Protein 4UIR (pdb70)

Secondary structure (DSSP, 8-state):
-TTTGGGHHHHTT-SSTT---SS--TTT------TT--SPPTT--SGGG------SS--TT--EEEE--SHHHHHHHHHHHHHH---GGGEEEE-SSSSTTTTS--EEETTTEEE-S----B-TT-HHHHHHHTTSB-SSS-TT-BHHHHHHHHHSSS----S-SEEETTTEEPP-S-----HHHHHHHHHHHHS-GGG-TT-BSTTTS-HHHHHSHHHHHHHHHTT--TTSBHHHHHHHHHHTGGGGGGSSS-TT-B--SS-HIIIIIHHHHHHHHHHT-EEETTEEEEEEEEEE-SS-EEEEEEEEEETTS-EEEE--TT-EEEEE---TTTT-EEEETTB----S--STTTT-STTHHHHHHHHTT-GGG--GGGTSS-HHHH-EEEEEEEE-SSHHHHHHHHH-SS-TTSSS-SS-S-EEETT-TT-EEEE--SS-SSTT--TT-EEEEEEES-SSS--SSS-S-GGG--HHHHHHHHHHHHT-GGGHHHHHHTEEEEEEEETTTTGGGS---TTSS-BSS-TTBSSEEEESTTSB-SS--SSSHHHHHHHHHHHHHHHTT-S-----S--GGGBHHHHHHHHHHHTTTSPPTTHHHHHHHHTTSTTGGGSPP----STTHHHHHHHHHHHHHHHH-/-TTSGGGHHHHHS-SSTT---SS--TTT------TT--S--TT--SGGG------SS--TT--EEEE--SHHHHHHHHHHHHHH---GGGEEEE-SSSSTTTTS--EEETTTEEE---B-TT-TTHHHHHTSSB-SSS-TT-BHHHHHHHHHSSS----S-SEEEGGGEEPP-S-----HHHHHHHHHHHHS-GGGGTT-BHHHHS-HHHHTSHHHHHHHHHHT--TTSBHHHHHHHHHHTSTTGGGSTT-TT-B--SS-HIIIIIHHHHHHHHHHT-EEESSEEEEEEEEEE-SS-EEEEEEEEEETTS-EEEE--TT-EEEEE---SSTT-EEE-SS--------TTTTT-SHHHHHHHHHHHH-GGG--GGGTSS-HHHH-EEEEEEEE-S-HHHHHHTTT-SS-GGGSS-SS-S-EEETT-TT-EEEEE-SSPSSTT--TT-EEEEEEES-TT---SSS-S-GGG--HHHHHHHHHHHTT-GGGHHHHHTTEEEEEEEETTTTGGGS---TTSSPBSS-TTBSSEEEESTTSB-SS--SSSHHHHHHHHHHHHHHHHT-S-----S--GGGBHHHHHHHHHHHTTT---TTHHHHHHHHTTSTTGGGSPS------TTHHHHHHHHHHH-

Structure (mmCIF, N/CA/C/O backbone):
data_4UIR
#
_entry.id   4UIR
#
_cell.length_a   84.174
_cell.length_b   143.930
_cell.length_c   155.785
_cell.angle_alpha   90.00
_cell.angle_beta   90.00
_cell.angle_gamma   90.00
#
_symmetry.space_group_name_H-M   'P 21 21 21'
#
loop_
_entity.id
_entity.type
_entity.pdbx_description
1 polymer 'OLEATE HYDRATASE'
2 non-polymer 'FLAVIN-ADENINE DINUCLEOTIDE'
3 non-polymer 'SODIUM ION'
4 non-polymer 'HEXAETHYLENE GLYCOL'
5 non-polymer 'PHOSPHATE ION'
6 water water
#
loop_
_atom_site.group_PDB
_atom_site.id
_atom_site.type_symbol
_atom_site.label_atom_id
_atom_site.label_alt_id
_atom_site.label_comp_id
_atom_site.label_asym_id
_atom_site.label_entity_id
_atom_site.label_seq_id
_atom_site.pdbx_PDB_ins_code
_atom_site.Cartn_x
_atom_site.Cartn_y
_atom_site.Cartn_z
_atom_site.occupancy
_atom_site.B_iso_or_equiv
_atom_site.auth_seq_id
_atom_site.auth_comp_id
_atom_site.auth_asym_id
_atom_site.auth_atom_id
_atom_site.pdbx_PDB_model_num
ATOM 1 N N . ASN A 1 2 ? 30.699 -43.186 -48.650 1.00 51.93 2 ASN A N 1
ATOM 2 C CA . ASN A 1 2 ? 29.762 -42.630 -47.683 1.00 50.03 2 ASN A CA 1
ATOM 3 C C . ASN A 1 2 ? 28.397 -43.316 -47.796 1.00 49.98 2 ASN A C 1
ATOM 4 O O . ASN A 1 2 ? 27.731 -43.217 -48.826 1.00 46.32 2 ASN A O 1
ATOM 9 N N . PRO A 1 3 ? 27.981 -44.025 -46.735 1.00 50.46 3 PRO A N 1
ATOM 10 C CA . PRO A 1 3 ? 26.708 -44.749 -46.743 1.00 47.69 3 PRO A CA 1
ATOM 11 C C . PRO A 1 3 ? 25.518 -43.867 -46.357 1.00 48.93 3 PRO A C 1
ATOM 12 O O . PRO A 1 3 ? 24.365 -44.284 -46.496 1.00 48.88 3 PRO A O 1
ATOM 16 N N . ILE A 1 4 ? 25.805 -42.662 -45.876 1.00 45.58 4 ILE A N 1
ATOM 17 C CA . ILE A 1 4 ? 24.775 -41.694 -45.524 1.00 38.30 4 ILE A CA 1
ATOM 18 C C . ILE A 1 4 ? 24.374 -40.910 -46.760 1.00 36.55 4 ILE A C 1
ATOM 19 O O . ILE A 1 4 ? 23.244 -40.466 -46.909 1.00 36.00 4 ILE A O 1
ATOM 24 N N . THR A 1 5 ? 25.333 -40.773 -47.658 1.00 37.43 5 THR A N 1
ATOM 25 C CA . THR A 1 5 ? 25.265 -39.831 -48.756 1.00 36.72 5 THR A CA 1
ATOM 26 C C . THR A 1 5 ? 24.839 -40.536 -50.044 1.00 36.93 5 THR A C 1
ATOM 27 O O . THR A 1 5 ? 24.486 -39.890 -51.030 1.00 37.06 5 THR A O 1
ATOM 31 N N . SER A 1 6 ? 24.830 -41.868 -50.000 1.00 37.77 6 SER A N 1
ATOM 32 C CA . SER A 1 6 ? 24.633 -42.713 -51.182 1.00 35.84 6 SER A CA 1
ATOM 33 C C . SER A 1 6 ? 23.555 -42.222 -52.139 1.00 36.11 6 SER A C 1
ATOM 34 O O . SER A 1 6 ? 23.772 -42.138 -53.347 1.00 34.00 6 SER A O 1
ATOM 37 N N . LYS A 1 7 ? 22.402 -41.866 -51.584 1.00 39.06 7 LYS A N 1
ATOM 38 C CA . LYS A 1 7 ? 21.254 -41.476 -52.390 1.00 32.78 7 LYS A CA 1
ATOM 39 C C . LYS A 1 7 ? 21.412 -40.093 -52.998 1.00 33.64 7 LYS A C 1
ATOM 40 O O . LYS A 1 7 ? 20.561 -39.657 -53.758 1.00 36.73 7 LYS A O 1
ATOM 46 N N . PHE A 1 8 ? 22.504 -39.408 -52.681 1.00 35.79 8 PHE A N 1
ATOM 47 C CA . PHE A 1 8 ? 22.685 -38.026 -53.123 1.00 32.45 8 PHE A CA 1
ATOM 48 C C . PHE A 1 8 ? 23.980 -37.787 -53.887 1.00 36.32 8 PHE A C 1
ATOM 49 O O . PHE A 1 8 ? 24.281 -36.650 -54.249 1.00 36.40 8 PHE A O 1
ATOM 57 N N . ASP A 1 9 ? 24.737 -38.854 -54.126 1.00 38.36 9 ASP A N 1
ATOM 58 C CA . ASP A 1 9 ? 26.053 -38.754 -54.748 1.00 35.61 9 ASP A CA 1
ATOM 59 C C . ASP A 1 9 ? 26.048 -38.013 -56.072 1.00 33.80 9 ASP A C 1
ATOM 60 O O . ASP A 1 9 ? 26.970 -37.258 -56.363 1.00 36.94 9 ASP A O 1
ATOM 65 N N . LYS A 1 10 ? 25.014 -38.227 -56.872 1.00 31.02 10 LYS A N 1
ATOM 66 C CA . LYS A 1 10 ? 24.931 -37.580 -58.172 1.00 34.92 10 LYS A CA 1
ATOM 67 C C . LYS A 1 10 ? 25.072 -36.069 -58.041 1.00 35.40 10 LYS A C 1
ATOM 68 O O . LYS A 1 10 ? 25.830 -35.435 -58.773 1.00 33.00 10 LYS A O 1
ATOM 74 N N . VAL A 1 11 ? 24.352 -35.513 -57.073 1.00 37.40 11 VAL A N 1
ATOM 75 C CA . VAL A 1 11 ? 24.262 -34.073 -56.889 1.00 36.28 11 VAL A CA 1
ATOM 76 C C . VAL A 1 11 ? 25.453 -33.532 -56.115 1.00 34.64 11 VAL A C 1
ATOM 77 O O . VAL A 1 11 ? 26.003 -32.486 -56.452 1.00 34.66 11 VAL A O 1
ATOM 81 N N . LEU A 1 12 ? 25.842 -34.254 -55.074 1.00 35.23 12 LEU A N 1
ATOM 82 C CA . LEU A 1 12 ? 26.919 -33.816 -54.200 1.00 35.65 12 LEU A CA 1
ATOM 83 C C . LEU A 1 12 ? 28.265 -33.786 -54.912 1.00 36.50 12 LEU A C 1
ATOM 84 O O . LEU A 1 12 ? 29.091 -32.918 -54.642 1.00 38.45 12 LEU A O 1
ATOM 89 N N . ASN A 1 13 ? 28.477 -34.716 -55.836 1.00 37.36 13 ASN A N 1
ATOM 90 C CA . ASN A 1 13 ? 29.751 -34.796 -56.542 1.00 38.78 13 ASN A CA 1
ATOM 91 C C . ASN A 1 13 ? 29.867 -33.759 -57.661 1.00 39.98 13 ASN A C 1
ATOM 92 O O . ASN A 1 13 ? 30.928 -33.610 -58.271 1.00 42.35 13 ASN A O 1
ATOM 97 N N . ALA A 1 14 ? 28.779 -33.034 -57.909 1.00 37.42 14 ALA A N 1
ATOM 98 C CA . ALA A 1 14 ? 28.783 -31.927 -58.861 1.00 34.44 14 ALA A CA 1
ATOM 99 C C . ALA A 1 14 ? 28.454 -30.613 -58.158 1.00 36.11 14 ALA A C 1
ATOM 100 O O . ALA A 1 14 ? 28.064 -29.636 -58.790 1.00 34.32 14 ALA A O 1
ATOM 102 N N . SER A 1 15 ? 28.620 -30.599 -56.841 1.00 36.65 15 SER A N 1
ATOM 103 C CA . SER A 1 15 ? 28.330 -29.418 -56.042 1.00 35.60 15 SER A CA 1
ATOM 104 C C . SER A 1 15 ? 29.543 -28.520 -55.841 1.00 36.44 15 SER A C 1
ATOM 105 O O . SER A 1 15 ? 30.648 -29.000 -55.585 1.00 38.92 15 SER A O 1
ATOM 108 N N . SER A 1 16 ? 29.332 -27.213 -55.928 1.00 36.13 16 SER A N 1
ATOM 109 C CA . SER A 1 16 ? 30.424 -26.266 -55.731 1.00 35.54 16 SER A CA 1
ATOM 110 C C . SER A 1 16 ? 30.687 -26.011 -54.255 1.00 32.27 16 SER A C 1
ATOM 111 O O . SER A 1 16 ? 31.757 -25.557 -53.879 1.00 30.97 16 SER A O 1
ATOM 114 N N . GLU A 1 17 ? 29.706 -26.324 -53.422 1.00 34.48 17 GLU A N 1
ATOM 115 C CA . GLU A 1 17 ? 29.746 -25.940 -52.019 1.00 31.91 17 GLU A CA 1
ATOM 116 C C . GLU A 1 17 ? 30.260 -27.048 -51.108 1.00 31.43 17 GLU A C 1
ATOM 117 O O . GLU A 1 17 ? 30.890 -26.770 -50.091 1.00 30.20 17 GLU A O 1
ATOM 123 N N . TYR A 1 18 ? 29.974 -28.295 -51.473 1.00 30.69 18 TYR A N 1
ATOM 124 C CA . TYR A 1 18 ? 30.241 -29.448 -50.616 1.00 27.81 18 TYR A CA 1
ATOM 125 C C . TYR A 1 18 ? 31.706 -29.504 -50.204 1.00 27.94 18 TYR A C 1
ATOM 126 O O . TYR A 1 18 ? 32.594 -29.559 -51.049 1.00 30.36 18 TYR A O 1
ATOM 135 N N . GLY A 1 19 ? 31.953 -29.467 -48.900 1.00 26.00 19 GLY A N 1
ATOM 136 C CA . GLY A 1 19 ? 33.306 -29.492 -48.386 1.00 26.23 19 GLY A CA 1
ATOM 137 C C . GLY A 1 19 ? 33.939 -28.116 -48.269 1.00 27.58 19 GLY A C 1
ATOM 138 O O . GLY A 1 19 ? 35.130 -28.000 -47.988 1.00 26.91 19 GLY A O 1
ATOM 139 N N . HIS A 1 20 ? 33.143 -27.072 -48.479 1.00 27.14 20 HIS A N 1
ATOM 140 C CA . HIS A 1 20 ? 33.645 -25.700 -48.456 1.00 24.42 20 HIS A CA 1
ATOM 141 C C . HIS A 1 20 ? 32.733 -24.772 -47.649 1.00 28.98 20 HIS A C 1
ATOM 142 O O . HIS A 1 20 ? 32.737 -23.555 -47.828 1.00 32.29 20 HIS A O 1
ATOM 149 N N . VAL A 1 21 ? 31.952 -25.357 -46.755 1.00 25.31 21 VAL A N 1
ATOM 150 C CA . VAL A 1 21 ? 31.073 -24.592 -45.893 1.00 23.78 21 VAL A CA 1
ATOM 151 C C . VAL A 1 21 ? 31.826 -23.603 -45.006 1.00 20.98 21 VAL A C 1
ATOM 152 O O . VAL A 1 21 ? 32.873 -23.926 -44.471 1.00 23.19 21 VAL A O 1
ATOM 156 N N . ASN A 1 22 ? 31.290 -22.398 -44.856 1.00 21.83 22 ASN A N 1
ATOM 157 C CA . ASN A 1 22 ? 31.769 -21.469 -43.846 1.00 18.07 22 ASN A CA 1
ATOM 158 C C . ASN A 1 22 ? 31.074 -21.759 -42.523 1.00 19.12 22 ASN A C 1
ATOM 159 O O . ASN A 1 22 ? 29.930 -21.382 -42.314 1.00 20.15 22 ASN A O 1
ATOM 164 N N . HIS A 1 23 ? 31.782 -22.432 -41.631 1.00 20.02 23 HIS A N 1
ATOM 165 C CA . HIS A 1 23 ? 31.210 -22.910 -40.380 1.00 19.15 23 HIS A CA 1
ATOM 166 C C . HIS A 1 23 ? 31.008 -21.796 -39.374 1.00 17.28 23 HIS A C 1
ATOM 167 O O . HIS A 1 23 ? 30.387 -22.004 -38.346 1.00 17.88 23 HIS A O 1
ATOM 174 N N . GLU A 1 24 ? 31.574 -20.627 -39.645 1.00 19.43 24 GLU A N 1
ATOM 175 C CA . GLU A 1 24 ? 31.402 -19.492 -38.749 1.00 17.92 24 GLU A CA 1
ATOM 176 C C . GLU A 1 24 ? 31.135 -18.217 -39.519 1.00 20.78 24 GLU A C 1
ATOM 177 O O . GLU A 1 24 ? 32.023 -17.380 -39.665 1.00 19.81 24 GLU A O 1
ATOM 183 N N . PRO A 1 25 ? 29.897 -18.063 -40.013 1.00 21.60 25 PRO A N 1
ATOM 184 C CA . PRO A 1 25 ? 29.520 -16.907 -40.824 1.00 19.23 25 PRO A CA 1
ATOM 185 C C . PRO A 1 25 ? 29.420 -15.647 -39.972 1.00 19.19 25 PRO A C 1
ATOM 186 O O . PRO A 1 25 ? 28.944 -15.713 -38.849 1.00 21.26 25 PRO A O 1
ATOM 190 N N . ASP A 1 26 ? 29.879 -14.519 -40.499 1.00 20.14 26 ASP A N 1
ATOM 191 C CA . ASP A 1 26 ? 29.991 -13.294 -39.717 1.00 19.23 26 ASP A CA 1
ATOM 192 C C . ASP A 1 26 ? 28.912 -12.312 -40.099 1.00 19.01 26 ASP A C 1
ATOM 193 O O . ASP A 1 26 ? 28.962 -11.707 -41.165 1.00 20.83 26 ASP A O 1
ATOM 198 N N . SER A 1 27 ? 27.953 -12.136 -39.199 1.00 20.72 27 SER A N 1
ATOM 199 C CA . SER A 1 27 ? 26.834 -11.241 -39.432 1.00 20.93 27 SER A CA 1
ATOM 200 C C . SER A 1 27 ? 27.272 -9.791 -39.371 1.00 21.66 27 SER A C 1
ATOM 201 O O . SER A 1 27 ? 26.506 -8.894 -39.710 1.00 23.01 27 SER A O 1
ATOM 204 N N . SER A 1 28 ? 28.502 -9.560 -38.934 1.00 21.25 28 SER A N 1
ATOM 205 C CA . SER A 1 28 ? 28.987 -8.202 -38.768 1.00 19.52 28 SER A CA 1
ATOM 206 C C . SER A 1 28 ? 29.575 -7.676 -40.057 1.00 20.64 28 SER A C 1
ATOM 207 O O . SER A 1 28 ? 30.067 -6.560 -40.110 1.00 22.97 28 SER A O 1
ATOM 210 N N . LYS A 1 29 ? 29.506 -8.492 -41.099 1.00 20.86 29 LYS A N 1
ATOM 211 C CA . LYS A 1 29 ? 30.127 -8.172 -42.370 1.00 19.91 29 LYS A CA 1
ATOM 212 C C . LYS A 1 29 ? 29.221 -8.534 -43.534 1.00 20.13 29 LYS A C 1
ATOM 213 O O . LYS A 1 29 ? 29.395 -8.023 -44.636 1.00 23.82 29 LYS A O 1
ATOM 219 N N . GLU A 1 30 ? 28.262 -9.424 -43.291 1.00 21.11 30 GLU A N 1
ATOM 220 C CA . GLU A 1 30 ? 27.380 -9.915 -44.351 1.00 21.91 30 GLU A CA 1
ATOM 221 C C . GLU A 1 30 ? 26.387 -8.870 -44.845 1.00 22.42 30 GLU A C 1
ATOM 222 O O . GLU A 1 30 ? 25.544 -8.391 -44.092 1.00 21.27 30 GLU A O 1
ATOM 228 N N . GLN A 1 31 ? 26.510 -8.521 -46.120 1.00 20.84 31 GLN A N 1
ATOM 229 C CA . GLN A 1 31 ? 25.472 -7.793 -46.816 1.00 19.45 31 GLN A CA 1
ATOM 230 C C . GLN A 1 31 ? 24.442 -8.813 -47.255 1.00 23.51 31 GLN A C 1
ATOM 231 O O . GLN A 1 31 ? 24.636 -9.510 -48.246 1.00 26.35 31 GLN A O 1
ATOM 237 N N . GLN A 1 32 ? 23.351 -8.916 -46.509 1.00 21.94 32 GLN A N 1
ATOM 238 C CA . GLN A 1 32 ? 22.399 -9.985 -46.735 1.00 20.93 32 GLN A CA 1
ATOM 239 C C . GLN A 1 32 ? 21.565 -9.749 -47.975 1.00 22.45 32 GLN A C 1
ATOM 240 O O . GLN A 1 32 ? 20.764 -8.833 -48.025 1.00 26.83 32 GLN A O 1
ATOM 246 N N . ARG A 1 33 ? 21.777 -10.582 -48.986 1.00 24.56 33 ARG A N 1
ATOM 247 C CA . ARG A 1 33 ? 21.026 -10.499 -50.228 1.00 22.40 33 ARG A CA 1
ATOM 248 C C . ARG A 1 33 ? 20.659 -11.881 -50.730 1.00 24.25 33 ARG A C 1
ATOM 249 O O . ARG A 1 33 ? 21.413 -12.828 -50.555 1.00 26.41 33 ARG A O 1
ATOM 257 N N . ASN A 1 34 ? 19.499 -11.987 -51.361 1.00 22.27 34 ASN A N 1
ATOM 258 C CA . ASN A 1 34 ? 19.098 -13.209 -52.028 1.00 19.84 34 ASN A CA 1
ATOM 259 C C . ASN A 1 34 ? 19.599 -13.192 -53.467 1.00 21.76 34 ASN A C 1
ATOM 260 O O . ASN A 1 34 ? 19.099 -12.442 -54.304 1.00 21.62 34 ASN A O 1
ATOM 265 N N . THR A 1 35 ? 20.603 -14.017 -53.742 1.00 22.87 35 THR A N 1
ATOM 266 C CA . THR A 1 35 ? 21.247 -14.067 -55.052 1.00 22.61 35 THR A CA 1
ATOM 267 C C . THR A 1 35 ? 21.407 -15.510 -55.511 1.00 21.94 35 THR A C 1
ATOM 268 O O . THR A 1 35 ? 21.278 -16.417 -54.703 1.00 20.80 35 THR A O 1
ATOM 272 N N . PRO A 1 36 ? 21.702 -15.730 -56.804 1.00 22.21 36 PRO A N 1
ATOM 273 C CA . PRO A 1 36 ? 21.980 -17.090 -57.275 1.00 23.55 36 PRO A CA 1
ATOM 274 C C . PRO A 1 36 ? 23.037 -17.821 -56.454 1.00 23.98 36 PRO A C 1
ATOM 275 O O . PRO A 1 36 ? 23.007 -19.038 -56.332 1.00 23.28 36 PRO A O 1
ATOM 279 N N . GLN A 1 37 ? 23.965 -17.072 -55.888 1.00 24.14 37 GLN A N 1
ATOM 280 C CA . GLN A 1 37 ? 25.084 -17.671 -55.193 1.00 24.60 37 GLN A CA 1
ATOM 281 C C . GLN A 1 37 ? 24.676 -18.266 -53.849 1.00 27.61 37 GLN A C 1
ATOM 282 O O . GLN A 1 37 ? 25.442 -19.012 -53.243 1.00 30.89 37 GLN A O 1
ATOM 288 N N . LYS A 1 38 ? 23.471 -17.946 -53.388 1.00 24.05 38 LYS A N 1
ATOM 289 C CA . LYS A 1 38 ? 23.069 -18.291 -52.028 1.00 21.76 38 LYS A CA 1
ATOM 290 C C . LYS A 1 38 ? 22.338 -19.615 -51.954 1.00 22.22 38 LYS A C 1
ATOM 291 O O . LYS A 1 38 ? 21.481 -19.904 -52.783 1.00 25.69 38 LYS A O 1
ATOM 297 N N . SER A 1 39 ? 22.680 -20.419 -50.954 1.00 22.29 39 SER A N 1
ATOM 298 C CA . SER A 1 39 ? 22.025 -21.704 -50.739 1.00 22.45 39 SER A CA 1
ATOM 299 C C . SER A 1 39 ? 21.891 -21.958 -49.257 1.00 22.50 39 SER A C 1
ATOM 300 O O . SER A 1 39 ? 21.057 -22.742 -48.819 1.00 23.48 39 SER A O 1
ATOM 303 N N . MET A 1 40 ? 22.737 -21.288 -48.490 1.00 21.21 40 MET A N 1
ATOM 304 C CA . MET A 1 40 ? 22.712 -21.373 -47.043 1.00 19.21 40 MET A CA 1
ATOM 305 C C . MET A 1 40 ? 21.791 -20.302 -46.492 1.00 18.43 40 MET A C 1
ATOM 306 O O . MET A 1 40 ? 21.331 -19.441 -47.233 1.00 21.54 40 MET A O 1
ATOM 311 N N . PRO A 1 41 ? 21.488 -20.358 -45.196 1.00 15.22 41 PRO A N 1
ATOM 312 C CA . PRO A 1 41 ? 20.734 -19.237 -44.650 1.00 15.79 41 PRO A CA 1
ATOM 313 C C . PRO A 1 41 ? 21.665 -18.086 -44.286 1.00 16.82 41 PRO A C 1
ATOM 314 O O . PRO A 1 41 ? 22.875 -18.274 -44.255 1.00 17.22 41 PRO A O 1
ATOM 318 N N . PHE A 1 42 ? 21.115 -16.910 -44.021 1.00 18.60 42 PHE A N 1
ATOM 319 C CA . PHE A 1 42 ? 21.929 -15.779 -43.605 1.00 17.12 42 PHE A CA 1
ATOM 320 C C . PHE A 1 42 ? 22.671 -16.128 -42.326 1.00 16.68 42 PHE A C 1
ATOM 321 O O . PHE A 1 42 ? 22.245 -16.995 -41.578 1.00 15.66 42 PHE A O 1
ATOM 329 N N . SER A 1 43 ? 23.783 -15.448 -42.087 1.00 18.67 43 SER A N 1
ATOM 330 C CA . SER A 1 43 ? 24.678 -15.778 -40.989 1.00 15.41 43 SER A CA 1
ATOM 331 C C . SER A 1 43 ? 24.018 -15.870 -39.619 1.00 18.22 43 SER A C 1
ATOM 332 O O . SER A 1 43 ? 24.507 -16.580 -38.753 1.00 20.21 43 SER A O 1
ATOM 335 N N . ASP A 1 44 ? 22.930 -15.143 -39.402 1.00 17.91 44 ASP A N 1
ATOM 336 C CA . ASP A 1 44 ? 22.282 -15.179 -38.096 1.00 17.75 44 ASP A CA 1
ATOM 337 C C . ASP A 1 44 ? 20.816 -15.524 -38.205 1.00 15.22 44 ASP A C 1
ATOM 338 O O . ASP A 1 44 ? 20.020 -15.117 -37.381 1.00 17.12 44 ASP A O 1
ATOM 343 N N . GLN A 1 45 ? 20.469 -16.277 -39.233 1.00 17.29 45 GLN A N 1
ATOM 344 C CA . GLN A 1 45 ? 19.102 -16.716 -39.426 1.00 15.38 45 GLN A CA 1
ATOM 345 C C . GLN A 1 45 ? 18.811 -17.903 -38.537 1.00 17.29 45 GLN A C 1
ATOM 346 O O . GLN A 1 45 ? 18.744 -19.037 -39.001 1.00 19.01 45 GLN A O 1
ATOM 352 N N . ILE A 1 46 ? 18.647 -17.644 -37.250 1.00 16.43 46 ILE A N 1
ATOM 353 C CA . ILE A 1 46 ? 18.313 -18.699 -36.310 1.00 16.75 46 ILE A CA 1
ATOM 354 C C . ILE A 1 46 ? 16.925 -19.289 -36.578 1.00 18.32 46 ILE A C 1
ATOM 355 O O . ILE A 1 46 ? 16.161 -18.788 -37.406 1.00 19.60 46 ILE A O 1
ATOM 360 N N . GLY A 1 47 ? 16.595 -20.357 -35.868 1.00 17.51 47 GLY A N 1
ATOM 361 C CA . GLY A 1 47 ? 15.300 -20.980 -36.032 1.00 17.65 47 GLY A CA 1
ATOM 362 C C . GLY A 1 47 ? 15.390 -22.477 -36.160 1.00 17.99 47 GLY A C 1
ATOM 363 O O . GLY A 1 47 ? 16.396 -23.082 -35.815 1.00 20.53 47 GLY A O 1
ATOM 364 N N . ASN A 1 48 ? 14.327 -23.082 -36.664 1.00 18.88 48 ASN A N 1
ATOM 365 C CA . ASN A 1 48 ? 14.261 -24.529 -36.752 1.00 17.31 48 ASN A CA 1
ATOM 366 C C . ASN A 1 48 ? 14.935 -25.056 -38.002 1.00 16.74 48 ASN A C 1
ATOM 367 O O . ASN A 1 48 ? 15.344 -26.206 -38.051 1.00 18.07 48 ASN A O 1
ATOM 372 N N . TYR A 1 49 ? 15.087 -24.211 -39.006 1.00 14.38 49 TYR A N 1
ATOM 373 C CA . TYR A 1 49 ? 15.778 -24.637 -40.202 1.00 14.43 49 TYR A CA 1
ATOM 374 C C . TYR A 1 49 ? 17.219 -24.971 -39.890 1.00 18.20 49 TYR A C 1
ATOM 375 O O . TYR A 1 49 ? 17.884 -25.671 -40.652 1.00 20.32 49 TYR A O 1
ATOM 384 N N . GLN A 1 50 ? 17.696 -24.469 -38.760 1.00 18.23 50 GLN A N 1
ATOM 385 C CA . GLN A 1 50 ? 19.065 -24.706 -38.344 1.00 17.38 50 GLN A CA 1
ATOM 386 C C . GLN A 1 50 ? 19.182 -26.009 -37.565 1.00 19.02 50 GLN A C 1
ATOM 387 O O . GLN A 1 50 ? 20.270 -26.385 -37.128 1.00 20.40 50 GLN A O 1
ATOM 393 N N . ARG A 1 51 ? 18.066 -26.704 -37.388 1.00 17.95 51 ARG A N 1
ATOM 394 C CA . ARG A 1 51 ? 18.071 -27.880 -36.532 1.00 18.54 51 ARG A CA 1
ATOM 395 C C . ARG A 1 51 ? 18.423 -29.155 -37.278 1.00 16.89 51 ARG A C 1
ATOM 396 O O . ARG A 1 51 ? 18.161 -30.241 -36.786 1.00 18.00 51 ARG A O 1
ATOM 404 N N . ASN A 1 52 ? 19.038 -29.042 -38.450 1.00 18.45 52 ASN A N 1
ATOM 405 C CA . ASN A 1 52 ? 19.559 -30.243 -39.094 1.00 18.32 52 ASN A CA 1
ATOM 406 C C . ASN A 1 52 ? 20.784 -30.746 -38.352 1.00 18.35 52 ASN A C 1
ATOM 407 O O . ASN A 1 52 ? 21.147 -30.207 -37.321 1.00 17.88 52 ASN A O 1
ATOM 412 N N . LYS A 1 53 ? 21.401 -31.806 -38.848 1.00 18.98 53 LYS A N 1
ATOM 413 C CA . LYS A 1 53 ? 22.439 -32.467 -38.073 1.00 19.77 53 LYS A CA 1
ATOM 414 C C . LYS A 1 53 ? 23.700 -32.683 -38.882 1.00 20.26 53 LYS A C 1
ATOM 415 O O . LYS A 1 53 ? 23.699 -32.525 -40.097 1.00 22.44 53 LYS A O 1
ATOM 421 N N . GLY A 1 54 ? 24.779 -33.047 -38.198 1.00 19.86 54 GLY A N 1
ATOM 422 C CA . GLY A 1 54 ? 26.044 -33.311 -38.859 1.00 20.02 54 GLY A CA 1
ATOM 423 C C . GLY A 1 54 ? 26.032 -34.515 -39.783 1.00 20.45 54 GLY A C 1
ATOM 424 O O . GLY A 1 54 ? 25.312 -35.492 -39.558 1.00 21.26 54 GLY A O 1
ATOM 425 N N . ILE A 1 55 ? 26.838 -34.439 -40.834 1.00 21.98 55 ILE A N 1
ATOM 426 C CA . ILE A 1 55 ? 27.018 -35.563 -41.743 1.00 21.60 55 ILE A CA 1
ATOM 427 C C . ILE A 1 55 ? 28.502 -35.836 -41.943 1.00 23.30 55 ILE A C 1
ATOM 428 O O . ILE A 1 55 ? 29.116 -35.272 -42.840 1.00 25.66 55 ILE A O 1
ATOM 433 N N . PRO A 1 56 ? 29.086 -36.697 -41.100 1.00 23.10 56 PRO A N 1
ATOM 434 C CA . PRO A 1 56 ? 30.526 -36.961 -41.173 1.00 24.31 56 PRO A CA 1
ATOM 435 C C . PRO A 1 56 ? 30.874 -37.630 -42.486 1.00 27.78 56 PRO A C 1
ATOM 436 O O . PRO A 1 56 ? 30.095 -38.443 -42.971 1.00 31.19 56 PRO A O 1
ATOM 440 N N . VAL A 1 57 ? 32.016 -37.279 -43.060 1.00 28.43 57 VAL A N 1
ATOM 441 C CA . VAL A 1 57 ? 32.379 -37.789 -44.375 1.00 30.24 57 VAL A CA 1
ATOM 442 C C . VAL A 1 57 ? 33.234 -39.042 -44.260 1.00 31.74 57 VAL A C 1
ATOM 443 O O . VAL A 1 57 ? 33.510 -39.704 -45.258 1.00 34.59 57 VAL A O 1
ATOM 447 N N . GLN A 1 58 ? 33.643 -39.363 -43.038 1.00 28.93 58 GLN A N 1
ATOM 448 C CA . GLN A 1 58 ? 34.358 -40.602 -42.767 1.00 28.37 58 GLN A CA 1
ATOM 449 C C . GLN A 1 58 ? 34.030 -41.106 -41.372 1.00 26.00 58 GLN A C 1
ATOM 450 O O . GLN A 1 58 ? 33.382 -40.412 -40.599 1.00 26.78 58 GLN A O 1
ATOM 456 N N . SER A 1 59 ? 34.474 -42.320 -41.058 1.00 25.41 59 SER A N 1
ATOM 457 C CA . SER A 1 59 ? 34.220 -42.914 -39.754 1.00 24.05 59 SER A CA 1
ATOM 458 C C . SER A 1 59 ? 35.247 -42.408 -38.749 1.00 24.03 59 SER A C 1
ATOM 459 O O . SER A 1 59 ? 36.353 -42.053 -39.125 1.00 24.43 59 SER A O 1
ATOM 462 N N . TYR A 1 60 ? 34.873 -42.359 -37.477 1.00 22.74 60 TYR A N 1
ATOM 463 C CA . TYR A 1 60 ? 35.777 -41.888 -36.438 1.00 22.38 60 TYR A CA 1
ATOM 464 C C . TYR A 1 60 ? 35.895 -42.896 -35.308 1.00 25.99 60 TYR A C 1
ATOM 465 O O . TYR A 1 60 ? 36.150 -42.531 -34.170 1.00 27.91 60 TYR A O 1
ATOM 474 N N . ASP A 1 61 ? 35.717 -44.169 -35.628 1.00 26.76 61 ASP A N 1
ATOM 475 C CA . ASP A 1 61 ? 35.799 -45.212 -34.619 1.00 27.26 61 ASP A CA 1
ATOM 476 C C . ASP A 1 61 ? 37.245 -45.443 -34.210 1.00 30.60 61 ASP A C 1
ATOM 477 O O . ASP A 1 61 ? 37.516 -45.933 -33.119 1.00 32.54 61 ASP A O 1
ATOM 482 N N . ASN A 1 62 ? 38.171 -45.074 -35.089 1.00 32.25 62 ASN A N 1
ATOM 483 C CA . ASN A 1 62 ? 39.596 -45.197 -34.810 1.00 31.90 62 ASN A CA 1
ATOM 484 C C . ASN A 1 62 ? 40.184 -43.900 -34.283 1.00 35.07 62 ASN A C 1
ATOM 485 O O . ASN A 1 62 ? 41.399 -43.784 -34.122 1.00 41.28 62 ASN A O 1
ATOM 490 N N . SER A 1 63 ? 39.329 -42.919 -34.024 1.00 28.05 63 SER A N 1
ATOM 491 C CA . SER A 1 63 ? 39.808 -41.605 -33.632 1.00 25.80 63 SER A CA 1
ATOM 492 C C . SER A 1 63 ? 39.582 -41.327 -32.159 1.00 27.09 63 SER A C 1
ATOM 493 O O . SER A 1 63 ? 38.453 -41.266 -31.705 1.00 28.49 63 SER A O 1
ATOM 496 N N . LYS A 1 64 ? 40.660 -41.156 -31.408 1.00 27.76 64 LYS A N 1
ATOM 497 C CA . LYS A 1 64 ? 40.546 -40.775 -30.006 1.00 27.20 64 LYS A CA 1
ATOM 498 C C . LYS A 1 64 ? 40.394 -39.256 -29.902 1.00 25.60 64 LYS A C 1
ATOM 499 O O . LYS A 1 64 ? 40.924 -38.523 -30.727 1.00 26.69 64 LYS A O 1
ATOM 505 N N . ILE A 1 65 ? 39.647 -38.787 -28.909 1.00 24.58 65 ILE A N 1
ATOM 506 C CA . ILE A 1 65 ? 39.511 -37.352 -28.673 1.00 21.29 65 ILE A CA 1
ATOM 507 C C . ILE A 1 65 ? 39.763 -37.026 -27.215 1.00 20.86 65 ILE A C 1
ATOM 508 O O . ILE A 1 65 ? 39.078 -37.518 -26.322 1.00 20.05 65 ILE A O 1
ATOM 513 N N . TYR A 1 66 ? 40.775 -36.202 -26.987 1.00 19.78 66 TYR A N 1
ATOM 514 C CA . TYR A 1 66 ? 41.130 -35.794 -25.646 1.00 20.69 66 TYR A CA 1
ATOM 515 C C . TYR A 1 66 ? 40.672 -34.362 -25.395 1.00 23.19 66 TYR A C 1
ATOM 516 O O . TYR A 1 66 ? 40.885 -33.475 -26.220 1.00 21.77 66 TYR A O 1
ATOM 525 N N . ILE A 1 67 ? 40.038 -34.139 -24.252 1.00 22.08 67 ILE A N 1
ATOM 526 C CA . ILE A 1 67 ? 39.454 -32.840 -23.965 1.00 24.05 67 ILE A CA 1
ATOM 527 C C . ILE A 1 67 ? 39.959 -32.267 -22.646 1.00 25.76 67 ILE A C 1
ATOM 528 O O . ILE A 1 67 ? 39.567 -32.712 -21.572 1.00 26.99 67 ILE A O 1
ATOM 533 N N . ILE A 1 68 ? 40.836 -31.278 -22.739 1.00 23.97 68 ILE A N 1
ATOM 534 C CA . ILE A 1 68 ? 41.364 -30.625 -21.559 1.00 24.39 68 ILE A CA 1
ATOM 535 C C . ILE A 1 68 ? 40.347 -29.643 -21.017 1.00 25.41 68 ILE A C 1
ATOM 536 O O . ILE A 1 68 ? 40.032 -28.644 -21.659 1.00 23.86 68 ILE A O 1
ATOM 541 N N . GLY A 1 69 ? 39.827 -29.936 -19.832 1.00 30.40 69 GLY A N 1
ATOM 542 C CA . GLY A 1 69 ? 38.812 -29.098 -19.221 1.00 32.36 69 GLY A CA 1
ATOM 543 C C . GLY A 1 69 ? 37.431 -29.717 -19.285 1.00 28.53 69 GLY A C 1
ATOM 544 O O . GLY A 1 69 ? 36.905 -29.977 -20.358 1.00 26.58 69 GLY A O 1
ATOM 545 N N . SER A 1 70 ? 36.840 -29.954 -18.127 1.00 27.34 70 SER A N 1
ATOM 546 C CA . SER A 1 70 ? 35.524 -30.563 -18.077 1.00 32.83 70 SER A CA 1
ATOM 547 C C . SER A 1 70 ? 34.438 -29.547 -17.751 1.00 33.31 70 SER A C 1
ATOM 548 O O . SER A 1 70 ? 33.463 -29.868 -17.083 1.00 35.00 70 SER A O 1
ATOM 551 N N . GLY A 1 71 ? 34.620 -28.317 -18.216 1.00 31.64 71 GLY A N 1
ATOM 552 C CA . GLY A 1 71 ? 33.637 -27.278 -17.999 1.00 32.19 71 GLY A CA 1
ATOM 553 C C . GLY A 1 71 ? 32.541 -27.377 -19.036 1.00 30.16 71 GLY A C 1
ATOM 554 O O . GLY A 1 71 ? 32.488 -28.345 -19.790 1.00 27.45 71 GLY A O 1
ATOM 555 N N . ILE A 1 72 ? 31.674 -26.373 -19.089 1.00 28.79 72 ILE A N 1
ATOM 556 C CA . ILE A 1 72 ? 30.553 -26.413 -20.013 1.00 26.69 72 ILE A CA 1
ATOM 557 C C . ILE A 1 72 ? 31.053 -26.376 -21.461 1.00 26.22 72 ILE A C 1
ATOM 558 O O . ILE A 1 72 ? 30.364 -26.836 -22.369 1.00 26.76 72 ILE A O 1
ATOM 563 N N . ALA A 1 73 ? 32.261 -25.863 -21.673 1.00 23.07 73 ALA A N 1
ATOM 564 C CA . ALA A 1 73 ? 32.827 -25.785 -23.017 1.00 22.99 73 ALA A CA 1
ATOM 565 C C . ALA A 1 73 ? 33.427 -27.110 -23.479 1.00 21.19 73 ALA A C 1
ATOM 566 O O . ALA A 1 73 ? 33.431 -27.424 -24.662 1.00 20.38 73 ALA A O 1
ATOM 568 N N . GLY A 1 74 ? 33.954 -27.879 -22.542 1.00 21.23 74 GLY A N 1
ATOM 569 C CA . GLY A 1 74 ? 34.607 -29.118 -22.889 1.00 20.84 74 GLY A CA 1
ATOM 570 C C . GLY A 1 74 ? 33.586 -30.210 -23.058 1.00 20.60 74 GLY A C 1
ATOM 571 O O . GLY A 1 74 ? 33.680 -31.043 -23.958 1.00 22.27 74 GLY A O 1
ATOM 572 N N . MET A 1 75 ? 32.599 -30.210 -22.179 1.00 21.74 75 MET A N 1
ATOM 573 C CA . MET A 1 75 ? 31.526 -31.169 -22.285 1.00 20.78 75 MET A CA 1
ATOM 574 C C . MET A 1 75 ? 30.734 -30.929 -23.555 1.00 19.90 75 MET A C 1
ATOM 575 O O . MET A 1 75 ? 30.284 -31.875 -24.191 1.00 21.75 75 MET A O 1
ATOM 580 N N . SER A 1 76 ? 30.585 -29.663 -23.930 1.00 20.00 76 SER A N 1
ATOM 581 C CA . SER A 1 76 ? 29.836 -29.307 -25.129 1.00 17.97 76 SER A CA 1
ATOM 582 C C . SER A 1 76 ? 30.503 -29.832 -26.375 1.00 18.66 76 SER A C 1
ATOM 583 O O . SER A 1 76 ? 29.837 -30.276 -27.300 1.00 20.17 76 SER A O 1
ATOM 586 N N . ALA A 1 77 ? 31.825 -29.775 -26.403 1.00 18.52 77 ALA A N 1
ATOM 587 C CA . ALA A 1 77 ? 32.561 -30.274 -27.549 1.00 18.77 77 ALA A CA 1
ATOM 588 C C . ALA A 1 77 ? 32.366 -31.767 -27.657 1.00 17.79 77 ALA A C 1
ATOM 589 O O . ALA A 1 77 ? 32.288 -32.301 -28.746 1.00 20.03 77 ALA A O 1
ATOM 591 N N . ALA A 1 78 ? 32.273 -32.434 -26.514 1.00 18.18 78 ALA A N 1
ATOM 592 C CA . ALA A 1 78 ? 32.028 -33.872 -26.485 1.00 17.20 78 ALA A CA 1
ATOM 593 C C . ALA A 1 78 ? 30.658 -34.160 -27.041 1.00 17.97 78 ALA A C 1
ATOM 594 O O . ALA A 1 78 ? 30.501 -35.013 -27.911 1.00 17.98 78 ALA A O 1
ATOM 596 N N . TYR A 1 79 ? 29.667 -33.435 -26.532 1.00 19.88 79 TYR A N 1
ATOM 597 C CA . TYR A 1 79 ? 28.288 -33.626 -26.943 1.00 16.43 79 TYR A CA 1
ATOM 598 C C . TYR A 1 79 ? 28.153 -33.521 -28.448 1.00 19.50 79 TYR A C 1
ATOM 599 O O . TYR A 1 79 ? 27.540 -34.371 -29.090 1.00 19.60 79 TYR A O 1
ATOM 608 N N . TYR A 1 80 ? 28.739 -32.479 -29.017 1.00 16.99 80 TYR A N 1
ATOM 609 C CA . TYR A 1 80 ? 28.601 -32.271 -30.438 1.00 16.02 80 TYR A CA 1
ATOM 610 C C . TYR A 1 80 ? 29.457 -33.232 -31.257 1.00 19.25 80 TYR A C 1
ATOM 611 O O . TYR A 1 80 ? 29.052 -33.588 -32.364 1.00 19.27 80 TYR A O 1
ATOM 620 N N . PHE A 1 81 ? 30.607 -33.662 -30.729 1.00 21.13 81 PHE A N 1
ATOM 621 C CA . PHE A 1 81 ? 31.401 -34.711 -31.369 1.00 17.63 81 PHE A CA 1
ATOM 622 C C . PHE A 1 81 ? 30.593 -35.981 -31.528 1.00 19.05 81 PHE A C 1
ATOM 623 O O . PHE A 1 81 ? 30.594 -36.620 -32.583 1.00 19.34 81 PHE A O 1
ATOM 631 N N . ILE A 1 82 ? 29.886 -36.331 -30.464 1.00 17.04 82 ILE A N 1
ATOM 632 C CA . ILE A 1 82 ? 28.985 -37.457 -30.494 1.00 19.14 82 ILE A CA 1
ATOM 633 C C . ILE A 1 82 ? 27.814 -37.206 -31.435 1.00 16.88 82 ILE A C 1
ATOM 634 O O . ILE A 1 82 ? 27.504 -38.043 -32.271 1.00 16.29 82 ILE A O 1
ATOM 639 N N . ARG A 1 83 ? 27.180 -36.044 -31.307 1.00 17.36 83 ARG A N 1
ATOM 640 C CA . ARG A 1 83 ? 25.942 -35.759 -32.035 1.00 17.90 83 ARG A CA 1
ATOM 641 C C . ARG A 1 83 ? 26.139 -35.570 -33.529 1.00 17.86 83 ARG A C 1
ATOM 642 O O . ARG A 1 83 ? 25.383 -36.102 -34.322 1.00 18.66 83 ARG A O 1
ATOM 650 N N . ASP A 1 84 ? 27.147 -34.803 -33.911 1.00 17.85 84 ASP A N 1
ATOM 651 C CA . ASP A 1 84 ? 27.327 -34.433 -35.310 1.00 20.50 84 ASP A CA 1
ATOM 652 C C . ASP A 1 84 ? 28.529 -35.074 -35.970 1.00 18.77 84 ASP A C 1
ATOM 653 O O . ASP A 1 84 ? 28.687 -34.980 -37.178 1.00 20.17 84 ASP A O 1
ATOM 658 N N . GLY A 1 85 ? 29.384 -35.707 -35.182 1.00 19.72 85 GLY A N 1
ATOM 659 C CA . GLY A 1 85 ? 30.561 -36.350 -35.722 1.00 18.35 85 GLY A CA 1
ATOM 660 C C . GLY A 1 85 ? 30.357 -37.841 -35.772 1.00 20.20 85 GLY A C 1
ATOM 661 O O . GLY A 1 85 ? 31.038 -38.544 -36.510 1.00 25.51 85 GLY A O 1
ATOM 662 N N . HIS A 1 86 ? 29.397 -38.312 -34.986 1.00 20.34 86 HIS A N 1
ATOM 663 C CA . HIS A 1 86 ? 29.124 -39.732 -34.821 1.00 18.84 86 HIS A CA 1
ATOM 664 C C . HIS A 1 86 ? 30.327 -40.416 -34.207 1.00 21.01 86 HIS A C 1
ATOM 665 O O . HIS A 1 86 ? 30.526 -41.615 -34.371 1.00 24.34 86 HIS A O 1
ATOM 672 N N . VAL A 1 87 ? 31.121 -39.636 -33.490 1.00 19.48 87 VAL A N 1
ATOM 673 C CA . VAL A 1 87 ? 32.251 -40.170 -32.767 1.00 18.81 87 VAL A CA 1
ATOM 674 C C . VAL A 1 87 ? 31.787 -41.018 -31.594 1.00 19.56 87 VAL A C 1
ATOM 675 O O . VAL A 1 87 ? 31.026 -40.552 -30.760 1.00 21.50 87 VAL A O 1
ATOM 679 N N . PRO A 1 88 ? 32.237 -42.278 -31.533 1.00 22.79 88 PRO A N 1
ATOM 680 C CA . PRO A 1 88 ? 31.923 -43.154 -30.403 1.00 21.56 88 PRO A CA 1
ATOM 681 C C . PRO A 1 88 ? 32.262 -42.502 -29.079 1.00 22.84 88 PRO A C 1
ATOM 682 O O . PRO A 1 88 ? 33.334 -41.928 -28.940 1.00 25.44 88 PRO A O 1
ATOM 686 N N . ALA A 1 89 ? 31.357 -42.570 -28.119 1.00 21.87 89 ALA A N 1
ATOM 687 C CA . ALA A 1 89 ? 31.590 -41.891 -26.857 1.00 22.83 89 ALA A CA 1
ATOM 688 C C . ALA A 1 89 ? 32.712 -42.567 -26.078 1.00 23.78 89 ALA A C 1
ATOM 689 O O . ALA A 1 89 ? 33.345 -41.937 -25.244 1.00 26.89 89 ALA A O 1
ATOM 691 N N . LYS A 1 90 ? 32.940 -43.850 -26.354 1.00 26.20 90 LYS A N 1
ATOM 692 C CA . LYS A 1 90 ? 34.093 -44.594 -25.832 1.00 25.39 90 LYS A CA 1
ATOM 693 C C . LYS A 1 90 ? 35.396 -43.863 -26.115 1.00 24.33 90 LYS A C 1
ATOM 694 O O . LYS A 1 90 ? 36.280 -43.783 -25.267 1.00 23.99 90 LYS A O 1
ATOM 700 N N . ASN A 1 91 ? 35.486 -43.334 -27.330 1.00 21.28 91 ASN A N 1
ATOM 701 C CA . ASN A 1 91 ? 36.695 -42.729 -27.864 1.00 20.75 91 ASN A CA 1
ATOM 702 C C . ASN A 1 91 ? 37.053 -41.382 -27.271 1.00 19.80 91 ASN A C 1
ATOM 703 O O . ASN A 1 91 ? 38.006 -40.762 -27.710 1.00 22.78 91 ASN A O 1
ATOM 708 N N . ILE A 1 92 ? 36.300 -40.931 -26.277 1.00 20.35 92 ILE A N 1
ATOM 709 C CA . ILE A 1 92 ? 36.487 -39.595 -25.731 1.00 19.03 92 ILE A CA 1
ATOM 710 C C . ILE A 1 92 ? 36.902 -39.610 -24.268 1.00 21.82 92 ILE A C 1
ATOM 711 O O . ILE A 1 92 ? 36.274 -40.262 -23.444 1.00 23.46 92 ILE A O 1
ATOM 716 N N . THR A 1 93 ? 37.967 -38.874 -23.954 1.00 23.21 93 THR A N 1
ATOM 717 C CA . THR A 1 93 ? 38.521 -38.824 -22.601 1.00 25.02 93 THR A CA 1
ATOM 718 C C . THR A 1 93 ? 38.694 -37.389 -22.120 1.00 25.58 93 THR A C 1
ATOM 719 O O . THR A 1 93 ? 39.240 -36.548 -22.828 1.00 25.76 93 THR A O 1
ATOM 723 N N . PHE A 1 94 ? 38.228 -37.106 -20.913 1.00 27.78 94 PHE A N 1
ATOM 724 C CA . PHE A 1 94 ? 38.441 -35.792 -20.330 1.00 30.67 94 PHE A CA 1
ATOM 725 C C . PHE A 1 94 ? 39.669 -35.817 -19.433 1.00 35.55 94 PHE A C 1
ATOM 726 O O . PHE A 1 94 ? 39.992 -36.841 -18.837 1.00 39.46 94 PHE A O 1
ATOM 734 N N . LEU A 1 95 ? 40.355 -34.685 -19.354 1.00 32.99 95 LEU A N 1
ATOM 735 C CA . LEU A 1 95 ? 41.491 -34.529 -18.467 1.00 35.76 95 LEU A CA 1
ATOM 736 C C . LEU A 1 95 ? 41.278 -33.270 -17.625 1.00 41.80 95 LEU A C 1
ATOM 737 O O . LEU A 1 95 ? 41.385 -32.153 -18.130 1.00 40.80 95 LEU A O 1
ATOM 742 N N . GLU A 1 96 ? 40.949 -33.451 -16.349 1.00 45.97 96 GLU A N 1
ATOM 743 C CA . GLU A 1 96 ? 40.579 -32.325 -15.489 1.00 51.35 96 GLU A CA 1
ATOM 744 C C . GLU A 1 96 ? 41.648 -32.012 -14.437 1.00 57.01 96 GLU A C 1
ATOM 745 O O . GLU A 1 96 ? 42.245 -32.921 -13.860 1.00 60.68 96 GLU A O 1
ATOM 751 N N . GLN A 1 97 ? 41.877 -30.720 -14.196 1.00 56.44 97 GLN A N 1
ATOM 752 C CA . GLN A 1 97 ? 42.896 -30.246 -13.251 1.00 58.53 97 GLN A CA 1
ATOM 753 C C . GLN A 1 97 ? 42.487 -30.412 -11.785 1.00 59.78 97 GLN A C 1
ATOM 754 O O . GLN A 1 97 ? 43.295 -30.798 -10.941 1.00 62.00 97 GLN A O 1
ATOM 760 N N . LEU A 1 98 ? 41.227 -30.113 -11.491 1.00 60.85 98 LEU A N 1
ATOM 761 C CA . LEU A 1 98 ? 40.749 -30.043 -10.116 1.00 60.43 98 LEU A CA 1
ATOM 762 C C . LEU A 1 98 ? 40.195 -31.371 -9.594 1.00 62.23 98 LEU A C 1
ATOM 763 O O . LEU A 1 98 ? 40.293 -32.410 -10.253 1.00 58.68 98 LEU A O 1
ATOM 768 N N . HIS A 1 99 ? 39.606 -31.317 -8.403 1.00 61.54 99 HIS A N 1
ATOM 769 C CA . HIS A 1 99 ? 39.092 -32.501 -7.724 1.00 62.21 99 HIS A CA 1
ATOM 770 C C . HIS A 1 99 ? 37.745 -32.968 -8.268 1.00 64.97 99 HIS A C 1
ATOM 771 O O . HIS A 1 99 ? 37.355 -34.122 -8.075 1.00 62.36 99 HIS A O 1
ATOM 778 N N . ILE A 1 100 ? 37.038 -32.071 -8.949 1.00 67.37 100 ILE A N 1
ATOM 779 C CA . ILE A 1 100 ? 35.673 -32.347 -9.367 1.00 59.17 100 ILE A CA 1
ATOM 780 C C . ILE A 1 100 ? 35.353 -31.741 -10.733 1.00 56.99 100 ILE A C 1
ATOM 781 O O . ILE A 1 100 ? 35.891 -30.704 -11.124 1.00 55.01 100 ILE A O 1
ATOM 786 N N . ASP A 1 101 ? 34.485 -32.434 -11.457 1.00 58.13 101 ASP A N 1
ATOM 787 C CA . ASP A 1 101 ? 33.916 -31.968 -12.713 1.00 54.50 101 ASP A CA 1
ATOM 788 C C . ASP A 1 101 ? 33.152 -30.646 -12.571 1.00 54.05 101 ASP A C 1
ATOM 789 O O . ASP A 1 101 ? 32.564 -30.373 -11.525 1.00 55.79 101 ASP A O 1
ATOM 794 N N . GLY A 1 102 ? 33.164 -29.825 -13.619 1.00 47.61 102 GLY A N 1
ATOM 795 C CA . GLY A 1 102 ? 32.264 -28.689 -13.672 1.00 44.76 102 GLY A CA 1
ATOM 796 C C . GLY A 1 102 ? 32.865 -27.344 -14.016 1.00 46.16 102 GLY A C 1
ATOM 797 O O . GLY A 1 102 ? 32.278 -26.575 -14.785 1.00 42.94 102 GLY A O 1
ATOM 798 N N . GLY A 1 103 ? 34.019 -27.041 -13.430 1.00 48.08 103 GLY A N 1
ATOM 799 C CA . GLY A 1 103 ? 34.678 -25.773 -13.680 1.00 46.30 103 GLY A CA 1
ATOM 800 C C . GLY A 1 103 ? 34.096 -24.583 -12.939 1.00 45.26 103 GLY A C 1
ATOM 801 O O . GLY A 1 103 ? 33.968 -24.599 -11.715 1.00 47.62 103 GLY A O 1
ATOM 802 N N . SER A 1 104 ? 33.742 -23.548 -13.694 1.00 42.06 104 SER A N 1
ATOM 803 C CA . SER A 1 104 ? 33.300 -22.277 -13.126 1.00 43.51 104 SER A CA 1
ATOM 804 C C . SER A 1 104 ? 31.858 -22.304 -12.628 1.00 43.35 104 SER A C 1
ATOM 805 O O . SER A 1 104 ? 31.450 -21.455 -11.835 1.00 43.10 104 SER A O 1
ATOM 808 N N . LEU A 1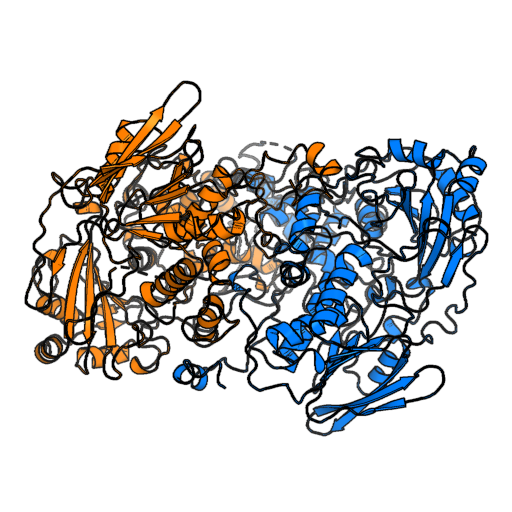 105 ? 31.089 -23.273 -13.110 1.00 43.35 105 LEU A N 1
ATOM 809 C CA . LEU A 1 105 ? 29.723 -23.473 -12.651 1.00 39.30 105 LEU A CA 1
ATOM 810 C C . LEU A 1 105 ? 29.709 -24.377 -11.427 1.00 39.21 105 LEU A C 1
ATOM 811 O O . LEU A 1 105 ? 29.080 -25.428 -11.432 1.00 38.77 105 LEU A O 1
ATOM 816 N N . ASP A 1 106 ? 30.414 -23.973 -10.380 1.00 42.32 106 ASP A N 1
ATOM 817 C CA . ASP A 1 106 ? 30.554 -24.819 -9.203 1.00 41.85 106 ASP A CA 1
ATOM 818 C C . ASP A 1 106 ? 29.317 -24.741 -8.311 1.00 41.75 106 ASP A C 1
ATOM 819 O O . ASP A 1 106 ? 28.563 -23.767 -8.355 1.00 42.47 106 ASP A O 1
ATOM 824 N N . GLY A 1 107 ? 29.111 -25.781 -7.510 1.00 38.50 107 GLY A N 1
ATOM 825 C CA . GLY A 1 107 ? 28.019 -25.809 -6.557 1.00 35.86 107 GLY A CA 1
ATOM 826 C C . GLY A 1 107 ? 28.282 -26.812 -5.453 1.00 37.06 107 GLY A C 1
ATOM 827 O O . GLY A 1 107 ? 27.645 -27.863 -5.396 1.00 39.33 107 GLY A O 1
ATOM 828 N N . ALA A 1 108 ? 29.217 -26.477 -4.568 1.00 36.17 108 ALA A N 1
ATOM 829 C CA . ALA A 1 108 ? 29.657 -27.385 -3.519 1.00 34.02 108 ALA A CA 1
ATOM 830 C C . ALA A 1 108 ? 29.232 -26.908 -2.134 1.00 32.46 108 ALA A C 1
ATOM 831 O O . ALA A 1 108 ? 28.554 -25.892 -1.997 1.00 27.58 108 ALA A O 1
ATOM 833 N N . GLY A 1 109 ? 29.645 -27.645 -1.109 1.00 34.41 109 GLY A N 1
ATOM 834 C CA . GLY A 1 109 ? 29.322 -27.290 0.261 1.00 30.32 109 GLY A CA 1
ATOM 835 C C . GLY A 1 109 ? 28.102 -28.022 0.788 1.00 30.37 109 GLY A C 1
ATOM 836 O O . GLY A 1 109 ? 27.444 -28.767 0.057 1.00 31.44 109 GLY A O 1
ATOM 837 N N . ASN A 1 110 ? 27.798 -27.803 2.063 1.00 27.79 110 ASN A N 1
ATOM 838 C CA . ASN A 1 110 ? 26.677 -28.463 2.717 1.00 26.40 110 ASN A CA 1
ATOM 839 C C . ASN A 1 110 ? 26.093 -27.565 3.799 1.00 26.43 110 ASN A C 1
ATOM 840 O O . ASN A 1 110 ? 26.729 -26.597 4.198 1.00 26.62 110 ASN A O 1
ATOM 845 N N . PRO A 1 111 ? 24.876 -27.873 4.277 1.00 26.72 111 PRO A N 1
ATOM 846 C CA . PRO A 1 111 ? 24.265 -27.008 5.291 1.00 25.10 111 PRO A CA 1
ATOM 847 C C . PRO A 1 111 ? 25.077 -26.877 6.574 1.00 27.17 111 PRO A C 1
ATOM 848 O O . PRO A 1 111 ? 24.854 -25.938 7.329 1.00 31.85 111 PRO A O 1
ATOM 852 N N . THR A 1 112 ? 26.004 -27.792 6.814 1.00 26.13 112 THR A N 1
ATOM 853 C CA . THR A 1 112 ? 26.800 -27.761 8.035 1.00 26.76 112 THR A CA 1
ATOM 854 C C . THR A 1 112 ? 28.092 -26.953 7.896 1.00 27.63 112 THR A C 1
ATOM 855 O O . THR A 1 112 ? 28.405 -26.130 8.750 1.00 30.09 112 THR A O 1
ATOM 859 N N . ASP A 1 113 ? 28.840 -27.185 6.825 1.00 26.26 113 ASP A N 1
ATOM 860 C CA . ASP A 1 113 ? 30.070 -26.434 6.584 1.00 25.55 113 ASP A CA 1
ATOM 861 C C . ASP A 1 113 ? 29.762 -25.107 5.894 1.00 26.54 113 ASP A C 1
ATOM 862 O O . ASP A 1 113 ? 30.559 -24.171 5.905 1.00 23.71 113 ASP A O 1
ATOM 867 N N . GLY A 1 114 ? 28.584 -25.037 5.293 1.00 27.64 114 GLY A N 1
ATOM 868 C CA . GLY A 1 114 ? 28.211 -23.890 4.497 1.00 26.17 114 GLY A CA 1
ATOM 869 C C . GLY A 1 114 ? 28.278 -24.281 3.042 1.00 27.14 114 GLY A C 1
ATOM 870 O O . GLY A 1 114 ? 29.034 -25.169 2.668 1.00 29.10 114 GLY A O 1
ATOM 871 N N . TYR A 1 115 ? 27.468 -23.644 2.214 1.00 26.33 115 TYR A N 1
ATOM 872 C CA . TYR A 1 115 ? 27.574 -23.857 0.787 1.00 24.54 115 TYR A CA 1
ATOM 873 C C . TYR A 1 115 ? 28.622 -22.923 0.243 1.00 25.31 115 TYR A C 1
ATOM 874 O O . TYR A 1 115 ? 29.035 -21.991 0.918 1.00 25.29 115 TYR A O 1
ATOM 883 N N . ILE A 1 116 ? 29.064 -23.182 -0.975 1.00 25.94 116 ILE A N 1
ATOM 884 C CA . ILE A 1 116 ? 29.955 -22.264 -1.649 1.00 24.68 116 ILE A CA 1
ATOM 885 C C . ILE A 1 116 ? 29.616 -22.260 -3.124 1.00 27.89 116 ILE A C 1
ATOM 886 O O . ILE A 1 116 ? 29.715 -23.276 -3.804 1.00 31.67 116 ILE A O 1
ATOM 891 N N . ILE A 1 117 ? 29.151 -21.119 -3.604 1.00 27.61 117 ILE A N 1
ATOM 892 C CA . ILE A 1 117 ? 29.020 -20.906 -5.030 1.00 30.54 117 ILE A CA 1
ATOM 893 C C . ILE A 1 117 ? 29.931 -19.757 -5.375 1.00 32.20 117 ILE A C 1
ATOM 894 O O . ILE A 1 117 ? 29.774 -18.656 -4.848 1.00 32.75 117 ILE A O 1
ATOM 899 N N . ARG A 1 118 ? 30.910 -20.004 -6.231 1.00 33.12 118 ARG A N 1
ATOM 900 C CA . ARG A 1 118 ? 31.793 -18.922 -6.610 1.00 33.63 118 ARG A CA 1
ATOM 901 C C . ARG A 1 118 ? 30.982 -17.877 -7.360 1.00 35.82 118 ARG A C 1
ATOM 902 O O . ARG A 1 118 ? 31.287 -16.689 -7.297 1.00 34.46 118 ARG A O 1
ATOM 910 N N . GLY A 1 119 ? 29.922 -18.321 -8.034 1.00 38.42 119 GLY A N 1
ATOM 911 C CA . GLY A 1 119 ? 28.959 -17.395 -8.606 1.00 44.51 119 GLY A CA 1
ATOM 912 C C . GLY A 1 119 ? 27.685 -17.967 -9.191 1.00 47.56 119 GLY A C 1
ATOM 913 O O . GLY A 1 119 ? 27.508 -19.183 -9.273 1.00 46.26 119 GLY A O 1
ATOM 914 N N . GLY A 1 120 ? 26.795 -17.064 -9.598 1.00 45.95 120 GLY A N 1
ATOM 915 C CA . GLY A 1 120 ? 25.527 -17.434 -10.198 1.00 45.52 120 GLY A CA 1
ATOM 916 C C . GLY A 1 120 ? 25.464 -17.093 -11.677 1.00 44.37 120 GLY A C 1
ATOM 917 O O . GLY A 1 120 ? 26.398 -16.506 -12.224 1.00 43.16 120 GLY A O 1
ATOM 918 N N . ARG A 1 121 ? 24.358 -17.453 -12.325 1.00 47.09 121 ARG A N 1
ATOM 919 C CA . ARG A 1 121 ? 24.225 -17.289 -13.773 1.00 41.95 121 ARG A CA 1
ATOM 920 C C . ARG A 1 121 ? 22.955 -16.538 -14.176 1.00 37.19 121 ARG A C 1
ATOM 921 O O . ARG A 1 121 ? 21.858 -17.101 -14.172 1.00 32.75 121 ARG A O 1
ATOM 929 N N . GLU A 1 122 ? 23.119 -15.263 -14.517 1.00 34.67 122 GLU A N 1
ATOM 930 C CA . GLU A 1 122 ? 22.065 -14.485 -15.144 1.00 28.70 122 GLU A CA 1
ATOM 931 C C . GLU A 1 122 ? 22.022 -14.848 -16.614 1.00 28.83 122 GLU A C 1
ATOM 932 O O . GLU A 1 122 ? 23.062 -14.945 -17.257 1.00 29.35 122 GLU A O 1
ATOM 938 N N . MET A 1 123 ? 20.826 -15.066 -17.148 1.00 27.98 123 MET A N 1
ATOM 939 C CA . MET A 1 123 ? 20.697 -15.495 -18.531 1.00 24.51 123 MET A CA 1
ATOM 940 C C . MET A 1 123 ? 19.617 -14.757 -19.305 1.00 23.85 123 MET A C 1
ATOM 941 O O . MET A 1 123 ? 18.868 -13.951 -18.765 1.00 24.19 123 MET A O 1
ATOM 946 N N . ASP A 1 124 ? 19.547 -15.070 -20.586 1.00 23.46 124 ASP A N 1
ATOM 947 C CA . ASP A 1 124 ? 18.591 -14.477 -21.492 1.00 21.83 124 ASP A CA 1
ATOM 948 C C . ASP A 1 124 ? 18.042 -15.621 -22.317 1.00 23.79 124 ASP A C 1
ATOM 949 O O . ASP A 1 124 ? 18.498 -16.755 -22.187 1.00 26.00 124 ASP A O 1
ATOM 954 N N . MET A 1 125 ? 17.074 -15.350 -23.176 1.00 22.40 125 MET A N 1
ATOM 955 C CA . MET A 1 125 ? 16.537 -16.417 -24.003 1.00 23.12 125 MET A CA 1
ATOM 956 C C . MET A 1 125 ? 17.317 -16.499 -25.307 1.00 23.04 125 MET A C 1
ATOM 957 O O . MET A 1 125 ? 17.068 -17.355 -26.149 1.00 26.69 125 MET A O 1
ATOM 962 N N . THR A 1 126 ? 18.291 -15.615 -25.447 1.00 19.67 126 THR A N 1
ATOM 963 C CA . THR A 1 126 ? 19.084 -15.534 -26.657 1.00 20.28 126 THR A CA 1
ATOM 964 C C . THR A 1 126 ? 20.260 -16.498 -26.633 1.00 21.00 126 THR A C 1
ATOM 965 O O . THR A 1 126 ? 21.057 -16.532 -27.563 1.00 21.65 126 THR A O 1
ATOM 969 N N . TYR A 1 127 ? 20.371 -17.280 -25.568 1.00 19.86 127 TYR A N 1
ATOM 970 C CA . TYR A 1 127 ? 21.420 -18.286 -25.470 1.00 18.60 127 TYR A CA 1
ATOM 971 C C . TYR A 1 127 ? 21.179 -19.440 -26.434 1.00 18.25 127 TYR A C 1
ATOM 972 O O . TYR A 1 127 ? 20.934 -20.554 -25.998 1.00 20.41 127 TYR A O 1
ATOM 981 N N . GLU A 1 128 ? 21.260 -19.180 -27.735 1.00 17.57 128 GLU A N 1
ATOM 982 C CA . GLU A 1 128 ? 20.794 -20.134 -28.746 1.00 17.41 128 GLU A CA 1
ATOM 983 C C . GLU A 1 128 ? 21.540 -21.455 -28.770 1.00 18.69 128 GLU A C 1
ATOM 984 O O . GLU A 1 128 ? 20.946 -22.510 -28.959 1.00 17.83 128 GLU A O 1
ATOM 990 N N . ASN A 1 129 ? 22.850 -21.399 -28.613 1.00 19.35 129 ASN A N 1
ATOM 991 C CA . ASN A 1 129 ? 23.626 -22.610 -28.711 1.00 18.12 129 ASN A CA 1
ATOM 992 C C . ASN A 1 129 ? 23.475 -23.474 -27.469 1.00 19.47 129 ASN A C 1
ATOM 993 O O . ASN A 1 129 ? 23.367 -24.692 -27.572 1.00 19.49 129 ASN A O 1
ATOM 998 N N . LEU A 1 130 ? 23.448 -22.839 -26.303 1.00 17.48 130 LEU A N 1
ATOM 999 C CA . LEU A 1 130 ? 23.214 -23.551 -25.057 1.00 17.50 130 LEU A CA 1
ATOM 1000 C C . LEU A 1 130 ? 21.909 -24.321 -25.119 1.00 17.52 130 LEU A C 1
ATOM 1001 O O . LEU A 1 130 ? 21.832 -25.466 -24.686 1.00 18.90 130 LEU A O 1
ATOM 1006 N N . TRP A 1 131 ? 20.884 -23.699 -25.679 1.00 16.51 131 TRP A N 1
ATOM 1007 C CA . TRP A 1 131 ? 19.573 -24.316 -25.727 1.00 15.52 131 TRP A CA 1
ATOM 1008 C C . TRP A 1 131 ? 19.406 -25.226 -26.927 1.00 20.55 131 TRP A C 1
ATOM 1009 O O . TRP A 1 131 ? 18.501 -26.044 -26.961 1.00 19.40 131 TRP A O 1
ATOM 1020 N N . ASP A 1 132 ? 20.287 -25.096 -27.909 1.00 18.78 132 ASP A N 1
ATOM 1021 C CA . ASP A 1 132 ? 20.296 -26.022 -29.033 1.00 18.30 132 ASP A CA 1
ATOM 1022 C C . ASP A 1 132 ? 20.746 -27.377 -28.550 1.00 16.97 132 ASP A C 1
ATOM 1023 O O . ASP A 1 132 ? 20.486 -28.405 -29.163 1.00 16.34 132 ASP A O 1
ATOM 1028 N N . MET A 1 133 ? 21.439 -27.355 -27.429 1.00 17.49 133 MET A N 1
ATOM 1029 C CA . MET A 1 133 ? 22.033 -28.544 -26.871 1.00 17.21 133 MET A CA 1
ATOM 1030 C C . MET A 1 133 ? 21.153 -29.085 -25.772 1.00 16.98 133 MET A C 1
ATOM 1031 O O . MET A 1 133 ? 20.796 -30.256 -25.767 1.00 18.07 133 MET A O 1
ATOM 1036 N N . PHE A 1 134 ? 20.784 -28.222 -24.840 1.00 15.62 134 PHE A N 1
ATOM 1037 C CA . PHE A 1 134 ? 20.121 -28.704 -23.650 1.00 16.25 134 PHE A CA 1
ATOM 1038 C C . PHE A 1 134 ? 18.660 -29.072 -23.892 1.00 16.88 134 PHE A C 1
ATOM 1039 O O . PHE A 1 134 ? 17.989 -29.554 -22.990 1.00 16.78 134 PHE A O 1
ATOM 1047 N N . GLN A 1 135 ? 18.171 -28.870 -25.110 1.00 16.54 135 GLN A N 1
ATOM 1048 C CA . GLN A 1 135 ? 16.784 -29.189 -25.420 1.00 15.95 135 GLN A CA 1
ATOM 1049 C C . GLN A 1 135 ? 16.642 -30.678 -25.622 1.00 16.11 135 GLN A C 1
ATOM 1050 O O . GLN A 1 135 ? 15.536 -31.200 -25.767 1.00 16.82 135 GLN A O 1
ATOM 1056 N N . ASP A 1 136 ? 17.785 -31.353 -25.632 1.00 18.28 136 ASP A N 1
ATOM 1057 C CA . ASP A 1 136 ? 17.857 -32.775 -25.904 1.00 14.58 136 ASP A CA 1
ATOM 1058 C C . ASP A 1 136 ? 18.585 -33.490 -24.775 1.00 17.24 136 ASP A C 1
ATOM 1059 O O . ASP A 1 136 ? 18.989 -34.642 -24.911 1.00 19.62 136 ASP A O 1
ATOM 1064 N N . ILE A 1 137 ? 18.746 -32.796 -23.657 1.00 14.41 137 ILE A N 1
ATOM 1065 C CA . ILE A 1 137 ? 19.414 -33.349 -22.488 1.00 16.10 137 ILE A CA 1
ATOM 1066 C C . ILE A 1 137 ? 18.385 -33.605 -21.399 1.00 17.70 137 ILE A C 1
ATOM 1067 O O . ILE A 1 137 ? 17.723 -32.675 -20.944 1.00 19.77 137 ILE A O 1
ATOM 1072 N N . PRO A 1 138 ? 18.241 -34.869 -20.987 1.00 17.05 138 PRO A N 1
ATOM 1073 C CA . PRO A 1 138 ? 17.303 -35.328 -19.962 1.00 18.20 138 PRO A CA 1
ATOM 1074 C C . PRO A 1 138 ? 17.151 -34.367 -18.791 1.00 18.64 138 PRO A C 1
ATOM 1075 O O . PRO A 1 138 ? 18.136 -33.790 -18.362 1.00 21.71 138 PRO A O 1
ATOM 1079 N N . ALA A 1 139 ? 15.938 -34.190 -18.285 1.00 17.96 139 ALA A N 1
ATOM 1080 C CA . ALA A 1 139 ? 15.717 -33.227 -17.213 1.00 18.96 139 ALA A CA 1
ATOM 1081 C C . ALA A 1 139 ? 16.157 -33.791 -15.882 1.00 20.52 139 ALA A C 1
ATOM 1082 O O . ALA A 1 139 ? 16.256 -34.999 -15.718 1.00 25.22 139 ALA A O 1
ATOM 1084 N N . LEU A 1 140 ? 16.415 -32.914 -14.926 1.00 19.56 140 LEU A N 1
ATOM 1085 C CA . LEU A 1 140 ? 16.824 -33.347 -13.600 1.00 20.95 140 LEU A CA 1
ATOM 1086 C C . LEU A 1 140 ? 15.624 -33.712 -12.739 1.00 22.86 140 LEU A C 1
ATOM 1087 O O . LEU A 1 140 ? 15.667 -34.668 -11.967 1.00 23.09 140 LEU A O 1
ATOM 1092 N N . GLU A 1 141 ? 14.554 -32.936 -12.876 1.00 21.42 141 GLU A N 1
ATOM 1093 C CA . GLU A 1 141 ? 13.413 -33.032 -11.978 1.00 21.79 141 GLU A CA 1
ATOM 1094 C C . GLU A 1 141 ? 12.099 -33.299 -12.708 1.00 23.27 141 GLU A C 1
ATOM 1095 O O . GLU A 1 141 ? 11.021 -33.113 -12.148 1.00 25.33 141 GLU A O 1
ATOM 1101 N N . MET A 1 142 ? 12.201 -33.721 -13.963 1.00 22.02 142 MET A N 1
ATOM 1102 C CA . MET A 1 142 ? 11.048 -34.164 -14.733 1.00 20.55 142 MET A CA 1
ATOM 1103 C C . MET A 1 142 ? 11.371 -35.504 -15.363 1.00 20.87 142 MET A C 1
ATOM 1104 O O . MET A 1 142 ? 12.519 -35.765 -15.701 1.00 22.26 142 MET A O 1
ATOM 1109 N N . PRO A 1 143 ? 10.358 -36.358 -15.530 1.00 20.09 143 PRO A N 1
ATOM 1110 C CA . PRO A 1 143 ? 10.566 -37.686 -16.099 1.00 20.01 143 PRO A CA 1
ATOM 1111 C C . PRO A 1 143 ? 10.818 -37.623 -17.594 1.00 20.83 143 PRO A C 1
ATOM 1112 O O . PRO A 1 143 ? 10.680 -36.555 -18.182 1.00 23.18 143 PRO A O 1
ATOM 1116 N N . ALA A 1 144 ? 11.188 -38.746 -18.199 1.00 20.58 144 ALA A N 1
ATOM 1117 C CA . ALA A 1 144 ? 11.279 -38.812 -19.649 1.00 19.88 144 ALA A CA 1
ATOM 1118 C C . ALA A 1 144 ? 9.910 -38.463 -20.211 1.00 18.94 144 ALA A C 1
ATOM 1119 O O . ALA A 1 144 ? 8.905 -38.751 -19.582 1.00 20.38 144 ALA A O 1
ATOM 1121 N N . PRO A 1 145 ? 9.861 -37.834 -21.390 1.00 18.49 145 PRO A N 1
ATOM 1122 C CA . PRO A 1 145 ? 10.990 -37.475 -22.237 1.00 20.15 145 PRO A CA 1
ATOM 1123 C C . PRO A 1 145 ? 11.403 -36.028 -22.067 1.00 20.76 145 PRO A C 1
ATOM 1124 O O . PRO A 1 145 ? 11.833 -35.436 -23.047 1.00 21.44 145 PRO A O 1
ATOM 1128 N N . TYR A 1 146 ? 11.264 -35.467 -20.871 1.00 18.62 146 TYR A N 1
ATOM 1129 C CA . TYR A 1 146 ? 11.459 -34.031 -20.704 1.00 18.28 146 TYR A CA 1
ATOM 1130 C C . TYR A 1 146 ? 12.925 -33.637 -20.610 1.00 18.37 146 TYR A C 1
ATOM 1131 O O . TYR A 1 146 ? 13.758 -34.384 -20.107 1.00 18.52 146 TYR A O 1
ATOM 1140 N N . SER A 1 147 ? 13.222 -32.446 -21.112 1.00 18.75 147 SER A N 1
ATOM 1141 C CA . SER A 1 147 ? 14.587 -31.973 -21.213 1.00 17.54 147 SER A CA 1
ATOM 1142 C C . SER A 1 147 ? 14.885 -30.908 -20.191 1.00 18.61 147 SER A C 1
ATOM 1143 O O . SER A 1 147 ? 13.981 -30.367 -19.573 1.00 20.43 147 SER A O 1
ATOM 1146 N N . VAL A 1 148 ? 16.165 -30.599 -20.029 1.00 20.16 148 VAL A N 1
ATOM 1147 C CA . VAL A 1 148 ? 16.575 -29.513 -19.159 1.00 18.22 148 VAL A CA 1
ATOM 1148 C C . VAL A 1 148 ? 15.887 -28.235 -19.611 1.00 19.21 148 VAL A C 1
ATOM 1149 O O . VAL A 1 148 ? 15.510 -27.412 -18.787 1.00 22.13 148 VAL A O 1
ATOM 1153 N N . LEU A 1 149 ? 15.688 -28.084 -20.917 1.00 19.50 149 LEU A N 1
ATOM 1154 C CA . LEU A 1 149 ? 14.974 -26.919 -21.417 1.00 18.30 149 LEU A CA 1
ATOM 1155 C C . LEU A 1 149 ? 13.564 -26.885 -20.859 1.00 19.29 149 LEU A C 1
ATOM 1156 O O . LEU A 1 149 ? 13.063 -25.824 -20.520 1.00 20.99 149 LEU A O 1
ATOM 1161 N N . ASP A 1 150 ? 12.940 -28.050 -20.735 1.00 20.93 150 ASP A N 1
ATOM 1162 C CA . ASP A 1 150 ? 11.549 -28.128 -20.296 1.00 19.62 150 ASP A CA 1
ATOM 1163 C C . ASP A 1 150 ? 11.369 -27.691 -18.854 1.00 17.40 150 ASP A C 1
ATOM 1164 O O . ASP A 1 150 ? 10.487 -26.905 -18.561 1.00 18.88 150 ASP A O 1
ATOM 1169 N N . GLU A 1 151 ? 12.198 -28.204 -17.956 1.00 17.62 151 GLU A N 1
ATOM 1170 C CA . GLU A 1 151 ? 12.060 -27.884 -16.540 1.00 18.96 151 GLU A CA 1
ATOM 1171 C C . GLU A 1 151 ? 12.560 -26.479 -16.277 1.00 20.09 151 GLU A C 1
ATOM 1172 O O . GLU A 1 151 ? 12.216 -25.855 -15.281 1.00 20.28 151 GLU A O 1
ATOM 1178 N N . TYR A 1 152 ? 13.392 -25.989 -17.182 1.00 20.51 152 TYR A N 1
ATOM 1179 C CA . TYR A 1 152 ? 13.858 -24.620 -17.114 1.00 19.19 152 TYR A CA 1
ATOM 1180 C C . TYR A 1 152 ? 12.685 -23.697 -17.384 1.00 17.97 152 TYR A C 1
ATOM 1181 O O . TYR A 1 152 ? 12.473 -22.732 -16.673 1.00 19.95 152 TYR A O 1
ATOM 1190 N N . ARG A 1 153 ? 11.908 -24.004 -18.409 1.00 16.27 153 ARG A N 1
ATOM 1191 C CA . ARG A 1 153 ? 10.786 -23.151 -18.735 1.00 16.97 153 ARG A CA 1
ATOM 1192 C C . ARG A 1 153 ? 9.574 -23.394 -17.840 1.00 20.27 153 ARG A C 1
ATOM 1193 O O . ARG A 1 153 ? 8.748 -22.507 -17.687 1.00 21.22 153 ARG A O 1
ATOM 1201 N N . LEU A 1 154 ? 9.472 -24.565 -17.224 1.00 19.11 154 LEU A N 1
ATOM 1202 C CA . LEU A 1 154 ? 8.375 -24.815 -16.297 1.00 18.31 154 LEU A CA 1
ATOM 1203 C C . LEU A 1 154 ? 8.412 -23.856 -15.117 1.00 18.37 154 LEU A C 1
ATOM 1204 O O . LEU A 1 154 ? 7.379 -23.448 -14.612 1.00 19.57 154 LEU A O 1
ATOM 1209 N N . ILE A 1 155 ? 9.608 -23.495 -14.678 1.00 20.89 155 ILE A N 1
ATOM 1210 C CA . ILE A 1 155 ? 9.751 -22.596 -13.543 1.00 20.77 155 ILE A CA 1
ATOM 1211 C C . ILE A 1 155 ? 9.734 -21.135 -14.009 1.00 21.69 155 ILE A C 1
ATOM 1212 O O . ILE A 1 155 ? 9.116 -20.296 -13.363 1.00 23.60 155 ILE A O 1
ATOM 1217 N N . ASN A 1 156 ? 10.364 -20.842 -15.147 1.00 18.37 156 ASN A N 1
ATOM 1218 C CA . ASN A 1 156 ? 10.520 -19.465 -15.612 1.00 17.89 156 ASN A CA 1
ATOM 1219 C C . ASN A 1 156 ? 9.319 -18.914 -16.384 1.00 21.64 156 ASN A C 1
ATOM 1220 O O . ASN A 1 156 ? 9.136 -17.702 -16.448 1.00 23.25 156 ASN A O 1
ATOM 1225 N N . ASP A 1 157 ? 8.510 -19.789 -16.979 1.00 20.01 157 ASP A N 1
ATOM 1226 C CA . ASP A 1 157 ? 7.290 -19.350 -17.656 1.00 18.65 157 ASP A CA 1
ATOM 1227 C C . ASP A 1 157 ? 6.253 -18.883 -16.654 1.00 19.30 157 ASP A C 1
ATOM 1228 O O . ASP A 1 157 ? 5.385 -18.087 -16.968 1.00 18.83 157 ASP A O 1
ATOM 1233 N N . ASN A 1 158 ? 6.341 -19.406 -15.444 1.00 18.37 158 ASN A N 1
ATOM 1234 C CA . ASN A 1 158 ? 5.302 -19.203 -14.458 1.00 19.99 158 ASN A CA 1
ATOM 1235 C C . ASN A 1 158 ? 5.777 -18.368 -13.285 1.00 22.20 158 ASN A C 1
ATOM 1236 O O . ASN A 1 158 ? 5.099 -18.275 -12.271 1.00 23.20 158 ASN A O 1
ATOM 1241 N N . ASP A 1 159 ? 6.949 -17.763 -13.419 1.00 23.05 159 ASP A N 1
ATOM 1242 C CA . ASP A 1 159 ? 7.462 -16.897 -12.369 1.00 23.11 159 ASP A CA 1
ATOM 1243 C C . ASP A 1 159 ? 8.451 -15.879 -12.901 1.00 24.13 159 ASP A C 1
ATOM 1244 O O . ASP A 1 159 ? 9.617 -16.183 -13.103 1.00 25.90 159 ASP A O 1
ATOM 1249 N N . SER A 1 160 ? 7.986 -14.660 -13.113 1.00 25.54 160 SER A N 1
ATOM 1250 C CA . SER A 1 160 ? 8.837 -13.623 -13.661 1.00 22.84 160 SER A CA 1
ATOM 1251 C C . SER A 1 160 ? 9.938 -13.227 -12.698 1.00 23.80 160 SER A C 1
ATOM 1252 O O . SER A 1 160 ? 9.714 -13.130 -11.495 1.00 25.69 160 SER A O 1
ATOM 1255 N N . ASN A 1 161 ? 11.129 -13.002 -13.239 1.00 22.66 161 ASN A N 1
ATOM 1256 C CA . ASN A 1 161 ? 12.211 -12.413 -12.478 1.00 19.72 161 ASN A CA 1
ATOM 1257 C C . ASN A 1 161 ? 12.187 -10.914 -12.656 1.00 21.10 161 ASN A C 1
ATOM 1258 O O . ASN A 1 161 ? 12.158 -10.424 -13.779 1.00 24.70 161 ASN A O 1
ATOM 1263 N N . TYR A 1 162 ? 12.179 -10.181 -11.556 1.00 19.76 162 TYR A N 1
ATOM 1264 C CA . TYR A 1 162 ? 12.308 -8.740 -11.628 1.00 18.00 162 TYR A CA 1
ATOM 1265 C C . TYR A 1 162 ? 12.653 -8.227 -10.246 1.00 20.03 162 TYR A C 1
ATOM 1266 O O . TYR A 1 162 ? 12.491 -8.936 -9.267 1.00 21.83 162 TYR A O 1
ATOM 1275 N N . SER A 1 163 ? 13.133 -6.996 -10.164 1.00 19.27 163 SER A N 1
ATOM 1276 C CA . SER A 1 163 ? 13.568 -6.443 -8.894 1.00 18.73 163 SER A CA 1
ATOM 1277 C C . SER A 1 163 ? 12.736 -5.258 -8.453 1.00 20.29 163 SER A C 1
ATOM 1278 O O . SER A 1 163 ? 12.253 -4.495 -9.282 1.00 21.63 163 SER A O 1
ATOM 1281 N N . LYS A 1 164 ? 12.578 -5.098 -7.144 1.00 20.54 164 LYS A N 1
ATOM 1282 C CA . LYS A 1 164 ? 11.895 -3.925 -6.606 1.00 18.63 164 LYS A CA 1
ATOM 1283 C C . LYS A 1 164 ? 12.825 -3.137 -5.692 1.00 21.30 164 LYS A C 1
ATOM 1284 O O . LYS A 1 164 ? 12.400 -2.218 -4.994 1.00 20.65 164 LYS A O 1
ATOM 1290 N N . ALA A 1 165 ? 14.103 -3.507 -5.715 1.00 21.10 165 ALA A N 1
ATOM 1291 C CA . ALA A 1 165 ? 15.109 -2.873 -4.882 1.00 18.12 165 ALA A CA 1
ATOM 1292 C C . ALA A 1 165 ? 16.488 -2.994 -5.494 1.00 17.97 165 ALA A C 1
ATOM 1293 O O . ALA A 1 165 ? 17.423 -3.368 -4.809 1.00 21.70 165 ALA A O 1
ATOM 1295 N N . ARG A 1 166 ? 16.616 -2.671 -6.776 1.00 17.92 166 ARG A N 1
ATOM 1296 C CA . ARG A 1 166 ? 17.878 -2.851 -7.490 1.00 18.41 166 ARG A CA 1
ATOM 1297 C C . ARG A 1 166 ? 19.055 -2.081 -6.882 1.00 18.93 166 ARG A C 1
ATOM 1298 O O . ARG A 1 166 ? 20.176 -2.579 -6.865 1.00 21.74 166 ARG A O 1
ATOM 1306 N N . LEU A 1 167 ? 18.796 -0.874 -6.385 1.00 20.67 167 LEU A N 1
ATOM 1307 C CA . LEU A 1 167 ? 19.837 -0.035 -5.789 1.00 20.48 167 LEU A CA 1
ATOM 1308 C C . LEU A 1 167 ? 19.468 0.374 -4.375 1.00 22.26 167 LEU A C 1
ATOM 1309 O O . LEU A 1 167 ? 18.398 0.914 -4.153 1.00 22.63 167 LEU A O 1
ATOM 1314 N N . ILE A 1 168 ? 20.347 0.131 -3.414 1.00 21.00 168 ILE A N 1
ATOM 1315 C CA . ILE A 1 168 ? 20.114 0.648 -2.079 1.00 20.33 168 ILE A CA 1
ATOM 1316 C C . ILE A 1 168 ? 21.293 1.497 -1.641 1.00 21.68 168 ILE A C 1
ATOM 1317 O O . ILE A 1 168 ? 22.399 1.326 -2.134 1.00 23.10 168 ILE A O 1
ATOM 1322 N N . ASN A 1 169 ? 21.041 2.420 -0.720 1.00 22.93 169 ASN A N 1
ATOM 1323 C CA . ASN A 1 169 ? 22.069 3.301 -0.198 1.00 22.90 169 ASN A CA 1
ATOM 1324 C C . ASN A 1 169 ? 21.583 3.921 1.100 1.00 27.14 169 ASN A C 1
ATOM 1325 O O . ASN A 1 169 ? 20.487 3.601 1.547 1.00 28.07 169 ASN A O 1
ATOM 1330 N N . ASN A 1 170 ? 22.383 4.809 1.687 1.00 27.51 170 ASN A N 1
ATOM 1331 C CA . ASN A 1 170 ? 22.073 5.422 2.977 1.00 25.29 170 ASN A CA 1
ATOM 1332 C C . ASN A 1 170 ? 21.667 4.390 4.019 1.00 27.56 170 ASN A C 1
ATOM 1333 O O . ASN A 1 170 ? 20.652 4.552 4.690 1.00 31.15 170 ASN A O 1
ATOM 1338 N N . LYS A 1 171 ? 22.443 3.321 4.131 1.00 26.60 171 LYS A N 1
ATOM 1339 C CA . LYS A 1 171 ? 22.207 2.283 5.135 1.00 28.25 171 LYS A CA 1
ATOM 1340 C C . LYS A 1 171 ? 20.835 1.605 5.066 1.00 27.97 171 LYS A C 1
ATOM 1341 O O . LYS A 1 171 ? 20.198 1.396 6.095 1.00 29.76 171 LYS A O 1
ATOM 1347 N N . GLY A 1 172 ? 20.384 1.247 3.870 1.00 25.62 172 GLY A N 1
ATOM 1348 C CA . GLY A 1 172 ? 19.193 0.430 3.754 1.00 23.58 172 GLY A CA 1
ATOM 1349 C C . GLY A 1 172 ? 18.152 0.912 2.770 1.00 25.43 172 GLY A C 1
ATOM 1350 O O . GLY A 1 172 ? 17.414 0.110 2.207 1.00 24.89 172 GLY A O 1
ATOM 1351 N N . GLU A 1 173 ? 18.092 2.225 2.571 1.00 29.68 173 GLU A N 1
ATOM 1352 C CA . GLU A 1 173 ? 17.045 2.855 1.766 1.00 28.88 173 GLU A CA 1
ATOM 1353 C C . GLU A 1 173 ? 17.147 2.520 0.285 1.00 27.91 173 GLU A C 1
ATOM 1354 O O . GLU A 1 173 ? 18.234 2.536 -0.295 1.00 26.89 173 GLU A O 1
ATOM 1360 N N . ILE A 1 174 ? 16.011 2.239 -0.335 1.00 23.35 174 ILE A N 1
ATOM 1361 C CA . ILE A 1 174 ? 16.013 1.993 -1.760 1.00 21.85 174 ILE A CA 1
ATOM 1362 C C . ILE A 1 174 ? 16.256 3.290 -2.517 1.00 21.90 174 ILE A C 1
ATOM 1363 O O . ILE A 1 174 ? 15.536 4.259 -2.343 1.00 26.89 174 ILE A O 1
ATOM 1368 N N . LYS A 1 175 ? 17.300 3.302 -3.336 1.00 22.31 175 LYS A N 1
ATOM 1369 C CA . LYS A 1 175 ? 17.623 4.429 -4.201 1.00 23.10 175 LYS A CA 1
ATOM 1370 C C . LYS A 1 175 ? 16.688 4.401 -5.402 1.00 23.42 175 LYS A C 1
ATOM 1371 O O . LYS A 1 175 ? 16.334 3.324 -5.859 1.00 26.10 175 LYS A O 1
ATOM 1377 N N . ASP A 1 176 ? 16.272 5.560 -5.909 1.00 23.86 176 ASP A N 1
ATOM 1378 C CA . ASP A 1 176 ? 15.446 5.577 -7.112 1.00 20.59 176 ASP A CA 1
ATOM 1379 C C . ASP A 1 176 ? 16.236 5.003 -8.276 1.00 21.59 176 ASP A C 1
ATOM 1380 O O . ASP A 1 176 ? 17.275 5.535 -8.653 1.00 21.75 176 ASP A O 1
ATOM 1385 N N . PHE A 1 177 ? 15.734 3.908 -8.839 1.00 21.82 177 PHE A N 1
ATOM 1386 C CA . PHE A 1 177 ? 16.401 3.241 -9.951 1.00 21.06 177 PHE A CA 1
ATOM 1387 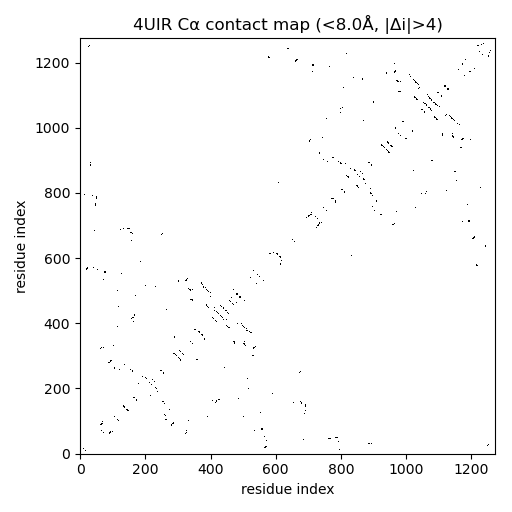C C . PHE A 1 177 ? 15.532 3.184 -11.206 1.00 22.76 177 PHE A C 1
ATOM 1388 O O . PHE A 1 177 ? 15.513 2.189 -11.923 1.00 22.97 177 PHE A O 1
ATOM 1396 N N . SER A 1 178 ? 14.841 4.276 -11.492 1.00 20.18 178 SER A N 1
ATOM 1397 C CA . SER A 1 178 ? 13.962 4.318 -12.638 1.00 18.40 178 SER A CA 1
ATOM 1398 C C . SER A 1 178 ? 14.626 4.849 -13.895 1.00 22.30 178 SER A C 1
ATOM 1399 O O . SER A 1 178 ? 14.096 4.683 -14.981 1.00 27.12 178 SER A O 1
ATOM 1402 N N . LYS A 1 179 ? 15.777 5.497 -13.762 1.00 20.95 179 LYS A N 1
ATOM 1403 C CA . LYS A 1 179 ? 16.400 6.156 -14.910 1.00 22.39 179 LYS A CA 1
ATOM 1404 C C . LYS A 1 179 ? 17.891 5.854 -15.082 1.00 25.27 179 LYS A C 1
ATOM 1405 O O . LYS A 1 179 ? 18.583 5.471 -14.137 1.00 24.34 179 LYS A O 1
ATOM 1411 N N . PHE A 1 180 ? 18.378 6.052 -16.302 1.00 24.87 180 PHE A N 1
ATOM 1412 C CA . PHE A 1 180 ? 19.776 5.817 -16.620 1.00 21.83 180 PHE A CA 1
ATOM 1413 C C . PHE A 1 180 ? 20.649 7.010 -16.264 1.00 22.71 180 PHE A C 1
ATOM 1414 O O . PHE A 1 180 ? 21.798 6.843 -15.861 1.00 22.37 180 PHE A O 1
ATOM 1422 N N . GLY A 1 181 ? 20.109 8.213 -16.425 1.00 22.79 181 GLY A N 1
ATOM 1423 C CA . GLY A 1 181 ? 20.822 9.414 -16.028 1.00 25.00 181 GLY A CA 1
ATOM 1424 C C . GLY A 1 181 ? 21.952 9.797 -16.962 1.00 25.47 181 GLY A C 1
ATOM 1425 O O . GLY A 1 181 ? 22.889 10.483 -16.564 1.00 26.70 181 GLY A O 1
ATOM 1426 N N . LEU A 1 182 ? 21.860 9.344 -18.208 1.00 26.61 182 LEU A N 1
ATOM 1427 C CA . LEU A 1 182 ? 22.817 9.694 -19.249 1.00 22.55 182 LEU A CA 1
ATOM 1428 C C . LEU A 1 182 ? 22.457 11.029 -19.858 1.00 23.15 182 LEU A C 1
ATOM 1429 O O . LEU A 1 182 ? 21.299 11.268 -20.168 1.00 27.16 182 LEU A O 1
ATOM 1434 N N . ASN A 1 183 ? 23.436 11.902 -20.048 1.00 26.06 183 ASN A N 1
ATOM 1435 C CA . ASN A 1 183 ? 23.144 13.208 -20.630 1.00 27.86 183 ASN A CA 1
ATOM 1436 C C . ASN A 1 183 ? 23.370 13.240 -22.135 1.00 29.17 183 ASN A C 1
ATOM 1437 O O . ASN A 1 183 ? 23.878 12.283 -22.713 1.00 30.28 183 ASN A O 1
ATOM 1442 N N . LYS A 1 184 ? 22.974 14.351 -22.746 1.00 30.61 184 LYS A N 1
ATOM 1443 C CA . LYS A 1 184 ? 23.153 14.613 -24.173 1.00 33.04 184 LYS A CA 1
ATOM 1444 C C . LYS A 1 184 ? 24.445 14.021 -24.740 1.00 34.37 184 LYS A C 1
ATOM 1445 O O . LYS A 1 184 ? 24.415 13.258 -25.706 1.00 34.59 184 LYS A O 1
ATOM 1451 N N . MET A 1 185 ? 25.571 14.349 -24.112 1.00 37.20 185 MET A N 1
ATOM 1452 C CA . MET A 1 185 ? 26.883 13.940 -24.612 1.00 35.16 185 MET A CA 1
ATOM 1453 C C . MET A 1 185 ? 27.184 12.486 -24.314 1.00 28.86 185 MET A C 1
ATOM 1454 O O . MET A 1 185 ? 27.729 11.787 -25.150 1.00 28.80 185 MET A O 1
ATOM 1459 N N . ASP A 1 186 ? 26.831 12.030 -23.123 1.00 28.19 186 ASP A N 1
ATOM 1460 C CA . ASP A 1 186 ? 27.128 10.662 -22.741 1.00 25.23 186 ASP A CA 1
ATOM 1461 C C . ASP A 1 186 ? 26.311 9.685 -23.555 1.00 24.60 186 ASP A C 1
ATOM 1462 O O . ASP A 1 186 ? 26.743 8.565 -23.792 1.00 25.58 186 ASP A O 1
ATOM 1467 N N . GLN A 1 187 ? 25.127 10.102 -23.982 1.00 24.47 187 GLN A N 1
ATOM 1468 C CA . GLN A 1 187 ? 24.299 9.226 -24.794 1.00 26.19 187 GLN A CA 1
ATOM 1469 C C . GLN A 1 187 ? 24.957 9.054 -26.142 1.00 27.16 187 GLN A C 1
ATOM 1470 O O . GLN A 1 187 ? 25.118 7.941 -26.628 1.00 27.95 187 GLN A O 1
ATOM 1476 N N . LEU A 1 188 ? 25.342 10.175 -26.733 1.00 27.46 188 LEU A N 1
ATOM 1477 C CA . LEU A 1 188 ? 25.923 10.189 -28.060 1.00 24.48 188 LEU A CA 1
ATOM 1478 C C . LEU A 1 188 ? 27.193 9.359 -28.111 1.00 27.40 188 LEU A C 1
ATOM 1479 O O . LEU A 1 188 ? 27.492 8.718 -29.116 1.00 31.10 188 LEU A O 1
ATOM 1484 N N . ALA A 1 189 ? 27.936 9.362 -27.012 1.00 26.01 189 ALA A N 1
ATOM 1485 C CA . ALA A 1 189 ? 29.168 8.599 -26.919 1.00 23.04 189 ALA A CA 1
ATOM 1486 C C . ALA A 1 189 ? 28.872 7.107 -26.947 1.00 24.64 189 ALA A C 1
ATOM 1487 O O . ALA A 1 189 ? 29.690 6.320 -27.410 1.00 23.66 189 ALA A O 1
ATOM 1489 N N . ILE A 1 190 ? 27.701 6.724 -26.442 1.00 23.63 190 ILE A N 1
ATOM 1490 C CA . ILE A 1 190 ? 27.237 5.343 -26.547 1.00 23.91 190 ILE A CA 1
ATOM 1491 C C . ILE A 1 190 ? 26.889 5.002 -27.991 1.00 23.56 190 ILE A C 1
ATOM 1492 O O . ILE A 1 190 ? 27.265 3.946 -28.490 1.00 26.17 190 ILE A O 1
ATOM 1497 N N . ILE A 1 191 ? 26.176 5.905 -28.653 1.00 22.96 191 ILE A N 1
ATOM 1498 C CA . ILE A 1 191 ? 25.796 5.734 -30.048 1.00 20.23 191 ILE A CA 1
ATOM 1499 C C . ILE A 1 191 ? 27.007 5.481 -30.921 1.00 23.97 191 ILE A C 1
ATOM 1500 O O . ILE A 1 191 ? 27.015 4.567 -31.742 1.00 24.78 191 ILE A O 1
ATOM 1505 N N . ARG A 1 192 ? 28.039 6.293 -30.726 1.00 25.38 192 ARG A N 1
ATOM 1506 C CA . ARG A 1 192 ? 29.248 6.211 -31.536 1.00 22.87 192 ARG A CA 1
ATOM 1507 C C . ARG A 1 192 ? 30.003 4.910 -31.335 1.00 21.20 192 ARG A C 1
ATOM 1508 O O . ARG A 1 192 ? 30.512 4.326 -32.285 1.00 24.60 192 ARG A O 1
ATOM 1516 N N . LEU A 1 193 ? 30.094 4.476 -30.087 1.00 21.92 193 LEU A N 1
ATOM 1517 C CA . LEU A 1 193 ? 30.741 3.215 -29.765 1.00 21.89 193 LEU A CA 1
ATOM 1518 C C . LEU A 1 193 ? 30.108 2.104 -30.590 1.00 21.11 193 LEU A C 1
ATOM 1519 O O . LEU A 1 193 ? 30.807 1.301 -31.197 1.00 18.85 193 LEU A O 1
ATOM 1524 N N . LEU A 1 194 ? 28.777 2.092 -30.633 1.00 19.29 194 LEU A N 1
ATOM 1525 C CA . LEU A 1 194 ? 28.048 1.156 -31.470 1.00 20.76 194 LEU A CA 1
ATOM 1526 C C . LEU A 1 194 ? 28.485 1.252 -32.924 1.00 20.64 194 LEU A C 1
ATOM 1527 O O . LEU A 1 194 ? 28.683 0.242 -33.584 1.00 21.15 194 LEU A O 1
ATOM 1532 N N . LEU A 1 195 ? 28.646 2.474 -33.414 1.00 21.78 195 LEU A N 1
ATOM 1533 C CA . LEU A 1 195 ? 28.988 2.704 -34.815 1.00 21.70 195 LEU A CA 1
ATOM 1534 C C . LEU A 1 195 ? 30.455 2.458 -35.126 1.00 20.55 195 LEU A C 1
ATOM 1535 O O . LEU A 1 195 ? 30.821 2.326 -36.279 1.00 24.53 195 LEU A O 1
ATOM 1540 N N . LYS A 1 196 ? 31.297 2.394 -34.106 1.00 19.94 196 LYS A N 1
ATOM 1541 C CA . LYS A 1 196 ? 32.719 2.178 -34.338 1.00 21.44 196 LYS A CA 1
ATOM 1542 C C . LYS A 1 196 ? 32.982 0.767 -34.826 1.00 22.79 196 LYS A C 1
ATOM 1543 O O . LYS A 1 196 ? 32.343 -0.175 -34.375 1.00 23.61 196 LYS A O 1
ATOM 1549 N N . ASN A 1 197 ? 33.911 0.623 -35.762 1.00 23.52 197 ASN A N 1
ATOM 1550 C CA . ASN A 1 197 ? 34.300 -0.699 -36.228 1.00 25.07 197 ASN A CA 1
ATOM 1551 C C . ASN A 1 197 ? 35.049 -1.453 -35.140 1.00 22.71 197 ASN A C 1
ATOM 1552 O O . ASN A 1 197 ? 35.860 -0.872 -34.432 1.00 20.64 197 ASN A O 1
ATOM 1557 N N . LYS A 1 198 ? 34.779 -2.748 -35.015 1.00 23.48 198 LYS A N 1
ATOM 1558 C CA . LYS A 1 198 ? 35.402 -3.568 -33.981 1.00 23.47 198 LYS A CA 1
ATOM 1559 C C . LYS A 1 198 ? 36.930 -3.524 -34.037 1.00 26.09 198 LYS A C 1
ATOM 1560 O O . LYS A 1 198 ? 37.609 -3.643 -33.018 1.00 26.37 198 LYS A O 1
ATOM 1566 N N . GLU A 1 199 ? 37.458 -3.333 -35.238 1.00 24.69 199 GLU A N 1
ATOM 1567 C CA . GLU A 1 199 ? 38.881 -3.443 -35.489 1.00 22.53 199 GLU A CA 1
ATOM 1568 C C . GLU A 1 199 ? 39.688 -2.233 -34.994 1.00 23.26 199 GLU A C 1
ATOM 1569 O O . GLU A 1 199 ? 40.918 -2.268 -34.991 1.00 25.56 199 GLU A O 1
ATOM 1575 N N . GLU A 1 200 ? 39.004 -1.179 -34.562 1.00 19.44 200 GLU A N 1
ATOM 1576 C CA . GLU A 1 200 ? 39.662 0.076 -34.219 1.00 19.86 200 GLU A CA 1
ATOM 1577 C C . GLU A 1 200 ? 39.800 0.329 -32.734 1.00 21.48 200 GLU A C 1
ATOM 1578 O O . GLU A 1 200 ? 40.187 1.425 -32.330 1.00 19.94 200 GLU A O 1
ATOM 1584 N N . LEU A 1 201 ? 39.461 -0.652 -31.912 1.00 21.77 201 LEU A N 1
ATOM 1585 C CA . LEU A 1 201 ? 39.378 -0.396 -30.483 1.00 20.87 201 LEU A CA 1
ATOM 1586 C C . LEU A 1 201 ? 40.487 -1.077 -29.698 1.00 21.73 201 LEU A C 1
ATOM 1587 O O . LEU A 1 201 ? 40.455 -1.095 -28.469 1.00 22.87 201 LEU A O 1
ATOM 1592 N N . ASP A 1 202 ? 41.468 -1.608 -30.420 1.00 20.84 202 ASP A N 1
ATOM 1593 C CA . ASP A 1 202 ? 42.595 -2.328 -29.838 1.00 20.17 202 ASP A CA 1
ATOM 1594 C C . ASP A 1 202 ? 43.220 -1.634 -28.635 1.00 20.86 202 ASP A C 1
ATOM 1595 O O . ASP A 1 202 ? 43.578 -0.469 -28.698 1.00 21.76 202 ASP A O 1
ATOM 1600 N N . ASP A 1 203 ? 43.314 -2.376 -27.537 1.00 22.32 203 ASP A N 1
ATOM 1601 C CA . ASP A 1 203 ? 43.969 -1.951 -26.298 1.00 22.80 203 ASP A CA 1
ATOM 1602 C C . ASP A 1 203 ? 43.292 -0.798 -25.559 1.00 22.03 203 ASP A C 1
ATOM 1603 O O . ASP A 1 203 ? 43.799 -0.340 -24.538 1.00 25.48 203 ASP A O 1
ATOM 1608 N N . LEU A 1 204 ? 42.145 -0.344 -26.045 1.00 20.01 204 LEU A N 1
ATOM 1609 C CA . LEU A 1 204 ? 41.426 0.735 -25.371 1.00 19.75 204 LEU A CA 1
ATOM 1610 C C . LEU A 1 204 ? 40.636 0.270 -24.157 1.00 20.02 204 LEU A C 1
ATOM 1611 O O . LEU A 1 204 ? 39.961 -0.747 -24.212 1.00 19.31 204 LEU A O 1
ATOM 1616 N N . THR A 1 205 ? 40.714 1.023 -23.066 1.00 21.18 205 THR A N 1
ATOM 1617 C CA . THR A 1 205 ? 39.922 0.723 -21.880 1.00 19.72 205 THR A CA 1
ATOM 1618 C C . THR A 1 205 ? 38.632 1.529 -21.856 1.00 20.67 205 THR A C 1
ATOM 1619 O O . THR A 1 205 ? 38.475 2.479 -22.616 1.00 20.76 205 THR A O 1
ATOM 1623 N N . ILE A 1 206 ? 37.717 1.159 -20.964 1.00 22.52 206 ILE A N 1
ATOM 1624 C CA . ILE A 1 206 ? 36.423 1.831 -20.853 1.00 21.22 206 ILE A CA 1
ATOM 1625 C C . ILE A 1 206 ? 36.561 3.269 -20.391 1.00 20.68 206 ILE A C 1
ATOM 1626 O O . ILE A 1 206 ? 35.955 4.160 -20.969 1.00 22.53 206 ILE A O 1
ATOM 1631 N N . GLU A 1 207 ? 37.358 3.498 -19.353 1.00 21.96 207 GLU A N 1
ATOM 1632 C CA . GLU A 1 207 ? 37.533 4.849 -18.822 1.00 22.72 207 GLU A CA 1
ATOM 1633 C C . GLU A 1 207 ? 38.395 5.699 -19.753 1.00 21.72 207 GLU A C 1
ATOM 1634 O O . GLU A 1 207 ? 38.440 6.916 -19.622 1.00 21.13 207 GLU A O 1
ATOM 1640 N N . ASP A 1 208 ? 39.059 5.053 -20.704 1.00 22.83 208 ASP A N 1
ATOM 1641 C CA . ASP A 1 208 ? 39.786 5.772 -21.746 1.00 22.21 208 ASP A CA 1
ATOM 1642 C C . ASP A 1 208 ? 38.857 6.541 -22.670 1.00 21.62 208 ASP A C 1
ATOM 1643 O O . ASP A 1 208 ? 39.304 7.404 -23.409 1.00 28.31 208 ASP A O 1
ATOM 1648 N N . TYR A 1 209 ? 37.570 6.218 -22.641 1.00 20.18 209 TYR A N 1
ATOM 1649 C CA . TYR A 1 209 ? 36.650 6.668 -23.686 1.00 20.55 209 TYR A CA 1
ATOM 1650 C C . TYR A 1 209 ? 35.384 7.369 -23.180 1.00 20.98 209 TYR A C 1
ATOM 1651 O O . TYR A 1 209 ? 34.814 8.210 -23.874 1.00 18.99 209 TYR A O 1
ATOM 1660 N N . PHE A 1 210 ? 34.933 6.998 -21.987 1.00 18.86 210 PHE A N 1
ATOM 1661 C CA . PHE A 1 210 ? 33.695 7.525 -21.453 1.00 17.59 210 PHE A CA 1
ATOM 1662 C C . PHE A 1 210 ? 33.950 8.557 -20.382 1.00 19.46 210 PHE A C 1
ATOM 1663 O O . PHE A 1 210 ? 34.865 8.413 -19.580 1.00 20.64 210 PHE A O 1
ATOM 1671 N N . SER A 1 211 ? 33.109 9.582 -20.360 1.00 18.13 211 SER A N 1
ATOM 1672 C CA . SER A 1 211 ? 33.248 10.674 -19.421 1.00 19.93 211 SER A CA 1
ATOM 1673 C C . SER A 1 211 ? 33.080 10.201 -17.993 1.00 21.57 211 SER A C 1
ATOM 1674 O O . SER A 1 211 ? 32.712 9.061 -17.754 1.00 22.44 211 SER A O 1
ATOM 1677 N N . GLU A 1 212 ? 33.336 11.101 -17.052 1.00 25.10 212 GLU A N 1
ATOM 1678 C CA . GLU A 1 212 ? 33.126 10.846 -15.635 1.00 26.24 212 GLU A CA 1
ATOM 1679 C C . GLU A 1 212 ? 31.644 10.834 -15.306 1.00 26.07 212 GLU A C 1
ATOM 1680 O O . GLU A 1 212 ? 31.201 10.099 -14.426 1.00 28.30 212 GLU A O 1
ATOM 1686 N N . SER A 1 213 ? 30.876 11.652 -16.016 1.00 24.00 213 SER A N 1
ATOM 1687 C CA . SER A 1 213 ? 29.439 11.690 -15.806 1.00 23.56 213 SER A CA 1
ATOM 1688 C C . SER A 1 213 ? 28.822 10.331 -16.131 1.00 23.83 213 SER A C 1
ATOM 1689 O O . SER A 1 213 ? 28.044 9.795 -15.341 1.00 23.87 213 SER A O 1
ATOM 1692 N N . PHE A 1 214 ? 29.190 9.776 -17.284 1.00 23.68 214 PHE A N 1
ATOM 1693 C CA . PHE A 1 214 ? 28.797 8.418 -17.659 1.00 22.19 214 PHE A CA 1
ATOM 1694 C C . PHE A 1 214 ? 29.105 7.424 -16.551 1.00 23.59 214 PHE A C 1
ATOM 1695 O O . PHE A 1 214 ? 28.259 6.629 -16.162 1.00 22.60 214 PHE A O 1
ATOM 1703 N N . LEU A 1 215 ? 30.328 7.464 -16.047 1.00 22.76 215 LEU A N 1
ATOM 1704 C CA . LEU A 1 215 ? 30.756 6.477 -15.073 1.00 21.52 215 LEU A CA 1
ATOM 1705 C C . LEU A 1 215 ? 30.004 6.600 -13.751 1.00 23.17 215 LEU A C 1
ATOM 1706 O O . LEU A 1 215 ? 30.021 5.677 -12.943 1.00 23.50 215 LEU A O 1
ATOM 1711 N N . LYS A 1 216 ? 29.338 7.728 -13.533 1.00 22.91 216 LYS A N 1
ATOM 1712 C CA . LYS A 1 216 ? 28.569 7.912 -12.311 1.00 22.50 216 LYS A CA 1
ATOM 1713 C C . LYS A 1 216 ? 27.076 7.760 -12.569 1.00 24.23 216 LYS A C 1
ATOM 1714 O O . LYS A 1 216 ? 26.264 7.769 -11.643 1.00 25.36 216 LYS A O 1
ATOM 1720 N N . SER A 1 217 ? 26.721 7.599 -13.835 1.00 21.62 217 SER A N 1
ATOM 1721 C CA . SER A 1 217 ? 25.338 7.380 -14.214 1.00 19.37 217 SER A CA 1
ATOM 1722 C C . SER A 1 217 ? 24.815 6.063 -13.661 1.00 19.34 217 SER A C 1
ATOM 1723 O O . SER A 1 217 ? 25.565 5.105 -13.528 1.00 22.29 217 SER A O 1
ATOM 1726 N N . ASN A 1 218 ? 23.525 6.014 -13.345 1.00 20.95 218 ASN A N 1
ATOM 1727 C CA . ASN A 1 218 ? 22.905 4.771 -12.904 1.00 19.16 218 ASN A CA 1
ATOM 1728 C C . ASN A 1 218 ? 23.055 3.700 -13.968 1.00 20.38 218 ASN A C 1
ATOM 1729 O O . ASN A 1 218 ? 23.095 2.510 -13.670 1.00 22.02 218 ASN A O 1
ATOM 1734 N N . PHE A 1 219 ? 23.134 4.133 -15.219 1.00 20.46 219 PHE A N 1
ATOM 1735 C CA . PHE A 1 219 ? 23.364 3.213 -16.310 1.00 18.76 219 PHE A CA 1
ATOM 1736 C C . PHE A 1 219 ? 24.616 2.432 -16.008 1.00 19.27 219 PHE A C 1
ATOM 1737 O O . PHE A 1 219 ? 24.571 1.218 -15.897 1.00 19.21 219 PHE A O 1
ATOM 1745 N N . TRP A 1 220 ? 25.727 3.126 -15.817 1.00 19.15 220 TRP A N 1
ATOM 1746 C CA . TRP A 1 220 ? 26.973 2.422 -15.598 1.00 17.67 220 TRP A CA 1
ATOM 1747 C C . TRP A 1 220 ? 26.982 1.648 -14.284 1.00 19.72 220 TRP A C 1
ATOM 1748 O O . TRP A 1 220 ? 27.591 0.588 -14.204 1.00 19.81 220 TRP A O 1
ATOM 1759 N N . THR A 1 221 ? 26.303 2.156 -13.264 1.00 20.90 221 THR A N 1
ATOM 1760 C CA . THR A 1 221 ? 26.179 1.410 -12.018 1.00 19.52 221 THR A CA 1
ATOM 1761 C C . THR A 1 221 ? 25.461 0.086 -12.261 1.00 20.12 221 THR A C 1
ATOM 1762 O O . THR A 1 221 ? 25.836 -0.947 -11.704 1.00 20.58 221 THR A O 1
ATOM 1766 N N . PHE A 1 222 ? 24.428 0.128 -13.100 1.00 19.20 222 PHE A N 1
ATOM 1767 C CA . PHE A 1 222 ? 23.692 -1.068 -13.492 1.00 18.33 222 PHE A CA 1
ATOM 1768 C C . PHE A 1 222 ? 24.586 -2.025 -14.236 1.00 19.98 222 PHE A C 1
ATOM 1769 O O . PHE A 1 222 ? 24.658 -3.205 -13.923 1.00 21.75 222 PHE A O 1
ATOM 1777 N N . TRP A 1 223 ? 25.261 -1.489 -15.243 1.00 19.74 223 TRP A N 1
ATOM 1778 C CA . TRP A 1 223 ? 25.983 -2.289 -16.207 1.00 18.98 223 TRP A CA 1
ATOM 1779 C C . TRP A 1 223 ? 27.197 -2.934 -15.566 1.00 18.50 223 TRP A C 1
ATOM 1780 O O . TRP A 1 223 ? 27.460 -4.111 -15.752 1.00 18.55 223 TRP A O 1
ATOM 1791 N N . ARG A 1 224 ? 27.929 -2.150 -14.793 1.00 19.20 224 ARG A N 1
ATOM 1792 C CA . ARG A 1 224 ? 29.181 -2.611 -14.228 1.00 17.42 224 ARG A CA 1
ATOM 1793 C C . ARG A 1 224 ? 28.966 -3.675 -13.169 1.00 18.39 224 ARG A C 1
ATOM 1794 O O . ARG A 1 224 ? 29.883 -4.427 -12.866 1.00 20.02 224 ARG A O 1
ATOM 1802 N N . THR A 1 225 ? 27.766 -3.748 -12.600 1.00 20.02 225 THR A N 1
ATOM 1803 C CA . THR A 1 225 ? 27.551 -4.664 -11.480 1.00 18.76 225 THR A CA 1
ATOM 1804 C C . THR A 1 225 ? 26.886 -5.960 -11.889 1.00 18.17 225 THR A C 1
ATOM 1805 O O . THR A 1 225 ? 27.082 -6.985 -11.248 1.00 20.24 225 THR A O 1
ATOM 1809 N N . MET A 1 226 ? 26.094 -5.923 -12.949 1.00 19.01 226 MET A N 1
ATOM 1810 C CA . MET A 1 226 ? 25.435 -7.133 -13.392 1.00 18.05 226 MET A CA 1
ATOM 1811 C C . MET A 1 226 ? 26.266 -7.809 -14.474 1.00 22.12 226 MET A C 1
ATOM 1812 O O . MET A 1 226 ? 25.951 -8.904 -14.915 1.00 26.93 226 MET A O 1
ATOM 1817 N N . PHE A 1 227 ? 27.335 -7.147 -14.894 1.00 20.46 227 PHE A N 1
ATOM 1818 C CA . PHE A 1 227 ? 28.233 -7.693 -15.901 1.00 18.83 227 PHE A CA 1
ATOM 1819 C C . PHE A 1 227 ? 29.680 -7.734 -15.397 1.00 20.06 227 PHE A C 1
ATOM 1820 O O . PHE A 1 227 ? 30.574 -8.175 -16.104 1.00 21.87 227 PHE A O 1
ATOM 1828 N N . ALA A 1 228 ? 29.903 -7.242 -14.184 1.00 17.97 228 ALA A N 1
ATOM 1829 C CA . ALA A 1 228 ? 31.204 -7.315 -13.532 1.00 16.89 228 ALA A CA 1
ATOM 1830 C C . ALA A 1 228 ? 32.286 -6.598 -14.321 1.00 18.13 228 ALA A C 1
ATOM 1831 O O . ALA A 1 228 ? 33.405 -7.077 -14.431 1.00 20.11 228 ALA A O 1
ATOM 1833 N N . PHE A 1 229 ? 31.942 -5.448 -14.873 1.00 18.11 229 PHE A N 1
ATOM 1834 C CA . PHE A 1 229 ? 32.901 -4.631 -15.590 1.00 16.65 229 PHE A CA 1
ATOM 1835 C C . PHE A 1 229 ? 33.574 -3.660 -14.654 1.00 18.11 229 PHE A C 1
ATOM 1836 O O . PHE A 1 229 ? 32.929 -3.051 -13.810 1.00 16.55 229 PHE A O 1
ATOM 1844 N N . GLU A 1 230 ? 34.875 -3.497 -14.826 1.00 18.90 230 GLU A N 1
ATOM 1845 C CA . GLU A 1 230 ? 35.601 -2.463 -14.125 1.00 18.42 230 GLU A CA 1
ATOM 1846 C C . GLU A 1 230 ? 35.955 -1.409 -15.145 1.00 19.09 230 GLU A C 1
ATOM 1847 O O . GLU A 1 230 ? 36.007 -1.713 -16.331 1.00 19.72 230 GLU A O 1
ATOM 1853 N N . ASN A 1 231 ? 36.191 -0.180 -14.692 1.00 18.94 231 ASN A N 1
ATOM 1854 C CA . ASN A 1 231 ? 36.462 0.938 -15.596 1.00 18.75 231 ASN A CA 1
ATOM 1855 C C . ASN A 1 231 ? 37.701 0.737 -16.454 1.00 21.76 231 ASN A C 1
ATOM 1856 O O . ASN A 1 231 ? 37.867 1.413 -17.465 1.00 22.82 231 ASN A O 1
ATOM 1861 N N . TRP A 1 232 ? 38.567 -0.191 -16.050 1.00 21.36 232 TRP A N 1
ATOM 1862 C CA . TRP A 1 232 ? 39.830 -0.436 -16.742 1.00 21.41 232 TRP A CA 1
ATOM 1863 C C . TRP A 1 232 ? 39.778 -1.631 -17.688 1.00 20.40 232 TRP A C 1
ATOM 1864 O O . TRP A 1 232 ? 40.814 -2.172 -18.059 1.00 21.69 232 TRP A O 1
ATOM 1875 N N . HIS A 1 233 ? 38.579 -2.038 -18.082 1.00 19.92 233 HIS A N 1
ATOM 1876 C CA . HIS A 1 233 ? 38.426 -3.224 -18.915 1.00 20.95 233 HIS A CA 1
ATOM 1877 C C . HIS A 1 233 ? 38.301 -2.878 -20.384 1.00 20.10 233 HIS A C 1
ATOM 1878 O O . HIS A 1 233 ? 38.337 -1.712 -20.751 1.00 23.46 233 HIS A O 1
ATOM 1885 N N . SER A 1 234 ? 38.144 -3.902 -21.216 1.00 18.61 234 SER A N 1
ATOM 1886 C CA . SER A 1 234 ? 38.133 -3.738 -22.665 1.00 17.79 234 SER A CA 1
ATOM 1887 C C . SER A 1 234 ? 36.966 -2.904 -23.156 1.00 19.29 234 SER A C 1
ATOM 1888 O O . SER A 1 234 ? 35.816 -3.179 -22.837 1.00 19.39 234 SER A O 1
ATOM 1891 N N . LEU A 1 235 ? 37.274 -1.883 -23.941 1.00 19.93 235 LEU A N 1
ATOM 1892 C CA . LEU A 1 235 ? 36.246 -1.079 -24.561 1.00 17.75 235 LEU A CA 1
ATOM 1893 C C . LEU A 1 235 ? 35.505 -1.915 -25.577 1.00 19.14 235 LEU A C 1
ATOM 1894 O O . LEU A 1 235 ? 34.279 -1.848 -25.668 1.00 21.74 235 LEU A O 1
ATOM 1899 N N . LEU A 1 236 ? 36.245 -2.707 -26.345 1.00 17.42 236 LEU A N 1
ATOM 1900 C CA . LEU A 1 236 ? 35.618 -3.541 -27.356 1.00 17.77 236 LEU A CA 1
ATOM 1901 C C . LEU A 1 236 ? 34.610 -4.465 -26.705 1.00 19.32 236 LEU A C 1
ATOM 1902 O O . LEU A 1 236 ? 33.489 -4.595 -27.186 1.00 20.19 236 LEU A O 1
ATOM 1907 N N . GLU A 1 237 ? 35.001 -5.078 -25.594 1.00 18.23 237 GLU A N 1
ATOM 1908 C CA . GLU A 1 237 ? 34.123 -6.011 -24.911 1.00 17.84 237 GLU A CA 1
ATOM 1909 C C . GLU A 1 237 ? 32.809 -5.371 -24.513 1.00 18.62 237 GLU A C 1
ATOM 1910 O O . GLU A 1 237 ? 31.754 -5.949 -24.724 1.00 19.71 237 GLU A O 1
ATOM 1916 N N . LEU A 1 238 ? 32.876 -4.179 -23.939 1.00 19.78 238 LEU A N 1
ATOM 1917 C CA . LEU A 1 238 ? 31.673 -3.445 -23.558 1.00 19.23 238 LEU A CA 1
ATOM 1918 C C . LEU A 1 238 ? 30.781 -3.179 -24.775 1.00 20.84 238 LEU A C 1
ATOM 1919 O O . LEU A 1 238 ? 29.565 -3.359 -24.716 1.00 21.66 238 LEU A O 1
ATOM 1924 N N . LYS A 1 239 ? 31.392 -2.762 -25.879 1.00 19.69 239 LYS A N 1
ATOM 1925 C CA . LYS A 1 239 ? 30.662 -2.532 -27.119 1.00 18.77 239 LYS A CA 1
ATOM 1926 C C . LYS A 1 239 ? 29.997 -3.803 -27.608 1.00 21.30 239 LYS A C 1
ATOM 1927 O O . LYS A 1 239 ? 28.826 -3.798 -27.976 1.00 22.09 239 LYS A O 1
ATOM 1933 N N . LEU A 1 240 ? 30.760 -4.888 -27.616 1.00 17.75 240 LEU A N 1
ATOM 1934 C CA . LEU A 1 240 ? 30.252 -6.180 -28.027 1.00 16.19 240 LEU A CA 1
ATOM 1935 C C . LEU A 1 240 ? 29.001 -6.534 -27.254 1.00 17.74 240 LEU A C 1
ATOM 1936 O O . LEU A 1 240 ? 28.031 -7.021 -27.815 1.00 17.79 240 LEU A O 1
ATOM 1941 N N . TYR A 1 241 ? 29.046 -6.288 -25.955 1.00 20.09 241 TYR A N 1
ATOM 1942 C CA . TYR A 1 241 ? 27.915 -6.512 -25.087 1.00 16.82 241 TYR A CA 1
ATOM 1943 C C . TYR A 1 241 ? 26.703 -5.690 -25.513 1.00 18.09 241 TYR A C 1
ATOM 1944 O O . TYR A 1 241 ? 25.596 -6.208 -25.602 1.00 17.77 241 TYR A O 1
ATOM 1953 N N . MET A 1 242 ? 26.912 -4.409 -25.774 1.00 16.74 242 MET A N 1
ATOM 1954 C CA . MET A 1 242 ? 25.813 -3.553 -26.191 1.00 17.33 242 MET A CA 1
ATOM 1955 C C . MET A 1 242 ? 25.146 -4.097 -27.448 1.00 17.67 242 MET A C 1
ATOM 1956 O O . MET A 1 242 ? 23.931 -4.119 -27.542 1.00 17.87 242 MET A O 1
ATOM 1961 N N . HIS A 1 243 ? 25.945 -4.550 -28.405 1.00 18.31 243 HIS A N 1
ATOM 1962 C CA . HIS A 1 243 ? 25.406 -5.130 -29.625 1.00 17.83 243 HIS A CA 1
ATOM 1963 C C . HIS A 1 243 ? 24.635 -6.395 -29.315 1.00 17.07 243 HIS A C 1
ATOM 1964 O O . HIS A 1 243 ? 23.552 -6.613 -29.826 1.00 16.52 243 HIS A O 1
ATOM 1971 N N . ARG A 1 244 ? 25.221 -7.220 -28.462 1.00 18.43 244 ARG A N 1
ATOM 1972 C CA . ARG A 1 244 ? 24.656 -8.497 -28.075 1.00 16.37 244 ARG A CA 1
ATOM 1973 C C . ARG A 1 244 ? 23.315 -8.329 -27.382 1.00 18.43 244 ARG A C 1
ATOM 1974 O O . ARG A 1 244 ? 22.338 -8.974 -27.749 1.00 21.10 244 ARG A O 1
ATOM 1982 N N . PHE A 1 245 ? 23.269 -7.450 -26.387 1.00 18.03 245 PHE A N 1
ATOM 1983 C CA . PHE A 1 245 ? 22.089 -7.315 -25.545 1.00 17.54 245 PHE A CA 1
ATOM 1984 C C . PHE A 1 245 ? 21.363 -5.989 -25.708 1.00 17.23 245 PHE A C 1
ATOM 1985 O O . PHE A 1 245 ? 20.892 -5.422 -24.734 1.00 18.11 245 PHE A O 1
ATOM 1993 N N . LEU A 1 246 ? 21.258 -5.500 -26.934 1.00 15.62 246 LEU A N 1
ATOM 1994 C CA . LEU A 1 246 ? 20.550 -4.251 -27.174 1.00 16.94 246 LEU A CA 1
ATOM 1995 C C . LEU A 1 246 ? 19.057 -4.373 -26.841 1.00 19.18 246 LEU A C 1
ATOM 1996 O O . LEU A 1 246 ? 18.421 -3.414 -26.405 1.00 20.32 246 LEU A O 1
ATOM 2001 N N . HIS A 1 247 ? 18.511 -5.565 -27.041 1.00 16.37 247 HIS A N 1
ATOM 2002 C CA . HIS A 1 247 ? 17.101 -5.812 -26.823 1.00 15.76 247 HIS A CA 1
ATOM 2003 C C . HIS A 1 247 ? 16.764 -5.890 -25.352 1.00 16.67 247 HIS A C 1
ATOM 2004 O O . HIS A 1 247 ? 15.604 -5.837 -24.971 1.00 18.47 247 HIS A O 1
ATOM 2011 N N . ALA A 1 248 ? 17.779 -6.030 -24.518 1.00 17.66 248 ALA A N 1
ATOM 2012 C CA . ALA A 1 248 ? 17.536 -6.202 -23.098 1.00 18.04 248 ALA A CA 1
ATOM 2013 C C . ALA A 1 248 ? 17.740 -4.910 -22.336 1.00 19.62 248 ALA A C 1
ATOM 2014 O O . ALA A 1 248 ? 17.535 -4.865 -21.136 1.00 21.39 248 ALA A O 1
ATOM 2016 N N . ILE A 1 249 ? 18.134 -3.858 -23.041 1.00 20.31 249 ILE A N 1
ATOM 2017 C CA . ILE A 1 249 ? 18.510 -2.602 -22.406 1.00 20.22 249 ILE A CA 1
ATOM 2018 C C . ILE A 1 249 ? 17.405 -2.004 -21.529 1.00 21.08 249 ILE A C 1
ATOM 2019 O O . ILE A 1 249 ? 17.697 -1.329 -20.552 1.00 23.25 249 ILE A O 1
ATOM 2024 N N . ASP A 1 250 ? 16.145 -2.276 -21.847 1.00 19.52 250 ASP A N 1
ATOM 2025 C CA . ASP A 1 250 ? 15.043 -1.608 -21.164 1.00 21.40 250 ASP A CA 1
ATOM 2026 C C . ASP A 1 250 ? 14.632 -2.316 -19.885 1.00 22.74 250 ASP A C 1
ATOM 2027 O O . ASP A 1 250 ? 13.931 -1.748 -19.051 1.00 24.03 250 ASP A O 1
ATOM 2032 N N . GLY A 1 251 ? 15.075 -3.557 -19.737 1.00 22.04 251 GLY A N 1
ATOM 2033 C CA . GLY A 1 251 ? 14.788 -4.333 -18.549 1.00 20.13 251 GLY A CA 1
ATOM 2034 C C . GLY A 1 251 ? 16.062 -4.653 -17.801 1.00 20.33 251 GLY A C 1
ATOM 2035 O O . GLY A 1 251 ? 16.235 -5.749 -17.280 1.00 22.58 251 GLY A O 1
ATOM 2036 N N . LEU A 1 252 ? 16.970 -3.690 -17.758 1.00 19.64 252 LEU A N 1
ATOM 2037 C CA . LEU A 1 252 ? 18.183 -3.842 -16.989 1.00 20.60 252 LEU A CA 1
ATOM 2038 C C . LEU A 1 252 ? 18.002 -3.214 -15.632 1.00 20.98 252 LEU A C 1
ATOM 2039 O O . LEU A 1 252 ? 18.433 -3.768 -14.628 1.00 24.53 252 LEU A O 1
ATOM 2044 N N . ASN A 1 253 ? 17.366 -2.051 -15.599 1.00 19.47 253 ASN A N 1
ATOM 2045 C CA . ASN A 1 253 ? 17.189 -1.354 -14.339 1.00 19.23 253 ASN A CA 1
ATOM 2046 C C . ASN A 1 253 ? 16.405 -2.183 -13.327 1.00 20.49 253 ASN A C 1
ATOM 2047 O O . ASN A 1 253 ? 16.745 -2.177 -12.151 1.00 21.88 253 ASN A O 1
ATOM 2052 N N . ASP A 1 254 ? 15.380 -2.914 -13.768 1.00 18.71 254 ASP A N 1
ATOM 2053 C CA . ASP A 1 254 ? 14.654 -3.790 -12.846 1.00 18.00 254 ASP A CA 1
ATOM 2054 C C . ASP A 1 254 ? 14.924 -5.270 -13.087 1.00 19.18 254 ASP A C 1
ATOM 2055 O O . ASP A 1 254 ? 14.267 -6.120 -12.502 1.00 21.33 254 ASP A O 1
ATOM 2060 N N . LEU A 1 255 ? 15.889 -5.567 -13.952 1.00 20.04 255 LEU A N 1
ATOM 2061 C CA . LEU A 1 255 ? 16.337 -6.938 -14.192 1.00 18.54 255 LEU A CA 1
ATOM 2062 C C . LEU A 1 255 ? 15.246 -7.841 -14.722 1.00 19.72 255 LEU A C 1
ATOM 2063 O O . LEU A 1 255 ? 15.333 -9.058 -14.609 1.00 21.01 255 LEU A O 1
ATOM 2068 N N . SER A 1 256 ? 14.226 -7.244 -15.318 1.00 19.19 256 SER A N 1
ATOM 2069 C CA . SER A 1 256 ? 13.119 -8.005 -15.868 1.00 19.57 256 SER A CA 1
ATOM 2070 C C . SER A 1 256 ? 13.499 -8.689 -17.171 1.00 21.12 256 SER A C 1
ATOM 2071 O O . SER A 1 256 ? 12.702 -9.435 -17.738 1.00 22.69 256 SER A O 1
ATOM 2074 N N . SER A 1 257 ? 14.713 -8.418 -17.643 1.00 19.70 257 SER A N 1
ATOM 2075 C CA . SER A 1 257 ? 15.207 -8.978 -18.893 1.00 18.22 257 SER A CA 1
ATOM 2076 C C . SER A 1 257 ? 15.914 -10.287 -18.675 1.00 17.68 257 SER A C 1
ATOM 2077 O O . SER A 1 257 ? 16.496 -10.829 -19.595 1.00 18.39 257 SER A O 1
ATOM 2080 N N . LEU A 1 258 ? 15.871 -10.791 -17.454 1.00 17.89 258 LEU A N 1
ATOM 2081 C CA . LEU A 1 258 ? 16.618 -11.992 -17.122 1.00 19.42 258 LEU A CA 1
ATOM 2082 C C . LEU A 1 258 ? 15.718 -13.213 -16.862 1.00 19.77 258 LEU A C 1
ATOM 2083 O O . LEU A 1 258 ? 14.520 -13.082 -16.595 1.00 21.05 258 LEU A O 1
ATOM 2088 N N . VAL A 1 259 ? 16.306 -14.399 -16.978 1.00 17.85 259 VAL A N 1
ATOM 2089 C CA . VAL A 1 259 ? 15.692 -15.630 -16.498 1.00 17.88 259 VAL A CA 1
ATOM 2090 C C . VAL A 1 259 ? 16.761 -16.395 -15.752 1.00 19.34 259 VAL A C 1
ATOM 2091 O O . VAL A 1 259 ? 17.930 -16.303 -16.096 1.00 22.96 259 VAL A O 1
ATOM 2095 N N . PHE A 1 260 ? 16.376 -17.136 -14.724 1.00 19.12 260 PHE A N 1
ATOM 2096 C CA . PHE A 1 260 ? 17.356 -17.839 -13.904 1.00 20.46 260 PHE A CA 1
ATOM 2097 C C . PHE A 1 260 ? 17.050 -19.320 -13.816 1.00 19.83 260 PHE A C 1
ATOM 2098 O O . PHE A 1 260 ? 15.888 -19.710 -13.781 1.00 20.30 260 PHE A O 1
ATOM 2106 N N . PRO A 1 261 ? 18.101 -20.147 -13.756 1.00 22.09 261 PRO A N 1
ATOM 2107 C CA . PRO A 1 261 ? 17.969 -21.587 -13.537 1.00 20.70 261 PRO A CA 1
ATOM 2108 C C . PRO A 1 261 ? 17.442 -21.873 -12.150 1.00 22.38 261 PRO A C 1
ATOM 2109 O O . PRO A 1 261 ? 17.742 -21.125 -11.233 1.00 27.60 261 PRO A O 1
ATOM 2113 N N . LYS A 1 262 ? 16.681 -22.945 -11.992 1.00 24.14 262 LYS A N 1
ATOM 2114 C CA . LYS A 1 262 ? 16.050 -23.228 -10.711 1.00 23.61 262 LYS A CA 1
ATOM 2115 C C . LYS A 1 262 ? 17.080 -23.384 -9.604 1.00 22.39 262 LYS A C 1
ATOM 2116 O O . LYS A 1 262 ? 16.839 -23.000 -8.472 1.00 24.30 262 LYS A O 1
ATOM 2122 N N . TYR A 1 263 ? 18.238 -23.932 -9.950 1.00 24.27 263 TYR A N 1
ATOM 2123 C CA . TYR A 1 263 ? 19.290 -24.224 -8.980 1.00 25.18 263 TYR A CA 1
ATOM 2124 C C . TYR A 1 263 ? 20.618 -23.600 -9.382 1.00 22.81 263 TYR A C 1
ATOM 2125 O O . TYR A 1 263 ? 20.723 -22.981 -10.426 1.00 23.43 263 TYR A O 1
ATOM 2134 N N . ASN A 1 264 ? 21.632 -23.779 -8.546 1.00 25.03 264 ASN A N 1
ATOM 2135 C CA . ASN A 1 264 ? 23.013 -23.561 -8.961 1.00 26.36 264 ASN A CA 1
ATOM 2136 C C . ASN A 1 264 ? 23.298 -24.278 -10.268 1.00 27.39 264 ASN A C 1
ATOM 2137 O O . ASN A 1 264 ? 22.696 -25.300 -10.579 1.00 26.89 264 ASN A O 1
ATOM 2142 N N . GLN A 1 265 ? 24.254 -23.772 -11.019 1.00 29.42 265 GLN A N 1
ATOM 2143 C CA . GLN A 1 265 ? 24.412 -24.219 -12.385 1.00 28.49 265 GLN A CA 1
ATOM 2144 C C . GLN A 1 265 ? 25.142 -25.558 -12.476 1.00 27.93 265 GLN A C 1
ATOM 2145 O O . GLN A 1 265 ? 25.217 -26.162 -13.544 1.00 28.94 265 GLN A O 1
ATOM 2151 N N . TYR A 1 266 ? 25.650 -26.032 -11.347 1.00 27.49 266 TYR A N 1
ATOM 2152 C CA . TYR A 1 266 ? 26.258 -27.353 -11.293 1.00 29.44 266 TYR A CA 1
ATOM 2153 C C . TYR A 1 266 ? 25.178 -28.425 -11.297 1.00 28.00 266 TYR A C 1
ATOM 2154 O O . TYR A 1 266 ? 25.275 -29.417 -12.014 1.00 28.14 266 TYR A O 1
ATOM 2163 N N . ASP A 1 267 ? 24.149 -28.211 -10.488 1.00 24.61 267 ASP A N 1
ATOM 2164 C CA . ASP A 1 267 ? 23.016 -29.114 -10.420 1.00 24.32 267 ASP A CA 1
ATOM 2165 C C . ASP A 1 267 ? 22.053 -28.934 -11.599 1.00 22.95 267 ASP A C 1
ATOM 2166 O O . ASP A 1 267 ? 21.445 -29.897 -12.063 1.00 23.14 267 ASP A O 1
ATOM 2171 N N . THR A 1 268 ? 21.920 -27.703 -12.080 1.00 22.93 268 THR A N 1
ATOM 2172 C CA . THR A 1 268 ? 20.987 -27.397 -13.154 1.00 19.97 268 THR A CA 1
ATOM 2173 C C . THR A 1 268 ? 21.527 -27.755 -14.523 1.00 19.08 268 THR A C 1
ATOM 2174 O O . THR A 1 268 ? 20.810 -28.299 -15.344 1.00 21.40 268 THR A O 1
ATOM 2178 N N . PHE A 1 269 ? 22.792 -27.450 -14.775 1.00 20.93 269 PHE A N 1
ATOM 2179 C CA . PHE A 1 269 ? 23.354 -27.626 -16.111 1.00 21.76 269 PHE A CA 1
ATOM 2180 C C . PHE A 1 269 ? 24.419 -28.706 -16.183 1.00 22.10 269 PHE A C 1
ATOM 2181 O O . PHE A 1 269 ? 24.373 -29.573 -17.048 1.00 21.43 269 PHE A O 1
ATOM 2189 N N . VAL A 1 270 ? 25.385 -28.639 -15.279 1.00 21.93 270 VAL A N 1
ATOM 2190 C CA . VAL A 1 270 ? 26.562 -29.476 -15.382 1.00 23.83 270 VAL A CA 1
ATOM 2191 C C . VAL A 1 270 ? 26.236 -30.937 -15.153 1.00 24.44 270 VAL A C 1
ATOM 2192 O O . VAL A 1 270 ? 26.535 -31.781 -15.984 1.00 27.46 270 VAL A O 1
ATOM 2196 N N . THR A 1 271 ? 25.616 -31.232 -14.023 1.00 26.17 271 THR A N 1
ATOM 2197 C CA . THR A 1 271 ? 25.313 -32.610 -13.658 1.00 26.39 271 THR A CA 1
ATOM 2198 C C . THR A 1 271 ? 24.396 -33.325 -14.665 1.00 24.84 271 THR A C 1
ATOM 2199 O O . THR A 1 271 ? 24.617 -34.497 -14.959 1.00 28.06 271 THR A O 1
ATOM 2203 N N . PRO A 1 272 ? 23.372 -32.640 -15.204 1.00 21.37 272 PRO A N 1
ATOM 2204 C CA . PRO A 1 272 ? 22.602 -33.342 -16.235 1.00 22.01 272 PRO A CA 1
ATOM 2205 C C . PRO A 1 272 ? 23.434 -33.713 -17.450 1.00 24.11 272 PRO A C 1
ATOM 2206 O O . PRO A 1 272 ? 23.253 -34.775 -18.037 1.00 24.33 272 PRO A O 1
ATOM 2210 N N . LEU A 1 273 ? 24.348 -32.831 -17.818 1.00 23.25 273 LEU A N 1
ATOM 2211 C CA . LEU A 1 273 ? 25.143 -33.033 -19.007 1.00 21.40 273 LEU A CA 1
ATOM 2212 C C . LEU A 1 273 ? 26.229 -34.089 -18.804 1.00 25.57 273 LEU A C 1
ATOM 2213 O O . LEU A 1 273 ? 26.513 -34.866 -19.711 1.00 26.13 273 LEU A O 1
ATOM 2218 N N . ARG A 1 274 ? 26.835 -34.110 -17.620 1.00 24.45 274 ARG A N 1
ATOM 2219 C CA . ARG A 1 274 ? 27.845 -35.106 -17.292 1.00 25.01 274 ARG A CA 1
ATOM 2220 C C . ARG A 1 274 ? 27.234 -36.487 -17.343 1.00 28.94 274 ARG A C 1
ATOM 2221 O O . ARG A 1 274 ? 27.766 -37.398 -17.981 1.00 30.49 274 ARG A O 1
ATOM 2229 N N . LYS A 1 275 ? 26.115 -36.621 -16.639 1.00 26.64 275 LYS A N 1
ATOM 2230 C CA . LYS A 1 275 ? 25.351 -37.853 -16.562 1.00 24.99 275 LYS A CA 1
ATOM 2231 C C . LYS A 1 275 ? 25.068 -38.386 -17.964 1.00 26.50 275 LYS A C 1
ATOM 2232 O O . LYS A 1 275 ? 25.226 -39.574 -18.230 1.00 30.13 275 LYS A O 1
ATOM 2238 N N . PHE A 1 276 ? 24.676 -37.489 -18.861 1.00 23.51 276 PHE A N 1
ATOM 2239 C CA . PHE A 1 276 ? 24.360 -37.839 -20.238 1.00 24.53 276 PHE A CA 1
ATOM 2240 C C . PHE A 1 276 ? 25.565 -38.424 -20.965 1.00 25.45 276 PHE A C 1
ATOM 2241 O O . PHE A 1 276 ? 25.447 -39.419 -21.681 1.00 26.67 276 PHE A O 1
ATOM 2249 N N . LEU A 1 277 ? 26.723 -37.803 -20.769 1.00 24.96 277 LEU A N 1
ATOM 2250 C CA . LEU A 1 277 ? 27.938 -38.201 -21.461 1.00 22.62 277 LEU A CA 1
ATOM 2251 C C . LEU A 1 277 ? 28.541 -39.449 -20.853 1.00 25.21 277 LEU A C 1
ATOM 2252 O O . LEU A 1 277 ? 29.085 -40.292 -21.559 1.00 27.87 277 LEU A O 1
ATOM 2257 N N . GLN A 1 278 ? 28.459 -39.564 -19.536 1.00 27.43 278 GLN A N 1
ATOM 2258 C CA . GLN A 1 278 ? 28.953 -40.758 -18.871 1.00 28.49 278 GLN A CA 1
ATOM 2259 C C . GLN A 1 278 ? 28.164 -41.972 -19.337 1.00 27.43 278 GLN A C 1
ATOM 2260 O O . GLN A 1 278 ? 28.732 -43.033 -19.556 1.00 29.88 278 GLN A O 1
ATOM 2266 N N . GLU A 1 279 ? 26.857 -41.802 -19.510 1.00 28.33 279 GLU A N 1
ATOM 2267 C CA . GLU A 1 279 ? 25.987 -42.915 -19.869 1.00 29.47 279 GLU A CA 1
ATOM 2268 C C . GLU A 1 279 ? 26.284 -43.408 -21.282 1.00 29.27 279 GLU A C 1
ATOM 2269 O O . GLU A 1 279 ? 26.217 -44.603 -21.551 1.00 30.71 279 GLU A O 1
ATOM 2275 N N . LYS A 1 280 ? 26.628 -42.495 -22.182 1.00 29.35 280 LYS A N 1
ATOM 2276 C CA . LYS A 1 280 ? 27.004 -42.886 -23.539 1.00 28.19 280 LYS A CA 1
ATOM 2277 C C . LYS A 1 280 ? 28.377 -43.544 -23.553 1.00 25.77 280 LYS A C 1
ATOM 2278 O O . LYS A 1 280 ? 28.715 -44.271 -24.483 1.00 26.98 280 LYS A O 1
ATOM 2284 N N . GLY A 1 281 ? 29.167 -43.275 -22.520 1.00 25.61 281 GLY A N 1
ATOM 2285 C CA . GLY A 1 281 ? 30.415 -43.982 -22.314 1.00 24.14 281 GLY A CA 1
ATOM 2286 C C . GLY A 1 281 ? 31.678 -43.171 -22.513 1.00 26.72 281 GLY A C 1
ATOM 2287 O O . GLY A 1 281 ? 32.667 -43.682 -23.038 1.00 29.48 281 GLY A O 1
ATOM 2288 N N . VAL A 1 282 ? 31.665 -41.909 -22.102 1.00 26.45 282 VAL A N 1
ATOM 2289 C CA . VAL A 1 282 ? 32.883 -41.120 -22.176 1.00 25.10 282 VAL A CA 1
ATOM 2290 C C . VAL A 1 282 ? 33.641 -41.312 -20.879 1.00 29.23 282 VAL A C 1
ATOM 2291 O O . VAL A 1 282 ? 33.037 -41.615 -19.852 1.00 28.72 282 VAL A O 1
ATOM 2295 N N . ASN A 1 283 ? 34.963 -41.162 -20.934 1.00 30.67 283 ASN A N 1
ATOM 2296 C CA . ASN A 1 283 ? 35.809 -41.349 -19.763 1.00 28.26 283 ASN A CA 1
ATOM 2297 C C . ASN A 1 283 ? 36.255 -40.026 -19.179 1.00 30.19 283 ASN A C 1
ATOM 2298 O O . ASN A 1 283 ? 36.288 -39.025 -19.876 1.00 29.35 283 ASN A O 1
ATOM 2303 N N . ILE A 1 284 ? 36.600 -40.031 -17.897 1.00 33.80 284 ILE A N 1
ATOM 2304 C CA . ILE A 1 284 ? 37.095 -38.838 -17.217 1.00 37.07 284 ILE A CA 1
ATOM 2305 C C . ILE A 1 284 ? 38.328 -39.189 -16.378 1.00 42.37 284 ILE A C 1
ATOM 2306 O O . ILE A 1 284 ? 38.421 -40.295 -15.848 1.00 44.62 284 ILE A O 1
ATOM 2311 N N . HIS A 1 285 ? 39.275 -38.256 -16.277 1.00 45.76 285 HIS A N 1
ATOM 2312 C CA . HIS A 1 285 ? 40.428 -38.378 -15.377 1.00 48.95 285 HIS A CA 1
ATOM 2313 C C . HIS A 1 285 ? 40.593 -37.095 -14.553 1.00 52.81 285 HIS A C 1
ATOM 2314 O O . HIS A 1 285 ? 41.025 -36.065 -15.069 1.00 51.15 285 HIS A O 1
ATOM 2321 N N . LEU A 1 286 ? 40.234 -37.156 -13.275 1.00 56.37 286 LEU A N 1
ATOM 2322 C CA . LEU A 1 286 ? 40.263 -35.974 -12.413 1.00 57.74 286 LEU A CA 1
ATOM 2323 C C . LEU A 1 286 ? 41.658 -35.729 -11.858 1.00 61.58 286 LEU A C 1
ATOM 2324 O O . LEU A 1 286 ? 42.520 -36.596 -11.962 1.00 60.14 286 LEU A O 1
ATOM 2329 N N . ASN A 1 287 ? 41.869 -34.555 -11.265 1.00 61.57 287 ASN A N 1
ATOM 2330 C CA . ASN A 1 287 ? 43.158 -34.182 -10.693 1.00 58.68 287 ASN A CA 1
ATOM 2331 C C . ASN A 1 287 ? 44.334 -34.416 -11.634 1.00 59.56 287 ASN A C 1
ATOM 2332 O O . ASN A 1 287 ? 45.430 -34.733 -11.187 1.00 65.38 287 ASN A O 1
ATOM 2337 N N . THR A 1 288 ? 44.118 -34.276 -12.935 1.00 58.58 288 THR A N 1
ATOM 2338 C CA . THR A 1 288 ? 45.207 -34.451 -13.886 1.00 61.24 288 THR A CA 1
ATOM 2339 C C . THR A 1 288 ? 45.551 -33.110 -14.526 1.00 59.09 288 THR A C 1
ATOM 2340 O O . THR A 1 288 ? 44.713 -32.473 -15.161 1.00 53.05 288 THR A O 1
ATOM 2344 N N . LEU A 1 289 ? 46.786 -32.668 -14.320 1.00 59.68 289 LEU A N 1
ATOM 2345 C CA . LEU A 1 289 ? 47.222 -31.373 -14.823 1.00 55.01 289 LEU A CA 1
ATOM 2346 C C . LEU A 1 289 ? 47.923 -31.525 -16.166 1.00 52.29 289 LEU A C 1
ATOM 2347 O O . LEU A 1 289 ? 48.865 -32.309 -16.313 1.00 51.20 289 LEU A O 1
ATOM 2352 N N . VAL A 1 290 ? 47.442 -30.774 -17.149 1.00 46.79 290 VAL A N 1
ATOM 2353 C CA . VAL A 1 290 ? 48.076 -30.744 -18.454 1.00 43.96 290 VAL A CA 1
ATOM 2354 C C . VAL A 1 290 ? 48.970 -29.517 -18.566 1.00 41.16 290 VAL A C 1
ATOM 2355 O O . VAL A 1 290 ? 48.495 -28.384 -18.471 1.00 36.62 290 VAL A O 1
ATOM 2359 N N . LYS A 1 291 ? 50.268 -29.753 -18.750 1.00 41.30 291 LYS A N 1
ATOM 2360 C CA . LYS A 1 291 ? 51.250 -28.678 -18.737 1.00 35.78 291 LYS A CA 1
ATOM 2361 C C . LYS A 1 291 ? 51.517 -28.158 -20.126 1.00 30.42 291 LYS A C 1
ATOM 2362 O O . LYS A 1 291 ? 51.800 -26.979 -20.311 1.00 28.99 291 LYS A O 1
ATOM 2368 N N . ASP A 1 292 ? 51.434 -29.040 -21.109 1.00 28.64 292 ASP A N 1
ATOM 2369 C CA . ASP A 1 292 ? 51.888 -28.679 -22.436 1.00 27.90 292 ASP A CA 1
ATOM 2370 C C . ASP A 1 292 ? 51.423 -29.678 -23.470 1.00 26.82 292 ASP A C 1
ATOM 2371 O O . ASP A 1 292 ? 51.133 -30.826 -23.151 1.00 29.17 292 ASP A O 1
ATOM 2376 N N . LEU A 1 293 ? 51.366 -29.231 -24.716 1.00 22.59 293 LEU A N 1
ATOM 2377 C CA . LEU A 1 293 ? 51.031 -30.101 -25.825 1.00 24.32 293 LEU A CA 1
ATOM 2378 C C . LEU A 1 293 ? 52.248 -30.395 -26.660 1.00 25.96 293 LEU A C 1
ATOM 2379 O O . LEU A 1 293 ? 53.237 -29.674 -26.610 1.00 26.04 293 LEU A O 1
ATOM 2384 N N . ASP A 1 294 ? 52.160 -31.461 -27.439 1.00 26.64 294 ASP A N 1
ATOM 2385 C CA . ASP A 1 294 ? 53.214 -31.812 -28.366 1.00 26.54 294 ASP A CA 1
ATOM 2386 C C . ASP A 1 294 ? 52.722 -31.539 -29.776 1.00 28.52 294 ASP A C 1
ATOM 2387 O O . ASP A 1 294 ? 52.026 -32.357 -30.366 1.00 30.40 294 ASP A O 1
ATOM 2392 N N . ILE A 1 295 ? 53.062 -30.373 -30.307 1.00 27.59 295 ILE A N 1
ATOM 2393 C CA . ILE A 1 295 ? 52.603 -30.002 -31.629 1.00 25.72 295 ILE A CA 1
ATOM 2394 C C . ILE A 1 295 ? 53.746 -30.091 -32.622 1.00 28.36 295 ILE A C 1
ATOM 2395 O O . ILE A 1 295 ? 54.833 -29.571 -32.379 1.00 31.93 295 ILE A O 1
ATOM 2400 N N . HIS A 1 296 ? 53.507 -30.781 -33.729 1.00 27.11 296 HIS A N 1
ATOM 2401 C CA . HIS A 1 296 ? 54.499 -30.875 -34.778 1.00 26.98 296 HIS A CA 1
ATOM 2402 C C . HIS A 1 296 ? 54.157 -29.866 -35.838 1.00 26.15 296 HIS A C 1
ATOM 2403 O O . HIS A 1 296 ? 53.080 -29.916 -36.421 1.00 25.79 296 HIS A O 1
ATOM 2410 N N . ILE A 1 297 ? 55.078 -28.945 -36.082 1.00 25.12 297 ILE A N 1
ATOM 2411 C CA . ILE A 1 297 ? 54.876 -27.912 -37.079 1.00 24.46 297 ILE A CA 1
ATOM 2412 C C . ILE A 1 297 ? 55.836 -28.068 -38.240 1.00 25.35 297 ILE A C 1
ATOM 2413 O O . ILE A 1 297 ? 57.046 -28.055 -38.055 1.00 26.82 297 ILE A O 1
ATOM 2418 N N . ASN A 1 298 ? 55.305 -28.220 -39.442 1.00 25.50 298 ASN A N 1
ATOM 2419 C CA . ASN A 1 298 ? 56.159 -28.240 -40.614 1.00 25.43 298 ASN A CA 1
ATOM 2420 C C . ASN A 1 298 ? 55.649 -27.325 -41.720 1.00 27.23 298 ASN A C 1
ATOM 2421 O O . ASN A 1 298 ? 54.861 -26.414 -41.488 1.00 27.13 298 ASN A O 1
ATOM 2426 N N . THR A 1 299 ? 56.110 -27.592 -42.930 1.00 28.92 299 THR A N 1
ATOM 2427 C CA . THR A 1 299 ? 55.777 -26.778 -44.079 1.00 28.25 299 THR A CA 1
ATOM 2428 C C . THR A 1 299 ? 54.277 -26.797 -44.400 1.00 32.06 299 THR A C 1
ATOM 2429 O O . THR A 1 299 ? 53.734 -25.822 -44.920 1.00 27.93 299 THR A O 1
ATOM 2433 N N . GLU A 1 300 ? 53.606 -27.896 -44.065 1.00 31.71 300 GLU A N 1
ATOM 2434 C CA . GLU A 1 300 ? 52.223 -28.096 -44.478 1.00 30.49 300 GLU A CA 1
ATOM 2435 C C . GLU A 1 300 ? 51.187 -27.899 -43.362 1.00 31.23 300 GLU A C 1
ATOM 2436 O O . GLU A 1 300 ? 49.988 -27.885 -43.632 1.00 34.62 300 GLU A O 1
ATOM 2442 N N . GLY A 1 301 ? 51.629 -27.740 -42.118 1.00 28.52 301 GLY A N 1
ATOM 2443 C CA . GLY A 1 301 ? 50.691 -27.452 -41.046 1.00 28.48 301 GLY A CA 1
ATOM 2444 C C . GLY A 1 301 ? 51.133 -27.751 -39.625 1.00 27.76 301 GLY A C 1
ATOM 2445 O O . GLY A 1 301 ? 52.295 -28.055 -39.375 1.00 27.25 301 GLY A O 1
ATOM 2446 N N . LYS A 1 302 ? 50.187 -27.641 -38.694 1.00 24.45 302 LYS A N 1
ATOM 2447 C CA . LYS A 1 302 ? 50.406 -27.933 -37.280 1.00 22.14 302 LYS A CA 1
ATOM 2448 C C . LYS A 1 302 ? 49.633 -29.171 -36.881 1.00 24.05 302 LYS A C 1
ATOM 2449 O O . LYS A 1 302 ? 48.454 -29.291 -37.203 1.00 27.18 302 LYS A O 1
ATOM 2455 N N . VAL A 1 303 ? 50.280 -30.086 -36.170 1.00 22.02 303 VAL A N 1
ATOM 2456 C CA . VAL A 1 303 ? 49.634 -31.329 -35.759 1.00 21.57 303 VAL A CA 1
ATOM 2457 C C . VAL A 1 303 ? 49.971 -31.690 -34.320 1.00 24.16 303 VAL A C 1
ATOM 2458 O O . VAL A 1 303 ? 51.134 -31.806 -33.966 1.00 26.12 303 VAL A O 1
ATOM 2462 N N . VAL A 1 304 ? 48.954 -31.861 -33.484 1.00 26.14 304 VAL A N 1
ATOM 2463 C CA . VAL A 1 304 ? 49.180 -32.315 -32.117 1.00 24.94 304 VAL A CA 1
ATOM 2464 C C . VAL A 1 304 ? 49.570 -33.781 -32.174 1.00 24.98 304 VAL A C 1
ATOM 2465 O O . VAL A 1 304 ? 48.966 -34.553 -32.914 1.00 24.20 304 VAL A O 1
ATOM 2469 N N . GLU A 1 305 ? 50.593 -34.152 -31.411 1.00 25.87 305 GLU A N 1
ATOM 2470 C CA . GLU A 1 305 ? 51.115 -35.506 -31.424 1.00 24.89 305 GLU A CA 1
ATOM 2471 C C . GLU A 1 305 ? 51.303 -36.043 -30.019 1.00 27.14 305 GLU A C 1
ATOM 2472 O O . GLU A 1 305 ? 51.713 -37.185 -29.844 1.00 32.41 305 GLU A O 1
ATOM 2478 N N . GLY A 1 306 ? 51.009 -35.226 -29.016 1.00 27.11 306 GLY A N 1
ATOM 2479 C CA . GLY A 1 306 ? 51.092 -35.677 -27.638 1.00 24.98 306 GLY A CA 1
ATOM 2480 C C . GLY A 1 306 ? 50.619 -34.667 -26.612 1.00 25.28 306 GLY A C 1
ATOM 2481 O O . GLY A 1 306 ? 50.592 -33.469 -26.867 1.00 26.70 306 GLY A O 1
ATOM 2482 N N . ILE A 1 307 ? 50.240 -35.166 -25.444 1.00 24.78 307 ILE A N 1
ATOM 2483 C CA . ILE A 1 307 ? 49.818 -34.328 -24.330 1.00 27.79 307 ILE A CA 1
ATOM 2484 C C . ILE A 1 307 ? 50.723 -34.578 -23.131 1.00 31.01 307 ILE A C 1
ATOM 2485 O O . ILE A 1 307 ? 50.862 -35.710 -22.691 1.00 32.74 307 ILE A O 1
ATOM 2490 N N . ILE A 1 308 ? 51.346 -33.530 -22.604 1.00 34.10 308 ILE A N 1
ATOM 2491 C CA . ILE A 1 308 ? 52.227 -33.693 -21.449 1.00 37.24 308 ILE A CA 1
ATOM 2492 C C . ILE A 1 308 ? 51.474 -33.410 -20.157 1.00 39.56 308 ILE A C 1
ATOM 2493 O O . ILE A 1 308 ? 51.058 -32.277 -19.903 1.00 40.54 308 ILE A O 1
ATOM 2498 N N . THR A 1 309 ? 51.311 -34.443 -19.338 1.00 43.50 309 THR A N 1
ATOM 2499 C CA . THR A 1 309 ? 50.479 -34.343 -18.142 1.00 50.95 309 THR A CA 1
ATOM 2500 C C . THR A 1 309 ? 51.234 -34.467 -16.833 1.00 54.65 309 THR A C 1
ATOM 2501 O O . THR A 1 309 ? 52.229 -35.183 -16.737 1.00 54.32 309 THR A O 1
ATOM 2505 N N . GLU A 1 310 ? 50.731 -33.779 -15.817 1.00 57.02 310 GLU A N 1
ATOM 2506 C CA . GLU A 1 310 ? 51.185 -34.011 -14.457 1.00 64.40 310 GLU A CA 1
ATOM 2507 C C . GLU A 1 310 ? 50.123 -34.776 -13.694 1.00 64.48 310 GLU A C 1
ATOM 2508 O O . GLU A 1 310 ? 49.232 -34.173 -13.102 1.00 65.72 310 GLU A O 1
ATOM 2514 N N . GLN A 1 311 ? 50.205 -36.102 -13.719 1.00 63.90 311 GLN A N 1
ATOM 2515 C CA . GLN A 1 311 ? 49.286 -36.916 -12.935 1.00 68.78 311 GLN A CA 1
ATOM 2516 C C . GLN A 1 311 ? 49.875 -37.140 -11.551 1.00 74.38 311 GLN A C 1
ATOM 2517 O O . GLN A 1 311 ? 50.914 -37.785 -11.406 1.00 78.44 311 GLN A O 1
ATOM 2523 N N . ASP A 1 312 ? 49.198 -36.586 -10.547 1.00 74.60 312 ASP A N 1
ATOM 2524 C CA . ASP A 1 312 ? 49.693 -36.509 -9.173 1.00 78.10 312 ASP A CA 1
ATOM 2525 C C . ASP A 1 312 ? 50.980 -35.681 -9.127 1.00 81.09 312 ASP A C 1
ATOM 2526 O O . ASP A 1 312 ? 50.945 -34.462 -9.312 1.00 80.06 312 ASP A O 1
ATOM 2531 N N . GLY A 1 313 ? 52.110 -36.335 -8.883 1.00 80.93 313 GLY A N 1
ATOM 2532 C CA . GLY A 1 313 ? 53.388 -35.645 -8.853 1.00 80.94 313 GLY A CA 1
ATOM 2533 C C . GLY A 1 313 ? 54.244 -35.947 -10.068 1.00 81.32 313 GLY A C 1
ATOM 2534 O O . GLY A 1 313 ? 54.991 -35.090 -10.536 1.00 79.66 313 GLY A O 1
ATOM 2535 N N . LYS A 1 314 ? 54.121 -37.174 -10.570 1.00 77.49 314 LYS A N 1
ATOM 2536 C CA . LYS A 1 314 ? 54.867 -37.670 -11.726 1.00 76.11 314 LYS A CA 1
ATOM 2537 C C . LYS A 1 314 ? 54.570 -36.852 -13.000 1.00 75.06 314 LYS A C 1
ATOM 2538 O O . LYS A 1 314 ? 53.703 -35.976 -13.004 1.00 74.96 314 LYS A O 1
ATOM 2544 N N . GLU A 1 315 ? 55.311 -37.121 -14.070 1.00 72.12 315 GLU A N 1
ATOM 2545 C CA . GLU A 1 315 ? 55.002 -36.564 -15.381 1.00 65.71 315 GLU A CA 1
ATOM 2546 C C . GLU A 1 315 ? 54.766 -37.670 -16.413 1.00 61.70 315 GLU A C 1
ATOM 2547 O O . GLU A 1 315 ? 55.639 -38.505 -16.665 1.00 56.45 315 GLU A O 1
ATOM 2553 N N . VAL A 1 316 ? 53.576 -37.658 -17.007 1.00 59.05 316 VAL A N 1
ATOM 2554 C CA . VAL A 1 316 ? 53.177 -38.667 -17.982 1.00 55.14 316 VAL A CA 1
ATOM 2555 C C . VAL A 1 316 ? 52.874 -38.031 -19.337 1.00 48.65 316 VAL A C 1
ATOM 2556 O O . VAL A 1 316 ? 52.259 -36.966 -19.401 1.00 47.55 316 VAL A O 1
ATOM 2560 N N . LYS A 1 317 ? 53.296 -38.688 -20.413 1.00 40.79 317 LYS A N 1
ATOM 2561 C CA . LYS A 1 317 ? 53.035 -38.203 -21.766 1.00 38.43 317 LYS A CA 1
ATOM 2562 C C . LYS A 1 317 ? 52.037 -39.076 -22.518 1.00 37.40 317 LYS A C 1
ATOM 2563 O O . LYS A 1 317 ? 52.337 -40.214 -22.864 1.00 40.88 317 LYS A O 1
ATOM 2569 N N . ILE A 1 318 ? 50.860 -38.526 -22.788 1.00 32.15 318 ILE A N 1
ATOM 2570 C CA . ILE A 1 318 ? 49.814 -39.244 -23.507 1.00 31.89 318 ILE A CA 1
ATOM 2571 C C . ILE A 1 318 ? 49.926 -39.049 -25.014 1.00 30.92 318 ILE A C 1
ATOM 2572 O O . ILE A 1 318 ? 49.669 -37.960 -25.519 1.00 33.26 318 ILE A O 1
ATOM 2577 N N . PRO A 1 319 ? 50.286 -40.110 -25.744 1.00 29.92 319 PRO A N 1
ATOM 2578 C CA . PRO A 1 319 ? 50.464 -40.016 -27.196 1.00 28.35 319 PRO A CA 1
ATOM 2579 C C . PRO A 1 319 ? 49.167 -39.689 -27.936 1.00 29.11 319 PRO A C 1
ATOM 2580 O O . PRO A 1 319 ? 48.093 -40.098 -27.510 1.00 29.55 319 PRO A O 1
ATOM 2584 N N . VAL A 1 320 ? 49.294 -38.958 -29.039 1.00 30.19 320 VAL A N 1
ATOM 2585 C CA . VAL A 1 320 ? 48.176 -38.551 -29.879 1.00 27.08 320 VAL A CA 1
ATOM 2586 C C . VAL A 1 320 ? 48.457 -38.956 -31.317 1.00 28.44 320 VAL A C 1
ATOM 2587 O O . VAL A 1 320 ? 49.504 -38.618 -31.858 1.00 29.38 320 VAL A O 1
ATOM 2591 N N . GLY A 1 321 ? 47.526 -39.668 -31.942 1.00 26.60 321 GLY A N 1
ATOM 2592 C CA . GLY A 1 321 ? 47.776 -40.266 -33.240 1.00 28.19 321 GLY A CA 1
ATOM 2593 C C . GLY A 1 321 ? 47.453 -39.418 -34.453 1.00 33.05 321 GLY A C 1
ATOM 2594 O O . GLY A 1 321 ? 47.053 -38.263 -34.332 1.00 32.64 321 GLY A O 1
ATOM 2595 N N . LYS A 1 322 ? 47.635 -40.013 -35.629 1.00 35.18 322 LYS A N 1
ATOM 2596 C CA . LYS A 1 322 ? 47.346 -39.372 -36.908 1.00 35.74 322 LYS A CA 1
ATOM 2597 C C . LYS A 1 322 ? 45.859 -39.068 -37.059 1.00 34.41 322 LYS A C 1
ATOM 2598 O O . LYS A 1 322 ? 45.470 -38.122 -37.738 1.00 36.31 322 LYS A O 1
ATOM 2604 N N . ASN A 1 323 ? 45.037 -39.881 -36.409 1.00 32.31 323 ASN A N 1
ATOM 2605 C CA . ASN A 1 323 ? 43.594 -39.768 -36.510 1.00 31.97 323 ASN A CA 1
ATOM 2606 C C . ASN A 1 323 ? 42.930 -39.086 -35.314 1.00 31.49 323 ASN A C 1
ATOM 2607 O O . ASN A 1 323 ? 41.710 -38.972 -35.276 1.00 28.15 323 ASN A O 1
ATOM 2612 N N . ASP A 1 324 ? 43.717 -38.648 -34.337 1.00 29.80 324 ASP A N 1
ATOM 2613 C CA . ASP A 1 324 ? 43.149 -38.164 -33.082 1.00 26.47 324 ASP A CA 1
ATOM 2614 C C . ASP A 1 324 ? 42.960 -36.655 -33.055 1.00 23.57 324 ASP A C 1
ATOM 2615 O O . ASP A 1 324 ? 43.538 -35.939 -33.865 1.00 25.32 324 ASP A O 1
ATOM 2620 N N . TYR A 1 325 ? 42.145 -36.183 -32.116 1.00 21.72 325 TYR A N 1
ATOM 2621 C CA . TYR A 1 325 ? 41.816 -34.765 -32.004 1.00 20.85 325 TYR A CA 1
ATOM 2622 C C . TYR A 1 325 ? 41.957 -34.285 -30.568 1.00 20.18 325 TYR A C 1
ATOM 2623 O O . TYR A 1 325 ? 41.766 -35.048 -29.629 1.00 23.20 325 TYR A O 1
ATOM 2632 N N . VAL A 1 326 ? 42.287 -33.013 -30.395 1.00 18.25 326 VAL A N 1
ATOM 2633 C CA . VAL A 1 326 ? 42.475 -32.462 -29.058 1.00 19.20 326 VAL A CA 1
ATOM 2634 C C . VAL A 1 326 ? 41.736 -31.147 -28.906 1.00 18.55 326 VAL A C 1
ATOM 2635 O O . VAL A 1 326 ? 41.835 -30.279 -29.762 1.00 18.19 326 VAL A O 1
ATOM 2639 N N . ILE A 1 327 ? 40.985 -31.009 -27.821 1.00 17.47 327 ILE A N 1
ATOM 2640 C CA . ILE A 1 327 ? 40.266 -29.770 -27.537 1.00 17.08 327 ILE A CA 1
ATOM 2641 C C . ILE A 1 327 ? 40.781 -29.155 -26.246 1.00 19.08 327 ILE A C 1
ATOM 2642 O O . ILE A 1 327 ? 40.856 -29.827 -25.226 1.00 21.59 327 ILE A O 1
ATOM 2647 N N . VAL A 1 328 ? 41.130 -27.878 -26.278 1.00 17.03 328 VAL A N 1
ATOM 2648 C CA . VAL A 1 328 ? 41.702 -27.256 -25.097 1.00 18.03 328 VAL A CA 1
ATOM 2649 C C . VAL A 1 328 ? 40.895 -26.054 -24.623 1.00 19.16 328 VAL A C 1
ATOM 2650 O O . VAL A 1 328 ? 40.526 -25.188 -25.406 1.00 20.81 328 VAL A O 1
ATOM 2654 N N . THR A 1 329 ? 40.608 -26.018 -23.332 1.00 18.76 329 THR A N 1
ATOM 2655 C CA . THR A 1 329 ? 40.061 -24.827 -22.718 1.00 19.36 329 THR A CA 1
ATOM 2656 C C . THR A 1 329 ? 41.232 -23.982 -22.254 1.00 20.15 329 THR A C 1
ATOM 2657 O O . THR A 1 329 ? 41.781 -24.222 -21.193 1.00 22.60 329 THR A O 1
ATOM 2661 N N . THR A 1 330 ? 41.618 -22.992 -23.049 1.00 20.05 330 THR A N 1
ATOM 2662 C CA . THR A 1 330 ? 42.883 -22.301 -22.831 1.00 20.08 330 THR A CA 1
ATOM 2663 C C . THR A 1 330 ? 42.932 -21.313 -21.668 1.00 21.97 330 THR A C 1
ATOM 2664 O O . THR A 1 330 ? 43.782 -20.442 -21.635 1.00 23.83 330 THR A O 1
ATOM 2668 N N . GLY A 1 331 ? 42.043 -21.443 -20.703 1.00 23.24 331 GLY A N 1
ATOM 2669 C CA . GLY A 1 331 ? 42.118 -20.591 -19.535 1.00 24.90 331 GLY A CA 1
ATOM 2670 C C . GLY A 1 331 ? 40.845 -20.649 -18.725 1.00 31.17 331 GLY A C 1
ATOM 2671 O O . GLY A 1 331 ? 39.753 -20.795 -19.278 1.00 29.48 331 GLY A O 1
ATOM 2672 N N . SER A 1 332 ? 40.985 -20.550 -17.408 1.00 32.38 332 SER A N 1
ATOM 2673 C CA . SER A 1 332 ? 39.830 -20.561 -16.523 1.00 32.96 332 SER A CA 1
ATOM 2674 C C . SER A 1 332 ? 39.815 -19.288 -15.714 1.00 31.32 332 SER A C 1
ATOM 2675 O O . SER A 1 332 ? 40.847 -18.850 -15.228 1.00 31.56 332 SER A O 1
ATOM 2678 N N . MET A 1 333 ? 38.645 -18.689 -15.574 1.00 30.95 333 MET A N 1
ATOM 2679 C CA . MET A 1 333 ? 38.542 -17.455 -14.830 1.00 29.04 333 MET A CA 1
ATOM 2680 C C . MET A 1 333 ? 38.501 -17.764 -13.348 1.00 31.43 333 MET A C 1
ATOM 2681 O O . MET A 1 333 ? 38.658 -16.879 -12.511 1.00 31.31 333 MET A O 1
ATOM 2686 N N . THR A 1 334 ? 38.300 -19.034 -13.026 1.00 32.04 334 THR A N 1
ATOM 2687 C CA . THR A 1 334 ? 38.280 -19.459 -11.636 1.00 33.53 334 THR A CA 1
ATOM 2688 C C . THR A 1 334 ? 39.589 -20.105 -11.243 1.00 33.89 334 THR A C 1
ATOM 2689 O O . THR A 1 334 ? 39.677 -20.773 -10.221 1.00 35.89 334 THR A O 1
ATOM 2693 N N . GLU A 1 335 ? 40.602 -19.910 -12.071 1.00 35.21 335 GLU A N 1
ATOM 2694 C CA . GLU A 1 335 ? 41.918 -20.468 -11.812 1.00 37.48 335 GLU A CA 1
ATOM 2695 C C . GLU A 1 335 ? 42.513 -19.894 -10.530 1.00 34.94 335 GLU A C 1
ATOM 2696 O O . GLU A 1 335 ? 42.478 -18.692 -10.307 1.00 35.35 335 GLU A O 1
ATOM 2702 N N . ASP A 1 336 ? 43.025 -20.776 -9.680 1.00 36.27 336 ASP A N 1
ATOM 2703 C CA . ASP A 1 336 ? 43.757 -20.393 -8.477 1.00 34.62 336 ASP A CA 1
ATOM 2704 C C . ASP A 1 336 ? 42.933 -19.597 -7.465 1.00 34.86 336 ASP A C 1
ATOM 2705 O O . ASP A 1 336 ? 43.365 -18.545 -7.005 1.00 34.48 336 ASP A O 1
ATOM 2710 N N . THR A 1 337 ? 41.762 -20.118 -7.102 1.00 32.54 337 THR A N 1
ATOM 2711 C CA . THR A 1 337 ? 40.910 -19.489 -6.096 1.00 30.35 337 THR A CA 1
ATOM 2712 C C . THR A 1 337 ? 41.427 -19.713 -4.675 1.00 33.71 337 THR A C 1
ATOM 2713 O O . THR A 1 337 ? 41.840 -20.813 -4.320 1.00 33.73 337 THR A O 1
ATOM 2717 N N . PHE A 1 338 ? 41.400 -18.663 -3.862 1.00 33.38 338 PHE A N 1
ATOM 2718 C CA . PHE A 1 338 ? 41.712 -18.787 -2.448 1.00 31.51 338 PHE A CA 1
ATOM 2719 C C . PHE A 1 338 ? 40.438 -18.628 -1.643 1.00 30.65 338 PHE A C 1
ATOM 2720 O O . PHE A 1 338 ? 39.734 -17.625 -1.772 1.00 29.54 338 PHE A O 1
ATOM 2728 N N . TYR A 1 339 ? 40.141 -19.623 -0.816 1.00 28.85 339 TYR A N 1
ATOM 2729 C CA . TYR A 1 339 ? 38.892 -19.649 -0.072 1.00 26.13 339 TYR A CA 1
ATOM 2730 C C . TYR A 1 339 ? 39.089 -19.176 1.352 1.00 25.23 339 TYR A C 1
ATOM 2731 O O . TYR A 1 339 ? 40.162 -19.330 1.911 1.00 27.19 339 TYR A O 1
ATOM 2740 N N . GLY A 1 340 ? 38.047 -18.595 1.931 1.00 26.78 340 GLY A N 1
ATOM 2741 C CA . GLY A 1 340 ? 38.072 -18.181 3.321 1.00 27.44 340 GLY A CA 1
ATOM 2742 C C . GLY A 1 340 ? 36.755 -18.543 3.980 1.00 28.05 340 GLY A C 1
ATOM 2743 O O . GLY A 1 340 ? 35.903 -19.168 3.351 1.00 28.22 340 GLY A O 1
ATOM 2744 N N . ASN A 1 341 ? 36.590 -18.168 5.245 1.00 26.16 341 ASN A N 1
ATOM 2745 C CA . ASN A 1 341 ? 35.322 -18.369 5.929 1.00 26.19 341 ASN A CA 1
ATOM 2746 C C . ASN A 1 341 ? 35.149 -17.454 7.142 1.00 28.48 341 ASN A C 1
ATOM 2747 O O . ASN A 1 341 ? 35.970 -16.574 7.374 1.00 30.31 341 ASN A O 1
ATOM 2752 N N . ASN A 1 342 ? 34.086 -17.684 7.909 1.00 27.85 342 ASN A N 1
ATOM 2753 C CA . ASN A 1 342 ? 33.719 -16.848 9.051 1.00 27.65 342 ASN A CA 1
ATOM 2754 C C . ASN A 1 342 ? 34.885 -16.307 9.864 1.00 31.99 342 ASN A C 1
ATOM 2755 O O . ASN A 1 342 ? 34.899 -15.136 10.244 1.00 32.63 342 ASN A O 1
ATOM 2760 N N . LYS A 1 343 ? 35.867 -17.164 10.116 1.00 31.11 343 LYS A N 1
ATOM 2761 C CA . LYS A 1 343 ? 36.956 -16.833 11.024 1.00 29.60 343 LYS A CA 1
ATOM 2762 C C . LYS A 1 343 ? 38.307 -16.734 10.318 1.00 30.68 343 LYS A C 1
ATOM 2763 O O . LYS A 1 343 ? 39.335 -16.550 10.965 1.00 32.74 343 LYS A O 1
ATOM 2769 N N . THR A 1 344 ? 38.301 -16.854 8.995 1.00 28.99 344 THR A N 1
ATOM 2770 C CA . THR A 1 344 ? 39.539 -16.837 8.224 1.00 31.42 344 THR A CA 1
ATOM 2771 C C . THR A 1 344 ? 39.435 -16.012 6.940 1.00 30.32 344 THR A C 1
ATOM 2772 O O . THR A 1 344 ? 38.525 -16.205 6.136 1.00 28.53 344 THR A O 1
ATOM 2776 N N . ALA A 1 345 ? 40.378 -15.096 6.750 1.00 30.18 345 ALA A N 1
ATOM 2777 C CA . ALA A 1 345 ? 40.500 -14.398 5.479 1.00 31.55 345 ALA A CA 1
ATOM 2778 C C . ALA A 1 345 ? 41.270 -15.284 4.509 1.00 34.19 345 ALA A C 1
ATOM 2779 O O . ALA A 1 345 ? 42.102 -16.085 4.931 1.00 37.09 345 ALA A O 1
ATOM 2781 N N . PRO A 1 346 ? 40.988 -15.163 3.206 1.00 32.18 346 PRO A N 1
ATOM 2782 C CA . PRO A 1 346 ? 41.729 -15.964 2.228 1.00 35.50 346 PRO A CA 1
ATOM 2783 C C . PRO A 1 346 ? 43.188 -15.532 2.183 1.00 45.29 346 PRO A C 1
ATOM 2784 O O . PRO A 1 346 ? 43.464 -14.389 1.813 1.00 45.46 346 PRO A O 1
ATOM 2788 N N . ILE A 1 347 ? 44.103 -16.420 2.566 1.00 50.48 347 ILE A N 1
ATOM 2789 C CA . ILE A 1 347 ? 45.527 -16.076 2.652 1.00 54.87 347 ILE A CA 1
ATOM 2790 C C . ILE A 1 347 ? 46.185 -16.107 1.273 1.00 58.46 347 ILE A C 1
ATOM 2791 O O . ILE A 1 347 ? 46.610 -17.166 0.803 1.00 60.91 347 ILE A O 1
ATOM 2796 N N . ILE A 1 348 ? 46.280 -14.935 0.645 1.00 56.50 348 ILE A N 1
ATOM 2797 C CA . ILE A 1 348 ? 46.667 -14.817 -0.761 1.00 56.71 348 ILE A CA 1
ATOM 2798 C C . ILE A 1 348 ? 48.097 -15.285 -1.047 1.00 60.55 348 ILE A C 1
ATOM 2799 O O . ILE A 1 348 ? 49.068 -14.653 -0.629 1.00 63.62 348 ILE A O 1
ATOM 2804 N N . GLY A 1 349 ? 48.206 -16.388 -1.785 1.00 60.62 349 GLY A N 1
ATOM 2805 C CA . GLY A 1 349 ? 49.479 -17.030 -2.058 1.00 60.49 349 GLY A CA 1
ATOM 2806 C C . GLY A 1 349 ? 50.231 -16.495 -3.263 1.00 65.85 349 GLY A C 1
ATOM 2807 O O . GLY A 1 349 ? 51.338 -16.951 -3.549 1.00 70.68 349 GLY A O 1
ATOM 2808 N N . ILE A 1 350 ? 49.627 -15.550 -3.981 1.00 65.08 350 ILE A N 1
ATOM 2809 C CA . ILE A 1 350 ? 50.307 -14.817 -5.053 1.00 64.44 350 ILE A CA 1
ATOM 2810 C C . ILE A 1 350 ? 49.818 -13.364 -5.060 1.00 65.05 350 ILE A C 1
ATOM 2811 O O . ILE A 1 350 ? 48.683 -13.101 -4.670 1.00 65.63 350 ILE A O 1
ATOM 2816 N N . ASP A 1 351 ? 50.659 -12.420 -5.485 1.00 63.76 351 ASP A N 1
ATOM 2817 C CA . ASP A 1 351 ? 50.189 -11.039 -5.668 1.00 65.38 351 ASP A CA 1
ATOM 2818 C C . ASP A 1 351 ? 51.094 -10.230 -6.604 1.00 61.43 351 ASP A C 1
ATOM 2819 O O . ASP A 1 351 ? 52.112 -9.675 -6.190 1.00 62.58 351 ASP A O 1
ATOM 2824 N N . ASN A 1 352 ? 50.694 -10.200 -7.875 1.00 60.02 352 ASN A N 1
ATOM 2825 C CA . ASN A 1 352 ? 51.311 -9.411 -8.946 1.00 58.28 352 ASN A CA 1
ATOM 2826 C C . ASN A 1 352 ? 52.726 -9.837 -9.313 1.00 56.04 352 ASN A C 1
ATOM 2827 O O . ASN A 1 352 ? 53.037 -10.016 -10.491 1.00 52.76 352 ASN A O 1
ATOM 2832 N N . SER A 1 353 ? 53.574 -9.994 -8.305 1.00 60.70 353 SER A N 1
ATOM 2833 C CA . SER A 1 353 ? 54.932 -10.473 -8.510 1.00 61.21 353 SER A CA 1
ATOM 2834 C C . SER A 1 353 ? 54.929 -11.789 -9.285 1.00 59.08 353 SER A C 1
ATOM 2835 O O . SER A 1 353 ? 55.665 -11.941 -10.257 1.00 60.16 353 SER A O 1
ATOM 2838 N N . THR A 1 354 ? 54.090 -12.732 -8.868 1.00 58.28 354 THR A N 1
ATOM 2839 C CA . THR A 1 354 ? 53.965 -13.990 -9.593 1.00 58.23 354 THR A CA 1
ATOM 2840 C C . THR A 1 354 ? 52.523 -14.202 -10.054 1.00 52.91 354 THR A C 1
ATOM 2841 O O . THR A 1 354 ? 52.007 -15.320 -10.062 1.00 51.81 354 THR A O 1
ATOM 2845 N N . SER A 1 355 ? 51.881 -13.106 -10.442 1.00 52.19 355 SER A N 1
ATOM 2846 C CA . SER A 1 355 ? 50.583 -13.172 -11.097 1.00 47.77 355 SER A CA 1
ATOM 2847 C C . SER A 1 355 ? 50.709 -13.817 -12.466 1.00 40.41 355 SER A C 1
ATOM 2848 O O . SER A 1 355 ? 51.382 -13.295 -13.347 1.00 40.04 355 SER A O 1
ATOM 2851 N N . GLY A 1 356 ? 50.069 -14.962 -12.636 1.00 41.68 356 GLY A N 1
ATOM 2852 C CA . GLY A 1 356 ? 50.057 -15.624 -13.920 1.00 38.43 356 GLY A CA 1
ATOM 2853 C C . GLY A 1 356 ? 50.872 -16.891 -13.939 1.00 38.75 356 GLY A C 1
ATOM 2854 O O . GLY A 1 356 ? 50.861 -17.618 -14.927 1.00 41.03 356 GLY A O 1
ATOM 2855 N N . GLN A 1 357 ? 51.577 -17.171 -12.850 1.00 44.30 357 GLN A N 1
ATOM 2856 C CA . GLN A 1 357 ? 52.424 -18.360 -12.814 1.00 49.71 357 GLN A CA 1
ATOM 2857 C C . GLN A 1 357 ? 51.749 -19.549 -12.150 1.00 44.63 357 GLN A C 1
ATOM 2858 O O . GLN A 1 357 ? 52.403 -20.540 -11.831 1.00 44.33 357 GLN A O 1
ATOM 2864 N N . SER A 1 358 ? 50.442 -19.453 -11.951 1.00 41.38 358 SER A N 1
ATOM 2865 C CA . SER A 1 358 ? 49.663 -20.612 -11.537 1.00 44.52 358 SER A CA 1
ATOM 2866 C C . SER A 1 358 ? 49.620 -21.606 -12.694 1.00 41.15 358 SER A C 1
ATOM 2867 O O . SER A 1 358 ? 49.960 -21.252 -13.819 1.00 44.94 358 SER A O 1
ATOM 2870 N N . ALA A 1 359 ? 49.214 -22.844 -12.437 1.00 36.03 359 ALA A N 1
ATOM 2871 C CA . ALA A 1 359 ? 49.058 -23.801 -13.528 1.00 36.65 359 ALA A CA 1
ATOM 2872 C C . ALA A 1 359 ? 47.838 -23.409 -14.349 1.00 38.71 359 ALA A C 1
ATOM 2873 O O . ALA A 1 359 ? 47.166 -22.433 -14.029 1.00 40.15 359 ALA A O 1
ATOM 2875 N N . GLY A 1 360 ? 47.544 -24.140 -15.418 1.00 39.11 360 GLY A N 1
ATOM 2876 C CA . GLY A 1 360 ? 46.402 -23.786 -16.253 1.00 38.65 360 GLY A CA 1
ATOM 2877 C C . GLY A 1 360 ? 46.711 -22.610 -17.163 1.00 33.35 360 GLY A C 1
ATOM 2878 O O . GLY A 1 360 ? 46.251 -22.537 -18.302 1.00 27.75 360 GLY A O 1
ATOM 2879 N N . TRP A 1 361 ? 47.502 -21.678 -16.646 1.00 33.73 361 TRP A N 1
ATOM 2880 C CA . TRP A 1 361 ? 48.024 -20.594 -17.449 1.00 29.77 361 TRP A CA 1
ATOM 2881 C C . TRP A 1 361 ? 49.263 -21.057 -18.176 1.00 27.26 361 TRP A C 1
ATOM 2882 O O . TRP A 1 361 ? 49.548 -20.604 -19.278 1.00 26.41 361 TRP A O 1
ATOM 2893 N N . LYS A 1 362 ? 49.985 -21.984 -17.566 1.00 27.90 362 LYS A N 1
ATOM 2894 C CA . LYS A 1 362 ? 51.201 -22.495 -18.171 1.00 24.97 362 LYS A CA 1
ATOM 2895 C C . LYS A 1 362 ? 50.910 -23.144 -19.516 1.00 24.78 362 LYS A C 1
ATOM 2896 O O . LYS A 1 362 ? 51.674 -22.969 -20.460 1.00 25.65 362 LYS A O 1
ATOM 2902 N N . LEU A 1 363 ? 49.796 -23.864 -19.614 1.00 24.04 363 LEU A N 1
ATOM 2903 C CA . LEU A 1 363 ? 49.438 -24.515 -20.869 1.00 22.08 363 LEU A CA 1
ATOM 2904 C C . LEU A 1 363 ? 49.236 -23.515 -21.998 1.00 23.89 363 LEU A C 1
ATOM 2905 O O . LEU A 1 363 ? 49.670 -23.752 -23.115 1.00 24.08 363 LEU A O 1
ATOM 2910 N N . TRP A 1 364 ? 48.579 -22.398 -21.713 1.00 23.89 364 TRP A N 1
ATOM 2911 C CA . TRP A 1 364 ? 48.374 -21.385 -22.737 1.00 21.49 364 TRP A CA 1
ATOM 2912 C C . TRP A 1 364 ? 49.688 -20.669 -22.992 1.00 21.53 364 TRP A C 1
ATOM 2913 O O . TRP A 1 364 ? 50.050 -20.406 -24.134 1.00 22.00 364 TRP A O 1
ATOM 2924 N N . LYS A 1 365 ? 50.401 -20.367 -21.916 1.00 24.01 365 LYS A N 1
ATOM 2925 C CA . LYS A 1 365 ? 51.725 -19.780 -22.025 1.00 21.38 365 LYS A CA 1
ATOM 2926 C C . LYS A 1 365 ? 52.649 -20.644 -22.875 1.00 21.86 365 LYS A C 1
ATOM 2927 O O . LYS A 1 365 ? 53.304 -20.135 -23.782 1.00 25.11 365 LYS A O 1
ATOM 2933 N N . ASN A 1 366 ? 52.700 -21.944 -22.598 1.00 22.42 366 ASN A N 1
ATOM 2934 C CA . ASN A 1 366 ? 53.530 -22.832 -23.407 1.00 21.62 366 ASN A CA 1
ATOM 2935 C C . ASN A 1 366 ? 53.104 -22.776 -24.865 1.00 22.10 366 ASN A C 1
ATOM 2936 O O . ASN A 1 366 ? 53.936 -22.601 -25.747 1.00 21.44 366 ASN A O 1
ATOM 2941 N N . LEU A 1 367 ? 51.803 -22.890 -25.111 1.00 21.31 367 LEU A N 1
ATOM 2942 C CA . LEU A 1 367 ? 51.267 -22.859 -26.468 1.00 20.01 367 LEU A CA 1
ATOM 2943 C C . LEU A 1 367 ? 51.632 -21.593 -27.216 1.00 20.99 367 LEU A C 1
ATOM 2944 O O . LEU A 1 367 ? 51.955 -21.645 -28.393 1.00 24.83 367 LEU A O 1
ATOM 2949 N N . ALA A 1 368 ? 51.581 -20.457 -26.535 1.00 21.08 368 ALA A N 1
ATOM 2950 C CA . ALA A 1 368 ? 51.929 -19.186 -27.156 1.00 21.00 368 ALA A CA 1
ATOM 2951 C C . ALA A 1 368 ? 53.387 -19.147 -27.583 1.00 24.54 368 ALA A C 1
ATOM 2952 O O . ALA A 1 368 ? 53.785 -18.308 -28.386 1.00 26.12 368 ALA A O 1
ATOM 2954 N N . ALA A 1 369 ? 54.188 -20.055 -27.041 1.00 25.05 369 ALA A N 1
ATOM 2955 C CA . ALA A 1 369 ? 55.614 -20.068 -27.335 1.00 21.71 369 ALA A CA 1
ATOM 2956 C C . ALA A 1 369 ? 55.889 -20.817 -28.618 1.00 23.64 369 ALA A C 1
ATOM 2957 O O . ALA A 1 369 ? 56.997 -20.762 -29.147 1.00 28.04 369 ALA A O 1
ATOM 2959 N N . LYS A 1 370 ? 54.883 -21.524 -29.120 1.00 21.00 370 LYS A N 1
ATOM 2960 C CA . LYS A 1 370 ? 55.076 -22.329 -30.312 1.00 20.52 370 LYS A CA 1
ATOM 2961 C C . LYS A 1 370 ? 54.759 -21.541 -31.562 1.00 21.80 370 LYS A C 1
ATOM 2962 O O . LYS A 1 370 ? 55.334 -21.791 -32.613 1.00 25.34 370 LYS A O 1
ATOM 2968 N N . SER A 1 371 ? 53.850 -20.580 -31.441 1.00 22.40 371 SER A N 1
ATOM 2969 C CA . SER A 1 371 ? 53.408 -19.800 -32.589 1.00 22.43 371 SER A CA 1
ATOM 2970 C C . SER A 1 371 ? 52.574 -18.593 -32.170 1.00 22.52 371 SER A C 1
ATOM 2971 O O . SER A 1 371 ? 51.754 -18.681 -31.262 1.00 23.22 371 SER A O 1
ATOM 2974 N N . GLU A 1 372 ? 52.766 -17.466 -32.843 1.00 22.28 372 GLU A N 1
ATOM 2975 C CA . GLU A 1 372 ? 52.017 -16.259 -32.513 1.00 23.61 372 GLU A CA 1
ATOM 2976 C C . GLU A 1 372 ? 50.518 -16.440 -32.746 1.00 24.22 372 GLU A C 1
ATOM 2977 O O . GLU A 1 372 ? 49.713 -15.642 -32.278 1.00 27.76 372 GLU A O 1
ATOM 2983 N N . ILE A 1 373 ? 50.141 -17.485 -33.470 1.00 20.92 373 ILE A N 1
ATOM 2984 C CA . ILE A 1 373 ? 48.737 -17.704 -33.773 1.00 20.62 373 ILE A CA 1
ATOM 2985 C C . ILE A 1 373 ? 47.973 -18.272 -32.586 1.00 21.51 373 ILE A C 1
ATOM 2986 O O . ILE A 1 373 ? 46.754 -18.354 -32.625 1.00 21.34 373 ILE A O 1
ATOM 2991 N N . PHE A 1 374 ? 48.679 -18.677 -31.538 1.00 22.24 374 PHE A N 1
ATOM 2992 C CA . PHE A 1 374 ? 48.004 -19.154 -30.341 1.00 19.42 374 PHE A CA 1
ATOM 2993 C C . PHE A 1 374 ? 47.792 -18.029 -29.345 1.00 19.57 374 PHE A C 1
ATOM 2994 O O . PHE A 1 374 ? 47.393 -18.272 -28.214 1.00 20.51 374 PHE A O 1
ATOM 3002 N N . GLY A 1 375 ? 48.076 -16.800 -29.758 1.00 18.27 375 GLY A N 1
ATOM 3003 C CA . GLY A 1 375 ? 47.758 -15.644 -28.944 1.00 19.08 375 GLY A CA 1
ATOM 3004 C C . GLY A 1 375 ? 48.760 -15.223 -27.887 1.00 22.18 375 GLY A C 1
ATOM 3005 O O . GLY A 1 375 ? 49.895 -15.686 -27.867 1.00 24.82 375 GLY A O 1
ATOM 3006 N N . LYS A 1 376 ? 48.316 -14.331 -27.003 1.00 20.75 376 LYS A N 1
ATOM 3007 C CA . LYS A 1 376 ? 49.160 -13.704 -25.994 1.00 19.93 376 LYS A CA 1
ATOM 3008 C C . LYS A 1 376 ? 48.514 -13.717 -24.618 1.00 20.31 376 LYS A C 1
ATOM 3009 O O . LYS A 1 376 ? 47.951 -12.713 -24.199 1.00 22.19 376 LYS A O 1
ATOM 3015 N N . PRO A 1 377 ? 48.618 -14.845 -23.902 1.00 21.06 377 PRO A N 1
ATOM 3016 C CA . PRO A 1 377 ? 48.006 -15.069 -22.588 1.00 20.43 377 PRO A CA 1
ATOM 3017 C C . PRO A 1 377 ? 48.402 -14.044 -21.536 1.00 22.27 377 PRO A C 1
ATOM 3018 O O . PRO A 1 377 ? 47.637 -13.773 -20.617 1.00 23.44 377 PRO A O 1
ATOM 3022 N N . GLU A 1 378 ? 49.591 -13.478 -21.676 1.00 23.12 378 GLU A N 1
ATOM 3023 C CA . GLU A 1 378 ? 50.119 -12.573 -20.681 1.00 19.55 378 GLU A CA 1
ATOM 3024 C C . GLU A 1 378 ? 49.344 -11.259 -20.670 1.00 23.74 378 GLU A C 1
ATOM 3025 O O . GLU A 1 378 ? 49.400 -10.518 -19.700 1.00 29.49 378 GLU A O 1
ATOM 3031 N N . LYS A 1 379 ? 48.606 -10.974 -21.738 1.00 21.46 379 LYS A N 1
ATOM 3032 C CA . LYS A 1 379 ? 47.724 -9.809 -21.758 1.00 19.61 379 LYS A CA 1
ATOM 3033 C C . LYS A 1 379 ? 46.546 -10.007 -20.800 1.00 23.77 379 LYS A C 1
ATOM 3034 O O . LYS A 1 379 ? 45.842 -9.056 -20.459 1.00 24.79 379 LYS A O 1
ATOM 3040 N N . PHE A 1 380 ? 46.329 -11.246 -20.368 1.00 23.28 380 PHE A N 1
ATOM 3041 C CA . PHE A 1 380 ? 45.153 -11.568 -19.576 1.00 22.11 380 PHE A CA 1
ATOM 3042 C C . PHE A 1 380 ? 45.461 -11.946 -18.123 1.00 25.49 380 PHE A C 1
ATOM 3043 O O . PHE A 1 380 ? 44.676 -11.660 -17.227 1.00 25.97 380 PHE A O 1
ATOM 3051 N N . CYS A 1 381 ? 46.600 -12.576 -17.879 1.00 24.93 381 CYS A N 1
ATOM 3052 C CA . CYS A 1 381 ? 46.888 -13.066 -16.540 1.00 24.21 381 CYS A CA 1
ATOM 3053 C C . CYS A 1 381 ? 48.042 -12.358 -15.844 1.00 27.79 381 CYS A C 1
ATOM 3054 O O . CYS A 1 381 ? 48.678 -12.946 -14.978 1.00 30.49 381 CYS A O 1
ATOM 3057 N N . SER A 1 382 ? 48.302 -11.103 -16.201 1.00 25.21 382 SER A N 1
ATOM 3058 C CA . SER A 1 382 ? 49.484 -10.411 -15.704 1.00 25.69 382 SER A CA 1
ATOM 3059 C C . SER A 1 382 ? 49.207 -9.331 -14.674 1.00 29.14 382 SER A C 1
ATOM 3060 O O . SER A 1 382 ? 50.111 -8.567 -14.331 1.00 29.13 382 SER A O 1
ATOM 3063 N N . ASN A 1 383 ? 47.974 -9.244 -14.189 1.00 26.78 383 ASN A N 1
ATOM 3064 C CA . ASN A 1 383 ? 47.623 -8.175 -13.259 1.00 26.99 383 ASN A CA 1
ATOM 3065 C C . ASN A 1 383 ? 46.457 -8.556 -12.376 1.00 25.11 383 ASN A C 1
ATOM 3066 O O . ASN A 1 383 ? 45.315 -8.223 -12.662 1.00 25.49 383 ASN A O 1
ATOM 3071 N N . ILE A 1 384 ? 46.756 -9.256 -11.296 1.00 26.08 384 ILE A N 1
ATOM 3072 C CA . ILE A 1 384 ? 45.741 -9.681 -10.356 1.00 26.02 384 ILE A CA 1
ATOM 3073 C C . ILE A 1 384 ? 44.969 -8.496 -9.801 1.00 23.84 384 ILE A C 1
ATOM 3074 O O . ILE A 1 384 ? 43.782 -8.593 -9.543 1.00 23.89 384 ILE A O 1
ATOM 3079 N N . GLU A 1 385 ? 45.633 -7.363 -9.648 1.00 26.29 385 GLU A N 1
ATOM 3080 C CA . GLU A 1 385 ? 44.964 -6.173 -9.135 1.00 28.01 385 GLU A CA 1
ATOM 3081 C C . GLU A 1 385 ? 43.841 -5.700 -10.046 1.00 26.58 385 GLU A C 1
ATOM 3082 O O . GLU A 1 385 ? 42.946 -4.977 -9.610 1.00 27.83 385 GLU A O 1
ATOM 3088 N N . LYS A 1 386 ? 43.889 -6.117 -11.307 1.00 24.72 386 LYS A N 1
ATOM 3089 C CA . LYS A 1 386 ? 42.893 -5.709 -12.288 1.00 25.58 386 LYS A CA 1
ATOM 3090 C C . LYS A 1 386 ? 41.924 -6.836 -12.630 1.00 25.37 386 LYS A C 1
ATOM 3091 O O . LYS A 1 386 ? 40.810 -6.583 -13.082 1.00 24.15 386 LYS A O 1
ATOM 3097 N N . SER A 1 387 ? 42.349 -8.078 -12.412 1.00 25.13 387 SER A N 1
ATOM 3098 C CA . SER A 1 387 ? 41.582 -9.230 -12.865 1.00 22.35 387 SER A CA 1
ATOM 3099 C C . SER A 1 387 ? 40.844 -9.938 -11.731 1.00 24.19 387 SER A C 1
ATOM 3100 O O . SER A 1 387 ? 40.134 -10.913 -11.961 1.00 27.23 387 SER A O 1
ATOM 3103 N N . ALA A 1 388 ? 40.979 -9.436 -10.513 1.00 23.93 388 ALA A N 1
ATOM 3104 C CA . ALA A 1 388 ? 40.412 -10.124 -9.364 1.00 22.77 388 ALA A CA 1
ATOM 3105 C C . ALA A 1 388 ? 39.249 -9.407 -8.708 1.00 23.59 388 ALA A C 1
ATOM 3106 O O . ALA A 1 388 ? 39.157 -8.187 -8.728 1.00 26.11 388 ALA A O 1
ATOM 3108 N N . TRP A 1 389 ? 38.352 -10.199 -8.141 1.00 25.56 389 TRP A N 1
ATOM 3109 C CA . TRP A 1 389 ? 37.496 -9.749 -7.059 1.00 23.95 389 TRP A CA 1
ATOM 3110 C C . TRP A 1 389 ? 36.990 -10.953 -6.297 1.00 23.13 389 TRP A C 1
ATOM 3111 O O . TRP A 1 389 ? 37.391 -12.077 -6.569 1.00 24.45 389 TRP A O 1
ATOM 3122 N N . GLU A 1 390 ? 36.119 -10.715 -5.330 1.00 22.68 390 GLU A N 1
ATOM 3123 C CA . GLU A 1 390 ? 35.799 -11.742 -4.353 1.00 25.52 390 GLU A CA 1
ATOM 3124 C C . GLU A 1 390 ? 34.296 -11.922 -4.178 1.00 26.60 390 GLU A C 1
ATOM 3125 O O . GLU A 1 390 ? 33.542 -10.953 -4.227 1.00 24.43 390 GLU A O 1
ATOM 3131 N N . SER A 1 391 ? 33.860 -13.165 -3.988 1.00 26.39 391 SER A N 1
ATOM 3132 C CA . SER A 1 391 ? 32.457 -13.424 -3.689 1.00 24.90 391 SER A CA 1
ATOM 3133 C C . SER A 1 391 ? 32.323 -14.140 -2.364 1.00 25.17 391 SER A C 1
ATOM 3134 O O . SER A 1 391 ? 33.223 -14.871 -1.961 1.00 26.15 391 SER A O 1
ATOM 3137 N N . ALA A 1 392 ? 31.194 -13.930 -1.694 1.00 22.95 392 ALA A N 1
ATOM 3138 C CA . ALA A 1 392 ? 30.907 -14.602 -0.436 1.00 21.87 392 ALA A CA 1
ATOM 3139 C C . ALA A 1 392 ? 29.578 -15.336 -0.521 1.00 24.49 392 ALA A C 1
ATOM 3140 O O . ALA A 1 392 ? 28.620 -14.829 -1.098 1.00 25.88 392 ALA A O 1
ATOM 3142 N N . THR A 1 393 ? 29.523 -16.534 0.047 1.00 22.60 393 THR A N 1
ATOM 3143 C CA . THR A 1 393 ? 28.305 -17.325 0.040 1.00 20.29 393 THR A CA 1
ATOM 3144 C C . THR A 1 393 ? 27.748 -17.463 1.444 1.00 21.62 393 THR A C 1
ATOM 3145 O O . THR A 1 393 ? 28.361 -18.079 2.304 1.00 23.53 393 THR A O 1
ATOM 3149 N N . LEU A 1 394 ? 26.578 -16.881 1.671 1.00 22.73 394 LEU A N 1
ATOM 3150 C CA . LEU A 1 394 ? 25.960 -16.874 2.988 1.00 20.31 394 LEU A CA 1
ATOM 3151 C C . LEU A 1 394 ? 24.921 -17.971 3.103 1.00 22.00 394 LEU A C 1
ATOM 3152 O O . LEU A 1 394 ? 23.936 -17.971 2.374 1.00 24.47 394 LEU A O 1
ATOM 3157 N N . THR A 1 395 ? 25.156 -18.911 4.010 1.00 21.72 395 THR A N 1
ATOM 3158 C CA . THR A 1 395 ? 24.181 -19.940 4.337 1.00 20.07 395 THR A CA 1
ATOM 3159 C C . THR A 1 395 ? 23.388 -19.521 5.566 1.00 25.11 395 THR A C 1
ATOM 3160 O O . THR A 1 395 ? 23.890 -19.602 6.688 1.00 26.33 395 THR A O 1
ATOM 3164 N N . CYS A 1 396 ? 22.144 -19.096 5.359 1.00 24.24 396 CYS A N 1
ATOM 3165 C CA . CYS A 1 396 ? 21.412 -18.370 6.388 1.00 22.95 396 CYS A CA 1
ATOM 3166 C C . CYS A 1 396 ? 20.310 -19.146 7.077 1.00 22.18 396 CYS A C 1
ATOM 3167 O O . CYS A 1 396 ? 19.386 -19.630 6.437 1.00 26.19 396 CYS A O 1
ATOM 3170 N N . LYS A 1 397 ? 20.414 -19.249 8.393 1.00 19.00 397 LYS A N 1
ATOM 3171 C CA . LYS A 1 397 ? 19.307 -19.695 9.214 1.00 22.08 397 LYS A CA 1
ATOM 3172 C C . LYS A 1 397 ? 18.468 -18.460 9.538 1.00 24.59 397 LYS A C 1
ATOM 3173 O O . LYS A 1 397 ? 18.863 -17.360 9.181 1.00 25.20 397 LYS A O 1
ATOM 3179 N N . PRO A 1 398 ? 17.297 -18.627 10.179 1.00 26.34 398 PRO A N 1
ATOM 3180 C CA . PRO A 1 398 ? 16.546 -17.408 10.505 1.00 23.86 398 PRO A CA 1
ATOM 3181 C C . PRO A 1 398 ? 17.347 -16.417 11.338 1.00 22.28 398 PRO A C 1
ATOM 3182 O O . PRO A 1 398 ? 18.014 -16.817 12.283 1.00 23.45 398 PRO A O 1
ATOM 3186 N N . SER A 1 399 ? 17.279 -15.142 10.970 1.00 21.06 399 SER A N 1
ATOM 3187 C CA . SER A 1 399 ? 18.100 -14.103 11.587 1.00 24.09 399 SER A CA 1
ATOM 3188 C C . SER A 1 399 ? 17.665 -12.716 11.147 1.00 24.38 399 SER A C 1
ATOM 3189 O O . SER A 1 399 ? 16.892 -12.579 10.212 1.00 26.91 399 SER A O 1
ATOM 3192 N N . ALA A 1 400 ? 18.209 -11.689 11.793 1.00 23.45 400 ALA A N 1
ATOM 3193 C CA . ALA A 1 400 ? 17.840 -10.311 11.502 1.00 22.72 400 ALA A CA 1
ATOM 3194 C C . ALA A 1 400 ? 18.209 -9.906 10.080 1.00 25.10 400 ALA A C 1
ATOM 3195 O O . ALA A 1 400 ? 17.736 -8.891 9.569 1.00 25.81 400 ALA A O 1
ATOM 3197 N N . LEU A 1 401 ? 19.063 -10.703 9.450 1.00 23.47 401 LEU A N 1
ATOM 3198 C CA . LEU A 1 401 ? 19.436 -10.486 8.061 1.00 21.89 401 LEU A CA 1
ATOM 3199 C C . LEU A 1 401 ? 18.276 -10.870 7.155 1.00 23.51 401 LEU A C 1
ATOM 3200 O O . LEU A 1 401 ? 17.858 -10.100 6.294 1.00 25.32 401 LEU A O 1
ATOM 3205 N N . ILE A 1 402 ? 17.747 -12.064 7.367 1.00 21.61 402 ILE A N 1
ATOM 3206 C CA . ILE A 1 402 ? 16.628 -12.539 6.578 1.00 20.84 402 ILE A CA 1
ATOM 3207 C C . ILE A 1 402 ? 15.419 -11.638 6.755 1.00 22.16 402 ILE A C 1
ATOM 3208 O O . ILE A 1 402 ? 14.705 -11.359 5.803 1.00 23.83 402 ILE A O 1
ATOM 3213 N N . ASP A 1 403 ? 15.200 -11.173 7.976 1.00 22.16 403 ASP A N 1
ATOM 3214 C CA . ASP A 1 403 ? 14.094 -10.280 8.252 1.00 21.04 403 ASP A CA 1
ATOM 3215 C C . ASP A 1 403 ? 14.202 -9.011 7.424 1.00 22.93 403 ASP A C 1
ATOM 3216 O O . ASP A 1 403 ? 13.198 -8.506 6.932 1.00 24.75 403 ASP A O 1
ATOM 3221 N N . LYS A 1 404 ? 15.421 -8.501 7.266 1.00 26.24 404 LYS A N 1
ATOM 3222 C CA . LYS A 1 404 ? 15.645 -7.316 6.442 1.00 23.34 404 LYS A CA 1
ATOM 3223 C C . LYS A 1 404 ? 15.472 -7.652 4.977 1.00 24.03 404 LYS A C 1
ATOM 3224 O O . LYS A 1 404 ? 14.803 -6.925 4.250 1.00 24.75 404 LYS A O 1
ATOM 3230 N N . LEU A 1 405 ? 16.077 -8.761 4.556 1.00 24.47 405 LEU A N 1
ATOM 3231 C CA . LEU A 1 405 ? 15.931 -9.269 3.192 1.00 21.04 405 LEU A CA 1
ATOM 3232 C C . LEU A 1 405 ? 14.480 -9.284 2.731 1.00 21.89 405 LEU A C 1
ATOM 3233 O O . LEU A 1 405 ? 14.190 -8.944 1.593 1.00 23.49 405 LEU A O 1
ATOM 3238 N N . LYS A 1 406 ? 13.573 -9.657 3.629 1.00 21.80 406 LYS A N 1
ATOM 3239 C CA . LYS A 1 406 ? 12.159 -9.776 3.300 1.00 21.33 406 LYS A CA 1
ATOM 3240 C C . LYS A 1 406 ? 11.536 -8.455 2.882 1.00 21.94 406 LYS A C 1
ATOM 3241 O O . LYS A 1 406 ? 10.433 -8.444 2.372 1.00 28.09 406 LYS A O 1
ATOM 3247 N N . GLU A 1 407 ? 12.225 -7.343 3.110 1.00 21.40 407 GLU A N 1
ATOM 3248 C CA . GLU A 1 407 ? 11.733 -6.041 2.659 1.00 21.74 407 GLU A CA 1
ATOM 3249 C C . GLU A 1 407 ? 12.150 -5.768 1.220 1.00 22.97 407 GLU A C 1
ATOM 3250 O O . GLU A 1 407 ? 11.541 -4.963 0.521 1.00 22.62 407 GLU A O 1
ATOM 3256 N N . TYR A 1 408 ? 13.210 -6.435 0.788 1.00 22.60 408 TYR A N 1
ATOM 3257 C CA . TYR A 1 408 ? 13.722 -6.247 -0.554 1.00 21.80 408 TYR A CA 1
ATOM 3258 C C . TYR A 1 408 ? 13.144 -7.276 -1.507 1.00 23.99 408 TYR A C 1
ATOM 3259 O O . TYR A 1 408 ? 13.320 -7.178 -2.718 1.00 23.68 408 TYR A O 1
ATOM 3268 N N . SER A 1 409 ? 12.447 -8.259 -0.950 1.00 21.36 409 SER A N 1
ATOM 3269 C CA . SER A 1 409 ? 12.010 -9.409 -1.721 1.00 20.19 409 SER A CA 1
ATOM 3270 C C . SER A 1 409 ? 10.765 -9.123 -2.527 1.00 22.22 409 SER A C 1
ATOM 3271 O O . SER A 1 409 ? 9.821 -8.520 -2.036 1.00 24.30 409 SER A O 1
ATOM 3274 N N . VAL A 1 410 ? 10.767 -9.564 -3.774 1.00 21.94 410 VAL A N 1
ATOM 3275 C CA . VAL A 1 410 ? 9.572 -9.500 -4.593 1.00 23.36 410 VAL A CA 1
ATOM 3276 C C . VAL A 1 410 ? 8.530 -10.488 -4.069 1.00 24.82 410 VAL A C 1
ATOM 3277 O O . VAL A 1 410 ? 7.369 -10.138 -3.897 1.00 26.28 410 VAL A O 1
ATOM 3281 N N . ASN A 1 411 ? 8.957 -11.723 -3.824 1.00 24.22 411 ASN A N 1
ATOM 3282 C CA . ASN A 1 411 ? 8.130 -12.715 -3.159 1.00 21.15 411 ASN A CA 1
ATOM 3283 C C . ASN A 1 411 ? 8.821 -13.158 -1.891 1.00 20.32 411 ASN A C 1
ATOM 3284 O O . ASN A 1 411 ? 10.012 -12.960 -1.754 1.00 23.16 411 ASN A O 1
ATOM 3289 N N . ASP A 1 412 ? 8.083 -13.753 -0.964 1.00 22.28 412 ASP A N 1
ATOM 3290 C CA . ASP A 1 412 ? 8.676 -14.255 0.269 1.00 22.09 412 ASP A CA 1
ATOM 3291 C C . ASP A 1 412 ? 9.842 -15.178 -0.055 1.00 22.29 412 ASP A C 1
ATOM 3292 O O . ASP A 1 412 ? 9.731 -16.017 -0.944 1.00 22.45 412 ASP A O 1
ATOM 3297 N N . PRO A 1 413 ? 10.970 -15.009 0.653 1.00 20.46 413 PRO A N 1
ATOM 3298 C CA . PRO A 1 413 ? 12.224 -15.720 0.376 1.00 19.72 413 PRO A CA 1
ATOM 3299 C C . PRO A 1 413 ? 12.077 -17.236 0.338 1.00 21.54 413 PRO A C 1
ATOM 3300 O O . PRO A 1 413 ? 12.753 -17.901 -0.442 1.00 23.40 413 PRO A O 1
ATOM 3304 N N . TYR A 1 414 ? 11.191 -17.772 1.166 1.00 20.41 414 TYR A N 1
ATOM 3305 C CA . TYR A 1 414 ? 11.061 -19.211 1.301 1.00 21.39 414 TYR A CA 1
ATOM 3306 C C . TYR A 1 414 ? 10.107 -19.818 0.282 1.00 23.83 414 TYR A C 1
ATOM 3307 O O . TYR A 1 414 ? 9.836 -21.012 0.319 1.00 27.37 414 TYR A O 1
ATOM 3316 N N . SER A 1 415 ? 9.600 -19.001 -0.632 1.00 22.89 415 SER A N 1
ATOM 3317 C CA . SER A 1 415 ? 8.472 -19.415 -1.459 1.00 22.19 415 SER A CA 1
ATOM 3318 C C . SER A 1 415 ? 8.846 -20.288 -2.650 1.00 23.19 415 SER A C 1
ATOM 3319 O O . SER A 1 415 ? 8.109 -21.192 -3.008 1.00 26.72 415 SER A O 1
ATOM 3322 N N . GLY A 1 416 ? 9.982 -20.025 -3.269 1.00 23.45 416 GLY A N 1
ATOM 3323 C CA . GLY A 1 416 ? 10.371 -20.788 -4.434 1.00 23.14 416 GLY A CA 1
ATOM 3324 C C . GLY A 1 416 ? 10.250 -19.934 -5.673 1.00 23.21 416 GLY A C 1
ATOM 3325 O O . GLY A 1 416 ? 10.574 -20.362 -6.774 1.00 26.20 416 GLY A O 1
ATOM 3326 N N . LYS A 1 417 ? 9.771 -18.715 -5.485 1.00 21.60 417 LYS A N 1
ATOM 3327 C CA . LYS A 1 417 ? 9.684 -17.760 -6.574 1.00 21.90 417 LYS A CA 1
ATOM 3328 C C . LYS A 1 417 ? 10.829 -16.766 -6.466 1.00 23.46 417 LYS A C 1
ATOM 3329 O O . LYS A 1 417 ? 11.612 -16.807 -5.516 1.00 23.17 417 LYS A O 1
ATOM 3335 N N . THR A 1 418 ? 10.921 -15.889 -7.456 1.00 22.09 418 THR A N 1
ATOM 3336 C CA . THR A 1 418 ? 11.894 -14.810 -7.476 1.00 20.77 418 THR A CA 1
ATOM 3337 C C . THR A 1 418 ? 11.945 -14.108 -6.129 1.00 22.41 418 THR A C 1
ATOM 3338 O O . THR A 1 418 ? 10.913 -13.844 -5.534 1.00 25.06 418 THR A O 1
ATOM 3342 N N . VAL A 1 419 ? 13.141 -13.835 -5.625 1.00 23.22 419 VAL A N 1
ATOM 3343 C CA . VAL A 1 419 ? 13.259 -13.151 -4.344 1.00 23.70 419 VAL A CA 1
ATOM 3344 C C . VAL A 1 419 ? 13.779 -11.717 -4.514 1.00 23.94 419 VAL A C 1
ATOM 3345 O O . VAL A 1 419 ? 12.986 -10.785 -4.572 1.00 23.71 419 VAL A O 1
ATOM 3349 N N . THR A 1 420 ? 15.092 -11.523 -4.600 1.00 22.58 420 THR A N 1
ATOM 3350 C CA . THR A 1 420 ? 15.606 -10.174 -4.826 1.00 21.45 420 THR A CA 1
ATOM 3351 C C . THR A 1 420 ? 15.502 -9.809 -6.293 1.00 22.52 420 THR A C 1
ATOM 3352 O O . THR A 1 420 ? 15.464 -8.635 -6.642 1.00 23.16 420 THR A O 1
ATOM 3356 N N . GLY A 1 421 ? 15.452 -10.816 -7.153 1.00 20.81 421 GLY A N 1
ATOM 3357 C CA . GLY A 1 421 ? 15.261 -10.575 -8.569 1.00 19.74 421 GLY A CA 1
ATOM 3358 C C . GLY A 1 421 ? 16.571 -10.452 -9.301 1.00 21.73 421 GLY A C 1
ATOM 3359 O O . GLY A 1 421 ? 16.610 -10.271 -10.516 1.00 23.75 421 GLY A O 1
ATOM 3360 N N . GLY A 1 422 ? 17.653 -10.564 -8.546 1.00 21.64 422 GLY A N 1
ATOM 3361 C CA . GLY A 1 422 ? 18.984 -10.407 -9.082 1.00 20.32 422 GLY A CA 1
ATOM 3362 C C . GLY A 1 422 ? 19.799 -9.712 -8.026 1.00 22.60 422 GLY A C 1
ATOM 3363 O O . GLY A 1 422 ? 19.379 -9.653 -6.874 1.00 23.93 422 GLY A O 1
ATOM 3364 N N . ILE A 1 423 ? 20.954 -9.182 -8.405 1.00 19.99 423 ILE A N 1
ATOM 3365 C CA . ILE A 1 423 ? 21.787 -8.464 -7.457 1.00 20.20 423 ILE A CA 1
ATOM 3366 C C . ILE A 1 423 ? 21.169 -7.146 -6.990 1.00 19.67 423 ILE A C 1
ATOM 3367 O O . ILE A 1 423 ? 20.566 -6.402 -7.765 1.00 18.72 423 ILE A O 1
ATOM 3372 N N . ILE A 1 424 ? 21.325 -6.868 -5.705 1.00 19.73 424 ILE A N 1
ATOM 3373 C CA . ILE A 1 424 ? 21.002 -5.564 -5.157 1.00 18.32 424 ILE A CA 1
ATOM 3374 C C . ILE A 1 424 ? 22.315 -4.843 -4.870 1.00 18.84 424 ILE A C 1
ATOM 3375 O O . ILE A 1 424 ? 23.134 -5.320 -4.096 1.00 20.76 424 ILE A O 1
ATOM 3380 N N . THR A 1 425 ? 22.526 -3.704 -5.511 1.00 19.03 425 THR A N 1
ATOM 3381 C CA . THR A 1 425 ? 23.799 -3.012 -5.409 1.00 18.88 425 THR A CA 1
ATOM 3382 C C . THR A 1 425 ? 23.779 -1.869 -4.401 1.00 20.74 425 THR A C 1
ATOM 3383 O O . THR A 1 425 ? 23.054 -0.891 -4.568 1.00 23.89 425 THR A O 1
ATOM 3387 N N . ILE A 1 426 ? 24.581 -2.001 -3.353 1.00 19.03 426 ILE A N 1
ATOM 3388 C CA . ILE A 1 426 ? 24.729 -0.947 -2.365 1.00 18.93 426 ILE A CA 1
ATOM 3389 C C . ILE A 1 426 ? 25.544 0.189 -2.948 1.00 22.29 426 ILE A C 1
ATOM 3390 O O . ILE A 1 426 ? 26.764 0.114 -3.024 1.00 23.25 426 ILE A O 1
ATOM 3395 N N . THR A 1 427 ? 24.845 1.239 -3.352 1.00 23.75 427 THR A N 1
ATOM 3396 C CA . THR A 1 427 ? 25.409 2.319 -4.140 1.00 18.23 427 THR A CA 1
ATOM 3397 C C . THR A 1 427 ? 26.622 2.957 -3.499 1.00 19.40 427 THR A C 1
ATOM 3398 O O . THR A 1 427 ? 27.636 3.162 -4.160 1.00 23.38 427 THR A O 1
ATOM 3402 N N . ASP A 1 428 ? 26.533 3.252 -2.209 1.00 21.01 428 ASP A N 1
ATOM 3403 C CA . ASP A 1 428 ? 27.576 4.032 -1.553 1.00 21.61 428 ASP A CA 1
ATOM 3404 C C . ASP A 1 428 ? 28.489 3.182 -0.683 1.00 22.71 428 ASP A C 1
ATOM 3405 O O . ASP A 1 428 ? 29.179 3.694 0.194 1.00 25.41 428 ASP A O 1
ATOM 3410 N N . SER A 1 429 ? 28.491 1.882 -0.933 1.00 21.15 429 SER A N 1
ATOM 3411 C CA . SER A 1 429 ? 29.444 0.995 -0.294 1.00 21.67 429 SER A CA 1
ATOM 3412 C C . SER A 1 429 ? 30.816 1.239 -0.899 1.00 22.90 429 SER A C 1
ATOM 3413 O O . SER A 1 429 ? 30.940 1.363 -2.117 1.00 24.02 429 SER A O 1
ATOM 3416 N N . ASN A 1 430 ? 31.839 1.320 -0.052 1.00 23.07 430 ASN A N 1
ATOM 3417 C CA . ASN A 1 430 ? 33.189 1.578 -0.525 1.00 21.78 430 ASN A CA 1
ATOM 3418 C C . ASN A 1 430 ? 33.707 0.452 -1.400 1.00 20.50 430 ASN A C 1
ATOM 3419 O O . ASN A 1 430 ? 34.451 0.696 -2.341 1.00 24.34 430 ASN A O 1
ATOM 3424 N N . TRP A 1 431 ? 33.313 -0.779 -1.095 1.00 19.42 431 TRP A N 1
ATOM 3425 C CA . TRP A 1 431 ? 33.735 -1.926 -1.893 1.00 19.11 431 TRP A CA 1
ATOM 3426 C C . TRP A 1 431 ? 32.933 -2.068 -3.180 1.00 18.78 431 TRP A C 1
ATOM 3427 O O . TRP A 1 431 ? 33.215 -2.947 -3.985 1.00 20.53 431 TRP A O 1
ATOM 3438 N N . LEU A 1 432 ? 31.942 -1.200 -3.361 1.00 18.02 432 LEU A N 1
ATOM 3439 C CA . LEU A 1 432 ? 30.873 -1.392 -4.343 1.00 17.93 432 LEU A CA 1
ATOM 3440 C C . LEU A 1 432 ? 30.358 -2.825 -4.281 1.00 20.18 432 LEU A C 1
ATOM 3441 O O . LEU A 1 432 ? 30.567 -3.625 -5.190 1.00 18.42 432 LEU A O 1
ATOM 3446 N N . MET A 1 433 ? 29.673 -3.121 -3.184 1.00 19.72 433 MET A N 1
ATOM 3447 C CA . MET A 1 433 ? 29.214 -4.460 -2.861 1.00 18.46 433 MET A CA 1
ATOM 3448 C C . MET A 1 433 ? 27.767 -4.673 -3.281 1.00 19.61 433 MET A C 1
ATOM 3449 O O . MET A 1 433 ? 26.903 -3.834 -3.028 1.00 18.67 433 MET A O 1
ATOM 3454 N N . SER A 1 434 ? 27.508 -5.798 -3.935 1.00 20.25 434 SER A N 1
ATOM 3455 C CA . SER A 1 434 ? 26.148 -6.159 -4.291 1.00 19.48 434 SER A CA 1
ATOM 3456 C C . SER A 1 434 ? 25.792 -7.487 -3.654 1.00 18.46 434 SER A C 1
ATOM 3457 O O . SER A 1 434 ? 26.672 -8.204 -3.212 1.00 21.65 434 SER A O 1
ATOM 3460 N N . PHE A 1 435 ? 24.508 -7.809 -3.585 1.00 18.22 435 PHE A N 1
ATOM 3461 C CA . PHE A 1 435 ? 24.089 -9.094 -3.039 1.00 19.92 435 PHE A CA 1
ATOM 3462 C C . PHE A 1 435 ? 22.785 -9.574 -3.668 1.00 21.64 435 PHE A C 1
ATOM 3463 O O . PHE A 1 435 ? 21.914 -8.769 -3.993 1.00 23.10 435 PHE A O 1
ATOM 3471 N N . THR A 1 436 ? 22.659 -10.887 -3.834 1.00 21.17 436 THR A N 1
ATOM 3472 C CA . THR A 1 436 ? 21.467 -11.472 -4.431 1.00 21.93 436 THR A CA 1
ATOM 3473 C C . THR A 1 436 ? 20.897 -12.603 -3.593 1.00 23.58 436 THR A C 1
ATOM 3474 O O . THR A 1 436 ? 21.593 -13.211 -2.780 1.00 24.08 436 THR A O 1
ATOM 3478 N N . CYS A 1 437 ? 19.613 -12.868 -3.795 1.00 22.18 437 CYS A N 1
ATOM 3479 C CA . CYS A 1 437 ? 18.988 -14.071 -3.285 1.00 21.16 437 CYS A CA 1
ATOM 3480 C C . CYS A 1 437 ? 18.124 -14.656 -4.376 1.00 22.88 437 CYS A C 1
ATOM 3481 O O . CYS A 1 437 ? 17.080 -14.110 -4.707 1.00 24.89 437 CYS A O 1
ATOM 3484 N N . ASN A 1 438 ? 18.573 -15.755 -4.961 1.00 23.39 438 ASN A N 1
ATOM 3485 C CA . ASN A 1 438 ? 17.824 -16.376 -6.037 1.00 25.35 438 ASN A CA 1
ATOM 3486 C C . ASN A 1 438 ? 16.652 -17.175 -5.498 1.00 23.97 438 ASN A C 1
ATOM 3487 O O . ASN A 1 438 ? 16.398 -17.181 -4.296 1.00 23.79 438 ASN A O 1
ATOM 3492 N N . ARG A 1 439 ? 15.929 -17.835 -6.392 1.00 22.67 439 ARG A N 1
ATOM 3493 C CA . ARG A 1 439 ? 14.862 -18.718 -5.974 1.00 20.89 439 ARG A CA 1
ATOM 3494 C C . ARG A 1 439 ? 15.422 -19.749 -5.005 1.00 23.31 439 ARG A C 1
ATOM 3495 O O . ARG A 1 439 ? 16.467 -20.338 -5.256 1.00 24.29 439 ARG A O 1
ATOM 3503 N N . GLN A 1 440 ? 14.730 -19.945 -3.891 1.00 24.32 440 GLN A N 1
ATOM 3504 C CA . GLN A 1 440 ? 15.140 -20.924 -2.893 1.00 23.25 440 GLN A CA 1
ATOM 3505 C C . GLN A 1 440 ? 14.199 -22.120 -2.912 1.00 22.10 440 GLN A C 1
ATOM 3506 O O . GLN A 1 440 ? 12.992 -21.951 -3.024 1.00 22.95 440 GLN A O 1
ATOM 3512 N N . PRO A 1 441 ? 14.740 -23.339 -2.803 1.00 21.05 441 PRO A N 1
ATOM 3513 C CA . PRO A 1 441 ? 16.143 -23.701 -2.589 1.00 24.05 441 PRO A CA 1
ATOM 3514 C C . PRO A 1 441 ? 17.029 -23.454 -3.802 1.00 24.32 441 PRO A C 1
ATOM 3515 O O . PRO A 1 441 ? 16.531 -23.393 -4.922 1.00 23.26 441 PRO A O 1
ATOM 3519 N N . HIS A 1 442 ? 18.327 -23.298 -3.558 1.00 25.19 442 HIS A N 1
ATOM 3520 C CA . HIS A 1 442 ? 19.307 -23.063 -4.608 1.00 23.64 442 HIS A CA 1
ATOM 3521 C C . HIS A 1 442 ? 20.077 -24.357 -4.829 1.00 24.25 442 HIS A C 1
ATOM 3522 O O . HIS A 1 442 ? 20.691 -24.566 -5.869 1.00 24.71 442 HIS A O 1
ATOM 3529 N N . PHE A 1 443 ? 20.015 -25.224 -3.823 1.00 25.61 443 PHE A N 1
ATOM 3530 C CA . PHE A 1 443 ? 20.528 -26.586 -3.892 1.00 26.16 443 PHE A CA 1
ATOM 3531 C C . PHE A 1 443 ? 19.396 -27.574 -3.632 1.00 25.74 443 PHE A C 1
ATOM 3532 O O . PHE A 1 443 ? 18.616 -27.380 -2.710 1.00 26.66 443 PHE A O 1
ATOM 3540 N N . PRO A 1 444 ? 19.307 -28.640 -4.442 1.00 26.21 444 PRO A N 1
ATOM 3541 C CA . PRO A 1 444 ? 18.213 -29.613 -4.371 1.00 27.74 444 PRO A CA 1
ATOM 3542 C C . PRO A 1 444 ? 17.903 -30.096 -2.958 1.00 32.03 444 PRO A C 1
ATOM 3543 O O . PRO A 1 444 ? 16.733 -30.294 -2.636 1.00 29.95 444 PRO A O 1
ATOM 3547 N N . GLU A 1 445 ? 18.933 -30.252 -2.128 1.00 34.65 445 GLU A N 1
ATOM 3548 C CA . GLU A 1 445 ? 18.778 -30.834 -0.794 1.00 32.09 445 GLU A CA 1
ATOM 3549 C C . GLU A 1 445 ? 18.856 -29.815 0.351 1.00 29.42 445 GLU A C 1
ATOM 3550 O O . GLU A 1 445 ? 18.820 -30.189 1.518 1.00 30.89 445 GLU A O 1
ATOM 3556 N N . GLN A 1 446 ? 18.962 -28.537 0.005 1.00 27.09 446 GLN A N 1
ATOM 3557 C CA . GLN A 1 446 ? 18.883 -27.435 0.963 1.00 25.31 446 GLN A CA 1
ATOM 3558 C C . GLN A 1 446 ? 17.693 -27.560 1.926 1.00 26.59 446 GLN A C 1
ATOM 3559 O O . GLN A 1 446 ? 16.564 -27.755 1.489 1.00 28.72 446 GLN A O 1
ATOM 3565 N N . PRO A 1 447 ? 17.950 -27.462 3.241 1.00 24.01 447 PRO A N 1
ATOM 3566 C CA . PRO A 1 447 ? 16.930 -27.556 4.290 1.00 25.66 447 PRO A CA 1
ATOM 3567 C C . PRO A 1 447 ? 15.842 -26.495 4.199 1.00 26.95 447 PRO A C 1
ATOM 3568 O O . PRO A 1 447 ? 16.062 -25.446 3.605 1.00 28.01 447 PRO A O 1
ATOM 3572 N N . ASP A 1 448 ? 14.689 -26.790 4.797 1.00 29.50 448 ASP A N 1
ATOM 3573 C CA . ASP A 1 448 ? 13.503 -25.936 4.759 1.00 31.17 448 ASP A CA 1
ATOM 3574 C C . ASP A 1 448 ? 13.687 -24.567 5.402 1.00 29.81 448 ASP A C 1
ATOM 3575 O O . ASP A 1 448 ? 12.987 -23.618 5.052 1.00 26.61 448 ASP A O 1
ATOM 3580 N N . ASP A 1 449 ? 14.610 -24.474 6.355 1.00 28.77 449 ASP A N 1
ATOM 3581 C CA . ASP A 1 449 ? 14.768 -23.254 7.138 1.00 28.93 449 ASP A CA 1
ATOM 3582 C C . ASP A 1 449 ? 16.056 -22.525 6.819 1.00 26.00 449 ASP A C 1
ATOM 3583 O O . ASP A 1 449 ? 16.401 -21.546 7.471 1.00 28.67 449 ASP A O 1
ATOM 3588 N N . VAL A 1 450 ? 16.753 -23.001 5.801 1.00 24.20 450 VAL A N 1
ATOM 3589 C CA . VAL A 1 450 ? 17.994 -22.386 5.361 1.00 22.88 450 VAL A CA 1
ATOM 3590 C C . VAL A 1 450 ? 17.789 -21.612 4.056 1.00 24.02 450 VAL A C 1
ATOM 3591 O O . VAL A 1 450 ? 17.048 -22.048 3.178 1.00 26.17 450 VAL A O 1
ATOM 3595 N N . LEU A 1 451 ? 18.421 -20.450 3.946 1.00 22.43 451 LEU A N 1
ATOM 3596 C CA . LEU A 1 451 ? 18.469 -19.722 2.685 1.00 20.57 451 LEU A CA 1
ATOM 3597 C C . LEU A 1 451 ? 19.919 -19.515 2.273 1.00 22.49 451 LEU A C 1
ATOM 3598 O O . LEU A 1 451 ? 20.793 -19.347 3.118 1.00 25.40 451 LEU A O 1
ATOM 3603 N N . VAL A 1 452 ? 20.182 -19.535 0.976 1.00 21.15 452 VAL A N 1
ATOM 3604 C CA . VAL A 1 452 ? 21.525 -19.258 0.487 1.00 23.51 452 VAL A CA 1
ATOM 3605 C C . VAL A 1 452 ? 21.587 -17.891 -0.176 1.00 23.69 452 VAL A C 1
ATOM 3606 O O . VAL A 1 452 ? 20.879 -17.634 -1.151 1.00 23.28 452 VAL A O 1
ATOM 3610 N N . LEU A 1 453 ? 22.433 -17.016 0.361 1.00 22.97 453 LEU A N 1
ATOM 3611 C CA . LEU A 1 453 ? 22.634 -15.682 -0.207 1.00 21.69 453 LEU A CA 1
ATOM 3612 C C . LEU A 1 453 ? 23.990 -15.585 -0.872 1.00 20.76 453 LEU A C 1
ATOM 3613 O O . LEU A 1 453 ? 24.932 -16.237 -0.449 1.00 23.97 453 LEU A O 1
ATOM 3618 N N . TRP A 1 454 ? 24.094 -14.761 -1.904 1.00 21.70 454 TRP A N 1
ATOM 3619 C CA . TRP A 1 454 ? 25.360 -14.580 -2.597 1.00 23.15 454 TRP A CA 1
ATOM 3620 C C . TRP A 1 454 ? 25.770 -13.109 -2.580 1.00 23.73 454 TRP A C 1
ATOM 3621 O O . TRP A 1 454 ? 24.945 -12.225 -2.772 1.00 23.21 454 TRP A O 1
ATOM 3632 N N . VAL A 1 455 ? 27.051 -12.856 -2.333 1.00 22.60 455 VAL A N 1
ATOM 3633 C CA . VAL A 1 455 ? 27.572 -11.501 -2.233 1.00 22.07 455 VAL A CA 1
ATOM 3634 C C . VAL A 1 455 ? 28.873 -11.377 -3.005 1.00 22.81 455 VAL A C 1
ATOM 3635 O O . VAL A 1 455 ? 29.702 -12.278 -2.953 1.00 25.31 455 VAL A O 1
ATOM 3639 N N . TYR A 1 456 ? 29.057 -10.279 -3.729 1.00 20.76 456 TYR A N 1
ATOM 3640 C CA . TYR A 1 456 ? 30.364 -9.979 -4.294 1.00 20.10 456 TYR A CA 1
ATOM 3641 C C . TYR A 1 456 ? 30.584 -8.480 -4.312 1.00 20.82 456 TYR A C 1
ATOM 3642 O O . TYR A 1 456 ? 29.645 -7.711 -4.132 1.00 21.26 456 TYR A O 1
ATOM 3651 N N . ALA A 1 457 ? 31.832 -8.070 -4.500 1.00 20.06 457 ALA A N 1
ATOM 3652 C CA . ALA A 1 457 ? 32.173 -6.657 -4.568 1.00 19.71 457 ALA A CA 1
ATOM 3653 C C . ALA A 1 457 ? 33.200 -6.414 -5.659 1.00 20.14 457 ALA A C 1
ATOM 3654 O O . ALA A 1 457 ? 33.929 -7.321 -6.045 1.00 20.13 457 ALA A O 1
ATOM 3656 N N . LEU A 1 458 ? 33.263 -5.188 -6.153 1.00 18.22 458 LEU A N 1
ATOM 3657 C CA . LEU A 1 458 ? 34.079 -4.911 -7.319 1.00 17.31 458 LEU A CA 1
ATOM 3658 C C . LEU A 1 458 ? 35.384 -4.209 -6.987 1.00 19.08 458 LEU A C 1
ATOM 3659 O O . LEU A 1 458 ? 36.329 -4.261 -7.763 1.00 22.20 458 LEU A O 1
ATOM 3664 N N . PHE A 1 459 ? 35.444 -3.538 -5.847 1.00 19.05 459 PHE A N 1
ATOM 3665 C CA . PHE A 1 459 ? 36.649 -2.795 -5.509 1.00 19.42 459 PHE A CA 1
ATOM 3666 C C . PHE A 1 459 ? 37.449 -3.562 -4.474 1.00 23.17 459 PHE A C 1
ATOM 3667 O O . PHE A 1 459 ? 36.996 -3.762 -3.357 1.00 24.58 459 PHE A O 1
ATOM 3675 N N . MET A 1 460 ? 38.644 -3.993 -4.847 1.00 23.67 460 MET A N 1
ATOM 3676 C CA . MET A 1 460 ? 39.433 -4.846 -3.976 1.00 24.34 460 MET A CA 1
ATOM 3677 C C . MET A 1 460 ? 40.453 -4.073 -3.168 1.00 25.87 460 MET A C 1
ATOM 3678 O O . MET A 1 460 ? 41.063 -4.617 -2.251 1.00 28.96 460 MET A O 1
ATOM 3683 N N . ASP A 1 461 ? 40.627 -2.801 -3.509 1.00 25.35 461 ASP A N 1
ATOM 3684 C CA . ASP A 1 461 ? 41.656 -1.966 -2.890 1.00 25.56 461 ASP A CA 1
ATOM 3685 C C . ASP A 1 461 ? 41.073 -0.795 -2.117 1.00 26.20 461 ASP A C 1
ATOM 3686 O O . ASP A 1 461 ? 41.666 0.283 -2.080 1.00 27.24 461 ASP A O 1
ATOM 3691 N N . LYS A 1 462 ? 39.912 -1.002 -1.508 1.00 25.15 462 LYS A N 1
ATOM 3692 C CA . LYS A 1 462 ? 39.233 0.064 -0.799 1.00 22.37 462 LYS A CA 1
ATOM 3693 C C . LYS A 1 462 ? 38.850 -0.353 0.609 1.00 24.74 462 LYS A C 1
ATOM 3694 O O . LYS A 1 462 ? 38.289 -1.425 0.818 1.00 24.62 462 LYS A O 1
ATOM 3700 N N . GLU A 1 463 ? 39.161 0.498 1.578 1.00 25.37 463 GLU A N 1
ATOM 3701 C CA . GLU A 1 463 ? 38.762 0.243 2.948 1.00 25.01 463 GLU A CA 1
ATOM 3702 C C . GLU A 1 463 ? 37.253 0.351 3.030 1.00 24.14 463 GLU A C 1
ATOM 3703 O O . GLU A 1 463 ? 36.665 1.262 2.455 1.00 23.32 463 GLU A O 1
ATOM 3709 N N . GLY A 1 464 ? 36.628 -0.582 3.741 1.00 24.43 464 GLY A N 1
ATOM 3710 C CA . GLY A 1 464 ? 35.183 -0.596 3.883 1.00 23.52 464 GLY A CA 1
ATOM 3711 C C . GLY A 1 464 ? 34.638 0.631 4.584 1.00 23.76 464 GLY A C 1
ATOM 3712 O O . GLY A 1 464 ? 35.396 1.492 5.009 1.00 25.12 464 GLY A O 1
ATOM 3713 N N . ASN A 1 465 ? 33.319 0.715 4.704 1.00 20.74 465 ASN A N 1
ATOM 3714 C CA . ASN A 1 465 ? 32.701 1.859 5.346 1.00 22.64 465 ASN A CA 1
ATOM 3715 C C . ASN A 1 465 ? 32.704 1.713 6.860 1.00 24.09 465 ASN A C 1
ATOM 3716 O O . ASN A 1 465 ? 32.885 2.688 7.583 1.00 24.18 465 ASN A O 1
ATOM 3721 N N . TYR A 1 466 ? 32.515 0.486 7.332 1.00 24.43 466 TYR A N 1
ATOM 3722 C CA . TYR A 1 466 ? 32.390 0.209 8.764 1.00 24.18 466 TYR A CA 1
ATOM 3723 C C . TYR A 1 466 ? 33.574 -0.624 9.251 1.00 25.95 466 TYR A C 1
ATOM 3724 O O . TYR A 1 466 ? 34.130 -0.359 10.313 1.00 27.46 466 TYR A O 1
ATOM 3733 N N . ILE A 1 467 ? 33.938 -1.647 8.481 1.00 22.28 467 ILE A N 1
ATOM 3734 C CA . ILE A 1 467 ? 35.189 -2.356 8.704 1.00 22.61 467 ILE A CA 1
ATOM 3735 C C . ILE A 1 467 ? 36.244 -1.662 7.861 1.00 24.76 467 ILE A C 1
ATOM 3736 O O . ILE A 1 467 ? 36.136 -1.632 6.640 1.00 27.40 467 ILE A O 1
ATOM 3741 N N . LYS A 1 468 ? 37.253 -1.088 8.500 1.00 23.89 468 LYS A N 1
ATOM 3742 C CA . LYS A 1 468 ? 38.198 -0.255 7.774 1.00 24.87 468 LYS A CA 1
ATOM 3743 C C . LYS A 1 468 ? 39.334 -1.068 7.166 1.00 26.02 468 LYS A C 1
ATOM 3744 O O . LYS A 1 468 ? 40.503 -0.815 7.431 1.00 27.01 468 LYS A O 1
ATOM 3750 N N . LYS A 1 469 ? 38.971 -2.047 6.347 1.00 24.77 469 LYS A N 1
ATOM 3751 C CA . LYS A 1 469 ? 39.929 -2.936 5.706 1.00 24.76 469 LYS A CA 1
ATOM 3752 C C . LYS A 1 469 ? 39.499 -3.194 4.270 1.00 25.48 469 LYS A C 1
ATOM 3753 O O . LYS A 1 469 ? 38.368 -2.891 3.898 1.00 26.12 469 LYS A O 1
ATOM 3759 N N . THR A 1 470 ? 40.399 -3.739 3.460 1.00 26.62 470 THR A N 1
ATOM 3760 C CA . THR A 1 470 ? 40.034 -4.153 2.111 1.00 25.73 470 THR A CA 1
ATOM 3761 C C . THR A 1 470 ? 39.350 -5.496 2.221 1.00 26.81 470 THR A C 1
ATOM 3762 O O . THR A 1 470 ? 39.629 -6.245 3.151 1.00 27.36 470 THR A O 1
ATOM 3766 N N . MET A 1 471 ? 38.468 -5.809 1.276 1.00 24.51 471 MET A N 1
ATOM 3767 C CA . MET A 1 471 ? 37.611 -6.980 1.410 1.00 23.57 471 MET A CA 1
ATOM 3768 C C . MET A 1 471 ? 38.382 -8.276 1.628 1.00 26.43 471 MET A C 1
ATOM 3769 O O . MET A 1 471 ? 38.006 -9.092 2.466 1.00 29.58 471 MET A O 1
ATOM 3774 N N . LEU A 1 472 ? 39.470 -8.462 0.895 1.00 25.37 472 LEU A N 1
ATOM 3775 C CA . LEU A 1 472 ? 40.215 -9.709 0.980 1.00 25.62 472 LEU A CA 1
ATOM 3776 C C . LEU A 1 472 ? 40.933 -9.872 2.321 1.00 29.02 472 LEU A C 1
ATOM 3777 O O . LEU A 1 472 ? 41.434 -10.949 2.630 1.00 31.77 472 LEU A O 1
ATOM 3782 N N . GLU A 1 473 ? 40.981 -8.807 3.115 1.00 30.17 473 GLU A N 1
ATOM 3783 C CA . GLU A 1 473 ? 41.593 -8.862 4.441 1.00 28.96 473 GLU A CA 1
ATOM 3784 C C . GLU A 1 473 ? 40.597 -9.345 5.483 1.00 31.10 473 GLU A C 1
ATOM 3785 O O . GLU A 1 473 ? 40.976 -9.780 6.570 1.00 34.15 473 GLU A O 1
ATOM 3791 N N . CYS A 1 474 ? 39.319 -9.265 5.136 1.00 28.11 474 CYS A N 1
ATOM 3792 C CA . CYS A 1 474 ? 38.239 -9.537 6.071 1.00 27.92 474 CYS A CA 1
ATOM 3793 C C . CYS A 1 474 ? 37.959 -11.010 6.267 1.00 27.98 474 CYS A C 1
ATOM 3794 O O . CYS A 1 474 ? 38.081 -11.803 5.345 1.00 30.56 474 CYS A O 1
ATOM 3797 N N . THR A 1 475 ? 37.559 -11.366 7.476 1.00 26.46 475 THR A N 1
ATOM 3798 C CA . THR A 1 475 ? 37.035 -12.691 7.718 1.00 26.54 475 THR A CA 1
ATOM 3799 C C . THR A 1 475 ? 35.575 -12.689 7.331 1.00 26.81 475 THR A C 1
ATOM 3800 O O . THR A 1 475 ? 35.000 -11.630 7.115 1.00 26.54 475 THR A O 1
ATOM 3804 N N . GLY A 1 476 ? 34.979 -13.874 7.256 1.00 28.77 476 GLY A N 1
ATOM 3805 C CA . GLY A 1 476 ? 33.581 -14.012 6.900 1.00 26.63 476 GLY A CA 1
ATOM 3806 C C . GLY A 1 476 ? 32.685 -13.237 7.838 1.00 26.84 476 GLY A C 1
ATOM 3807 O O . GLY A 1 476 ? 31.719 -12.614 7.409 1.00 26.48 476 GLY A O 1
ATOM 3808 N N . ASP A 1 477 ? 33.015 -13.272 9.124 1.00 29.58 477 ASP A N 1
ATOM 3809 C CA . ASP A 1 477 ? 32.295 -12.492 10.126 1.00 29.95 477 ASP A CA 1
ATOM 3810 C C . ASP A 1 477 ? 32.394 -11.002 9.832 1.00 27.07 477 ASP A C 1
ATOM 3811 O O . ASP A 1 477 ? 31.450 -10.248 10.052 1.00 25.93 477 ASP A O 1
ATOM 3816 N N . GLU A 1 478 ? 33.546 -10.577 9.333 1.00 27.41 478 GLU A N 1
ATOM 3817 C CA . GLU A 1 478 ? 33.762 -9.157 9.104 1.00 28.45 478 GLU A CA 1
ATOM 3818 C C . GLU A 1 478 ? 33.008 -8.669 7.882 1.00 26.88 478 GLU A C 1
ATOM 3819 O O . GLU A 1 478 ? 32.530 -7.540 7.863 1.00 26.32 478 GLU A O 1
ATOM 3825 N N . ILE A 1 479 ? 32.895 -9.515 6.867 1.00 24.72 479 ILE A N 1
ATOM 3826 C CA . ILE A 1 479 ? 32.115 -9.165 5.688 1.00 24.53 479 ILE A CA 1
ATOM 3827 C C . ILE A 1 479 ? 30.649 -8.983 6.076 1.00 26.08 479 ILE A C 1
ATOM 3828 O O . ILE A 1 479 ? 29.961 -8.102 5.563 1.00 23.75 479 ILE A O 1
ATOM 3833 N N . LEU A 1 480 ? 30.193 -9.803 7.016 1.00 26.57 480 LEU A N 1
ATOM 3834 C CA . LEU A 1 480 ? 28.862 -9.659 7.580 1.00 24.87 480 LEU A CA 1
ATOM 3835 C C . LEU A 1 480 ? 28.696 -8.326 8.301 1.00 23.66 480 LEU A C 1
ATOM 3836 O O . LEU A 1 480 ? 27.619 -7.753 8.305 1.00 25.37 480 LEU A O 1
ATOM 3841 N N . ALA A 1 481 ? 29.763 -7.835 8.916 1.00 23.00 481 ALA A N 1
ATOM 3842 C CA . ALA A 1 481 ? 29.693 -6.563 9.620 1.00 23.78 481 ALA A CA 1
ATOM 3843 C C . ALA A 1 481 ? 29.463 -5.428 8.640 1.00 24.11 481 ALA A C 1
ATOM 3844 O O . ALA A 1 481 ? 28.530 -4.651 8.787 1.00 24.99 481 ALA A O 1
ATOM 3846 N N . GLU A 1 482 ? 30.318 -5.353 7.631 1.00 23.95 482 GLU A N 1
ATOM 3847 C CA . GLU A 1 482 ? 30.215 -4.340 6.594 1.00 22.56 482 GLU A CA 1
ATOM 3848 C C . GLU A 1 482 ? 28.859 -4.400 5.903 1.00 24.71 482 GLU A C 1
ATOM 3849 O O . GLU A 1 482 ? 28.274 -3.373 5.581 1.00 25.14 482 GLU A O 1
ATOM 3855 N N . LEU A 1 483 ? 28.353 -5.609 5.697 1.00 24.00 483 LEU A N 1
ATOM 3856 C CA . LEU A 1 483 ? 27.076 -5.800 5.027 1.00 21.85 483 LEU A CA 1
ATOM 3857 C C . LEU A 1 483 ? 25.937 -5.356 5.924 1.00 25.43 483 LEU A C 1
ATOM 3858 O O . LEU A 1 483 ? 25.013 -4.668 5.482 1.00 26.49 483 LEU A O 1
ATOM 3863 N N . CYS A 1 484 ? 26.003 -5.737 7.193 1.00 24.44 484 CYS A N 1
ATOM 3864 C CA . CYS A 1 484 ? 24.939 -5.383 8.114 1.00 24.67 484 CYS A CA 1
ATOM 3865 C C . CYS A 1 484 ? 24.834 -3.879 8.273 1.00 26.07 484 CYS A C 1
ATOM 3866 O O . CYS A 1 484 ? 23.751 -3.347 8.478 1.00 27.25 484 CYS A O 1
ATOM 3869 N N . TYR A 1 485 ? 25.968 -3.202 8.164 1.00 26.82 485 TYR A N 1
ATOM 3870 C CA . TYR A 1 485 ? 26.020 -1.755 8.276 1.00 24.81 485 TYR A CA 1
ATOM 3871 C C . TYR A 1 485 ? 25.177 -1.096 7.197 1.00 24.31 485 TYR A C 1
ATOM 3872 O O . TYR A 1 485 ? 24.379 -0.209 7.475 1.00 25.99 485 TYR A O 1
ATOM 3881 N N . HIS A 1 486 ? 25.346 -1.544 5.962 1.00 23.42 486 HIS A N 1
ATOM 3882 C CA . HIS A 1 486 ? 24.615 -0.962 4.843 1.00 24.73 486 HIS A CA 1
ATOM 3883 C C . HIS A 1 486 ? 23.154 -1.381 4.793 1.00 27.10 486 HIS A C 1
AT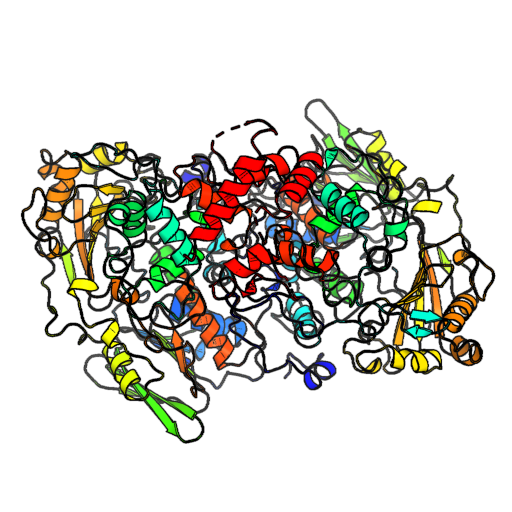OM 3884 O O . HIS A 1 486 ? 22.362 -0.815 4.041 1.00 26.10 486 HIS A O 1
ATOM 3891 N N . LEU A 1 487 ? 22.802 -2.383 5.586 1.00 26.25 487 LEU A N 1
ATOM 3892 C CA . LEU A 1 487 ? 21.424 -2.819 5.676 1.00 26.15 487 LEU A CA 1
ATOM 3893 C C . LEU A 1 487 ? 20.740 -2.179 6.875 1.00 25.80 487 LEU A C 1
ATOM 3894 O O . LEU A 1 487 ? 19.516 -2.203 6.994 1.00 28.87 487 LEU A O 1
ATOM 3899 N N . GLY A 1 488 ? 21.543 -1.608 7.762 1.00 26.97 488 GLY A N 1
ATOM 3900 C CA . GLY A 1 488 ? 21.027 -0.949 8.945 1.00 28.17 488 GLY A CA 1
ATOM 3901 C C . GLY A 1 488 ? 20.900 -1.875 10.137 1.00 29.43 488 GLY A C 1
ATOM 3902 O O . GLY A 1 488 ? 20.350 -1.493 11.161 1.00 30.12 488 GLY A O 1
ATOM 3903 N N . ILE A 1 489 ? 21.417 -3.091 10.013 1.00 28.70 489 ILE A N 1
ATOM 3904 C CA . ILE A 1 489 ? 21.260 -4.078 11.069 1.00 26.43 489 ILE A CA 1
ATOM 3905 C C . ILE A 1 489 ? 22.495 -4.248 11.930 1.00 27.96 489 ILE A C 1
ATOM 3906 O O . ILE A 1 489 ? 22.577 -5.198 12.701 1.00 30.70 489 ILE A O 1
ATOM 3911 N N . GLU A 1 490 ? 23.456 -3.338 11.824 1.00 30.21 490 GLU A N 1
ATOM 3912 C CA . GLU A 1 490 ? 24.739 -3.550 12.491 1.00 30.48 490 GLU A CA 1
ATOM 3913 C C . GLU A 1 490 ? 24.609 -3.627 14.012 1.00 31.90 490 GLU A C 1
ATOM 3914 O O . GLU A 1 490 ? 25.579 -3.931 14.698 1.00 31.93 490 GLU A O 1
ATOM 3920 N N . ASP A 1 491 ? 23.409 -3.368 14.528 1.00 32.16 491 ASP A N 1
ATOM 3921 C CA . ASP A 1 491 ? 23.149 -3.448 15.960 1.00 31.03 491 ASP A CA 1
ATOM 3922 C C . ASP A 1 491 ? 22.656 -4.832 16.335 1.00 32.99 491 ASP A C 1
ATOM 3923 O O . ASP A 1 491 ? 22.494 -5.146 17.508 1.00 34.36 491 ASP A O 1
ATOM 3928 N N . GLN A 1 492 ? 22.412 -5.657 15.327 1.00 32.41 492 GLN A N 1
ATOM 3929 C CA . GLN A 1 492 ? 22.077 -7.054 15.558 1.00 31.02 492 GLN A CA 1
ATOM 3930 C C . GLN A 1 492 ? 23.099 -7.958 14.911 1.00 32.61 492 GLN A C 1
ATOM 3931 O O . GLN A 1 492 ? 22.786 -9.084 14.537 1.00 34.67 492 GLN A O 1
ATOM 3937 N N . LEU A 1 493 ? 24.319 -7.457 14.774 1.00 31.36 493 LEU A N 1
ATOM 3938 C CA . LEU A 1 493 ? 25.362 -8.180 14.073 1.00 30.68 493 LEU A CA 1
ATOM 3939 C C . LEU A 1 493 ? 25.607 -9.532 14.724 1.00 31.96 493 LEU A C 1
ATOM 3940 O O . LEU A 1 493 ? 25.861 -10.516 14.039 1.00 32.06 493 LEU A O 1
ATOM 3945 N N . GLU A 1 494 ? 25.499 -9.574 16.048 1.00 31.93 494 GLU A N 1
ATOM 3946 C CA . GLU A 1 494 ? 25.735 -10.798 16.801 1.00 32.47 494 GLU A CA 1
ATOM 3947 C C . GLU A 1 494 ? 24.752 -11.888 16.393 1.00 33.79 494 GLU A C 1
ATOM 3948 O O . GLU A 1 494 ? 25.128 -13.041 16.214 1.00 35.78 494 GLU A O 1
ATOM 3954 N N . ASN A 1 495 ? 23.488 -11.515 16.250 1.00 32.28 495 ASN A N 1
ATOM 3955 C CA . ASN A 1 495 ? 22.463 -12.452 15.832 1.00 30.60 495 ASN A CA 1
ATOM 3956 C C . ASN A 1 495 ? 22.736 -12.979 14.438 1.00 30.43 495 ASN A C 1
ATOM 3957 O O . ASN A 1 495 ? 22.697 -14.179 14.193 1.00 31.82 495 ASN A O 1
ATOM 3962 N N . VAL A 1 496 ? 23.018 -12.056 13.530 1.00 32.09 496 VAL A N 1
ATOM 3963 C CA . VAL A 1 496 ? 23.343 -12.378 12.150 1.00 30.92 496 VAL A CA 1
ATOM 3964 C C . VAL A 1 496 ? 24.559 -13.297 12.061 1.00 29.02 496 VAL A C 1
ATOM 3965 O O . VAL A 1 496 ? 24.600 -14.196 11.227 1.00 28.33 496 VAL A O 1
ATOM 3969 N N . GLN A 1 497 ? 25.534 -13.082 12.939 1.00 28.90 497 GLN A N 1
ATOM 3970 C CA . GLN A 1 497 ? 26.776 -13.848 12.915 1.00 29.91 497 GLN A CA 1
ATOM 3971 C C . GLN A 1 497 ? 26.606 -15.286 13.378 1.00 31.09 497 GLN A C 1
ATOM 3972 O O . GLN A 1 497 ? 27.244 -16.188 12.847 1.00 32.36 497 GLN A O 1
ATOM 3978 N N . LYS A 1 498 ? 25.748 -15.505 14.365 1.00 32.66 498 LYS A N 1
ATOM 3979 C CA . LYS A 1 498 ? 25.544 -16.850 14.885 1.00 33.40 498 LYS A CA 1
ATOM 3980 C C . LYS A 1 498 ? 24.661 -17.688 13.966 1.00 32.60 498 LYS A C 1
ATOM 3981 O O . LYS A 1 498 ? 24.704 -18.912 14.013 1.00 31.94 498 LYS A O 1
ATOM 3987 N N . ASN A 1 499 ? 23.871 -17.026 13.126 1.00 30.83 499 ASN A N 1
ATOM 3988 C CA . ASN A 1 499 ? 22.947 -17.720 12.233 1.00 28.22 499 ASN A CA 1
ATOM 3989 C C . ASN A 1 499 ? 23.300 -17.597 10.757 1.00 29.22 499 ASN A C 1
ATOM 3990 O O . ASN A 1 499 ? 22.430 -17.747 9.903 1.00 28.07 499 ASN A O 1
ATOM 3995 N N . THR A 1 500 ? 24.563 -17.315 10.450 1.00 28.17 500 THR A N 1
ATOM 3996 C CA . THR A 1 500 ? 24.974 -17.197 9.058 1.00 26.70 500 THR A CA 1
ATOM 3997 C C . THR A 1 500 ? 26.373 -17.727 8.836 1.00 25.05 500 THR A C 1
ATOM 3998 O O . THR A 1 500 ? 27.336 -17.142 9.305 1.00 28.16 500 THR A O 1
ATOM 4002 N N . ILE A 1 501 ? 26.482 -18.835 8.118 1.00 22.13 501 ILE A N 1
ATOM 4003 C CA . ILE A 1 501 ? 27.775 -19.370 7.750 1.00 21.22 501 ILE A CA 1
ATOM 4004 C C . ILE A 1 501 ? 28.258 -18.655 6.505 1.00 23.62 501 ILE A C 1
ATOM 4005 O O . ILE A 1 501 ? 27.494 -18.450 5.574 1.00 24.64 501 ILE A O 1
ATOM 4010 N N . VAL A 1 502 ? 29.523 -18.259 6.491 1.00 24.28 502 VAL A N 1
ATOM 4011 C CA . VAL A 1 502 ? 30.063 -17.517 5.364 1.00 21.47 502 VAL A CA 1
ATOM 4012 C C . VAL A 1 502 ? 31.281 -18.198 4.778 1.00 24.22 502 VAL A C 1
ATOM 4013 O O . VAL A 1 502 ? 32.221 -18.515 5.495 1.00 25.17 502 VAL A O 1
ATOM 4017 N N . ARG A 1 503 ? 31.260 -18.423 3.471 1.00 24.90 503 ARG A N 1
ATOM 4018 C CA . ARG A 1 503 ? 32.431 -18.916 2.764 1.00 23.64 503 ARG A CA 1
ATOM 4019 C C . ARG A 1 503 ? 32.761 -17.965 1.639 1.00 20.95 503 ARG A C 1
ATOM 4020 O O . ARG A 1 503 ? 31.943 -17.724 0.765 1.00 22.92 503 ARG A O 1
ATOM 4028 N N . THR A 1 504 ? 33.964 -17.415 1.674 1.00 20.89 504 THR A N 1
ATOM 4029 C CA . THR A 1 504 ? 34.377 -16.453 0.672 1.00 22.03 504 THR A CA 1
ATOM 4030 C C . THR A 1 504 ? 35.283 -17.096 -0.355 1.00 24.88 504 THR A C 1
ATOM 4031 O O . THR A 1 504 ? 35.958 -18.085 -0.072 1.00 25.11 504 THR A O 1
ATOM 4035 N N . ALA A 1 505 ? 35.283 -16.511 -1.548 1.00 25.04 505 ALA A N 1
ATOM 4036 C CA . ALA A 1 505 ? 36.105 -16.971 -2.652 1.00 24.23 505 ALA A CA 1
ATOM 4037 C C . ALA A 1 505 ? 36.803 -15.796 -3.345 1.00 25.53 505 ALA A C 1
ATOM 4038 O O . ALA A 1 505 ? 36.180 -15.038 -4.093 1.00 24.51 505 ALA A O 1
ATOM 4040 N N . PHE A 1 506 ? 38.097 -15.647 -3.080 1.00 26.85 506 PHE A N 1
ATOM 4041 C CA . PHE A 1 506 ? 38.915 -14.689 -3.808 1.00 25.53 506 PHE A CA 1
ATOM 4042 C C . PHE A 1 506 ? 39.390 -15.319 -5.110 1.00 26.98 506 PHE A C 1
ATOM 4043 O O . PHE A 1 506 ? 40.108 -16.310 -5.099 1.00 29.25 506 PHE A O 1
ATOM 4051 N N . MET A 1 507 ? 38.971 -14.744 -6.229 1.00 25.93 507 MET A N 1
ATOM 4052 C CA . MET A 1 507 ? 39.323 -15.263 -7.541 1.00 24.23 507 MET A CA 1
ATOM 4053 C C . MET A 1 507 ? 40.194 -14.275 -8.300 1.00 24.81 507 MET A C 1
ATOM 4054 O O . MET A 1 507 ? 39.709 -13.263 -8.788 1.00 27.30 507 MET A O 1
ATOM 4059 N N . PRO A 1 508 ? 41.487 -14.584 -8.416 1.00 24.58 508 PRO A N 1
ATOM 4060 C CA . PRO A 1 508 ? 42.492 -13.658 -8.940 1.00 26.32 508 PRO A CA 1
ATOM 4061 C C . PRO A 1 508 ? 42.340 -13.364 -10.423 1.00 25.91 508 PRO A C 1
ATOM 4062 O O . PRO A 1 508 ? 42.874 -12.361 -10.898 1.00 25.52 508 PRO A O 1
ATOM 4066 N N . TYR A 1 509 ? 41.634 -14.227 -11.143 1.00 25.81 509 TYR A N 1
ATOM 4067 C CA . TYR A 1 509 ? 41.538 -14.084 -12.590 1.00 25.21 509 TYR A CA 1
ATOM 4068 C C . TYR A 1 509 ? 40.096 -14.076 -13.042 1.00 23.76 509 TYR A C 1
ATOM 4069 O O . TYR A 1 509 ? 39.807 -14.359 -14.198 1.00 25.43 509 TYR A O 1
ATOM 4078 N N . ILE A 1 510 ? 39.196 -13.748 -12.125 1.00 24.29 510 ILE A N 1
ATOM 4079 C CA . ILE A 1 510 ? 37.769 -13.791 -12.407 1.00 24.96 510 ILE A CA 1
ATOM 4080 C C . ILE A 1 510 ? 37.393 -12.888 -13.563 1.00 25.01 510 ILE A C 1
ATOM 4081 O O . ILE A 1 510 ? 36.484 -13.189 -14.326 1.00 28.35 510 ILE A O 1
ATOM 4086 N N . THR A 1 511 ? 38.097 -11.782 -13.721 1.00 23.91 511 THR A N 1
ATOM 4087 C CA . THR A 1 511 ? 37.654 -10.846 -14.724 1.00 23.62 511 THR A CA 1
ATOM 4088 C C . THR A 1 511 ? 38.724 -10.628 -15.776 1.00 24.02 511 THR A C 1
ATOM 4089 O O . THR A 1 511 ? 38.668 -9.676 -16.543 1.00 23.15 511 THR A O 1
ATOM 4093 N N . SER A 1 512 ? 39.660 -11.572 -15.836 1.00 25.94 512 SER A N 1
ATOM 4094 C CA . SER A 1 512 ? 40.789 -11.564 -16.768 1.00 24.19 512 SER A CA 1
ATOM 4095 C C . SER A 1 512 ? 40.406 -11.582 -18.244 1.00 22.86 512 SER A C 1
ATOM 4096 O O . SER A 1 512 ? 41.192 -11.194 -19.099 1.00 23.24 512 SER A O 1
ATOM 4099 N N . MET A 1 513 ? 39.215 -12.071 -18.541 1.00 22.94 513 MET A N 1
ATOM 4100 C CA . MET A 1 513 ? 38.695 -12.139 -19.900 1.00 22.90 513 MET A CA 1
ATOM 4101 C C . MET A 1 513 ? 38.300 -10.752 -20.394 1.00 26.29 513 MET A C 1
ATOM 4102 O O . MET A 1 513 ? 38.184 -10.522 -21.590 1.00 27.25 513 MET A O 1
ATOM 4107 N N . PHE A 1 514 ? 38.084 -9.820 -19.474 1.00 22.77 514 PHE A N 1
ATOM 4108 C CA . PHE A 1 514 ? 37.601 -8.499 -19.860 1.00 23.26 514 PHE A CA 1
ATOM 4109 C C . PHE A 1 514 ? 38.745 -7.539 -20.072 1.00 20.86 514 PHE A C 1
ATOM 4110 O O . PHE A 1 514 ? 38.524 -6.384 -20.400 1.00 20.62 514 PHE A O 1
ATOM 4118 N N . MET A 1 515 ? 39.963 -8.015 -19.868 1.00 19.25 515 MET A N 1
ATOM 4119 C CA . MET A 1 515 ? 41.134 -7.175 -20.017 1.00 19.18 515 MET A CA 1
ATOM 4120 C C . MET A 1 515 ? 41.243 -6.710 -21.451 1.00 21.07 515 MET A C 1
ATOM 4121 O O . MET A 1 515 ? 40.799 -7.409 -22.353 1.00 21.70 515 MET A O 1
ATOM 4126 N N . PRO A 1 516 ? 41.807 -5.512 -21.665 1.00 19.00 516 PRO A N 1
ATOM 4127 C CA . PRO A 1 516 ? 41.918 -4.955 -23.010 1.00 18.72 516 PRO A CA 1
ATOM 4128 C C . PRO A 1 516 ? 42.759 -5.857 -23.882 1.00 21.68 516 PRO A C 1
ATOM 4129 O O . PRO A 1 516 ? 43.735 -6.417 -23.394 1.00 21.55 516 PRO A O 1
ATOM 4133 N N . ARG A 1 517 ? 42.375 -6.003 -25.144 1.00 20.97 517 ARG A N 1
ATOM 4134 C CA . ARG A 1 517 ? 43.050 -6.907 -26.053 1.00 17.69 517 ARG A CA 1
ATOM 4135 C C . ARG A 1 517 ? 43.286 -6.227 -27.378 1.00 22.59 517 ARG A C 1
ATOM 4136 O O . ARG A 1 517 ? 42.693 -5.184 -27.655 1.00 23.89 517 ARG A O 1
ATOM 4144 N N . ALA A 1 518 ? 44.150 -6.816 -28.199 1.00 22.41 518 ALA A N 1
ATOM 4145 C CA . ALA A 1 518 ? 44.386 -6.316 -29.546 1.00 20.31 518 ALA A CA 1
ATOM 4146 C C . ALA A 1 518 ? 44.405 -7.469 -30.535 1.00 22.23 518 ALA A C 1
ATOM 4147 O O . ALA A 1 518 ? 44.370 -8.623 -30.131 1.00 22.79 518 ALA A O 1
ATOM 4149 N N . LYS A 1 519 ? 44.461 -7.145 -31.824 1.00 24.61 519 LYS A N 1
ATOM 4150 C CA . LYS A 1 519 ? 44.480 -8.133 -32.902 1.00 22.31 519 LYS A CA 1
ATOM 4151 C C . LYS A 1 519 ? 45.464 -9.268 -32.647 1.00 21.65 519 LYS A C 1
ATOM 4152 O O . LYS A 1 519 ? 46.670 -9.056 -32.586 1.00 25.66 519 LYS A O 1
ATOM 4158 N N . GLY A 1 520 ? 44.936 -10.472 -32.467 1.00 19.26 520 GLY A N 1
ATOM 4159 C CA . GLY A 1 520 ? 45.765 -11.647 -32.298 1.00 21.10 520 GLY A CA 1
ATOM 4160 C C . GLY A 1 520 ? 45.914 -12.143 -30.873 1.00 21.86 520 GLY A C 1
ATOM 4161 O O . GLY A 1 520 ? 46.447 -13.217 -30.661 1.00 21.07 520 GLY A O 1
ATOM 4162 N N . ASP A 1 521 ? 45.445 -11.376 -29.896 1.00 20.60 521 ASP A N 1
ATOM 4163 C CA . ASP A 1 521 ? 45.654 -11.733 -28.495 1.00 20.12 521 ASP A CA 1
ATOM 4164 C C . ASP A 1 521 ? 44.839 -12.943 -28.068 1.00 20.91 521 ASP A C 1
ATOM 4165 O O . ASP A 1 521 ? 45.241 -13.678 -27.174 1.00 21.75 521 ASP A O 1
ATOM 4170 N N . ARG A 1 522 ? 43.677 -13.126 -28.687 1.00 20.62 522 ARG A N 1
ATOM 4171 C CA . ARG A 1 522 ? 42.882 -14.325 -28.487 1.00 15.86 522 ARG A CA 1
ATOM 4172 C C . ARG A 1 522 ? 42.984 -15.164 -29.737 1.00 17.57 522 ARG A C 1
ATOM 4173 O O . ARG A 1 522 ? 42.784 -14.660 -30.833 1.00 18.78 522 ARG A O 1
ATOM 4181 N N . PRO A 1 523 ? 43.316 -16.449 -29.582 1.00 16.79 523 PRO A N 1
ATOM 4182 C CA . PRO A 1 523 ? 43.415 -17.313 -30.755 1.00 16.24 523 PRO A CA 1
ATOM 4183 C C . PRO A 1 523 ? 42.047 -17.643 -31.310 1.00 17.56 523 PRO A C 1
ATOM 4184 O O . PRO A 1 523 ? 41.073 -17.548 -30.581 1.00 18.43 523 PRO A O 1
ATOM 4188 N N . ARG A 1 524 ? 41.984 -18.021 -32.579 1.00 19.40 524 ARG A N 1
ATOM 4189 C CA . ARG A 1 524 ? 40.765 -18.548 -33.165 1.00 15.91 524 ARG A CA 1
ATOM 4190 C C . ARG A 1 524 ? 40.499 -19.952 -32.622 1.00 18.33 524 ARG A C 1
ATOM 4191 O O . ARG A 1 524 ? 41.382 -20.563 -32.025 1.00 18.85 524 ARG A O 1
ATOM 4199 N N . VAL A 1 525 ? 39.286 -20.460 -32.823 1.00 17.93 525 VAL A N 1
ATOM 4200 C CA . VAL A 1 525 ? 38.905 -21.759 -32.272 1.00 17.98 525 VAL A CA 1
ATOM 4201 C C . VAL A 1 525 ? 39.754 -22.866 -32.876 1.00 18.45 525 VAL A C 1
ATOM 4202 O O . VAL A 1 525 ? 40.137 -23.814 -32.204 1.00 20.15 525 VAL A O 1
ATOM 4206 N N . VAL A 1 526 ? 40.033 -22.740 -34.163 1.00 17.75 526 VAL A N 1
ATOM 4207 C CA . VAL A 1 526 ? 40.962 -23.623 -34.830 1.00 17.72 526 VAL A CA 1
ATOM 4208 C C . VAL A 1 526 ? 41.929 -22.758 -35.619 1.00 19.76 526 VAL A C 1
ATOM 4209 O O . VAL A 1 526 ? 41.636 -22.356 -36.744 1.00 20.69 526 VAL A O 1
ATOM 4213 N N . PRO A 1 527 ? 43.081 -22.450 -35.015 1.00 20.35 527 PRO A N 1
ATOM 4214 C CA . PRO A 1 527 ? 44.087 -21.567 -35.600 1.00 22.85 527 PRO A CA 1
ATOM 4215 C C . PRO A 1 527 ? 44.575 -22.032 -36.971 1.00 26.29 527 PRO A C 1
ATOM 4216 O O . PRO A 1 527 ? 44.410 -23.200 -37.322 1.00 24.79 527 PRO A O 1
ATOM 4220 N N . GLU A 1 528 ? 45.170 -21.113 -37.727 1.00 29.38 528 GLU A N 1
ATOM 4221 C CA . GLU A 1 528 ? 45.692 -21.403 -39.056 1.00 29.85 528 GLU A CA 1
ATOM 4222 C C . GLU A 1 528 ? 46.731 -22.521 -39.025 1.00 29.81 528 GLU A C 1
ATOM 4223 O O . GLU A 1 528 ? 47.708 -22.455 -38.284 1.00 27.68 528 GLU A O 1
ATOM 4229 N N . GLY A 1 529 ? 46.499 -23.557 -39.824 1.00 29.26 529 GLY A N 1
ATOM 4230 C CA . GLY A 1 529 ? 47.421 -24.670 -39.919 1.00 24.30 529 GLY A CA 1
ATOM 4231 C C . GLY A 1 529 ? 47.032 -25.845 -39.049 1.00 22.95 529 GLY A C 1
ATOM 4232 O O . GLY A 1 529 ? 47.461 -26.961 -39.286 1.00 26.48 529 GLY A O 1
ATOM 4233 N N . CYS A 1 530 ? 46.213 -25.606 -38.037 1.00 22.34 530 CYS A N 1
ATOM 4234 C CA . CYS A 1 530 ? 45.859 -26.673 -37.113 1.00 23.37 530 CYS A CA 1
ATOM 4235 C C . CYS A 1 530 ? 44.861 -27.656 -37.715 1.00 25.78 530 CYS A C 1
ATOM 4236 O O . CYS A 1 530 ? 43.726 -27.302 -38.021 1.00 26.39 530 CYS A O 1
ATOM 4239 N N . LYS A 1 531 ? 45.298 -28.897 -37.884 1.00 24.60 531 LYS A N 1
ATOM 4240 C CA . LYS A 1 531 ? 44.460 -29.917 -38.493 1.00 23.96 531 LYS A CA 1
ATOM 4241 C C . LYS A 1 531 ? 43.714 -30.751 -37.457 1.00 20.33 531 LYS A C 1
ATOM 4242 O O . LYS A 1 531 ? 42.801 -31.483 -37.800 1.00 21.71 531 LYS A O 1
ATOM 4248 N N . ASN A 1 532 ? 44.113 -30.664 -36.198 1.00 17.50 532 ASN A N 1
ATOM 4249 C CA . ASN A 1 532 ? 43.559 -31.566 -35.207 1.00 17.19 532 ASN A CA 1
ATOM 4250 C C . ASN A 1 532 ? 43.480 -30.980 -33.818 1.00 17.05 532 ASN A C 1
ATOM 4251 O O . ASN A 1 532 ? 43.294 -31.710 -32.859 1.00 18.59 532 ASN A O 1
ATOM 4256 N N . LEU A 1 533 ? 43.604 -29.664 -33.710 1.00 15.87 533 LEU A N 1
ATOM 4257 C CA . LEU A 1 533 ? 43.467 -28.987 -32.429 1.00 15.22 533 LEU A CA 1
ATOM 4258 C C . LEU A 1 533 ? 42.366 -27.928 -32.478 1.00 18.03 533 LEU A C 1
ATOM 4259 O O . LEU A 1 533 ? 42.293 -27.147 -33.419 1.00 20.24 533 LEU A O 1
ATOM 4264 N N . GLY A 1 534 ? 41.509 -27.910 -31.464 1.00 15.14 534 GLY A N 1
ATOM 4265 C CA . GLY A 1 534 ? 40.516 -26.868 -31.331 1.00 13.76 534 GLY A CA 1
ATOM 4266 C C . GLY A 1 534 ? 40.610 -26.214 -29.969 1.00 15.70 534 GLY A C 1
ATOM 4267 O O . GLY A 1 534 ? 40.900 -26.880 -28.979 1.00 19.89 534 GLY A O 1
ATOM 4268 N N . LEU A 1 535 ? 40.356 -24.912 -29.911 1.00 16.21 535 LEU A N 1
ATOM 4269 C CA . LEU A 1 535 ? 40.473 -24.156 -28.669 1.00 16.49 535 LEU A CA 1
ATOM 4270 C C . LEU A 1 535 ? 39.150 -23.514 -28.270 1.00 16.81 535 LEU A C 1
ATOM 4271 O O . LEU A 1 535 ? 38.541 -22.782 -29.043 1.00 15.44 535 LEU A O 1
ATOM 4276 N N . VAL A 1 536 ? 38.719 -23.773 -27.045 1.00 16.40 536 VAL A N 1
ATOM 4277 C CA . VAL A 1 536 ? 37.391 -23.379 -26.634 1.00 17.13 536 VAL A CA 1
ATOM 4278 C C . VAL A 1 536 ? 37.409 -22.582 -25.349 1.00 18.93 536 VAL A C 1
ATOM 4279 O O . VAL A 1 536 ? 38.404 -22.560 -24.643 1.00 18.40 536 VAL A O 1
ATOM 4283 N N . GLY A 1 537 ? 36.294 -21.923 -25.055 1.00 18.48 537 GLY A N 1
ATOM 4284 C CA . GLY A 1 537 ? 36.133 -21.235 -23.792 1.00 19.52 537 GLY A CA 1
ATOM 4285 C C . GLY A 1 537 ? 36.130 -19.729 -23.905 1.00 21.50 537 GLY A C 1
ATOM 4286 O O . GLY A 1 537 ? 35.885 -19.176 -24.972 1.00 20.32 537 GLY A O 1
ATOM 4287 N N . GLN A 1 538 ? 36.428 -19.070 -22.793 1.00 21.31 538 GLN A N 1
ATOM 4288 C CA . GLN A 1 538 ? 36.284 -17.628 -22.685 1.00 19.68 538 GLN A CA 1
ATOM 4289 C C . GLN A 1 538 ? 37.506 -16.840 -23.118 1.00 20.11 538 GLN A C 1
ATOM 4290 O O . GLN A 1 538 ? 37.535 -15.626 -22.968 1.00 22.10 538 GLN A O 1
ATOM 4296 N N . PHE A 1 539 ? 38.517 -17.512 -23.654 1.00 19.26 539 PHE A N 1
ATOM 4297 C CA . PHE A 1 539 ? 39.729 -16.800 -24.039 1.00 19.84 539 PHE A CA 1
ATOM 4298 C C . PHE A 1 539 ? 40.062 -16.945 -25.517 1.00 19.16 539 PHE A C 1
ATOM 4299 O O . PHE A 1 539 ? 41.179 -16.665 -25.933 1.00 17.15 539 PHE A O 1
ATOM 4307 N N . VAL A 1 540 ? 39.086 -17.371 -26.310 1.00 18.25 540 VAL A N 1
ATOM 4308 C CA . VAL A 1 540 ? 39.314 -17.586 -27.727 1.00 17.71 540 VAL A CA 1
ATOM 4309 C C . VAL A 1 540 ? 38.384 -16.718 -28.537 1.00 18.87 540 VAL A C 1
ATOM 4310 O O . VAL A 1 540 ? 37.413 -16.189 -28.016 1.00 22.05 540 VAL A O 1
ATOM 4314 N N . GLU A 1 541 ? 38.672 -16.598 -29.825 1.00 19.23 541 GLU A N 1
ATOM 4315 C CA . GLU A 1 541 ? 38.030 -15.606 -30.672 1.00 19.58 541 GLU A CA 1
ATOM 4316 C C . GLU A 1 541 ? 36.786 -16.126 -31.392 1.00 22.73 541 GLU A C 1
ATOM 4317 O O . GLU A 1 541 ? 36.794 -17.206 -31.993 1.00 19.51 541 GLU A O 1
ATOM 4323 N N . THR A 1 542 ? 35.715 -15.341 -31.309 1.00 20.21 542 THR A N 1
ATOM 4324 C CA . THR A 1 542 ? 34.510 -15.588 -32.082 1.00 19.49 542 THR A CA 1
ATOM 4325 C C . THR A 1 542 ? 34.100 -14.303 -32.781 1.00 20.14 542 THR A C 1
ATOM 4326 O O . THR A 1 542 ? 34.546 -13.223 -32.404 1.00 20.35 542 THR A O 1
ATOM 4330 N N . ASN A 1 543 ? 33.242 -14.424 -33.791 1.00 18.52 543 ASN A N 1
ATOM 4331 C CA . ASN A 1 543 ? 32.884 -13.295 -34.639 1.00 18.31 543 ASN A CA 1
ATOM 4332 C C . ASN A 1 543 ? 32.251 -12.119 -33.895 1.00 18.67 543 ASN A C 1
ATOM 4333 O O . ASN A 1 543 ? 32.636 -10.971 -34.107 1.00 17.88 543 ASN A O 1
ATOM 4338 N N . ASN A 1 544 ? 31.285 -12.388 -33.028 1.00 18.11 544 ASN A N 1
ATOM 4339 C CA . ASN A 1 544 ? 30.612 -11.295 -32.341 1.00 17.69 544 ASN A CA 1
ATOM 4340 C C . ASN A 1 544 ? 30.183 -11.563 -30.909 1.00 16.06 544 ASN A C 1
ATOM 4341 O O . ASN A 1 544 ? 29.697 -10.664 -30.244 1.00 16.20 544 ASN A O 1
ATOM 4346 N N . ASP A 1 545 ? 30.341 -12.788 -30.433 1.00 16.69 545 ASP A N 1
ATOM 4347 C CA . ASP A 1 545 ? 29.781 -13.134 -29.138 1.00 16.58 545 ASP A CA 1
ATOM 4348 C C . ASP A 1 545 ? 30.668 -12.638 -28.011 1.00 18.74 545 ASP A C 1
ATOM 4349 O O . ASP A 1 545 ? 31.864 -12.448 -28.172 1.00 20.04 545 ASP A O 1
ATOM 4354 N N . VAL A 1 546 ? 30.042 -12.430 -26.866 1.00 19.81 546 VAL A N 1
ATOM 4355 C CA . VAL A 1 546 ? 30.670 -11.844 -25.703 1.00 19.10 546 VAL A CA 1
ATOM 4356 C C . VAL A 1 546 ? 31.153 -12.936 -24.766 1.00 19.79 546 VAL A C 1
ATOM 4357 O O . VAL A 1 546 ? 30.718 -14.070 -24.864 1.00 21.74 546 VAL A O 1
ATOM 4361 N N . VAL A 1 547 ? 32.044 -12.592 -23.849 1.00 20.76 547 VAL A N 1
ATOM 4362 C CA . VAL A 1 547 ? 32.566 -13.579 -22.929 1.00 21.43 547 VAL A CA 1
ATOM 4363 C C . VAL A 1 547 ? 32.001 -13.330 -21.543 1.00 23.15 547 VAL A C 1
ATOM 4364 O O . VAL A 1 547 ? 31.240 -12.394 -21.344 1.00 22.96 547 VAL A O 1
ATOM 4368 N N . PHE A 1 548 ? 32.370 -14.187 -20.597 1.00 23.56 548 PHE A N 1
ATOM 4369 C CA . PHE A 1 548 ? 31.704 -14.252 -19.294 1.00 28.31 548 PHE A CA 1
ATOM 4370 C C . PHE A 1 548 ? 30.232 -14.645 -19.529 1.00 30.24 548 PHE A C 1
ATOM 4371 O O . PHE A 1 548 ? 29.311 -14.044 -18.982 1.00 33.11 548 PHE A O 1
ATOM 4379 N N . THR A 1 549 ? 30.019 -15.655 -20.365 1.00 26.65 549 THR A N 1
ATOM 4380 C CA . THR A 1 549 ? 28.711 -16.288 -20.490 1.00 27.22 549 THR A CA 1
ATOM 4381 C C . THR A 1 549 ? 28.908 -17.779 -20.723 1.00 29.10 549 THR A C 1
ATOM 4382 O O . THR A 1 549 ? 29.980 -18.210 -21.123 1.00 27.46 549 THR A O 1
ATOM 4386 N N . MET A 1 550 ? 27.875 -18.572 -20.477 1.00 29.38 550 MET A N 1
ATOM 4387 C CA . MET A 1 550 ? 27.957 -19.986 -20.796 1.00 28.64 550 MET A CA 1
ATOM 4388 C C . MET A 1 550 ? 27.734 -20.177 -22.275 1.00 23.73 550 MET A C 1
ATOM 4389 O O . MET A 1 550 ? 28.194 -21.151 -22.860 1.00 23.94 550 MET A O 1
ATOM 4394 N N . GLU A 1 551 ? 27.022 -19.237 -22.880 1.00 22.98 551 GLU A N 1
ATOM 4395 C CA . GLU A 1 551 ? 26.674 -19.353 -24.284 1.00 21.89 551 GLU A CA 1
ATOM 4396 C C . GLU A 1 551 ? 27.931 -19.367 -25.141 1.00 22.98 551 GLU A C 1
ATOM 4397 O O . GLU A 1 551 ? 28.037 -20.151 -26.078 1.00 23.68 551 GLU A O 1
ATOM 4403 N N . SER A 1 552 ? 28.896 -18.521 -24.806 1.00 21.32 552 SER A N 1
ATOM 4404 C CA . SER A 1 552 ? 30.118 -18.453 -25.591 1.00 20.77 552 SER A CA 1
ATOM 4405 C C . SER A 1 552 ? 30.873 -19.757 -25.526 1.00 21.97 552 SER A C 1
ATOM 4406 O O . SER A 1 552 ? 31.466 -20.193 -26.504 1.00 22.55 552 SER A O 1
ATOM 4409 N N . SER A 1 553 ? 30.856 -20.383 -24.363 1.00 22.93 553 SER A N 1
ATOM 4410 C CA . SER A 1 553 ? 31.569 -21.632 -24.201 1.00 21.60 553 SER A CA 1
ATOM 4411 C C . SER A 1 553 ? 30.961 -22.727 -25.050 1.00 20.74 553 SER A C 1
ATOM 4412 O O . SER A 1 553 ? 31.676 -23.580 -25.549 1.00 22.87 553 SER A O 1
ATOM 4415 N N . VAL A 1 554 ? 29.646 -22.708 -25.220 1.00 19.34 554 VAL A N 1
ATOM 4416 C CA . VAL A 1 554 ? 29.014 -23.693 -26.076 1.00 18.01 554 VAL A CA 1
ATOM 4417 C C . VAL A 1 554 ? 29.249 -23.293 -27.522 1.00 19.83 554 VAL A C 1
ATOM 4418 O O . VAL A 1 554 ? 29.439 -24.141 -28.386 1.00 21.32 554 VAL A O 1
ATOM 4422 N N . ARG A 1 555 ? 29.260 -21.993 -27.785 1.00 21.39 555 ARG A N 1
ATOM 4423 C CA . ARG A 1 555 ? 29.487 -21.523 -29.140 1.00 17.12 555 ARG A CA 1
ATOM 4424 C C . ARG A 1 555 ? 30.824 -22.017 -29.651 1.00 17.71 555 ARG A C 1
ATOM 4425 O O . ARG A 1 555 ? 30.892 -22.651 -30.687 1.00 17.27 555 ARG A O 1
ATOM 4433 N N . THR A 1 556 ? 31.886 -21.742 -28.907 1.00 19.31 556 THR A N 1
ATOM 4434 C CA . THR A 1 556 ? 33.229 -22.113 -29.340 1.00 19.05 556 THR A CA 1
ATOM 4435 C C . THR A 1 556 ? 33.391 -23.627 -29.504 1.00 20.01 556 THR A C 1
ATOM 4436 O O . THR A 1 556 ? 34.112 -24.089 -30.377 1.00 18.40 556 THR A O 1
ATOM 4440 N N . ALA A 1 557 ? 32.703 -24.396 -28.677 1.00 19.54 557 ALA A N 1
ATOM 4441 C CA . ALA A 1 557 ? 32.782 -25.837 -28.776 1.00 16.94 557 ALA A CA 1
ATOM 4442 C C . ALA A 1 557 ? 32.220 -26.316 -30.109 1.00 19.12 557 ALA A C 1
ATOM 4443 O O . ALA A 1 557 ? 32.819 -27.154 -30.766 1.00 20.01 557 ALA A O 1
ATOM 4445 N N . ARG A 1 558 ? 31.079 -25.776 -30.516 1.00 17.89 558 ARG A N 1
ATOM 4446 C CA . ARG A 1 558 ? 30.479 -26.153 -31.794 1.00 18.00 558 ARG A CA 1
ATOM 4447 C C . ARG A 1 558 ? 31.360 -25.754 -32.974 1.00 17.36 558 ARG A C 1
ATOM 4448 O O . ARG A 1 558 ? 31.480 -26.490 -33.946 1.00 18.29 558 ARG A O 1
ATOM 4456 N N . ILE A 1 559 ? 31.962 -24.577 -32.898 1.00 21.15 559 ILE A N 1
ATOM 4457 C CA . ILE A 1 559 ? 32.881 -24.146 -33.940 1.00 18.02 559 ILE A CA 1
ATOM 4458 C C . ILE A 1 559 ? 34.025 -25.142 -34.032 1.00 16.74 559 ILE A C 1
ATOM 4459 O O . ILE A 1 559 ? 34.422 -25.537 -35.122 1.00 18.73 559 ILE A O 1
ATOM 4464 N N . ALA A 1 560 ? 34.521 -25.578 -32.883 1.00 16.65 560 ALA A N 1
ATOM 4465 C CA . ALA A 1 560 ? 35.606 -26.550 -32.834 1.00 16.36 560 ALA A CA 1
ATOM 4466 C C . ALA A 1 560 ? 35.298 -27.813 -33.621 1.00 16.00 560 ALA A C 1
ATOM 4467 O O . ALA A 1 560 ? 36.039 -28.203 -34.506 1.00 19.35 560 ALA A O 1
ATOM 4469 N N . VAL A 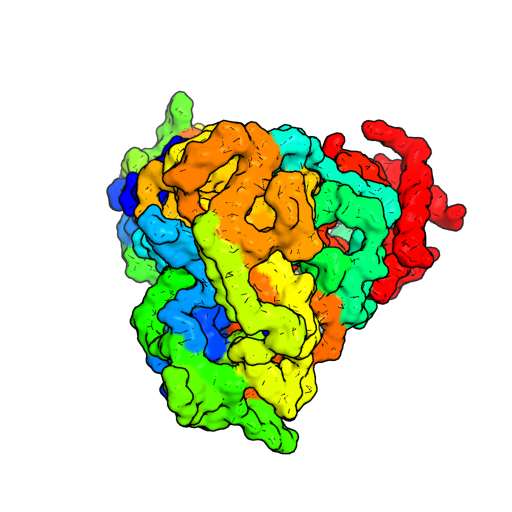1 561 ? 34.191 -28.451 -33.283 1.00 18.53 561 VAL A N 1
ATOM 4470 C CA . VAL A 1 561 ? 33.771 -29.682 -33.938 1.00 18.60 561 VAL A CA 1
ATOM 4471 C C . VAL A 1 561 ? 33.560 -29.494 -35.426 1.00 16.71 561 VAL A C 1
ATOM 4472 O O . VAL A 1 561 ? 34.053 -30.264 -36.240 1.00 19.50 561 VAL A O 1
ATOM 4476 N N . TYR A 1 562 ? 32.811 -28.461 -35.773 1.00 16.85 562 TYR A N 1
ATOM 4477 C CA . TYR A 1 562 ? 32.374 -28.274 -37.140 1.00 18.17 562 TYR A CA 1
ATOM 4478 C C . TYR A 1 562 ? 33.536 -27.950 -38.080 1.00 20.97 562 TYR A C 1
ATOM 4479 O O . TYR A 1 562 ? 33.564 -28.437 -39.207 1.00 20.05 562 TYR A O 1
ATOM 4488 N N . LYS A 1 563 ? 34.502 -27.155 -37.618 1.00 18.30 563 LYS A N 1
ATOM 4489 C CA . LYS A 1 563 ? 35.708 -26.888 -38.411 1.00 19.05 563 LYS A CA 1
ATOM 4490 C C . LYS A 1 563 ? 36.664 -28.083 -38.478 1.00 17.75 563 LYS A C 1
ATOM 4491 O O . LYS A 1 563 ? 37.166 -28.425 -39.542 1.00 19.83 563 LYS A O 1
ATOM 4497 N N . LEU A 1 564 ? 36.930 -28.702 -37.338 1.00 16.55 564 LEU A N 1
ATOM 4498 C CA . LEU A 1 564 ? 37.885 -29.794 -37.284 1.00 16.59 564 LEU A CA 1
ATOM 4499 C C . LEU A 1 564 ? 37.487 -30.957 -38.169 1.00 18.20 564 LEU A C 1
ATOM 4500 O O . LEU A 1 564 ? 38.342 -31.656 -38.698 1.00 19.76 564 LEU A O 1
ATOM 4505 N N . LEU A 1 565 ? 36.188 -31.151 -38.343 1.00 19.83 565 LEU A N 1
ATOM 4506 C CA . LEU A 1 565 ? 35.692 -32.279 -39.113 1.00 17.85 565 LEU A CA 1
ATOM 4507 C C . LEU A 1 565 ? 35.172 -31.866 -40.483 1.00 17.83 565 LEU A C 1
ATOM 4508 O O . LEU A 1 565 ? 34.711 -32.707 -41.252 1.00 17.73 565 LEU A O 1
ATOM 4513 N N . ASN A 1 566 ? 35.275 -30.572 -40.782 1.00 18.35 566 ASN A N 1
ATOM 4514 C CA . ASN A 1 566 ? 34.746 -29.992 -42.014 1.00 17.97 566 ASN A CA 1
ATOM 4515 C C . ASN A 1 566 ? 33.321 -30.461 -42.279 1.00 17.99 566 ASN A C 1
ATOM 4516 O O . ASN A 1 566 ? 33.014 -30.997 -43.340 1.00 19.85 566 ASN A O 1
ATOM 4521 N N . LEU A 1 567 ? 32.453 -30.273 -41.297 1.00 17.18 567 LEU A N 1
ATOM 4522 C CA . LEU A 1 567 ? 31.085 -30.746 -41.408 1.00 17.73 567 LEU A CA 1
ATOM 4523 C C . LEU A 1 567 ? 30.256 -29.833 -42.280 1.00 20.62 567 LEU A C 1
ATOM 4524 O O . LEU A 1 567 ? 30.679 -28.730 -42.632 1.00 21.03 567 LEU A O 1
ATOM 4529 N N . ASN A 1 568 ? 29.072 -30.319 -42.632 1.00 20.91 568 ASN A N 1
ATOM 4530 C CA . ASN A 1 568 ? 28.088 -29.551 -43.372 1.00 20.38 568 ASN A CA 1
ATOM 4531 C C . ASN A 1 568 ? 27.464 -28.473 -42.513 1.00 18.33 568 ASN A C 1
ATOM 4532 O O . ASN A 1 568 ? 26.809 -27.587 -43.022 1.00 21.39 568 ASN A O 1
ATOM 4537 N N . LYS A 1 569 ? 27.677 -28.563 -41.208 1.00 15.59 569 LYS A N 1
ATOM 4538 C CA . LYS A 1 569 ? 26.961 -27.755 -40.240 1.00 17.42 569 LYS A CA 1
ATOM 4539 C C . LYS A 1 569 ? 27.571 -26.377 -40.002 1.00 18.99 569 LYS A C 1
ATOM 4540 O O . LYS A 1 569 ? 28.781 -26.207 -39.989 1.00 20.62 569 LYS A O 1
ATOM 4546 N N . GLN A 1 570 ? 26.708 -25.391 -39.806 1.00 18.81 570 GLN A N 1
ATOM 4547 C CA . GLN A 1 570 ? 27.135 -24.026 -39.545 1.00 17.04 570 GLN A CA 1
ATOM 4548 C C . GLN A 1 570 ? 26.875 -23.637 -38.102 1.00 18.67 570 GLN A C 1
ATOM 4549 O O . GLN A 1 570 ? 26.028 -24.225 -37.439 1.00 22.52 570 GLN A O 1
ATOM 4555 N N . VAL A 1 571 ? 27.594 -22.639 -37.616 1.00 16.42 571 VAL A N 1
ATOM 4556 C CA . VAL A 1 571 ? 27.259 -22.031 -36.344 1.00 17.19 571 VAL A CA 1
ATOM 4557 C C . VAL A 1 571 ? 26.841 -20.606 -36.609 1.00 18.41 571 VAL A C 1
ATOM 4558 O O . VAL A 1 571 ? 27.681 -19.752 -36.850 1.00 21.07 571 VAL A O 1
ATOM 4562 N N . PRO A 1 572 ? 25.533 -20.348 -36.580 1.00 16.72 572 PRO A N 1
ATOM 4563 C CA . PRO A 1 572 ? 25.025 -19.009 -36.842 1.00 16.56 572 PRO A CA 1
ATOM 4564 C C . PRO A 1 572 ? 25.577 -17.990 -35.859 1.00 17.10 572 PRO A C 1
ATOM 4565 O O . PRO A 1 572 ? 25.914 -18.331 -34.731 1.00 16.22 572 PRO A O 1
ATOM 4569 N N . ASP A 1 573 ? 25.663 -16.741 -36.286 1.00 18.03 573 ASP A N 1
ATOM 4570 C CA . ASP A 1 573 ? 26.124 -15.693 -35.398 1.00 17.15 573 ASP A CA 1
ATOM 4571 C C . ASP A 1 573 ? 25.068 -15.410 -34.329 1.00 17.19 573 ASP A C 1
ATOM 4572 O O . ASP A 1 573 ? 24.038 -16.077 -34.273 1.00 17.75 573 ASP A O 1
ATOM 4577 N N . ILE A 1 574 ? 25.334 -14.430 -33.475 1.00 18.10 574 ILE A N 1
ATOM 4578 C CA . ILE A 1 574 ? 24.418 -14.049 -32.400 1.00 18.47 574 ILE A CA 1
ATOM 4579 C C . ILE A 1 574 ? 23.042 -13.642 -32.920 1.00 17.12 574 ILE A C 1
ATOM 4580 O O . ILE A 1 574 ? 22.900 -13.230 -34.066 1.00 18.16 574 ILE A O 1
ATOM 4585 N N . ASN A 1 575 ? 22.029 -13.763 -32.071 1.00 18.43 575 ASN A N 1
ATOM 4586 C CA . ASN A 1 575 ? 20.663 -13.429 -32.458 1.00 18.18 575 ASN A CA 1
ATOM 4587 C C . ASN A 1 575 ? 20.580 -11.977 -32.872 1.00 18.26 575 ASN A C 1
ATOM 4588 O O . ASN A 1 575 ? 21.067 -11.110 -32.164 1.00 20.79 575 ASN A O 1
ATOM 4593 N N . PRO A 1 576 ? 19.997 -11.717 -34.048 1.00 17.58 576 PRO A N 1
ATOM 4594 C CA . PRO A 1 576 ? 20.009 -10.406 -34.700 1.00 17.96 576 PRO A CA 1
ATOM 4595 C C . PRO A 1 576 ? 18.986 -9.423 -34.168 1.00 16.95 576 PRO A C 1
ATOM 4596 O O . PRO A 1 576 ? 18.379 -8.719 -34.958 1.00 17.42 576 PRO A O 1
ATOM 4600 N N . LEU A 1 577 ? 18.802 -9.366 -32.860 1.00 16.06 577 LEU A N 1
ATOM 4601 C CA . LEU A 1 577 ? 17.794 -8.496 -32.289 1.00 15.07 577 LEU A CA 1
ATOM 4602 C C . LEU A 1 577 ? 18.206 -7.025 -32.336 1.00 16.51 577 LEU A C 1
ATOM 4603 O O . LEU A 1 577 ? 17.367 -6.141 -32.259 1.00 19.31 577 LEU A O 1
ATOM 4608 N N . GLN A 1 578 ? 19.492 -6.750 -32.477 1.00 15.44 578 GLN A N 1
ATOM 4609 C CA . GLN A 1 578 ? 19.927 -5.367 -32.621 1.00 16.99 578 GLN A CA 1
ATOM 4610 C C . GLN A 1 578 ? 19.455 -4.781 -33.942 1.00 16.68 578 GLN A C 1
ATOM 4611 O O . GLN A 1 578 ? 19.416 -3.571 -34.104 1.00 17.57 578 GLN A O 1
ATOM 4617 N N . TYR A 1 579 ? 19.106 -5.651 -34.883 1.00 18.44 579 TYR A N 1
ATOM 4618 C CA . TYR A 1 579 ? 18.630 -5.232 -36.194 1.00 17.08 579 TYR A CA 1
ATOM 4619 C C . TYR A 1 579 ? 17.111 -5.123 -36.212 1.00 16.15 579 TYR A C 1
ATOM 4620 O O . TYR A 1 579 ? 16.517 -4.677 -37.187 1.00 16.95 579 TYR A O 1
ATOM 4629 N N . ASP A 1 580 ? 16.486 -5.548 -35.126 1.00 15.77 580 ASP A N 1
ATOM 4630 C CA . ASP A 1 580 ? 15.047 -5.452 -34.991 1.00 16.98 580 ASP A CA 1
ATOM 4631 C C . ASP A 1 580 ? 14.698 -4.003 -34.713 1.00 18.10 580 ASP A C 1
ATOM 4632 O O . ASP A 1 580 ? 15.056 -3.463 -33.672 1.00 15.90 580 ASP A O 1
ATOM 4637 N N . ILE A 1 581 ? 14.003 -3.374 -35.653 1.00 18.68 581 ILE A N 1
ATOM 4638 C CA . ILE A 1 581 ? 13.691 -1.953 -35.557 1.00 17.33 581 ILE A CA 1
ATOM 4639 C C . ILE A 1 581 ? 12.987 -1.634 -34.237 1.00 18.81 581 ILE A C 1
ATOM 4640 O O . ILE A 1 581 ? 13.152 -0.551 -33.676 1.00 17.08 581 ILE A O 1
ATOM 4645 N N . ARG A 1 582 ? 12.241 -2.608 -33.730 1.00 16.08 582 ARG A N 1
ATOM 4646 C CA . ARG A 1 582 ? 11.541 -2.483 -32.465 1.00 16.17 582 ARG A CA 1
ATOM 4647 C C . ARG A 1 582 ? 12.479 -2.348 -31.270 1.00 16.98 582 ARG A C 1
ATOM 4648 O O . ARG A 1 582 ? 12.166 -1.646 -30.316 1.00 16.78 582 ARG A O 1
ATOM 4656 N N . HIS A 1 583 ? 13.622 -3.020 -31.305 1.00 16.67 583 HIS A N 1
ATOM 4657 C CA . HIS A 1 583 ? 14.555 -2.936 -30.185 1.00 15.18 583 HIS A CA 1
ATOM 4658 C C . HIS A 1 583 ? 15.495 -1.765 -30.353 1.00 16.71 583 HIS A C 1
ATOM 4659 O O . HIS A 1 583 ? 15.990 -1.218 -29.376 1.00 19.12 583 HIS A O 1
ATOM 4666 N N . LEU A 1 584 ? 15.725 -1.378 -31.601 1.00 17.78 584 LEU A N 1
ATOM 4667 C CA . LEU A 1 584 ? 16.450 -0.160 -31.902 1.00 16.13 584 LEU A CA 1
ATOM 4668 C C . LEU A 1 584 ? 15.740 1.037 -31.286 1.00 17.37 584 LEU A C 1
ATOM 4669 O O . LEU A 1 584 ? 16.321 1.760 -30.481 1.00 17.53 584 LEU A O 1
ATOM 4674 N N . LEU A 1 585 ? 14.481 1.242 -31.651 1.00 16.60 585 LEU A N 1
ATOM 4675 C CA . LEU A 1 585 ? 13.759 2.416 -31.179 1.00 17.03 585 LEU A CA 1
ATOM 4676 C C . LEU A 1 585 ? 13.585 2.389 -29.671 1.00 18.19 585 LEU A C 1
ATOM 4677 O O . LEU A 1 585 ? 13.614 3.423 -29.024 1.00 20.55 585 LEU A O 1
ATOM 4682 N N . LYS A 1 586 ? 13.415 1.198 -29.114 1.00 18.54 586 LYS A N 1
ATOM 4683 C CA . LYS A 1 586 ? 13.231 1.050 -27.678 1.00 17.38 586 LYS A CA 1
ATOM 4684 C C . LYS A 1 586 ? 14.506 1.429 -26.938 1.00 19.31 586 LYS A C 1
ATOM 4685 O O . LYS A 1 586 ? 14.463 2.010 -25.855 1.00 20.11 586 LYS A O 1
ATOM 4691 N N . ALA A 1 587 ? 15.645 1.106 -27.539 1.00 18.87 587 ALA A N 1
ATOM 4692 C CA . ALA A 1 587 ? 16.928 1.421 -26.937 1.00 19.10 587 ALA A CA 1
ATOM 4693 C C . ALA A 1 587 ? 17.111 2.926 -26.846 1.00 19.63 587 ALA A C 1
ATOM 4694 O O . ALA A 1 587 ? 17.397 3.460 -25.786 1.00 22.71 587 ALA A O 1
ATOM 4696 N N . ALA A 1 588 ? 16.937 3.601 -27.970 1.00 17.66 588 ALA A N 1
ATOM 4697 C CA . ALA A 1 588 ? 17.087 5.034 -28.039 1.00 15.47 588 ALA A CA 1
ATOM 4698 C C . ALA A 1 588 ? 16.231 5.736 -26.999 1.00 20.52 588 ALA A C 1
ATOM 4699 O O . ALA A 1 588 ? 16.703 6.615 -26.283 1.00 20.81 588 ALA A O 1
ATOM 4701 N N . LYS A 1 589 ? 14.967 5.337 -26.917 1.00 21.72 589 LYS A N 1
ATOM 4702 C CA . LYS A 1 589 ? 14.036 5.924 -25.962 1.00 22.56 589 LYS A CA 1
ATOM 4703 C C . LYS A 1 589 ? 14.457 5.642 -24.528 1.00 22.13 589 LYS A C 1
ATOM 4704 O O . LYS A 1 589 ? 14.321 6.499 -23.665 1.00 26.91 589 LYS A O 1
ATOM 4710 N N . THR A 1 590 ? 14.970 4.441 -24.278 1.00 21.11 590 THR A N 1
ATOM 4711 C CA . THR A 1 590 ? 15.443 4.068 -22.946 1.00 22.85 590 THR A CA 1
ATOM 4712 C C . THR A 1 590 ? 16.691 4.839 -22.523 1.00 21.96 590 THR A C 1
ATOM 4713 O O . THR A 1 590 ? 16.781 5.310 -21.393 1.00 22.80 590 THR A O 1
ATOM 4717 N N . LEU A 1 591 ? 17.647 4.980 -23.433 1.00 21.28 591 LEU A N 1
ATOM 4718 C CA . LEU A 1 591 ? 18.857 5.740 -23.141 1.00 22.71 591 LEU A CA 1
ATOM 4719 C C . LEU A 1 591 ? 18.557 7.216 -22.841 1.00 23.21 591 LEU A C 1
ATOM 4720 O O . LEU A 1 591 ? 19.410 7.929 -22.335 1.00 23.75 591 LEU A O 1
ATOM 4725 N N . ASN A 1 592 ? 17.339 7.663 -23.130 1.00 24.62 592 ASN A N 1
ATOM 4726 C CA . ASN A 1 592 ? 16.946 9.044 -22.874 1.00 23.46 592 ASN A CA 1
ATOM 4727 C C . ASN A 1 592 ? 15.904 9.133 -21.778 1.00 25.58 592 ASN A C 1
ATOM 4728 O O . ASN A 1 592 ? 14.996 9.948 -21.857 1.00 30.52 592 ASN A O 1
ATOM 4733 N N . ASP A 1 593 ? 16.028 8.284 -20.765 1.00 26.61 593 ASP A N 1
ATOM 4734 C CA . ASP A 1 593 ? 15.106 8.280 -19.626 1.00 26.81 593 ASP A CA 1
ATOM 4735 C C . ASP A 1 593 ? 13.628 8.258 -20.021 1.00 27.38 593 ASP A C 1
ATOM 4736 O O . ASP A 1 593 ? 12.792 8.848 -19.337 1.00 30.51 593 ASP A O 1
ATOM 4741 N N . ASP A 1 594 ? 13.326 7.589 -21.130 1.00 26.00 594 ASP A N 1
ATOM 4742 C CA . ASP A 1 594 ? 11.961 7.440 -21.653 1.00 28.89 594 ASP A CA 1
ATOM 4743 C C . ASP A 1 594 ? 11.299 8.774 -21.997 1.00 28.71 594 ASP A C 1
ATOM 4744 O O . ASP A 1 594 ? 10.084 8.853 -22.139 1.00 31.46 594 ASP A O 1
ATOM 4749 N N . LYS A 1 595 ? 12.111 9.813 -22.144 1.00 28.81 595 LYS A N 1
ATOM 4750 C CA . LYS A 1 595 ? 11.667 11.054 -22.761 1.00 28.77 595 LYS A CA 1
ATOM 4751 C C . LYS A 1 595 ? 11.840 10.931 -24.271 1.00 30.72 595 LYS A C 1
ATOM 4752 O O . LYS A 1 595 ? 12.708 10.201 -24.739 1.00 29.72 595 LYS A O 1
ATOM 4758 N N . PRO A 1 596 ? 11.017 11.645 -25.043 1.00 32.72 596 PRO A N 1
ATOM 4759 C CA . PRO A 1 596 ? 11.141 11.578 -26.501 1.00 31.03 596 PRO A CA 1
ATOM 4760 C C . PRO A 1 596 ? 12.551 11.874 -27.014 1.00 29.84 596 PRO A C 1
ATOM 4761 O O . PRO A 1 596 ? 13.124 12.909 -26.679 1.00 33.45 596 PRO A O 1
ATOM 4765 N N . PHE A 1 597 ? 13.102 10.963 -27.806 1.00 27.07 597 PHE A N 1
ATOM 4766 C CA . PHE A 1 597 ? 14.392 11.187 -28.447 1.00 26.34 597 PHE A CA 1
ATOM 4767 C C . PHE A 1 597 ? 14.188 11.893 -29.771 1.00 28.71 597 PHE A C 1
ATOM 4768 O O . PHE A 1 597 ? 13.089 11.886 -30.316 1.00 31.29 597 PHE A O 1
ATOM 4776 N N . VAL A 1 598 ? 15.242 12.507 -30.289 1.00 27.65 598 VAL A N 1
ATOM 4777 C CA . VAL A 1 598 ? 15.128 13.254 -31.530 1.00 27.37 598 VAL A CA 1
ATOM 4778 C C . VAL A 1 598 ? 14.784 12.305 -32.669 1.00 27.97 598 VAL A C 1
ATOM 4779 O O . VAL A 1 598 ? 15.339 11.219 -32.771 1.00 27.45 598 VAL A O 1
ATOM 4783 N N . GLY A 1 599 ? 13.836 12.706 -33.504 1.00 30.06 599 GLY A N 1
ATOM 4784 C CA . GLY A 1 599 ? 13.389 11.866 -34.597 1.00 28.70 599 GLY A CA 1
ATOM 4785 C C . GLY A 1 599 ? 12.092 11.143 -34.287 1.00 30.14 599 GLY A C 1
ATOM 4786 O O . GLY A 1 599 ? 11.289 10.896 -35.184 1.00 30.08 599 GLY A O 1
ATOM 4787 N N . GLU A 1 600 ? 11.888 10.815 -33.014 1.00 27.84 600 GLU A N 1
ATOM 4788 C CA . GLU A 1 600 ? 10.724 10.055 -32.582 1.00 27.07 600 GLU A CA 1
ATOM 4789 C C . GLU A 1 600 ? 9.418 10.717 -33.002 1.00 30.84 600 GLU A C 1
ATOM 4790 O O . GLU A 1 600 ? 8.507 10.057 -33.500 1.00 32.51 600 GLU A O 1
ATOM 4796 N N . GLY A 1 601 ? 9.336 12.024 -32.793 1.00 30.22 601 GLY A N 1
ATOM 4797 C CA . GLY A 1 601 ? 8.169 12.786 -33.182 1.00 29.06 601 GLY A CA 1
ATOM 4798 C C . GLY A 1 601 ? 7.849 12.626 -34.650 1.00 30.53 601 GLY A C 1
ATOM 4799 O O . GLY A 1 601 ? 6.698 12.416 -35.019 1.00 33.29 601 GLY A O 1
ATOM 4800 N N . LEU A 1 602 ? 8.869 12.723 -35.491 1.00 30.16 602 LEU A N 1
ATOM 4801 C CA . LEU A 1 602 ? 8.688 12.524 -36.920 1.00 30.56 602 LEU A CA 1
ATOM 4802 C C . LEU A 1 602 ? 8.119 11.153 -37.191 1.00 31.26 602 LEU A C 1
ATOM 4803 O O . LEU A 1 602 ? 7.185 10.997 -37.966 1.00 32.79 602 LEU A O 1
ATOM 4808 N N . LEU A 1 603 ? 8.688 10.160 -36.527 1.00 30.51 603 LEU A N 1
ATOM 4809 C CA . LEU A 1 603 ? 8.314 8.779 -36.755 1.00 29.67 603 LEU A CA 1
ATOM 4810 C C . LEU A 1 603 ? 6.886 8.546 -36.311 1.00 29.76 603 LEU A C 1
ATOM 4811 O O . LEU A 1 603 ? 6.130 7.828 -36.957 1.00 28.55 603 LEU A O 1
ATOM 4816 N N . ARG A 1 604 ? 6.529 9.176 -35.200 1.00 29.77 604 ARG A N 1
ATOM 4817 C CA . ARG A 1 604 ? 5.206 9.033 -34.621 1.00 30.24 604 ARG A CA 1
ATOM 4818 C C . ARG A 1 604 ? 4.143 9.662 -35.524 1.00 31.82 604 ARG A C 1
ATOM 4819 O O . ARG A 1 604 ? 3.017 9.193 -35.581 1.00 33.07 604 ARG A O 1
ATOM 4827 N N . LYS A 1 605 ? 4.511 10.715 -36.242 1.00 32.91 605 LYS A N 1
ATOM 4828 C CA . LYS A 1 605 ? 3.638 11.293 -37.255 1.00 32.41 605 LYS A CA 1
ATOM 4829 C C . LYS A 1 605 ? 3.337 10.294 -38.369 1.00 32.70 605 LYS A C 1
ATOM 4830 O O . LYS A 1 605 ? 2.267 10.324 -38.975 1.00 34.48 605 LYS A O 1
ATOM 4836 N N . VAL A 1 606 ? 4.289 9.411 -38.637 1.00 29.42 606 VAL A N 1
ATOM 4837 C CA . VAL A 1 606 ? 4.174 8.494 -39.756 1.00 25.98 606 VAL A CA 1
ATOM 4838 C C . VAL A 1 606 ? 3.445 7.202 -39.396 1.00 28.54 606 VAL A C 1
ATOM 4839 O O . VAL A 1 606 ? 2.515 6.811 -40.092 1.00 31.45 606 VAL A O 1
ATOM 4843 N N . LEU A 1 607 ? 3.855 6.548 -38.310 1.00 26.90 607 LEU A N 1
ATOM 4844 C CA . LEU A 1 607 ? 3.365 5.207 -37.983 1.00 23.83 607 LEU A CA 1
ATOM 4845 C C . LEU A 1 607 ? 2.141 5.145 -37.071 1.00 27.78 607 LEU A C 1
ATOM 4846 O O . LEU A 1 607 ? 1.514 4.088 -36.971 1.00 27.20 607 LEU A O 1
ATOM 4851 N N . LYS A 1 608 ? 1.809 6.238 -36.385 1.00 26.76 608 LYS A N 1
ATOM 4852 C CA . LYS A 1 608 ? 0.686 6.208 -35.450 1.00 24.40 608 LYS A CA 1
ATOM 4853 C C . LYS A 1 608 ? -0.613 5.991 -36.199 1.00 24.64 608 LYS A C 1
ATOM 4854 O O . LYS A 1 608 ? -0.898 6.696 -37.157 1.00 27.26 608 LYS A O 1
ATOM 4860 N N . GLY A 1 609 ? -1.388 5.002 -35.763 1.00 24.90 609 GLY A N 1
ATOM 4861 C CA . GLY A 1 609 ? -2.648 4.665 -36.402 1.00 21.69 609 GLY A CA 1
ATOM 4862 C C . GLY A 1 609 ? -2.502 3.652 -37.517 1.00 23.90 609 GLY A C 1
ATOM 4863 O O . GLY A 1 609 ? -3.468 3.279 -38.169 1.00 25.63 609 GLY A O 1
ATOM 4864 N N . THR A 1 610 ? -1.276 3.203 -37.734 1.00 25.22 610 THR A N 1
ATOM 4865 C CA . THR A 1 610 ? -0.985 2.214 -38.765 1.00 23.69 610 THR A CA 1
ATOM 4866 C C . THR A 1 610 ? -0.729 0.818 -38.212 1.00 23.72 610 THR A C 1
ATOM 4867 O O . THR A 1 610 ? -0.821 0.579 -37.010 1.00 28.01 610 THR A O 1
ATOM 4871 N N . TYR A 1 611 ? -0.397 -0.092 -39.117 1.00 22.78 611 TYR A N 1
ATOM 4872 C CA . TYR A 1 611 ? -0.079 -1.473 -38.784 1.00 22.36 611 TYR A CA 1
ATOM 4873 C C . TYR A 1 611 ? 1.124 -1.536 -37.881 1.00 21.56 611 TYR A C 1
ATOM 4874 O O . TYR A 1 611 ? 1.247 -2.447 -37.078 1.00 23.53 611 TYR A O 1
ATOM 4883 N N . PHE A 1 612 ? 2.000 -0.548 -38.008 1.00 20.89 612 PHE A N 1
ATOM 4884 C CA . PHE A 1 612 ? 3.262 -0.548 -37.287 1.00 21.25 612 PHE A CA 1
ATOM 4885 C C . PHE A 1 612 ? 3.281 0.330 -36.033 1.00 22.69 612 PHE A C 1
ATOM 4886 O O . PHE A 1 612 ? 4.351 0.662 -35.537 1.00 20.13 612 PHE A O 1
ATOM 4894 N N . GLU A 1 613 ? 2.114 0.694 -35.510 1.00 22.05 613 GLU A N 1
ATOM 4895 C CA . GLU A 1 613 ? 2.057 1.575 -34.345 1.00 20.95 613 GLU A CA 1
ATOM 4896 C C . GLU A 1 613 ? 2.757 0.953 -33.141 1.00 22.16 613 GLU A C 1
ATOM 4897 O O . GLU A 1 613 ? 3.460 1.639 -32.401 1.00 22.55 613 GLU A O 1
ATOM 4903 N N . HIS A 1 614 ? 2.595 -0.354 -32.965 1.00 19.78 614 HIS A N 1
ATOM 4904 C CA . HIS A 1 614 ? 3.201 -1.059 -31.837 1.00 19.92 614 HIS A CA 1
ATOM 4905 C C . HIS A 1 614 ? 4.740 -0.981 -31.811 1.00 21.54 614 HIS A C 1
ATOM 4906 O O . HIS A 1 614 ? 5.372 -1.236 -30.786 1.00 21.69 614 HIS A O 1
ATOM 4913 N N . VAL A 1 615 ? 5.339 -0.636 -32.941 1.00 19.89 615 VAL A N 1
ATOM 4914 C CA . VAL A 1 615 ? 6.779 -0.496 -33.020 1.00 18.51 615 VAL A CA 1
ATOM 4915 C C . VAL A 1 615 ? 7.268 0.695 -32.202 1.00 18.96 615 VAL A C 1
ATOM 4916 O O . VAL A 1 615 ? 8.380 0.682 -31.686 1.00 18.73 615 VAL A O 1
ATOM 4920 N N . LEU A 1 616 ? 6.423 1.711 -32.070 1.00 19.29 616 LEU A N 1
ATOM 4921 C CA . LEU A 1 616 ? 6.762 2.919 -31.323 1.00 18.65 616 LEU A CA 1
ATOM 4922 C C . LEU A 1 616 ? 6.889 2.659 -29.821 1.00 20.97 616 LEU A C 1
ATOM 4923 O O . LEU A 1 616 ? 5.982 2.120 -29.206 1.00 22.49 616 LEU A O 1
ATOM 4928 N N . PRO A 1 617 ? 8.022 3.053 -29.223 1.00 21.05 617 PRO A N 1
ATOM 4929 C CA . PRO A 1 617 ? 8.292 2.792 -27.802 1.00 21.88 617 PRO A CA 1
ATOM 4930 C C . PRO A 1 617 ? 7.398 3.556 -26.821 1.00 24.49 617 PRO A C 1
ATOM 4931 O O . PRO A 1 617 ? 6.728 4.512 -27.198 1.00 25.34 617 PRO A O 1
ATOM 4935 N N . ALA A 1 618 ? 7.417 3.133 -25.560 1.00 25.30 618 ALA A N 1
ATOM 4936 C CA . ALA A 1 618 ? 6.522 3.661 -24.537 1.00 29.50 618 ALA A CA 1
ATOM 4937 C C . ALA A 1 618 ? 7.097 4.846 -23.763 1.00 35.21 618 ALA A C 1
ATOM 4938 O O . ALA A 1 618 ? 8.296 4.898 -23.487 1.00 37.58 618 ALA A O 1
ATOM 4940 N N . GLY A 1 619 ? 6.221 5.783 -23.398 1.00 40.37 619 GLY A N 1
ATOM 4941 C CA . GLY A 1 619 ? 6.598 6.957 -22.628 1.00 40.09 619 GLY A CA 1
ATOM 4942 C C . GLY A 1 619 ? 5.394 7.692 -22.063 1.00 42.55 619 GLY A C 1
ATOM 4943 O O . GLY A 1 619 ? 5.241 8.903 -22.244 1.00 43.85 619 GLY A O 1
ATOM 4944 N N . GLU A 1 624 ? 0.507 15.375 -29.018 1.00 56.40 624 GLU A N 1
ATOM 4945 C CA . GLU A 1 624 ? 1.117 15.428 -30.345 1.00 65.95 624 GLU A CA 1
ATOM 4946 C C . GLU A 1 624 ? 1.101 16.831 -30.932 1.00 65.44 624 GLU A C 1
ATOM 4947 O O . GLU A 1 624 ? 0.038 17.421 -31.115 1.00 67.73 624 GLU A O 1
ATOM 4953 N N . GLU A 1 625 ? 2.280 17.353 -31.254 1.00 63.88 625 GLU A N 1
ATOM 4954 C CA . GLU A 1 625 ? 2.377 18.695 -31.813 1.00 60.77 625 GLU A CA 1
ATOM 4955 C C . GLU A 1 625 ? 2.014 18.702 -33.293 1.00 55.48 625 GLU A C 1
ATOM 4956 O O . GLU A 1 625 ? 1.880 17.656 -33.924 1.00 56.08 625 GLU A O 1
ATOM 4962 N N . HIS A 1 626 ? 1.868 19.900 -33.839 1.00 49.09 626 HIS A N 1
ATOM 4963 C CA . HIS A 1 626 ? 1.182 20.095 -35.107 1.00 46.35 626 HIS A CA 1
ATOM 4964 C C . HIS A 1 626 ? 2.016 19.749 -36.334 1.00 45.37 626 HIS A C 1
ATOM 4965 O O . HIS A 1 626 ? 3.141 19.280 -36.221 1.00 48.68 626 HIS A O 1
ATOM 4972 N N . GLU A 1 627 ? 1.437 19.981 -37.508 1.00 46.03 627 GLU A N 1
ATOM 4973 C CA . GLU A 1 627 ? 2.126 19.832 -38.779 1.00 44.73 627 GLU A CA 1
ATOM 4974 C C . GLU A 1 627 ? 3.092 20.987 -39.013 1.00 41.33 627 GLU A C 1
ATOM 4975 O O . GLU A 1 627 ? 4.038 20.878 -39.787 1.00 41.59 627 GLU A O 1
ATOM 4981 N N . SER A 1 628 ? 2.839 22.100 -38.341 1.00 40.52 628 SER A N 1
ATOM 4982 C CA . SER A 1 628 ? 3.622 23.308 -38.539 1.00 39.58 628 SER A CA 1
ATOM 4983 C C . SER A 1 628 ? 5.052 23.121 -38.101 1.00 38.85 628 SER A C 1
ATOM 4984 O O . SER A 1 628 ? 5.949 23.773 -38.622 1.00 39.67 628 SER A O 1
ATOM 4987 N N . PHE A 1 629 ? 5.260 22.229 -37.141 1.00 38.69 629 PHE A N 1
ATOM 4988 C CA . PHE A 1 629 ? 6.564 22.076 -36.513 1.00 39.51 629 PHE A CA 1
ATOM 4989 C C . PHE A 1 629 ? 7.377 20.936 -37.110 1.00 40.59 629 PHE A C 1
ATOM 4990 O O . PHE A 1 629 ? 8.416 20.561 -36.578 1.00 45.75 629 PHE A O 1
ATOM 4998 N N . ILE A 1 630 ? 6.904 20.383 -38.214 1.00 38.30 630 ILE A N 1
ATOM 4999 C CA . ILE A 1 630 ? 7.584 19.255 -38.822 1.00 40.46 630 ILE A CA 1
ATOM 5000 C C . ILE A 1 630 ? 8.888 19.718 -39.460 1.00 40.26 630 ILE A C 1
ATOM 5001 O O . ILE A 1 630 ? 9.925 19.084 -39.282 1.00 39.76 630 ILE A O 1
ATOM 5006 N N . ALA A 1 631 ? 8.843 20.839 -40.176 1.00 41.93 631 ALA A N 1
ATOM 5007 C CA . ALA A 1 631 ? 10.041 21.367 -40.827 1.00 42.24 631 ALA A CA 1
ATOM 5008 C C . ALA A 1 631 ? 11.126 21.647 -39.797 1.00 41.42 631 ALA A C 1
ATOM 5009 O O . ALA A 1 631 ? 12.311 21.598 -40.106 1.00 42.90 631 ALA A O 1
ATOM 5011 N N . GLU A 1 632 ? 10.711 21.926 -38.568 1.00 40.83 632 GLU A N 1
ATOM 5012 C CA . GLU A 1 632 ? 11.648 22.099 -37.474 1.00 41.18 632 GLU A CA 1
ATOM 5013 C C . GLU A 1 632 ? 12.252 20.765 -37.074 1.00 45.86 632 GLU A C 1
ATOM 5014 O O . GLU A 1 632 ? 13.474 20.632 -36.983 1.00 47.55 632 GLU A O 1
ATOM 5020 N N . HIS A 1 633 ? 11.392 19.779 -36.830 1.00 44.52 633 HIS A N 1
ATOM 5021 C CA . HIS A 1 633 ? 11.850 18.479 -36.358 1.00 39.82 633 HIS A CA 1
ATOM 5022 C C . HIS A 1 633 ? 12.755 17.803 -37.369 1.00 39.12 633 HIS A C 1
ATOM 5023 O O . HIS A 1 633 ? 13.682 17.098 -36.994 1.00 38.93 633 HIS A O 1
ATOM 5030 N N . VAL A 1 634 ? 12.481 18.022 -38.650 1.00 40.88 634 VAL A N 1
ATOM 5031 C CA . VAL A 1 634 ? 13.307 17.463 -39.712 1.00 39.48 634 VAL A CA 1
ATOM 5032 C C . VAL A 1 634 ? 14.709 18.043 -39.669 1.00 43.28 634 VAL A C 1
ATOM 5033 O O . VAL A 1 634 ? 15.693 17.314 -39.776 1.00 46.18 634 VAL A O 1
ATOM 5037 N N . ASN A 1 635 ? 14.808 19.356 -39.504 1.00 43.08 635 ASN A N 1
ATOM 5038 C CA . ASN A 1 635 ? 16.114 19.994 -39.500 1.00 45.13 635 ASN A CA 1
ATOM 5039 C C . ASN A 1 635 ? 16.901 19.660 -38.239 1.00 44.99 635 ASN A C 1
ATOM 5040 O O . ASN A 1 635 ? 18.116 19.513 -38.287 1.00 48.04 635 ASN A O 1
ATOM 5045 N N . LYS A 1 636 ? 16.213 19.525 -37.113 1.00 41.08 636 LYS A N 1
ATOM 5046 C CA . LYS A 1 636 ? 16.903 19.188 -35.879 1.00 41.66 636 LYS A CA 1
ATOM 5047 C C . LYS A 1 636 ? 17.336 17.733 -35.899 1.00 42.27 636 LYS A C 1
ATOM 5048 O O . LYS A 1 636 ? 18.246 17.339 -35.175 1.00 41.97 636 LYS A O 1
ATOM 5054 N N . PHE A 1 637 ? 16.693 16.939 -36.744 1.00 41.87 637 PHE A N 1
ATOM 5055 C CA . PHE A 1 637 ? 17.070 15.547 -36.898 1.00 39.88 637 PHE A CA 1
ATOM 5056 C C . PHE A 1 637 ? 18.283 15.433 -37.803 1.00 42.16 637 PHE A C 1
ATOM 5057 O O . PHE A 1 637 ? 19.246 14.744 -37.478 1.00 42.48 637 PHE A O 1
ATOM 5065 N N . ARG A 1 638 ? 18.225 16.105 -38.946 1.00 43.62 638 ARG A N 1
ATOM 5066 C CA . ARG A 1 638 ? 19.349 16.131 -39.869 1.00 45.75 638 ARG A CA 1
ATOM 5067 C C . ARG A 1 638 ? 20.588 16.697 -39.173 1.00 48.07 638 ARG A C 1
ATOM 5068 O O . ARG A 1 638 ? 21.712 16.289 -39.452 1.00 48.47 638 ARG A O 1
ATOM 5076 N N . GLU A 1 639 ? 20.374 17.621 -38.246 1.00 46.85 639 GLU A N 1
ATOM 5077 C CA . GLU A 1 639 ? 21.476 18.208 -37.506 1.00 48.40 639 GLU A CA 1
ATOM 5078 C C . GLU A 1 639 ? 22.075 17.218 -36.509 1.00 47.89 639 GLU A C 1
ATOM 5079 O O . GLU A 1 639 ? 23.271 17.247 -36.237 1.00 51.23 639 GLU A O 1
ATOM 5085 N N . TRP A 1 640 ? 21.243 16.337 -35.969 1.00 46.73 640 TRP A N 1
ATOM 5086 C CA . TRP A 1 640 ? 21.707 15.353 -34.998 1.00 42.58 640 TRP A CA 1
ATOM 5087 C C . TRP A 1 640 ? 22.607 14.299 -35.642 1.00 47.21 640 TRP A C 1
ATOM 5088 O O . TRP A 1 640 ? 23.705 14.043 -35.152 1.00 47.32 640 TRP A O 1
ATOM 5099 N N . VAL A 1 641 ? 22.144 13.689 -36.732 1.00 46.95 641 VAL A N 1
ATOM 5100 C CA . VAL A 1 641 ? 22.935 12.686 -37.440 1.00 45.22 641 VAL A CA 1
ATOM 5101 C C . VAL A 1 641 ? 24.197 13.306 -38.004 1.00 48.45 641 VAL A C 1
ATOM 5102 O O . VAL A 1 641 ? 25.203 12.626 -38.196 1.00 52.53 641 VAL A O 1
ATOM 5106 N N . LYS A 1 642 ? 24.132 14.605 -38.272 1.00 50.79 642 LYS A N 1
ATOM 5107 C CA . LYS A 1 642 ? 25.279 15.356 -38.757 1.00 50.74 642 LYS A CA 1
ATOM 5108 C C . LYS A 1 642 ? 26.416 15.331 -37.740 1.00 53.15 642 LYS A C 1
ATOM 5109 O O . LYS A 1 642 ? 27.556 15.003 -38.069 1.00 54.13 642 LYS A O 1
ATOM 5115 N N . GLY A 1 643 ? 26.096 15.656 -36.496 1.00 51.08 643 GLY A N 1
ATOM 5116 C CA . GLY A 1 643 ? 27.104 15.729 -35.460 1.00 52.03 643 GLY A CA 1
ATOM 5117 C C . GLY A 1 643 ? 27.503 14.390 -34.880 1.00 48.36 643 GLY A C 1
ATOM 5118 O O . GLY A 1 643 ? 28.299 14.336 -33.951 1.00 49.32 643 GLY A O 1
ATOM 5119 N N . ILE A 1 644 ? 26.955 13.307 -35.417 1.00 47.61 644 ILE A N 1
ATOM 5120 C CA . ILE A 1 644 ? 27.262 11.987 -34.888 1.00 46.33 644 ILE A CA 1
ATOM 5121 C C . ILE A 1 644 ? 28.715 11.637 -35.152 1.00 48.56 644 ILE A C 1
ATOM 5122 O O . ILE A 1 644 ? 29.446 11.268 -34.235 1.00 47.80 644 ILE A O 1
ATOM 5127 N N . ARG A 1 645 ? 29.136 11.766 -36.404 1.00 53.39 645 ARG A N 1
ATOM 5128 C CA . ARG A 1 645 ? 30.531 11.536 -36.759 1.00 54.23 645 ARG A CA 1
ATOM 5129 C C . ARG A 1 645 ? 31.389 12.717 -36.316 1.00 58.15 645 ARG A C 1
ATOM 5130 O O . ARG A 1 645 ? 32.309 12.559 -35.509 1.00 57.84 645 ARG A O 1
ATOM 5138 N N . GLY A 1 646 ? 31.077 13.894 -36.859 1.00 61.22 646 GLY A N 1
ATOM 5139 C CA . GLY A 1 646 ? 31.682 15.149 -36.442 1.00 61.77 646 GLY A CA 1
ATOM 5140 C C . GLY A 1 646 ? 33.196 15.170 -36.398 1.00 63.70 646 GLY A C 1
ATOM 5141 O O . GLY A 1 646 ? 33.779 15.568 -35.389 1.00 64.66 646 GLY A O 1
ATOM 5142 N N . ASN B 1 2 ? -0.264 -33.826 -10.558 1.00 41.97 2 ASN B N 1
ATOM 5143 C CA . ASN B 1 2 ? 0.451 -34.132 -11.788 1.00 39.57 2 ASN B CA 1
ATOM 5144 C C . ASN B 1 2 ? 1.803 -34.764 -11.473 1.00 39.66 2 ASN B C 1
ATOM 5145 O O . ASN B 1 2 ? 2.652 -34.129 -10.846 1.00 42.55 2 ASN B O 1
ATOM 5150 N N . PRO B 1 3 ? 2.007 -36.021 -11.902 1.00 38.88 3 PRO B N 1
ATOM 5151 C CA . PRO B 1 3 ? 3.251 -36.756 -11.639 1.00 41.18 3 PRO B CA 1
ATOM 5152 C C . PRO B 1 3 ? 4.415 -36.258 -12.493 1.00 36.68 3 PRO B C 1
ATOM 5153 O O . PRO B 1 3 ? 5.537 -36.755 -12.378 1.00 37.95 3 PRO B O 1
ATOM 5157 N N . ILE B 1 4 ? 4.126 -35.289 -13.350 1.00 32.26 4 ILE B N 1
ATOM 5158 C CA . ILE B 1 4 ? 5.116 -34.665 -14.207 1.00 28.72 4 ILE B CA 1
ATOM 5159 C C . ILE B 1 4 ? 5.705 -33.443 -13.523 1.00 29.64 4 ILE B C 1
ATOM 5160 O O . ILE B 1 4 ? 6.887 -33.156 -13.652 1.00 28.70 4 ILE B O 1
ATOM 5165 N N . THR B 1 5 ? 4.873 -32.749 -12.756 1.00 32.99 5 THR B N 1
ATOM 5166 C CA . THR B 1 5 ? 5.241 -31.453 -12.206 1.00 30.35 5 THR B CA 1
ATOM 5167 C C . THR B 1 5 ? 5.386 -31.419 -10.688 1.00 31.30 5 THR B C 1
ATOM 5168 O O . THR B 1 5 ? 5.362 -30.348 -10.099 1.00 34.12 5 THR B O 1
ATOM 5172 N N . SER B 1 6 ? 5.550 -32.574 -10.058 1.00 32.27 6 SER B N 1
ATOM 5173 C CA . SER B 1 6 ? 5.487 -32.661 -8.600 1.00 32.07 6 SER B CA 1
ATOM 5174 C C . SER B 1 6 ? 6.535 -31.823 -7.868 1.00 32.26 6 SER B C 1
ATOM 5175 O O . SER B 1 6 ? 6.289 -31.332 -6.769 1.00 32.98 6 SER B O 1
ATOM 5178 N N . LYS B 1 7 ? 7.706 -31.668 -8.473 1.00 33.29 7 LYS B N 1
ATOM 5179 C CA . LYS B 1 7 ? 8.795 -30.926 -7.844 1.00 31.72 7 LYS B CA 1
ATOM 5180 C C . LYS B 1 7 ? 8.640 -29.422 -8.048 1.00 30.35 7 LYS B C 1
ATOM 5181 O O . LYS B 1 7 ? 9.510 -28.639 -7.681 1.00 27.28 7 LYS B O 1
ATOM 5187 N N . PHE B 1 8 ? 7.511 -29.027 -8.622 1.00 31.37 8 PHE B N 1
ATOM 5188 C CA . PHE B 1 8 ? 7.260 -27.631 -8.941 1.00 29.55 8 PHE B CA 1
ATOM 5189 C C . PHE B 1 8 ? 5.928 -27.158 -8.378 1.00 29.87 8 PHE B C 1
ATOM 5190 O O . PHE B 1 8 ? 5.551 -26.004 -8.551 1.00 30.00 8 PHE B O 1
ATOM 5198 N N . ASP B 1 9 ? 5.218 -28.048 -7.699 1.00 30.42 9 ASP B N 1
ATOM 5199 C CA . ASP B 1 9 ? 3.861 -27.746 -7.267 1.00 33.04 9 ASP B CA 1
ATOM 5200 C C . ASP B 1 9 ? 3.778 -26.538 -6.342 1.00 31.43 9 ASP B C 1
ATOM 5201 O O . ASP B 1 9 ? 2.790 -25.814 -6.368 1.00 35.83 9 ASP B O 1
ATOM 5206 N N . LYS B 1 10 ? 4.809 -26.312 -5.537 1.00 30.19 10 LYS B N 1
ATOM 5207 C CA . LYS B 1 10 ? 4.844 -25.140 -4.669 1.00 28.70 10 LYS B CA 1
ATOM 5208 C C . LYS B 1 10 ? 4.828 -23.852 -5.482 1.00 33.01 10 LYS B C 1
ATOM 5209 O O . LYS B 1 10 ? 4.126 -22.895 -5.148 1.00 34.18 10 LYS B O 1
ATOM 5215 N N . VAL B 1 11 ? 5.603 -23.838 -6.559 1.00 31.26 11 VAL B N 1
ATOM 5216 C CA . VAL B 1 11 ? 5.687 -22.672 -7.424 1.00 29.64 11 VAL B CA 1
ATOM 5217 C C . VAL B 1 11 ? 4.494 -22.555 -8.363 1.00 29.61 11 VAL B C 1
ATOM 5218 O O . VAL B 1 11 ? 3.922 -21.480 -8.507 1.00 32.67 11 VAL B O 1
ATOM 5222 N N . LEU B 1 12 ? 4.127 -23.666 -8.994 1.00 29.02 12 LEU B N 1
ATOM 5223 C CA . LEU B 1 12 ? 3.059 -23.693 -9.990 1.00 24.80 12 LEU B CA 1
ATOM 5224 C C . LEU B 1 12 ? 1.691 -23.306 -9.437 1.00 28.31 12 LEU B C 1
ATOM 5225 O O . LEU B 1 12 ? 0.852 -22.770 -10.158 1.00 26.52 12 LEU B O 1
ATOM 5230 N N . ASN B 1 13 ? 1.459 -23.597 -8.161 1.00 29.53 13 ASN B N 1
ATOM 5231 C CA . ASN B 1 13 ? 0.186 -23.274 -7.535 1.00 28.33 13 ASN B CA 1
ATOM 5232 C C . ASN B 1 13 ? 0.095 -21.794 -7.202 1.00 28.44 13 ASN B C 1
ATOM 5233 O O . ASN B 1 13 ? -0.990 -21.218 -7.198 1.00 29.59 13 ASN B O 1
ATOM 5238 N N . ALA B 1 14 ? 1.244 -21.182 -6.943 1.00 26.20 14 ALA B N 1
ATOM 5239 C CA . ALA B 1 14 ? 1.307 -19.775 -6.591 1.00 25.38 14 ALA B CA 1
ATOM 5240 C C . ALA B 1 14 ? 1.433 -18.897 -7.820 1.00 26.91 14 ALA B C 1
ATOM 5241 O O . ALA B 1 14 ? 1.486 -17.675 -7.710 1.00 28.70 14 ALA B O 1
ATOM 5243 N N . SER B 1 15 ? 1.488 -19.517 -8.990 1.00 25.20 15 SER B N 1
ATOM 5244 C CA . SER B 1 15 ? 1.656 -18.774 -10.229 1.00 24.99 15 SER B CA 1
ATOM 5245 C C . SER B 1 15 ? 0.355 -18.172 -10.717 1.00 27.23 15 SER B C 1
ATOM 5246 O O . SER B 1 15 ? -0.702 -18.792 -10.607 1.00 30.12 15 SER B O 1
ATOM 5249 N N . SER B 1 16 ? 0.430 -16.971 -11.274 1.00 26.47 16 SER B N 1
ATOM 5250 C CA . SER B 1 16 ? -0.738 -16.375 -11.900 1.00 25.90 16 SER B CA 1
ATOM 5251 C C . SER B 1 16 ? -0.753 -16.690 -13.392 1.00 28.13 16 SER B C 1
ATOM 5252 O O . SER B 1 16 ? -1.808 -16.776 -14.009 1.00 31.07 16 SER B O 1
ATOM 5255 N N . GLU B 1 17 ? 0.430 -16.867 -13.966 1.00 30.85 17 GLU B N 1
ATOM 5256 C CA . GLU B 1 17 ? 0.563 -17.184 -15.384 1.00 27.97 17 GLU B CA 1
ATOM 5257 C C . GLU B 1 17 ? -0.025 -18.549 -15.701 1.00 27.21 17 GLU B C 1
ATOM 5258 O O . GLU B 1 17 ? -0.788 -18.698 -16.657 1.00 27.06 17 GLU B O 1
ATOM 5264 N N . TYR B 1 18 ? 0.330 -19.528 -14.873 1.00 26.15 18 TYR B N 1
ATOM 5265 C CA . TYR B 1 18 ? -0.019 -20.939 -15.071 1.00 26.47 18 TYR B CA 1
ATOM 5266 C C . TYR B 1 18 ? -1.464 -21.211 -15.463 1.00 23.66 18 TYR B C 1
ATOM 5267 O O . TYR B 1 18 ? -2.399 -20.868 -14.740 1.00 25.15 18 TYR B O 1
ATOM 5276 N N . GLY B 1 19 ? -1.634 -21.837 -16.620 1.00 24.20 19 GLY B N 1
ATOM 5277 C CA . GLY B 1 19 ? -2.951 -22.202 -17.096 1.00 25.27 19 GLY B CA 1
ATOM 5278 C C . GLY B 1 19 ? -3.676 -21.096 -17.832 1.00 23.41 19 GLY B C 1
ATOM 5279 O O . GLY B 1 19 ? -4.724 -21.327 -18.417 1.00 25.75 19 GLY B O 1
ATOM 5280 N N . HIS B 1 20 ? -3.123 -19.894 -17.808 1.00 23.54 20 HIS B N 1
ATOM 5281 C CA . HIS B 1 20 ? -3.740 -18.780 -18.503 1.00 23.42 20 HIS B CA 1
ATOM 5282 C C . HIS B 1 20 ? -2.892 -18.320 -19.682 1.00 22.72 20 HIS B C 1
ATOM 5283 O O . HIS B 1 20 ? -2.886 -17.147 -20.042 1.00 23.07 20 HIS B O 1
ATOM 5290 N N . VAL B 1 21 ? -2.210 -19.274 -20.300 1.00 21.86 21 VAL B N 1
ATOM 5291 C CA . VAL B 1 21 ? -1.269 -19.003 -21.375 1.00 19.00 21 VAL B CA 1
ATOM 5292 C C . VAL B 1 21 ? -1.956 -18.525 -22.639 1.00 15.47 21 VAL B C 1
ATOM 5293 O O . VAL B 1 21 ? -3.032 -18.984 -22.973 1.00 19.51 21 VAL B O 1
ATOM 5297 N N . ASN B 1 22 ? -1.337 -17.579 -23.326 1.00 17.18 22 ASN B N 1
ATOM 5298 C CA . ASN B 1 22 ? -1.805 -17.149 -24.632 1.00 17.01 22 ASN B CA 1
ATOM 5299 C C . ASN B 1 22 ? -1.134 -17.984 -25.713 1.00 16.73 22 ASN B C 1
ATOM 5300 O O . ASN B 1 22 ? 0.002 -17.729 -26.084 1.00 18.51 22 ASN B O 1
ATOM 5305 N N . HIS B 1 23 ? -1.846 -18.981 -26.220 1.00 17.52 23 HIS B N 1
ATOM 5306 C CA . HIS B 1 23 ? -1.249 -19.974 -27.095 1.00 15.61 23 HIS B CA 1
ATOM 5307 C C . HIS B 1 23 ? -0.960 -19.445 -28.483 1.00 20.94 23 HIS B C 1
ATOM 5308 O O . HIS B 1 23 ? -0.293 -20.099 -29.263 1.00 13.66 23 HIS B O 1
ATOM 5315 N N . GLU B 1 24 ? -1.456 -18.259 -28.796 1.00 16.97 24 GLU B N 1
ATOM 5316 C CA . GLU B 1 24 ? -1.222 -17.686 -30.114 1.00 17.06 24 GLU B CA 1
ATOM 5317 C C . GLU B 1 24 ? -0.949 -16.182 -30.074 1.00 17.37 24 GLU B C 1
ATOM 5318 O O . GLU B 1 24 ? -1.769 -15.392 -30.522 1.00 15.26 24 GLU B O 1
ATOM 5324 N N . PRO B 1 25 ? 0.216 -15.783 -29.551 1.00 17.11 25 PRO B N 1
ATOM 5325 C CA . PRO B 1 25 ? 0.533 -14.363 -29.406 1.00 15.91 25 PRO B CA 1
ATOM 5326 C C . PRO B 1 25 ? 0.541 -13.604 -30.734 1.00 16.35 25 PRO B C 1
ATOM 5327 O O . PRO B 1 25 ? 0.855 -14.171 -31.772 1.00 20.59 25 PRO B O 1
ATOM 5331 N N . ASP B 1 26 ? 0.176 -12.328 -30.687 1.00 17.12 26 ASP B N 1
ATOM 5332 C CA . ASP B 1 26 ? -0.054 -11.523 -31.889 1.00 18.33 26 ASP B CA 1
ATOM 5333 C C . ASP B 1 26 ? 1.029 -10.463 -32.037 1.00 19.02 26 ASP B C 1
ATOM 5334 O O . ASP B 1 26 ? 1.050 -9.476 -31.309 1.00 18.13 26 ASP B O 1
ATOM 5339 N N . SER B 1 27 ? 1.918 -10.664 -32.999 1.00 18.06 27 SER B N 1
ATOM 5340 C CA . SER B 1 27 ? 3.067 -9.795 -33.154 1.00 17.18 27 SER B CA 1
ATOM 5341 C C . SER B 1 27 ? 2.654 -8.473 -33.757 1.00 19.14 27 SER B C 1
ATOM 5342 O O . SER B 1 27 ? 3.391 -7.493 -33.683 1.00 20.87 27 SER B O 1
ATOM 5345 N N . SER B 1 28 ? 1.469 -8.443 -34.349 1.00 18.79 28 SER B N 1
ATOM 5346 C CA . SER B 1 28 ? 1.005 -7.236 -35.010 1.00 21.56 28 SER B CA 1
ATOM 5347 C C . SER B 1 28 ? 0.345 -6.274 -34.037 1.00 22.45 28 SER B C 1
ATOM 5348 O O . SER B 1 28 ? -0.091 -5.201 -34.437 1.00 25.61 28 SER B O 1
ATOM 5351 N N . LYS B 1 29 ? 0.273 -6.657 -32.764 1.00 20.75 29 LYS B N 1
ATOM 5352 C CA . LYS B 1 29 ? -0.306 -5.792 -31.740 1.00 21.76 29 LYS B CA 1
ATOM 5353 C C . LYS B 1 29 ? 0.580 -5.651 -30.501 1.00 22.75 29 LYS B C 1
ATOM 5354 O O . LYS B 1 29 ? 0.327 -4.803 -29.646 1.00 25.63 29 LYS B O 1
ATOM 5360 N N . GLU B 1 30 ? 1.621 -6.471 -30.407 1.00 21.08 30 GLU B N 1
ATOM 5361 C CA . GLU B 1 30 ? 2.460 -6.494 -29.211 1.00 20.64 30 GLU B CA 1
ATOM 5362 C C . GLU B 1 30 ? 3.507 -5.401 -29.200 1.00 22.46 30 GLU B C 1
ATOM 5363 O O . GLU B 1 30 ? 4.340 -5.317 -30.096 1.00 23.30 30 GLU B O 1
ATOM 5369 N N . GLN B 1 31 ? 3.474 -4.569 -28.172 1.00 21.20 31 GLN B N 1
ATOM 5370 C CA . GLN B 1 31 ? 4.530 -3.589 -27.985 1.00 21.39 31 GLN B CA 1
ATOM 5371 C C . GLN B 1 31 ? 5.636 -4.190 -27.111 1.00 21.95 31 GLN B C 1
ATOM 5372 O O . GLN B 1 31 ? 5.490 -4.320 -25.897 1.00 19.64 31 GLN B O 1
ATOM 5378 N N . GLN B 1 32 ? 6.744 -4.554 -27.741 1.00 19.84 32 GLN B N 1
ATOM 5379 C CA . GLN B 1 32 ? 7.744 -5.380 -27.085 1.00 19.17 32 GLN B CA 1
ATOM 5380 C C . GLN B 1 32 ? 8.569 -4.608 -26.071 1.00 19.26 32 GLN B C 1
ATOM 5381 O O . GLN B 1 32 ? 9.293 -3.686 -26.411 1.00 20.81 32 GLN B O 1
ATOM 5387 N N . ARG B 1 33 ? 8.414 -4.995 -24.811 1.00 19.42 33 ARG B N 1
ATOM 5388 C CA . ARG B 1 33 ? 9.059 -4.337 -23.689 1.00 18.98 33 ARG B CA 1
ATOM 5389 C C . ARG B 1 33 ? 9.451 -5.378 -22.657 1.00 21.78 33 ARG B C 1
ATOM 5390 O O . ARG B 1 33 ? 8.784 -6.399 -22.519 1.00 22.64 33 ARG B O 1
ATOM 5398 N N . ASN B 1 34 ? 10.526 -5.113 -21.928 1.00 20.28 34 ASN B N 1
ATOM 5399 C CA . ASN B 1 34 ? 10.887 -5.940 -20.796 1.00 22.87 34 ASN B CA 1
ATOM 5400 C C . ASN B 1 34 ? 10.300 -5.325 -19.541 1.00 23.61 34 ASN B C 1
ATOM 5401 O O . ASN B 1 34 ? 10.758 -4.287 -19.075 1.00 25.64 34 ASN B O 1
ATOM 5406 N N . THR B 1 35 ? 9.268 -5.956 -19.008 1.00 20.45 35 THR B N 1
ATOM 5407 C CA . THR B 1 35 ? 8.604 -5.440 -17.829 1.00 23.01 35 THR B CA 1
ATOM 5408 C C . THR B 1 35 ? 8.537 -6.526 -16.775 1.00 24.25 35 THR B C 1
ATOM 5409 O O . THR B 1 35 ? 8.809 -7.684 -17.065 1.00 24.47 35 THR B O 1
ATOM 5413 N N . PRO B 1 36 ? 8.195 -6.158 -15.536 1.00 23.82 36 PRO B N 1
ATOM 5414 C CA . PRO B 1 36 ? 7.986 -7.201 -14.535 1.00 22.79 36 PRO B CA 1
ATOM 5415 C C . PRO B 1 36 ? 6.929 -8.224 -14.934 1.00 25.50 36 PRO B C 1
ATOM 5416 O O . PRO B 1 36 ? 6.942 -9.337 -14.429 1.00 26.96 36 PRO B O 1
ATOM 5420 N N . GLN B 1 37 ? 6.027 -7.853 -15.834 1.00 26.61 37 GLN B N 1
ATOM 5421 C CA . GLN B 1 37 ? 4.955 -8.749 -16.255 1.00 26.29 37 GLN B CA 1
ATOM 5422 C C . GLN B 1 37 ? 5.470 -9.891 -17.114 1.00 27.42 37 GLN B C 1
ATOM 5423 O O . GLN B 1 37 ? 5.008 -11.021 -16.998 1.00 30.70 37 GLN B O 1
ATOM 5429 N N . LYS B 1 38 ? 6.427 -9.588 -17.980 1.00 26.08 38 LYS B N 1
ATOM 5430 C CA . LYS B 1 38 ? 6.895 -10.535 -18.986 1.00 24.24 38 LYS B CA 1
ATOM 5431 C C . LYS B 1 38 ? 7.630 -11.736 -18.399 1.00 24.70 38 LYS B C 1
ATOM 5432 O O . LYS B 1 38 ? 8.657 -11.580 -17.742 1.00 26.89 38 LYS B O 1
ATOM 5438 N N . SER B 1 39 ? 7.104 -12.936 -18.642 1.00 22.82 39 SER B N 1
ATOM 5439 C CA . SER B 1 39 ? 7.804 -14.163 -18.260 1.00 20.93 39 SER B CA 1
ATOM 5440 C C . SER B 1 39 ? 7.953 -15.102 -19.445 1.00 20.09 39 SER B C 1
ATOM 5441 O O . SER B 1 39 ? 8.549 -16.163 -19.330 1.00 23.66 39 SER B O 1
ATOM 5444 N N . MET B 1 40 ? 7.421 -14.688 -20.587 1.00 18.91 40 MET B N 1
ATOM 5445 C CA . MET B 1 40 ? 7.426 -15.495 -21.797 1.00 18.45 40 MET B CA 1
ATOM 5446 C C . MET B 1 40 ? 8.207 -14.778 -22.882 1.00 18.19 40 MET B C 1
ATOM 5447 O O . MET B 1 40 ? 8.413 -13.580 -22.794 1.00 18.10 40 MET B O 1
ATOM 5452 N N . PRO B 1 41 ? 8.647 -15.505 -23.918 1.00 19.93 41 PRO B N 1
ATOM 5453 C CA . PRO B 1 41 ? 9.366 -14.794 -24.976 1.00 17.34 41 PRO B CA 1
ATOM 5454 C C . PRO B 1 41 ? 8.454 -13.812 -25.703 1.00 17.34 41 PRO B C 1
ATOM 5455 O O . PRO B 1 41 ? 7.245 -13.838 -25.499 1.00 18.53 41 PRO B O 1
ATOM 5459 N N . PHE B 1 42 ? 9.026 -12.955 -26.537 1.00 16.65 42 PHE B N 1
ATOM 5460 C CA . PHE B 1 42 ? 8.217 -12.060 -27.342 1.00 17.42 42 PHE B CA 1
ATOM 5461 C C . PHE B 1 42 ? 7.400 -12.893 -28.306 1.00 18.13 42 PHE B C 1
ATOM 5462 O O . PHE B 1 42 ? 7.751 -14.032 -28.589 1.00 17.56 42 PHE B O 1
ATOM 5470 N N . SER B 1 43 ? 6.308 -12.325 -28.803 1.00 18.92 43 SER B N 1
ATOM 5471 C CA . SER B 1 43 ? 5.324 -13.076 -29.579 1.00 18.39 43 SER B CA 1
ATOM 5472 C C . SER B 1 43 ? 5.884 -13.739 -30.835 1.00 17.93 43 SER B C 1
ATOM 5473 O O . SER B 1 43 ? 5.270 -14.662 -31.374 1.00 18.31 43 SER B O 1
ATOM 5476 N N . ASP B 1 44 ? 7.034 -13.270 -31.306 1.00 15.54 44 ASP B N 1
ATOM 5477 C CA . ASP B 1 44 ? 7.649 -13.854 -32.490 1.00 16.16 44 ASP B CA 1
ATOM 5478 C C . ASP B 1 44 ? 9.113 -14.191 -32.250 1.00 15.49 44 ASP B C 1
ATOM 5479 O O . ASP B 1 44 ? 9.905 -14.284 -33.183 1.00 16.53 44 ASP B O 1
ATOM 5484 N N . GLN B 1 45 ? 9.457 -14.392 -30.986 1.00 15.39 45 GLN B N 1
ATOM 5485 C CA . GLN B 1 45 ? 10.826 -14.686 -30.608 1.00 15.92 45 GLN B CA 1
ATOM 5486 C C . GLN B 1 45 ? 11.163 -16.130 -30.920 1.00 16.96 45 GLN B C 1
ATOM 5487 O O . GLN B 1 45 ? 11.282 -16.954 -30.023 1.00 18.64 45 GLN B O 1
ATOM 5493 N N . ILE B 1 46 ? 11.316 -16.430 -32.201 1.00 15.22 46 ILE B N 1
ATOM 5494 C CA . ILE B 1 46 ? 11.644 -17.776 -32.627 1.00 16.33 46 ILE B CA 1
ATOM 5495 C C . ILE B 1 46 ? 13.055 -18.143 -32.211 1.00 20.48 46 ILE B C 1
ATOM 5496 O O . ILE B 1 46 ? 13.897 -17.272 -31.990 1.00 23.80 46 ILE B O 1
ATOM 5501 N N . GLY B 1 47 ? 13.321 -19.435 -32.107 1.00 18.11 47 GLY B N 1
ATOM 5502 C CA . GLY B 1 47 ? 14.638 -19.878 -31.718 1.00 16.55 47 GLY B CA 1
ATOM 5503 C C . GLY B 1 47 ? 14.559 -21.163 -30.938 1.00 16.78 47 GLY B C 1
ATOM 5504 O O . GLY B 1 47 ? 13.513 -21.795 -30.877 1.00 19.86 47 GLY B O 1
ATOM 5505 N N . ASN B 1 48 ? 15.671 -21.546 -30.333 1.00 16.77 48 ASN B N 1
ATOM 5506 C CA . ASN B 1 48 ? 15.742 -22.812 -29.642 1.00 15.70 48 ASN B CA 1
ATOM 5507 C C . ASN B 1 48 ? 15.078 -22.772 -28.287 1.00 17.47 48 ASN B C 1
ATOM 5508 O O . ASN B 1 48 ? 14.825 -23.806 -27.690 1.00 19.24 48 ASN B O 1
ATOM 5513 N N . TYR B 1 49 ? 14.786 -21.581 -27.797 1.00 15.00 49 TYR B N 1
ATOM 5514 C CA . TYR B 1 49 ? 14.160 -21.467 -26.493 1.00 16.43 49 TYR B CA 1
ATOM 5515 C C . TYR B 1 49 ? 12.690 -21.868 -26.584 1.00 15.52 49 TYR B C 1
ATOM 5516 O O . TYR B 1 49 ? 12.045 -22.146 -25.578 1.00 14.79 49 TYR B O 1
ATOM 5525 N N . GLN B 1 50 ? 12.177 -21.900 -27.809 1.00 16.75 50 GLN B N 1
ATOM 5526 C CA . GLN B 1 50 ? 10.803 -22.289 -28.086 1.00 15.73 50 GLN B CA 1
ATOM 5527 C C . GLN B 1 50 ? 10.707 -23.792 -28.303 1.00 17.72 50 GLN B C 1
ATOM 5528 O O . GLN B 1 50 ? 9.685 -24.302 -28.755 1.00 18.81 50 GLN B O 1
ATOM 5534 N N . ARG B 1 51 ? 11.782 -24.504 -27.992 1.00 18.69 51 ARG B N 1
ATOM 5535 C CA . ARG B 1 51 ? 11.854 -25.929 -28.295 1.00 19.33 51 ARG B CA 1
ATOM 5536 C C . ARG B 1 51 ? 11.537 -26.784 -27.085 1.00 18.29 51 ARG B C 1
ATOM 5537 O O . ARG B 1 51 ? 11.877 -27.965 -27.051 1.00 19.66 51 ARG B O 1
ATOM 5545 N N . ASN B 1 52 ? 10.899 -26.188 -26.087 1.00 17.73 52 ASN B N 1
ATOM 5546 C CA . ASN B 1 52 ? 10.400 -26.975 -24.982 1.00 17.08 52 ASN B CA 1
ATOM 5547 C C . ASN B 1 52 ? 9.142 -27.712 -25.429 1.00 19.22 52 ASN B C 1
ATOM 5548 O O . ASN B 1 52 ? 8.560 -27.390 -26.469 1.00 19.78 52 ASN B O 1
ATOM 5553 N N . LYS B 1 53 ? 8.746 -28.719 -24.658 1.00 19.02 53 LYS B N 1
ATOM 5554 C CA . LYS B 1 53 ? 7.628 -29.580 -25.024 1.00 17.76 53 LYS B CA 1
ATOM 5555 C C . LYS B 1 53 ? 6.388 -29.300 -24.188 1.00 19.13 53 LYS B C 1
ATOM 5556 O O . LYS B 1 53 ? 6.413 -28.497 -23.256 1.00 21.28 53 LYS B O 1
ATOM 5562 N N . GLY B 1 54 ? 5.301 -29.979 -24.521 1.00 18.44 54 GLY B N 1
ATOM 5563 C CA . GLY B 1 54 ? 4.053 -29.776 -23.821 1.00 17.91 54 GLY B CA 1
ATOM 5564 C C . GLY B 1 54 ? 3.999 -30.494 -22.493 1.00 19.54 54 GLY B C 1
ATOM 5565 O O . GLY B 1 54 ? 4.617 -31.538 -22.306 1.00 16.05 54 GLY B O 1
ATOM 5566 N N . ILE B 1 55 ? 3.254 -29.917 -21.562 1.00 19.86 55 ILE B N 1
ATOM 5567 C CA . ILE B 1 55 ? 3.029 -30.531 -20.265 1.00 18.47 55 ILE B CA 1
ATOM 5568 C C . ILE B 1 55 ? 1.537 -30.688 -20.048 1.00 20.07 55 ILE B C 1
ATOM 5569 O O . ILE B 1 55 ? 0.877 -29.765 -19.576 1.00 21.00 55 ILE B O 1
ATOM 5574 N N . PRO B 1 56 ? 0.991 -31.851 -20.419 1.00 19.80 56 PRO B N 1
ATOM 5575 C CA . PRO B 1 56 ? -0.429 -32.116 -20.187 1.00 20.51 56 PRO B CA 1
ATOM 5576 C C . PRO B 1 56 ? -0.749 -32.048 -18.706 1.00 24.08 56 PRO B C 1
ATOM 5577 O O . PRO B 1 56 ? 0.068 -32.454 -17.891 1.00 25.12 56 PRO B O 1
ATOM 5581 N N . VAL B 1 57 ? -1.917 -31.528 -18.361 1.00 25.50 57 VAL B N 1
ATOM 5582 C CA . VAL B 1 57 ? -2.269 -31.344 -16.961 1.00 27.48 57 VAL B CA 1
ATOM 5583 C C . VAL B 1 57 ? -3.125 -32.521 -16.474 1.00 32.25 57 VAL B C 1
ATOM 5584 O O . VAL B 1 57 ? -3.320 -32.721 -15.271 1.00 34.08 57 VAL B O 1
ATOM 5588 N N . GLN B 1 58 ? -3.608 -33.322 -17.418 1.00 30.11 58 GLN B N 1
ATOM 5589 C CA . GLN B 1 58 ? -4.326 -34.542 -17.083 1.00 28.68 58 GLN B CA 1
ATOM 5590 C C . GLN B 1 58 ? -3.989 -35.658 -18.057 1.00 27.12 58 GLN B C 1
ATOM 5591 O O . GLN B 1 58 ? -3.413 -35.419 -19.112 1.00 26.44 58 GLN B O 1
ATOM 5597 N N . SER B 1 59 ? -4.354 -36.881 -17.697 1.00 32.08 59 SER B N 1
ATOM 5598 C CA . SER B 1 59 ? -4.193 -38.010 -18.598 1.00 28.39 59 SER B CA 1
ATOM 5599 C C . SER B 1 59 ? -5.168 -37.913 -19.758 1.00 30.23 59 SER B C 1
ATOM 5600 O O . SER B 1 59 ? -6.271 -37.384 -19.609 1.00 31.11 59 SER B O 1
ATOM 5603 N N . TYR B 1 60 ? -4.758 -38.424 -20.913 1.00 26.95 60 TYR B N 1
ATOM 5604 C CA . TYR B 1 60 ? -5.635 -38.460 -22.069 1.00 24.35 60 TYR B CA 1
ATOM 5605 C C . TYR B 1 60 ? -5.752 -39.870 -22.592 1.00 28.25 60 TYR B C 1
ATOM 5606 O O . TYR B 1 60 ? -6.122 -40.092 -23.738 1.00 26.93 60 TYR B O 1
ATOM 5615 N N . ASP B 1 61 ? -5.441 -40.827 -21.730 1.00 31.47 61 ASP B N 1
ATOM 5616 C CA . ASP B 1 61 ? -5.516 -42.229 -22.098 1.00 31.01 61 ASP B CA 1
ATOM 5617 C C . ASP B 1 61 ? -6.928 -42.612 -22.532 1.00 30.95 61 ASP B C 1
ATOM 5618 O O . ASP B 1 61 ? -7.103 -43.302 -23.528 1.00 32.48 61 ASP B O 1
ATOM 5623 N N . ASN B 1 62 ? -7.933 -42.139 -21.803 1.00 30.94 62 ASN B N 1
ATOM 5624 C CA . ASN B 1 62 ? -9.315 -42.467 -22.128 1.00 29.83 62 ASN B CA 1
ATOM 5625 C C . ASN B 1 62 ? -9.967 -41.454 -23.063 1.00 33.10 62 ASN B C 1
ATOM 5626 O O . ASN B 1 62 ? -11.183 -41.296 -23.050 1.00 34.67 62 ASN B O 1
ATOM 5631 N N . SER B 1 63 ? -9.169 -40.768 -23.873 1.00 29.56 63 SER B N 1
ATOM 5632 C CA . SER B 1 63 ? -9.701 -39.734 -24.753 1.00 24.63 63 SER B CA 1
ATOM 5633 C C . SER B 1 63 ? -9.438 -40.073 -26.203 1.00 27.00 63 SER B C 1
ATOM 5634 O O . SER B 1 63 ? -8.310 -40.385 -26.574 1.00 25.11 63 SER B O 1
ATOM 5637 N N . LYS B 1 64 ? -10.486 -40.023 -27.022 1.00 28.79 64 LYS B N 1
ATOM 5638 C CA . LYS B 1 64 ? -10.358 -40.327 -28.442 1.00 28.22 64 LYS B CA 1
ATOM 5639 C C . LYS B 1 64 ? -10.298 -39.049 -29.242 1.00 24.99 64 LYS B C 1
ATOM 5640 O O . LYS B 1 64 ? -10.692 -37.992 -28.765 1.00 25.78 64 LYS B O 1
ATOM 5646 N N . ILE B 1 65 ? -9.783 -39.147 -30.458 1.00 22.14 65 ILE B N 1
ATOM 5647 C CA . ILE B 1 65 ? -9.482 -37.973 -31.255 1.00 21.83 65 ILE B CA 1
ATOM 5648 C C . ILE B 1 65 ? -9.799 -38.288 -32.691 1.00 21.81 65 ILE B C 1
ATOM 5649 O O . ILE B 1 65 ? -9.195 -39.173 -33.288 1.00 24.56 65 ILE B O 1
ATOM 5654 N N . TYR B 1 66 ? -10.775 -37.591 -33.241 1.00 19.29 66 TYR B N 1
ATOM 5655 C CA . TYR B 1 66 ? -11.147 -37.835 -34.609 1.00 19.50 66 TYR B CA 1
ATOM 5656 C C . TYR B 1 66 ? -10.671 -36.669 -35.436 1.00 21.33 66 TYR B C 1
ATOM 5657 O O . TYR B 1 66 ? -10.885 -35.519 -35.068 1.00 22.10 66 TYR B O 1
ATOM 5666 N N . ILE B 1 67 ? -9.993 -36.966 -36.536 1.00 21.03 67 ILE B N 1
ATOM 5667 C CA . ILE B 1 67 ? -9.442 -35.922 -37.383 1.00 20.43 67 ILE B CA 1
ATOM 5668 C C . ILE B 1 67 ? -10.006 -36.045 -38.788 1.00 24.23 67 ILE B C 1
ATOM 5669 O O . ILE B 1 67 ? -9.665 -36.967 -39.524 1.00 27.02 67 ILE B O 1
ATOM 5674 N N . ILE B 1 68 ? -10.883 -35.115 -39.148 1.00 22.34 68 ILE B N 1
ATOM 5675 C CA . ILE B 1 68 ? -11.513 -35.129 -40.455 1.00 26.15 68 ILE B CA 1
ATOM 5676 C C . ILE B 1 68 ? -10.619 -34.451 -41.484 1.00 30.95 68 ILE B C 1
ATOM 5677 O O . ILE B 1 68 ? -10.390 -33.242 -41.426 1.00 30.28 68 ILE B O 1
ATOM 5682 N N . GLY B 1 69 ? -10.114 -35.240 -42.425 1.00 34.72 69 GLY B N 1
ATOM 5683 C CA . GLY B 1 69 ? -9.179 -34.746 -43.415 1.00 33.15 69 GLY B CA 1
ATOM 5684 C C . GLY B 1 69 ? -7.760 -35.089 -43.014 1.00 35.82 69 GLY B C 1
ATOM 5685 O O . GLY B 1 69 ? -7.356 -34.839 -41.881 1.00 32.26 69 GLY B O 1
ATOM 5686 N N . SER B 1 70 ? -7.000 -35.665 -43.938 1.00 38.84 70 SER B N 1
ATOM 5687 C CA . SER B 1 70 ? -5.632 -36.058 -43.633 1.00 37.39 70 SER B CA 1
ATOM 5688 C C . SER B 1 70 ? -4.640 -35.396 -44.570 1.00 39.15 70 SER B C 1
ATOM 5689 O O . SER B 1 70 ? -3.803 -36.061 -45.177 1.00 44.30 70 SER B O 1
ATOM 5692 N N . GLY B 1 71 ? -4.737 -34.080 -44.687 1.00 37.40 71 GLY B N 1
ATOM 5693 C CA . GLY B 1 71 ? -3.689 -33.315 -45.329 1.00 37.53 71 GLY B CA 1
ATOM 5694 C C . GLY B 1 71 ? -2.559 -33.170 -44.335 1.00 26.62 71 GLY B C 1
ATOM 5695 O O . GLY B 1 71 ? -2.514 -33.863 -43.326 1.00 25.73 71 GLY B O 1
ATOM 5696 N N . ILE B 1 72 ? -1.636 -32.264 -44.598 1.00 24.32 72 ILE B N 1
ATOM 5697 C CA . ILE B 1 72 ? -0.573 -32.072 -43.643 1.00 23.64 72 ILE B CA 1
ATOM 5698 C C . ILE B 1 72 ? -1.189 -31.485 -42.386 1.00 23.46 72 ILE B C 1
ATOM 5699 O O . ILE B 1 72 ? -0.766 -31.799 -41.278 1.00 23.40 72 ILE B O 1
ATOM 5704 N N . ALA B 1 73 ? -2.221 -30.667 -42.570 1.00 23.37 73 ALA B N 1
ATOM 5705 C CA . ALA B 1 73 ? -2.869 -29.953 -41.471 1.00 21.39 73 ALA B CA 1
ATOM 5706 C C . ALA B 1 73 ? -3.365 -30.874 -40.366 1.00 21.51 73 ALA B C 1
ATOM 5707 O O . ALA B 1 73 ? -3.104 -30.638 -39.195 1.00 21.25 73 ALA B O 1
ATOM 5709 N N . GLY B 1 74 ? -4.096 -31.915 -40.748 1.00 21.60 74 GLY B N 1
ATOM 5710 C CA . GLY B 1 74 ? -4.612 -32.880 -39.796 1.00 20.98 74 GLY B CA 1
ATOM 5711 C C . GLY B 1 74 ? -3.570 -33.841 -39.247 1.00 21.78 74 GLY B C 1
ATOM 5712 O O . GLY B 1 74 ? -3.561 -34.140 -38.056 1.00 22.78 74 GLY B O 1
ATOM 5713 N N . MET B 1 75 ? -2.689 -34.339 -40.102 1.00 19.24 75 MET B N 1
ATOM 5714 C CA . MET B 1 75 ? -1.596 -35.157 -39.602 1.00 19.86 75 MET B CA 1
ATOM 5715 C C . MET B 1 75 ? -0.725 -34.350 -38.652 1.00 19.04 75 MET B C 1
ATOM 5716 O O . MET B 1 75 ? -0.115 -34.901 -37.745 1.00 20.71 75 MET B O 1
ATOM 5721 N N . SER B 1 76 ? -0.676 -33.040 -38.854 1.00 20.23 76 SER B N 1
ATOM 5722 C CA . SER B 1 76 ? 0.072 -32.188 -37.951 1.00 19.91 76 SER B CA 1
ATOM 5723 C C . SER B 1 76 ? -0.585 -32.174 -36.580 1.00 19.82 76 SER B C 1
ATOM 5724 O O . SER B 1 76 ? 0.098 -32.272 -35.566 1.00 21.81 76 SER B O 1
ATOM 5727 N N . ALA B 1 77 ? -1.907 -32.069 -36.550 1.00 17.33 77 ALA B N 1
ATOM 5728 C CA . ALA B 1 77 ? -2.636 -32.062 -35.290 1.00 17.69 77 ALA B CA 1
ATOM 5729 C C . ALA B 1 77 ? -2.365 -33.324 -34.488 1.00 17.70 77 ALA B C 1
ATOM 5730 O O . ALA B 1 77 ? -2.115 -33.259 -33.294 1.00 19.06 77 ALA B O 1
ATOM 5732 N N . ALA B 1 78 ? -2.394 -34.469 -35.153 1.00 18.42 78 ALA B N 1
ATOM 5733 C CA . ALA B 1 78 ? -2.121 -35.734 -34.487 1.00 17.00 78 ALA B CA 1
ATOM 5734 C C . ALA B 1 78 ? -0.706 -35.777 -33.920 1.00 15.92 78 ALA B C 1
ATOM 5735 O O . ALA B 1 78 ? -0.488 -36.251 -32.810 1.00 17.71 78 ALA B O 1
ATOM 5737 N N . TYR B 1 79 ? 0.257 -35.286 -34.690 1.00 18.31 79 TYR B N 1
ATOM 5738 C CA . TYR B 1 79 ? 1.639 -35.301 -34.251 1.00 15.81 79 TYR B CA 1
ATOM 5739 C C . TYR B 1 79 ? 1.778 -34.563 -32.942 1.00 16.88 79 TYR B C 1
ATOM 5740 O O . TYR B 1 79 ? 2.422 -35.042 -32.019 1.00 19.00 79 TYR B O 1
ATOM 5749 N N . TYR B 1 80 ? 1.170 -33.392 -32.860 1.00 20.11 80 TYR B N 1
ATOM 5750 C CA . TYR B 1 80 ? 1.333 -32.573 -31.679 1.00 16.19 80 TYR B CA 1
ATOM 5751 C C . TYR B 1 80 ? 0.456 -33.061 -30.528 1.00 20.96 80 TYR B C 1
ATOM 5752 O O . TYR B 1 80 ? 0.834 -32.946 -29.372 1.00 19.60 80 TYR B O 1
ATOM 5761 N N . PHE B 1 81 ? -0.698 -33.637 -30.831 1.00 19.20 81 PHE B N 1
ATOM 5762 C CA . PHE B 1 81 ? -1.490 -34.245 -29.779 1.00 18.95 81 PHE B CA 1
ATOM 5763 C C . PHE B 1 81 ? -0.665 -35.344 -29.122 1.00 19.26 81 PHE B C 1
ATOM 5764 O O . PHE B 1 81 ? -0.632 -35.455 -27.906 1.00 20.95 81 PHE B O 1
ATOM 5772 N N . ILE B 1 82 ? 0.019 -36.139 -29.939 1.00 20.54 82 ILE B N 1
ATOM 5773 C CA . ILE B 1 82 ? 0.896 -37.168 -29.440 1.00 18.60 82 ILE B CA 1
ATOM 5774 C C . ILE B 1 82 ? 2.097 -36.553 -28.729 1.00 21.35 82 ILE B C 1
ATOM 5775 O O . ILE B 1 82 ? 2.395 -36.928 -27.603 1.00 21.65 82 ILE B O 1
ATOM 5780 N N . ARG B 1 83 ? 2.799 -35.628 -29.374 1.00 21.89 83 ARG B N 1
ATOM 5781 C CA . ARG B 1 83 ? 4.027 -35.125 -28.784 1.00 15.59 83 ARG B CA 1
ATOM 5782 C C . ARG B 1 83 ? 3.796 -34.267 -27.561 1.00 18.89 83 ARG B C 1
ATOM 5783 O O . ARG B 1 83 ? 4.482 -34.420 -26.556 1.00 20.44 83 ARG B O 1
ATOM 5791 N N . ASP B 1 84 ? 2.843 -33.350 -27.650 1.00 19.50 84 ASP B N 1
ATOM 5792 C CA . ASP B 1 84 ? 2.649 -32.359 -26.603 1.00 18.28 84 ASP B CA 1
ATOM 5793 C C . ASP B 1 84 ? 1.499 -32.672 -25.653 1.00 17.63 84 ASP B C 1
ATOM 5794 O O . ASP B 1 84 ? 1.427 -32.123 -24.562 1.00 19.32 84 ASP B O 1
ATOM 5799 N N . GLY B 1 85 ? 0.592 -33.545 -26.064 1.00 19.84 85 GLY B N 1
ATOM 5800 C CA . GLY B 1 85 ? -0.517 -33.915 -25.209 1.00 17.15 85 GLY B CA 1
ATOM 5801 C C . GLY B 1 85 ? -0.288 -35.257 -24.558 1.00 16.38 85 GLY B C 1
ATOM 5802 O O . GLY B 1 85 ? -0.953 -35.599 -23.590 1.00 19.47 85 GLY B O 1
ATOM 5803 N N . HIS B 1 86 ? 0.677 -36.002 -25.084 1.00 18.17 86 HIS B N 1
ATOM 5804 C CA . HIS B 1 86 ? 0.939 -37.378 -24.669 1.00 19.24 86 HIS B CA 1
ATOM 5805 C C . HIS B 1 86 ? -0.326 -38.176 -24.824 1.00 22.05 86 HIS B C 1
ATOM 5806 O O . HIS B 1 86 ? -0.671 -39.004 -23.984 1.00 23.60 86 HIS B O 1
ATOM 5813 N N . VAL B 1 87 ? -1.041 -37.886 -25.897 1.00 20.51 87 VAL B N 1
ATOM 5814 C CA . VAL B 1 87 ? -2.167 -38.703 -26.248 1.00 19.61 87 VAL B CA 1
ATOM 5815 C C . VAL B 1 87 ? -1.666 -39.942 -26.947 1.00 20.64 87 VAL B C 1
ATOM 5816 O O . VAL B 1 87 ? -0.881 -39.838 -27.881 1.00 22.30 87 VAL B O 1
ATOM 5820 N N . PRO B 1 88 ? -2.112 -41.119 -26.492 1.00 21.43 88 PRO B N 1
ATOM 5821 C CA . PRO B 1 88 ? -1.782 -42.385 -27.139 1.00 20.05 88 PRO B CA 1
ATOM 5822 C C . PRO B 1 88 ? -2.130 -42.350 -28.606 1.00 20.07 88 PRO B C 1
ATOM 5823 O O . PRO B 1 88 ? -3.205 -41.902 -28.956 1.00 23.38 88 PRO B O 1
ATOM 5827 N N . ALA B 1 89 ? -1.224 -42.806 -29.455 1.00 19.73 89 ALA B N 1
ATOM 5828 C CA . ALA B 1 89 ? -1.429 -42.710 -30.885 1.00 21.33 89 ALA B CA 1
ATOM 5829 C C . ALA B 1 89 ? -2.601 -43.565 -31.331 1.00 24.83 89 ALA B C 1
ATOM 5830 O O . ALA B 1 89 ? -3.251 -43.260 -32.326 1.00 25.88 89 ALA B O 1
ATOM 5832 N N . LYS B 1 90 ? -2.871 -44.631 -30.584 1.00 27.43 90 LYS B N 1
ATOM 5833 C CA . LYS B 1 90 ? -3.898 -45.597 -30.966 1.00 28.71 90 LYS B CA 1
ATOM 5834 C C . LYS B 1 90 ? -5.292 -45.049 -30.746 1.00 27.51 90 LYS B C 1
ATOM 5835 O O . LYS B 1 90 ? -6.272 -45.614 -31.232 1.00 29.64 90 LYS B O 1
ATOM 5841 N N . ASN B 1 91 ? -5.365 -43.941 -30.019 1.00 23.97 91 ASN B N 1
ATOM 5842 C CA . ASN B 1 91 ? -6.625 -43.287 -29.734 1.00 23.56 91 ASN B CA 1
ATOM 5843 C C . ASN B 1 91 ? -7.022 -42.320 -30.827 1.00 23.20 91 ASN B C 1
ATOM 5844 O O . ASN B 1 91 ? -8.039 -41.648 -30.721 1.00 24.94 91 ASN B O 1
ATOM 5849 N N . ILE B 1 92 ? -6.222 -42.249 -31.881 1.00 20.07 92 ILE B N 1
ATOM 5850 C CA . ILE B 1 92 ? -6.461 -41.267 -32.923 1.00 20.80 92 ILE B CA 1
ATOM 5851 C C . ILE B 1 92 ? -6.962 -41.927 -34.192 1.00 25.66 92 ILE B C 1
ATOM 5852 O O . ILE B 1 92 ? -6.414 -42.929 -34.641 1.00 27.95 92 ILE B O 1
ATOM 5857 N N . THR B 1 93 ? -8.021 -41.371 -34.764 1.00 23.99 93 THR B N 1
ATOM 5858 C CA . THR B 1 93 ? -8.592 -41.943 -35.962 1.00 22.71 93 THR B CA 1
ATOM 5859 C C . THR B 1 93 ? -8.737 -40.899 -37.040 1.00 22.47 93 THR B C 1
ATOM 5860 O O . THR B 1 93 ? -9.294 -39.836 -36.815 1.00 22.23 93 THR B O 1
ATOM 5864 N N . PHE B 1 94 ? -8.211 -41.199 -38.214 1.00 24.98 94 PHE B N 1
ATOM 5865 C CA . PHE B 1 94 ? -8.410 -40.333 -39.354 1.00 25.98 94 PHE B CA 1
ATOM 5866 C C . PHE B 1 94 ? -9.649 -40.772 -40.096 1.00 30.76 94 PHE B C 1
ATOM 5867 O O . PHE B 1 94 ? -9.833 -41.956 -40.365 1.00 32.74 94 PHE B O 1
ATOM 5875 N N . LEU B 1 95 ? -10.516 -39.819 -40.405 1.00 30.27 95 LEU B N 1
ATOM 5876 C CA . LEU B 1 95 ? -11.649 -40.098 -41.259 1.00 32.92 95 LEU B CA 1
ATOM 5877 C C . LEU B 1 95 ? -11.416 -39.343 -42.542 1.00 40.44 95 LEU B C 1
ATOM 5878 O O . LEU B 1 95 ? -11.658 -38.142 -42.605 1.00 40.10 95 LEU B O 1
ATOM 5883 N N . GLU B 1 96 ? -10.917 -40.039 -43.558 1.00 48.79 96 GLU B N 1
ATOM 5884 C CA . GLU B 1 96 ? -10.529 -39.368 -44.788 1.00 51.99 96 GLU B CA 1
ATOM 5885 C C . GLU B 1 96 ? -11.639 -39.294 -45.814 1.00 60.42 96 GLU B C 1
ATOM 5886 O O . GLU B 1 96 ? -12.409 -40.239 -45.994 1.00 59.10 96 GLU B O 1
ATOM 5892 N N . GLN B 1 97 ? -11.676 -38.156 -46.500 1.00 66.29 97 GLN B N 1
ATOM 5893 C CA . GLN B 1 97 ? -12.677 -37.858 -47.511 1.00 72.79 97 GLN B CA 1
ATOM 5894 C C . GLN B 1 97 ? -12.358 -38.602 -48.803 1.00 76.52 97 GLN B C 1
ATOM 5895 O O . GLN B 1 97 ? -13.030 -39.579 -49.136 1.00 77.29 97 GLN B O 1
ATOM 5901 N N . LEU B 1 98 ? -11.345 -38.143 -49.531 1.00 77.86 98 LEU B N 1
ATOM 5902 C CA . LEU B 1 98 ? -10.805 -38.926 -50.627 1.00 79.54 98 LEU B CA 1
ATOM 5903 C C . LEU B 1 98 ? -9.878 -39.939 -49.958 1.00 80.89 98 LEU B C 1
ATOM 5904 O O . LEU B 1 98 ? -9.582 -39.820 -48.777 1.00 79.58 98 LEU B O 1
ATOM 5909 N N . HIS B 1 99 ? -9.439 -40.957 -50.677 1.00 83.31 99 HIS B N 1
ATOM 5910 C CA . HIS B 1 99 ? -8.803 -42.063 -49.986 1.00 80.69 99 HIS B CA 1
ATOM 5911 C C . HIS B 1 99 ? -7.444 -42.389 -50.590 1.00 82.58 99 HIS B C 1
ATOM 5912 O O . HIS B 1 99 ? -7.016 -43.546 -50.666 1.00 80.03 99 HIS B O 1
ATOM 5919 N N . ILE B 1 100 ? -6.824 -41.307 -51.060 1.00 85.15 100 ILE B N 1
ATOM 5920 C CA . ILE B 1 100 ? -5.386 -41.131 -51.099 1.00 84.20 100 ILE B CA 1
ATOM 5921 C C . ILE B 1 100 ? -5.085 -40.047 -50.054 1.00 84.52 100 ILE B C 1
ATOM 5922 O O . ILE B 1 100 ? -5.594 -38.928 -50.169 1.00 80.86 100 ILE B O 1
ATOM 5927 N N . ASP B 1 101 ? -4.295 -40.362 -49.029 1.00 80.02 101 ASP B N 1
ATOM 5928 C CA . ASP B 1 101 ? -3.989 -39.366 -47.994 1.00 75.17 101 ASP B CA 1
ATOM 5929 C C . ASP B 1 101 ? -3.111 -38.241 -48.563 1.00 71.98 101 ASP B C 1
ATOM 5930 O O . ASP B 1 101 ? -2.477 -38.417 -49.600 1.00 74.55 101 ASP B O 1
ATOM 5935 N N . GLY B 1 102 ? -3.090 -37.082 -47.908 1.00 62.95 102 GLY B N 1
ATOM 5936 C CA . GLY B 1 102 ? -2.208 -36.007 -48.336 1.00 62.77 102 GLY B CA 1
ATOM 5937 C C . GLY B 1 102 ? -2.879 -34.742 -48.838 1.00 68.66 102 GLY B C 1
ATOM 5938 O O . GLY B 1 102 ? -2.395 -33.636 -48.587 1.00 68.34 102 GLY B O 1
ATOM 5939 N N . GLY B 1 103 ? -3.983 -34.903 -49.561 1.00 74.15 103 GLY B N 1
ATOM 5940 C CA . GLY B 1 103 ? -4.754 -33.772 -50.053 1.00 78.49 103 GLY B CA 1
ATOM 5941 C C . GLY B 1 103 ? -4.123 -33.026 -51.216 1.00 80.55 103 GLY B C 1
ATOM 5942 O O . GLY B 1 103 ? -3.775 -33.621 -52.236 1.00 80.94 103 GLY B O 1
ATOM 5943 N N . SER B 1 104 ? -3.967 -31.715 -51.047 1.00 82.12 104 SER B N 1
ATOM 5944 C CA . SER B 1 104 ? -3.435 -30.829 -52.086 1.00 79.40 104 SER B CA 1
ATOM 5945 C C . SER B 1 104 ? -1.980 -31.115 -52.452 1.00 81.24 104 SER B C 1
ATOM 5946 O O . SER B 1 104 ? -1.430 -30.502 -53.377 1.00 82.65 104 SER B O 1
ATOM 5949 N N . LEU B 1 105 ? -1.361 -32.029 -51.711 1.00 81.64 105 LEU B N 1
ATOM 5950 C CA . LEU B 1 105 ? 0.009 -32.441 -51.977 1.00 76.63 105 LEU B CA 1
ATOM 5951 C C . LEU B 1 105 ? 0.013 -33.839 -52.584 1.00 77.34 105 LEU B C 1
ATOM 5952 O O . LEU B 1 105 ? 0.016 -34.833 -51.865 1.00 75.42 105 LEU B O 1
ATOM 5957 N N . ASP B 1 106 ? 0.009 -33.913 -53.911 1.00 81.44 106 ASP B N 1
ATOM 5958 C CA . ASP B 1 106 ? -0.213 -35.185 -54.597 1.00 82.07 106 ASP B CA 1
ATOM 5959 C C . ASP B 1 106 ? 1.018 -35.714 -55.339 1.00 79.69 106 ASP B C 1
ATOM 5960 O O . ASP B 1 106 ? 1.841 -34.942 -55.832 1.00 79.97 106 ASP B O 1
ATOM 5965 N N . GLY B 1 107 ? 1.124 -37.040 -55.406 1.00 78.02 107 GLY B N 1
ATOM 5966 C CA . GLY B 1 107 ? 2.150 -37.717 -56.183 1.00 73.13 107 GLY B CA 1
ATOM 5967 C C . GLY B 1 107 ? 1.536 -38.852 -56.978 1.00 67.81 107 GLY B C 1
ATOM 5968 O O . GLY B 1 107 ? 2.016 -39.985 -56.941 1.00 70.42 107 GLY B O 1
ATOM 5969 N N . ALA B 1 108 ? 0.463 -38.532 -57.695 1.00 66.86 108 ALA B N 1
ATOM 5970 C CA . ALA B 1 108 ? -0.317 -39.527 -58.409 1.00 62.92 108 ALA B CA 1
ATOM 5971 C C . ALA B 1 108 ? 0.260 -39.807 -59.795 1.00 55.08 108 ALA B C 1
ATOM 5972 O O . ALA B 1 108 ? 0.923 -38.964 -60.388 1.00 50.52 108 ALA B O 1
ATOM 5974 N N . GLY B 1 109 ? 0.009 -41.002 -60.312 1.00 53.85 109 GLY B N 1
ATOM 5975 C CA . GLY B 1 109 ? 0.417 -41.316 -61.665 1.00 46.40 109 GLY B CA 1
ATOM 5976 C C . GLY B 1 109 ? 1.608 -42.240 -61.736 1.00 42.95 109 GLY B C 1
ATOM 5977 O O . GLY B 1 109 ? 2.150 -42.659 -60.715 1.00 45.52 109 GLY B O 1
ATOM 5978 N N . ASN B 1 110 ? 2.009 -42.552 -62.964 1.00 41.03 110 ASN B N 1
ATOM 5979 C CA . ASN B 1 110 ? 3.120 -43.456 -63.242 1.00 42.34 110 ASN B CA 1
ATOM 5980 C C . ASN B 1 110 ? 3.690 -43.152 -64.628 1.00 39.34 110 ASN B C 1
ATOM 5981 O O . ASN B 1 110 ? 3.043 -42.465 -65.406 1.00 39.33 110 ASN B O 1
ATOM 5986 N N . PRO B 1 111 ? 4.905 -43.643 -64.938 1.00 36.89 111 PRO B N 1
ATOM 5987 C CA . PRO B 1 111 ? 5.527 -43.426 -66.254 1.00 37.41 111 PRO B CA 1
ATOM 5988 C C . PRO B 1 111 ? 4.673 -43.858 -67.447 1.00 44.43 111 PRO B C 1
ATOM 5989 O O . PRO B 1 111 ? 4.710 -43.219 -68.503 1.00 41.56 111 PRO B O 1
ATOM 5993 N N . THR B 1 112 ? 3.924 -44.942 -67.276 1.00 42.86 112 THR B N 1
ATOM 5994 C CA . THR B 1 112 ? 3.105 -45.491 -68.344 1.00 41.07 112 THR B CA 1
ATOM 5995 C C . THR B 1 112 ? 1.868 -44.640 -68.625 1.00 40.51 112 THR B C 1
ATOM 5996 O O . THR B 1 112 ? 1.614 -44.255 -69.770 1.00 39.94 112 THR B O 1
ATOM 6000 N N . ASP B 1 113 ? 1.107 -44.346 -67.577 1.00 40.06 113 ASP B N 1
ATOM 6001 C CA . ASP B 1 113 ? -0.131 -43.589 -67.709 1.00 37.61 113 ASP B CA 1
ATOM 6002 C C . ASP B 1 113 ? 0.111 -42.094 -67.673 1.00 38.49 113 ASP B C 1
ATOM 6003 O O . ASP B 1 113 ? -0.748 -41.308 -68.063 1.00 39.89 113 ASP B O 1
ATOM 6008 N N . GLY B 1 114 ? 1.287 -41.706 -67.194 1.00 39.35 114 GLY B N 1
ATOM 6009 C CA . GLY B 1 114 ? 1.629 -40.308 -67.045 1.00 38.63 114 GLY B CA 1
ATOM 6010 C C . GLY B 1 114 ? 1.540 -39.881 -65.593 1.00 42.09 114 GLY B C 1
ATOM 6011 O O . GLY B 1 114 ? 0.564 -40.166 -64.913 1.00 44.19 114 GLY B O 1
ATOM 6012 N N . TYR B 1 115 ? 2.570 -39.206 -65.106 1.00 43.90 115 TYR B N 1
ATOM 6013 C CA . TYR B 1 115 ? 2.527 -38.656 -63.763 1.00 41.07 115 TYR B CA 1
ATOM 6014 C C . TYR B 1 115 ? 1.524 -37.520 -63.718 1.00 41.57 115 TYR B C 1
ATOM 6015 O O . TYR B 1 115 ? 1.138 -37.002 -64.757 1.00 42.10 115 TYR B O 1
ATOM 6024 N N . ILE B 1 116 ? 1.100 -37.131 -62.521 1.00 45.87 116 ILE B N 1
ATOM 6025 C CA . ILE B 1 116 ? 0.214 -35.979 -62.383 1.00 45.80 116 ILE B CA 1
ATOM 6026 C C . ILE B 1 116 ? 0.407 -35.248 -61.056 1.00 49.75 116 ILE B C 1
ATOM 6027 O O . ILE B 1 116 ? 0.381 -35.852 -59.985 1.00 54.53 116 ILE B O 1
ATOM 6032 N N . ILE B 1 117 ? 0.622 -33.939 -61.142 1.00 49.38 117 ILE B N 1
ATOM 6033 C CA . ILE B 1 117 ? 0.774 -33.111 -59.955 1.00 51.86 117 ILE B CA 1
ATOM 6034 C C . ILE B 1 117 ? -0.207 -31.953 -59.991 1.00 54.57 117 ILE B C 1
ATOM 6035 O O . ILE B 1 117 ? -0.406 -31.335 -61.034 1.00 50.03 117 ILE B O 1
ATOM 6040 N N . ARG B 1 118 ? -0.815 -31.654 -58.851 1.00 59.57 118 ARG B N 1
ATOM 6041 C CA . ARG B 1 118 ? -1.758 -30.548 -58.771 1.00 57.14 118 ARG B CA 1
ATOM 6042 C C . ARG B 1 118 ? -1.094 -29.297 -58.209 1.00 53.43 118 ARG B C 1
ATOM 6043 O O . ARG B 1 118 ? -0.888 -28.322 -58.926 1.00 44.08 118 ARG B O 1
ATOM 6051 N N . GLU B 1 122 ? 6.192 -24.176 -53.319 1.00 36.86 122 GLU B N 1
ATOM 6052 C CA . GLU B 1 122 ? 7.458 -23.451 -53.267 1.00 32.88 122 GLU B CA 1
ATOM 6053 C C . GLU B 1 122 ? 7.654 -22.856 -51.883 1.00 33.05 122 GLU B C 1
ATOM 6054 O O . GLU B 1 122 ? 6.815 -22.095 -51.404 1.00 33.93 122 GLU B O 1
ATOM 6060 N N . MET B 1 123 ? 8.766 -23.194 -51.241 1.00 28.89 123 MET B N 1
ATOM 6061 C CA . MET B 1 123 ? 8.979 -22.788 -49.860 1.00 26.21 123 MET B CA 1
ATOM 6062 C C . MET B 1 123 ? 10.167 -21.850 -49.689 1.00 26.16 123 MET B C 1
ATOM 6063 O O . MET B 1 123 ? 10.878 -21.551 -50.652 1.00 28.87 123 MET B O 1
ATOM 6068 N N . ASP B 1 124 ? 10.354 -21.357 -48.468 1.00 24.66 124 ASP B N 1
ATOM 6069 C CA . ASP B 1 124 ? 11.596 -20.694 -48.088 1.00 22.79 124 ASP B CA 1
ATOM 6070 C C . ASP B 1 124 ? 11.941 -21.184 -46.699 1.00 23.52 124 ASP B C 1
ATOM 6071 O O . ASP B 1 124 ? 11.284 -22.079 -46.180 1.00 26.76 124 ASP B O 1
ATOM 6076 N N . MET B 1 125 ? 12.942 -20.583 -46.081 1.00 25.02 125 MET B N 1
ATOM 6077 C CA . MET B 1 125 ? 13.450 -21.082 -44.816 1.00 24.36 125 MET B CA 1
ATOM 6078 C C . MET B 1 125 ? 12.654 -20.633 -43.588 1.00 24.70 125 MET B C 1
ATOM 6079 O O . MET B 1 125 ? 12.912 -21.109 -42.478 1.00 23.65 125 MET B O 1
ATOM 6084 N N . THR B 1 126 ? 11.684 -19.738 -43.773 1.00 22.13 126 THR B N 1
ATOM 6085 C CA . THR B 1 126 ? 10.942 -19.227 -42.621 1.00 22.32 126 THR B CA 1
ATOM 6086 C C . THR B 1 126 ? 9.721 -20.082 -42.296 1.00 21.84 126 THR B C 1
ATOM 6087 O O . THR B 1 126 ? 8.873 -19.680 -41.505 1.00 22.79 126 THR B O 1
ATOM 6091 N N . TYR B 1 127 ? 9.623 -21.255 -42.912 1.00 20.34 127 TYR B N 1
ATOM 6092 C CA . TYR B 1 127 ? 8.576 -22.205 -42.563 1.00 19.50 127 TYR B CA 1
ATOM 6093 C C . TYR B 1 127 ? 8.846 -22.794 -41.184 1.00 19.59 127 TYR B C 1
ATOM 6094 O O . TYR B 1 127 ? 9.174 -23.968 -41.048 1.00 18.02 127 TYR B O 1
ATOM 6103 N N . GLU B 1 128 ? 8.664 -21.960 -40.168 1.00 18.78 128 GLU B N 1
ATOM 6104 C CA . GLU B 1 128 ? 9.156 -22.210 -38.821 1.00 17.82 128 GLU B CA 1
ATOM 6105 C C . GLU B 1 128 ? 8.432 -23.342 -38.111 1.00 16.52 128 GLU B C 1
ATOM 6106 O O . GLU B 1 128 ? 9.041 -24.126 -37.392 1.00 16.25 128 GLU B O 1
ATOM 6112 N N . ASN B 1 129 ? 7.127 -23.430 -38.307 1.00 17.95 129 ASN B N 1
ATOM 6113 C CA . ASN B 1 129 ? 6.354 -24.461 -37.633 1.00 18.09 129 ASN B CA 1
ATOM 6114 C C . ASN B 1 129 ? 6.511 -25.788 -38.331 1.00 17.13 129 ASN B C 1
ATOM 6115 O O . ASN B 1 129 ? 6.520 -26.833 -37.695 1.00 15.49 129 ASN B O 1
ATOM 6120 N N . LEU B 1 130 ? 6.652 -25.721 -39.647 1.00 17.22 130 LEU B N 1
ATOM 6121 C CA . LEU B 1 130 ? 6.860 -26.891 -40.464 1.00 16.67 130 LEU B CA 1
ATOM 6122 C C . LEU B 1 130 ? 8.068 -27.665 -39.989 1.00 18.26 130 LEU B C 1
ATOM 6123 O O . LEU B 1 130 ? 8.022 -28.883 -39.855 1.00 20.81 130 LEU B O 1
ATOM 6128 N N . TRP B 1 131 ? 9.150 -26.950 -39.715 1.00 21.76 131 TRP B N 1
ATOM 6129 C CA . TRP B 1 131 ? 10.397 -27.596 -39.368 1.00 15.70 131 TRP B CA 1
ATOM 6130 C C . TRP B 1 131 ? 10.516 -27.859 -37.877 1.00 19.67 131 TRP B C 1
ATOM 6131 O O . TRP B 1 131 ? 11.470 -28.494 -37.442 1.00 20.52 131 TRP B O 1
ATOM 6142 N N . ASP B 1 132 ? 9.557 -27.391 -37.086 1.00 18.37 132 ASP B N 1
ATOM 6143 C CA . ASP B 1 132 ? 9.500 -27.813 -35.688 1.00 16.95 132 ASP B CA 1
ATOM 6144 C C . ASP B 1 132 ? 9.067 -29.253 -35.642 1.00 17.30 132 ASP B C 1
ATOM 6145 O O . ASP B 1 132 ? 9.393 -29.986 -34.719 1.00 20.50 132 ASP B O 1
ATOM 6150 N N . MET B 1 133 ? 8.309 -29.647 -36.652 1.00 18.58 133 MET B N 1
ATOM 6151 C CA . MET B 1 133 ? 7.811 -31.002 -36.742 1.00 19.60 133 MET B CA 1
ATOM 6152 C C . MET B 1 133 ? 8.808 -31.880 -37.483 1.00 21.24 133 MET B C 1
ATOM 6153 O O . MET B 1 133 ? 9.244 -32.902 -36.974 1.00 21.77 133 MET B O 1
ATOM 6158 N N . PHE B 1 134 ? 9.189 -31.459 -38.678 1.00 21.12 134 PHE B N 1
ATOM 6159 C CA . PHE B 1 134 ? 9.916 -32.331 -39.582 1.00 19.73 134 PHE B CA 1
ATOM 6160 C C . PHE B 1 134 ? 11.392 -32.528 -39.237 1.00 22.61 134 PHE B C 1
ATOM 6161 O O . PHE B 1 134 ? 12.103 -33.255 -39.927 1.00 23.70 134 PHE B O 1
ATOM 6169 N N . GLN B 1 135 ? 11.861 -31.899 -38.170 1.00 20.82 135 GLN B N 1
ATOM 6170 C CA . GLN B 1 135 ? 13.231 -32.125 -37.747 1.00 19.25 135 GLN B CA 1
ATOM 6171 C C . GLN B 1 135 ? 13.294 -33.358 -36.861 1.00 20.07 135 GLN B C 1
ATOM 6172 O O . GLN B 1 135 ? 14.373 -33.874 -36.578 1.00 23.56 135 GLN B O 1
ATOM 6178 N N . ASP B 1 136 ? 12.127 -33.821 -36.425 1.00 19.53 136 ASP B N 1
ATOM 6179 C CA . ASP B 1 136 ? 12.023 -35.024 -35.610 1.00 20.21 136 ASP B CA 1
ATOM 6180 C C . ASP B 1 136 ? 11.269 -36.116 -36.365 1.00 21.08 136 ASP B C 1
ATOM 6181 O O . ASP B 1 136 ? 10.838 -37.104 -35.768 1.00 21.45 136 ASP B O 1
ATOM 6186 N N . ILE B 1 137 ? 11.119 -35.936 -37.677 1.00 20.83 137 ILE B N 1
ATOM 6187 C CA . ILE B 1 137 ? 10.474 -36.932 -38.538 1.00 19.96 137 ILE B CA 1
ATOM 6188 C C . ILE B 1 137 ? 11.472 -37.663 -39.444 1.00 20.37 137 ILE B C 1
ATOM 6189 O O . ILE B 1 137 ? 12.152 -37.036 -40.249 1.00 20.63 137 ILE B O 1
ATOM 6194 N N . PRO B 1 138 ? 11.550 -38.999 -39.318 1.00 21.55 138 PRO B N 1
ATOM 6195 C CA . PRO B 1 138 ? 12.485 -39.895 -40.017 1.00 22.69 138 PRO B CA 1
ATOM 6196 C C . PRO B 1 138 ? 12.654 -39.611 -41.513 1.00 22.58 138 PRO B C 1
ATOM 6197 O O . PRO B 1 138 ? 11.673 -39.420 -42.213 1.00 21.87 138 PRO B O 1
ATOM 6201 N N . ALA B 1 139 ? 13.891 -39.612 -41.992 1.00 21.41 139 ALA B N 1
ATOM 6202 C CA . ALA B 1 139 ? 14.178 -39.270 -43.378 1.00 22.53 139 ALA B CA 1
ATOM 6203 C C . ALA B 1 139 ? 13.761 -40.363 -44.351 1.00 26.12 139 ALA B C 1
ATOM 6204 O O . ALA B 1 139 ? 13.696 -41.533 -43.991 1.00 27.29 139 ALA B O 1
ATOM 6206 N N . LEU B 1 140 ? 13.498 -39.976 -45.594 1.00 22.95 140 LEU B N 1
ATOM 6207 C CA . LEU B 1 140 ? 13.173 -40.939 -46.629 1.00 23.92 140 LEU B CA 1
ATOM 6208 C C . LEU B 1 140 ? 14.424 -41.681 -47.081 1.00 25.89 140 LEU B C 1
ATOM 6209 O O . LEU B 1 140 ? 14.454 -42.907 -47.089 1.00 29.21 140 LEU B O 1
ATOM 6214 N N . GLU B 1 141 ? 15.461 -40.926 -47.435 1.00 26.64 141 GLU B N 1
ATOM 6215 C CA . GLU B 1 141 ? 16.637 -41.483 -48.087 1.00 25.57 141 GLU B CA 1
ATOM 6216 C C . GLU B 1 141 ? 17.925 -41.369 -47.279 1.00 25.09 141 GLU B C 1
ATOM 6217 O O . GLU B 1 141 ? 19.015 -41.533 -47.817 1.00 29.72 141 GLU B O 1
ATOM 6223 N N . MET B 1 142 ? 17.804 -41.092 -45.992 1.00 22.52 142 MET B N 1
ATOM 6224 C CA . MET B 1 142 ? 18.952 -41.127 -45.103 1.00 22.29 142 MET B CA 1
ATOM 6225 C C . MET B 1 142 ? 18.628 -42.058 -43.954 1.00 23.65 142 MET B C 1
ATOM 6226 O O . MET B 1 142 ? 17.475 -42.182 -43.573 1.00 24.45 142 MET B O 1
ATOM 6231 N N . PRO B 1 143 ? 19.646 -42.721 -43.393 1.00 24.14 143 PRO B N 1
ATOM 6232 C CA . PRO B 1 143 ? 19.417 -43.638 -42.276 1.00 20.67 143 PRO B CA 1
ATOM 6233 C C . PRO B 1 143 ? 19.252 -42.894 -40.957 1.00 22.67 143 PRO B C 1
ATOM 6234 O O . PRO B 1 143 ? 19.402 -41.675 -40.919 1.00 24.96 143 PRO B O 1
ATOM 6238 N N . ALA B 1 144 ? 18.951 -43.617 -39.887 1.00 19.18 144 ALA B N 1
ATOM 6239 C CA . ALA B 1 144 ? 18.881 -43.011 -38.566 1.00 18.01 144 ALA B CA 1
ATOM 6240 C C . ALA B 1 144 ? 20.222 -42.379 -38.212 1.00 19.36 144 ALA B C 1
ATOM 6241 O O . ALA B 1 144 ? 21.260 -42.830 -38.687 1.00 21.49 144 ALA B O 1
ATOM 6243 N N . PRO B 1 145 ? 20.213 -41.325 -37.386 1.00 20.34 145 PRO B N 1
ATOM 6244 C CA . PRO B 1 145 ? 19.059 -40.659 -36.783 1.00 18.79 145 PRO B CA 1
ATOM 6245 C C . PRO B 1 145 ? 18.549 -39.502 -37.637 1.00 21.27 145 PRO B C 1
ATOM 6246 O O . PRO B 1 145 ? 17.865 -38.621 -37.127 1.00 23.22 145 PRO B O 1
ATOM 6250 N N . TYR B 1 146 ? 18.872 -39.512 -38.922 1.00 19.31 146 TYR B N 1
ATOM 6251 C CA . TYR B 1 146 ? 18.585 -38.377 -39.778 1.00 19.10 146 TYR B CA 1
ATOM 6252 C C . TYR B 1 146 ? 17.096 -38.181 -40.035 1.00 21.17 146 TYR B C 1
ATOM 6253 O O . TYR B 1 146 ? 16.328 -39.133 -40.044 1.00 23.63 146 TYR B O 1
ATOM 6262 N N . SER B 1 147 ? 16.708 -36.928 -40.249 1.00 21.01 147 SER B N 1
ATOM 6263 C CA . SER B 1 147 ? 15.314 -36.545 -40.394 1.00 19.17 147 SER B CA 1
ATOM 6264 C C . SER B 1 147 ? 15.024 -36.015 -41.772 1.00 21.15 147 SER B C 1
ATOM 6265 O O . SER B 1 147 ? 15.902 -35.958 -42.619 1.00 23.22 147 SER B O 1
ATOM 6268 N N . VAL B 1 148 ? 13.788 -35.585 -41.970 1.00 21.24 148 VAL B N 1
ATOM 6269 C CA . VAL B 1 148 ? 13.366 -34.994 -43.232 1.00 22.07 148 VAL B CA 1
ATOM 6270 C C . VAL B 1 148 ? 14.086 -33.667 -43.443 1.00 20.18 148 VAL B C 1
ATOM 6271 O O . VAL B 1 148 ? 14.439 -33.315 -44.565 1.00 18.43 148 VAL B O 1
ATOM 6275 N N . LEU B 1 149 ? 14.325 -32.941 -42.358 1.00 19.96 149 LEU B N 1
ATOM 6276 C CA . LEU B 1 149 ? 15.008 -31.663 -42.462 1.00 19.00 149 LEU B CA 1
ATOM 6277 C C . LEU B 1 149 ? 16.427 -31.893 -42.940 1.00 21.09 149 LEU B C 1
ATOM 6278 O O . LEU B 1 149 ? 16.947 -31.135 -43.754 1.00 20.31 149 LEU B O 1
ATOM 6283 N N . ASP B 1 150 ? 17.041 -32.961 -42.447 1.00 21.62 150 ASP B N 1
ATOM 6284 C CA . ASP B 1 150 ? 18.414 -33.281 -42.803 1.00 20.11 150 ASP B CA 1
ATOM 6285 C C . ASP B 1 150 ? 18.584 -33.498 -44.298 1.00 21.78 150 ASP B C 1
ATOM 6286 O O . ASP B 1 150 ? 19.468 -32.904 -44.909 1.00 25.83 150 ASP B O 1
ATOM 6291 N N . GLU B 1 151 ? 17.747 -34.335 -44.895 1.00 19.05 151 GLU B N 1
ATOM 6292 C CA . GLU B 1 151 ? 17.854 -34.574 -46.331 1.00 21.61 151 GLU B CA 1
ATOM 6293 C C . GLU B 1 151 ? 17.402 -33.363 -47.140 1.00 21.76 151 GLU B C 1
ATOM 6294 O O . GLU B 1 151 ? 17.847 -33.151 -48.259 1.00 21.49 151 GLU B O 1
ATOM 6300 N N . TYR B 1 152 ? 16.512 -32.567 -46.565 1.00 21.31 152 TYR B N 1
ATOM 6301 C CA . TYR B 1 152 ? 16.076 -31.339 -47.210 1.00 19.55 152 TYR B CA 1
ATOM 6302 C C . TYR B 1 152 ? 17.264 -30.412 -47.330 1.00 20.41 152 TYR B C 1
ATOM 6303 O O . TYR B 1 152 ? 17.524 -29.840 -48.382 1.00 22.68 152 TYR B O 1
ATOM 6312 N N . ARG B 1 153 ? 18.003 -30.269 -46.247 1.00 19.22 153 ARG B N 1
ATOM 6313 C CA . ARG B 1 153 ? 19.158 -29.409 -46.291 1.00 18.68 153 ARG B CA 1
ATOM 6314 C C . ARG B 1 153 ? 20.330 -30.085 -46.985 1.00 20.89 153 ARG B C 1
ATOM 6315 O O . ARG B 1 153 ? 21.147 -29.406 -47.578 1.00 24.89 153 ARG B O 1
ATOM 6323 N N . LEU B 1 154 ? 20.411 -31.410 -46.947 1.00 20.31 154 LEU B N 1
ATOM 6324 C CA . LEU B 1 154 ? 21.510 -32.094 -47.621 1.00 19.20 154 LEU B CA 1
ATOM 6325 C C . LEU B 1 154 ? 21.569 -31.731 -49.099 1.00 20.66 154 LEU B C 1
ATOM 6326 O O . LEU B 1 154 ? 22.643 -31.667 -49.680 1.00 22.29 154 LEU B O 1
ATOM 6331 N N . ILE B 1 155 ? 20.421 -31.460 -49.704 1.00 22.03 155 ILE B N 1
ATOM 6332 C CA . ILE B 1 155 ? 20.392 -31.156 -51.127 1.00 22.81 155 ILE B CA 1
ATOM 6333 C C . ILE B 1 155 ? 20.271 -29.659 -51.414 1.00 21.50 155 ILE B C 1
ATOM 6334 O O . ILE B 1 155 ? 20.768 -29.174 -52.424 1.00 23.88 155 ILE B O 1
ATOM 6339 N N . ASN B 1 156 ? 19.647 -28.911 -50.521 1.00 20.96 156 ASN B N 1
ATOM 6340 C CA . ASN B 1 156 ? 19.462 -27.492 -50.787 1.00 23.92 156 ASN B CA 1
ATOM 6341 C C . ASN B 1 156 ? 20.680 -26.664 -50.394 1.00 22.40 156 ASN B C 1
ATOM 6342 O O . ASN B 1 156 ? 20.933 -25.614 -50.977 1.00 23.87 156 ASN B O 1
ATOM 6347 N N . ASP B 1 157 ? 21.437 -27.148 -49.416 1.00 20.74 157 ASP B N 1
ATOM 6348 C CA . ASP B 1 157 ? 22.710 -26.539 -49.047 1.00 21.00 157 ASP B CA 1
ATOM 6349 C C . ASP B 1 157 ? 23.713 -26.555 -50.187 1.00 22.28 157 ASP B C 1
ATOM 6350 O O . ASP B 1 157 ? 24.548 -25.664 -50.302 1.00 24.05 157 ASP B O 1
ATOM 6355 N N . ASN B 1 158 ? 23.641 -27.583 -51.019 1.00 23.35 158 ASN B N 1
ATOM 6356 C CA . ASN B 1 158 ? 24.688 -27.830 -51.991 1.00 24.83 158 ASN B CA 1
ATOM 6357 C C . ASN B 1 158 ? 24.219 -27.659 -53.422 1.00 24.60 158 ASN B C 1
ATOM 6358 O O . ASN B 1 158 ? 24.936 -27.971 -54.363 1.00 28.13 158 ASN B O 1
ATOM 6363 N N . ASP B 1 159 ? 23.011 -27.147 -53.584 1.00 23.62 159 ASP B N 1
ATOM 6364 C CA . ASP B 1 159 ? 22.510 -26.818 -54.906 1.00 24.47 159 ASP B CA 1
ATOM 6365 C C . ASP B 1 159 ? 21.567 -25.652 -54.819 1.00 22.14 159 ASP B C 1
ATOM 6366 O O . ASP B 1 159 ? 20.386 -25.829 -54.556 1.00 26.19 159 ASP B O 1
ATOM 6371 N N . SER B 1 160 ? 22.094 -24.460 -55.040 1.00 23.98 160 SER B N 1
ATOM 6372 C CA . SER B 1 160 ? 21.307 -23.240 -54.954 1.00 24.18 160 SER B CA 1
ATOM 6373 C C . SER B 1 160 ? 20.219 -23.189 -56.012 1.00 25.46 160 SER B C 1
ATOM 6374 O O . SER B 1 160 ? 20.421 -23.672 -57.119 1.00 28.63 160 SER B O 1
ATOM 6377 N N . ASN B 1 161 ? 19.071 -22.601 -55.679 1.00 24.72 161 ASN B N 1
ATOM 6378 C CA . ASN B 1 161 ? 17.988 -22.435 -56.646 1.00 23.36 161 ASN B CA 1
ATOM 6379 C C . ASN B 1 161 ? 17.968 -21.020 -57.208 1.00 25.12 161 ASN B C 1
ATOM 6380 O O . ASN B 1 161 ? 18.102 -20.053 -56.458 1.00 26.48 161 ASN B O 1
ATOM 6385 N N . TYR B 1 162 ? 17.811 -20.906 -58.526 1.00 22.97 162 TYR B N 1
ATOM 6386 C CA . TYR B 1 162 ? 17.675 -19.606 -59.178 1.00 24.42 162 TYR B CA 1
ATOM 6387 C C . TYR B 1 162 ? 17.249 -19.764 -60.627 1.00 25.05 162 TYR B C 1
ATOM 6388 O O . TYR B 1 162 ? 17.370 -20.837 -61.204 1.00 25.39 162 TYR B O 1
ATOM 6397 N N . SER B 1 163 ? 16.750 -18.687 -61.215 1.00 23.32 163 SER B N 1
ATOM 6398 C CA . SER B 1 163 ? 16.321 -18.737 -62.600 1.00 24.04 163 SER B CA 1
ATOM 6399 C C . SER B 1 163 ? 17.232 -17.938 -63.519 1.00 26.69 163 SER B C 1
ATOM 6400 O O . SER B 1 163 ? 17.856 -16.960 -63.108 1.00 28.48 163 SER B O 1
ATOM 6403 N N . LYS B 1 164 ? 17.295 -18.361 -64.774 1.00 26.51 164 LYS B N 1
ATOM 6404 C CA . LYS B 1 164 ? 18.069 -17.654 -65.775 1.00 24.75 164 LYS B CA 1
ATOM 6405 C C . LYS B 1 164 ? 17.150 -17.335 -66.938 1.00 25.34 164 LYS B C 1
ATOM 6406 O O . LYS B 1 164 ? 17.563 -16.762 -67.937 1.00 27.17 164 LYS B O 1
ATOM 6412 N N . ALA B 1 165 ? 15.886 -17.708 -66.794 1.00 23.98 165 ALA B N 1
ATOM 6413 C CA . ALA B 1 165 ? 14.904 -17.457 -67.836 1.00 23.56 165 ALA B CA 1
ATOM 6414 C C . ALA B 1 165 ? 13.498 -17.306 -67.257 1.00 23.38 165 ALA B C 1
ATOM 6415 O O . ALA B 1 165 ? 12.545 -17.909 -67.739 1.00 22.85 165 ALA B O 1
ATOM 6417 N N . ARG B 1 166 ? 13.387 -16.493 -66.219 1.00 21.85 166 ARG B N 1
ATOM 6418 C CA . ARG B 1 166 ? 12.127 -16.268 -65.535 1.00 19.89 166 ARG B CA 1
ATOM 6419 C C . ARG B 1 166 ? 10.996 -15.883 -66.482 1.00 21.05 166 ARG B C 1
ATOM 6420 O O . ARG B 1 166 ? 9.877 -16.348 -66.347 1.00 23.58 166 ARG B O 1
ATOM 6428 N N . LEU B 1 167 ? 11.306 -15.032 -67.448 1.00 22.68 167 LEU B N 1
ATOM 6429 C CA . LEU B 1 167 ? 10.301 -14.476 -68.334 1.00 22.38 167 LEU B CA 1
ATOM 6430 C C . LEU B 1 167 ? 10.682 -14.682 -69.787 1.00 22.67 167 LEU B C 1
ATOM 6431 O O . LEU B 1 167 ? 11.762 -14.296 -70.206 1.00 24.12 167 LEU B O 1
ATOM 6436 N N . ILE B 1 168 ? 9.789 -15.290 -70.553 1.00 21.65 168 ILE B N 1
ATOM 6437 C CA . ILE B 1 168 ? 9.980 -15.414 -71.984 1.00 22.50 168 ILE B CA 1
ATOM 6438 C C . ILE B 1 168 ? 8.775 -14.857 -72.717 1.00 25.76 168 ILE B C 1
ATOM 6439 O O . ILE B 1 168 ? 7.656 -14.910 -72.215 1.00 27.54 168 ILE B O 1
ATOM 6444 N N . ASN B 1 169 ? 9.017 -14.301 -73.897 1.00 28.01 169 ASN B N 1
ATOM 6445 C CA . ASN B 1 169 ? 7.954 -13.907 -74.811 1.00 30.19 169 ASN B CA 1
ATOM 6446 C C . ASN B 1 169 ? 8.456 -14.047 -76.242 1.00 34.24 169 ASN B C 1
ATOM 6447 O O . ASN B 1 169 ? 9.575 -14.520 -76.456 1.00 33.42 169 ASN B O 1
ATOM 6452 N N . ASN B 1 170 ? 7.644 -13.634 -77.212 1.00 33.75 170 ASN B N 1
ATOM 6453 C CA . ASN B 1 170 ? 8.003 -13.747 -78.628 1.00 34.86 170 ASN B CA 1
ATOM 6454 C C . ASN B 1 170 ? 8.459 -15.141 -79.024 1.00 31.75 170 ASN B C 1
ATOM 6455 O O . ASN B 1 170 ? 9.553 -15.314 -79.541 1.00 34.99 170 ASN B O 1
ATOM 6460 N N . LYS B 1 171 ? 7.619 -16.128 -78.756 1.00 30.78 171 LYS B N 1
ATOM 6461 C CA . LYS B 1 171 ? 7.870 -17.503 -79.159 1.00 34.86 171 LYS B CA 1
ATOM 6462 C C . LYS B 1 171 ? 9.165 -18.084 -78.604 1.00 35.17 171 LYS B C 1
ATOM 6463 O O . LYS B 1 171 ? 9.742 -18.987 -79.201 1.00 35.63 171 LYS B O 1
ATOM 6469 N N . GLY B 1 172 ? 9.623 -17.580 -77.464 1.00 34.81 172 GLY B N 1
ATOM 6470 C CA . GLY B 1 172 ? 10.730 -18.223 -76.778 1.00 33.40 172 GLY B CA 1
ATOM 6471 C C . GLY B 1 172 ? 11.950 -17.384 -76.442 1.00 33.04 172 GLY B C 1
ATOM 6472 O O . GLY B 1 172 ? 12.872 -17.871 -75.793 1.00 31.02 172 GLY B O 1
ATOM 6473 N N . GLU B 1 173 ? 11.980 -16.134 -76.884 1.00 33.08 173 GLU B N 1
ATOM 6474 C CA . GLU B 1 173 ? 13.097 -15.273 -76.536 1.00 31.27 173 GLU B CA 1
ATOM 6475 C C . GLU B 1 173 ? 12.972 -14.878 -75.077 1.00 29.54 173 GLU B C 1
ATOM 6476 O O . GLU B 1 173 ? 11.879 -14.571 -74.618 1.00 28.93 173 GLU B O 1
ATOM 6482 N N . ILE B 1 174 ? 14.084 -14.894 -74.348 1.00 28.28 174 ILE B N 1
ATOM 6483 C CA . ILE B 1 174 ? 14.061 -14.513 -72.940 1.00 27.67 174 ILE B CA 1
ATOM 6484 C C . ILE B 1 174 ? 13.802 -13.022 -72.762 1.00 26.49 174 ILE B C 1
ATOM 6485 O O . ILE B 1 174 ? 14.559 -12.185 -73.253 1.00 27.68 174 ILE B O 1
ATOM 6490 N N . LYS B 1 175 ? 12.713 -12.711 -72.064 1.00 25.69 175 LYS B N 1
ATOM 6491 C CA . LYS B 1 175 ? 12.355 -11.344 -71.711 1.00 25.41 175 LYS B CA 1
ATOM 6492 C C . LYS B 1 175 ? 13.237 -10.892 -70.562 1.00 26.67 175 LYS B C 1
ATOM 6493 O O . LYS B 1 175 ? 13.714 -11.719 -69.790 1.00 29.42 175 LYS B O 1
ATOM 6499 N N . ASP B 1 176 ? 13.472 -9.590 -70.450 1.00 24.82 176 ASP B N 1
ATOM 6500 C CA . ASP B 1 176 ? 14.320 -9.076 -69.382 1.00 23.84 176 ASP B CA 1
ATOM 6501 C C . ASP B 1 176 ? 13.566 -9.129 -68.060 1.00 24.23 176 ASP B C 1
ATOM 6502 O O . ASP B 1 176 ? 12.378 -8.840 -68.014 1.00 25.97 176 ASP B O 1
ATOM 6507 N N . PHE B 1 177 ? 14.257 -9.513 -66.993 1.00 24.00 177 PHE B N 1
ATOM 6508 C CA . PHE B 1 177 ? 13.632 -9.637 -65.684 1.00 22.38 177 PHE B CA 1
ATOM 6509 C C . PHE B 1 177 ? 14.560 -9.161 -64.578 1.00 23.65 177 PHE B C 1
ATOM 6510 O O . PHE B 1 177 ? 14.627 -9.752 -63.510 1.00 22.76 177 PHE B O 1
ATOM 6518 N N . SER B 1 178 ? 15.266 -8.072 -64.840 1.00 24.64 178 SER B N 1
ATOM 6519 C CA . SER B 1 178 ? 16.189 -7.515 -63.869 1.00 25.05 178 SER B CA 1
ATOM 6520 C C . SER B 1 178 ? 15.556 -6.407 -63.055 1.00 25.00 178 SER B C 1
ATOM 6521 O O . SER B 1 178 ? 16.088 -6.020 -62.024 1.00 28.95 178 SER B O 1
ATOM 6524 N N . LYS B 1 179 ? 14.418 -5.902 -63.516 1.00 26.05 179 LYS B N 1
ATOM 6525 C CA . LYS B 1 179 ? 13.782 -4.754 -62.877 1.00 24.95 179 LYS B CA 1
ATOM 6526 C C . LYS B 1 179 ? 12.313 -5.010 -62.570 1.00 22.35 179 LYS B C 1
ATOM 6527 O O . LYS B 1 179 ? 11.669 -5.782 -63.256 1.00 21.72 179 LYS B O 1
ATOM 6533 N N . PHE B 1 180 ? 11.792 -4.352 -61.540 1.00 24.31 180 PHE B N 1
ATOM 6534 C CA . PHE B 1 180 ? 10.380 -4.466 -61.174 1.00 23.51 180 PHE B CA 1
ATOM 6535 C C . PHE B 1 180 ? 9.502 -3.595 -62.063 1.00 22.61 180 PHE B C 1
ATOM 6536 O O . PHE B 1 180 ? 8.408 -3.998 -62.448 1.00 23.39 180 PHE B O 1
ATOM 6544 N N . GLY B 1 181 ? 9.980 -2.393 -62.366 1.00 23.73 181 GLY B N 1
ATOM 6545 C CA . GLY B 1 181 ? 9.276 -1.489 -63.255 1.00 23.42 181 GLY B CA 1
ATOM 6546 C C . GLY B 1 181 ? 8.165 -0.697 -62.597 1.00 23.85 181 GLY B C 1
ATOM 6547 O O . GLY B 1 181 ? 7.192 -0.327 -63.242 1.00 28.84 181 GLY B O 1
ATOM 6548 N N . LEU B 1 182 ? 8.314 -0.432 -61.310 1.00 23.58 182 LEU B N 1
ATOM 6549 C CA . LEU B 1 182 ? 7.305 0.291 -60.554 1.00 24.25 182 LEU B CA 1
ATOM 6550 C C . LEU B 1 182 ? 7.540 1.785 -60.582 1.00 25.91 182 LEU B C 1
ATOM 6551 O O . LEU B 1 182 ? 8.622 2.233 -60.225 1.00 29.58 182 LEU B O 1
ATOM 6556 N N . ASN B 1 183 ? 6.536 2.564 -60.978 1.00 24.05 183 ASN B N 1
ATOM 6557 C CA . ASN B 1 183 ? 6.669 4.013 -60.881 1.00 25.49 183 ASN B CA 1
ATOM 6558 C C . ASN B 1 183 ? 6.463 4.481 -59.451 1.00 27.77 183 ASN B C 1
ATOM 6559 O O . ASN B 1 183 ? 6.194 3.678 -58.566 1.00 29.31 183 ASN B O 1
ATOM 6564 N N . LYS B 1 184 ? 6.596 5.779 -59.222 1.00 29.78 184 LYS B N 1
ATOM 6565 C CA . LYS B 1 184 ? 6.579 6.302 -57.862 1.00 30.51 184 LYS B CA 1
ATOM 6566 C C . LYS B 1 184 ? 5.218 6.165 -57.194 1.00 33.30 184 LYS B C 1
ATOM 6567 O O . LYS B 1 184 ? 5.137 5.804 -56.022 1.00 33.42 184 LYS B O 1
ATOM 6573 N N . MET B 1 185 ? 4.153 6.439 -57.941 1.00 35.53 185 MET B N 1
ATOM 6574 C CA . MET B 1 185 ? 2.799 6.354 -57.401 1.00 33.50 185 MET B CA 1
ATOM 6575 C C . MET B 1 185 ? 2.477 4.939 -56.938 1.00 30.38 185 MET B C 1
ATOM 6576 O O . MET B 1 185 ? 1.773 4.743 -55.955 1.00 32.42 185 MET B O 1
ATOM 6581 N N . ASP B 1 186 ? 2.998 3.954 -57.657 1.00 29.13 186 ASP B N 1
ATOM 6582 C CA . ASP B 1 186 ? 2.750 2.562 -57.329 1.00 26.58 186 ASP B CA 1
ATOM 6583 C C . ASP B 1 186 ? 3.634 2.096 -56.188 1.00 27.88 186 ASP B C 1
ATOM 6584 O O . ASP B 1 186 ? 3.207 1.306 -55.357 1.00 29.34 186 ASP B O 1
ATOM 6589 N N . GLN B 1 187 ? 4.865 2.588 -56.137 1.00 28.45 187 GLN B N 1
ATOM 6590 C CA . GLN B 1 187 ? 5.727 2.304 -54.995 1.00 27.25 187 GLN B CA 1
ATOM 6591 C C . GLN B 1 187 ? 5.112 2.857 -53.721 1.00 30.47 187 GLN B C 1
ATOM 6592 O O . GLN B 1 187 ? 5.276 2.281 -52.650 1.00 30.90 187 GLN B O 1
ATOM 6598 N N . LEU B 1 188 ? 4.398 3.973 -53.840 1.00 30.77 188 LEU B N 1
ATOM 6599 C CA . LEU B 1 188 ? 3.711 4.554 -52.694 1.00 29.35 188 LEU B CA 1
ATOM 6600 C C . LEU B 1 188 ? 2.525 3.702 -52.288 1.00 29.33 188 LEU B C 1
ATOM 6601 O O . LEU B 1 188 ? 2.276 3.514 -51.103 1.00 31.89 188 LEU B O 1
ATOM 6606 N N . ALA B 1 189 ? 1.803 3.180 -53.273 1.00 25.96 189 ALA B N 1
ATOM 6607 C CA . ALA B 1 189 ? 0.627 2.362 -53.010 1.00 26.76 189 ALA B CA 1
ATOM 6608 C C . ALA B 1 189 ? 0.986 1.087 -52.245 1.00 26.95 189 ALA B C 1
ATOM 6609 O O . ALA B 1 189 ? 0.225 0.626 -51.393 1.00 25.75 189 ALA B O 1
ATOM 6611 N N . ILE B 1 190 ? 2.149 0.522 -52.545 1.00 25.55 190 ILE B N 1
ATOM 6612 C CA . ILE B 1 190 ? 2.620 -0.648 -51.824 1.00 24.69 190 ILE B CA 1
ATOM 6613 C C . ILE B 1 190 ? 2.903 -0.279 -50.378 1.00 23.53 190 ILE B C 1
ATOM 6614 O O . ILE B 1 190 ? 2.522 -0.985 -49.451 1.00 22.67 190 ILE B O 1
ATOM 6619 N N . ILE B 1 191 ? 3.572 0.848 -50.195 1.00 26.53 191 ILE B N 1
ATOM 6620 C CA . ILE B 1 191 ? 3.954 1.302 -48.870 1.00 25.02 191 ILE B CA 1
ATOM 6621 C C . ILE B 1 191 ? 2.726 1.591 -48.015 1.00 24.65 191 ILE B C 1
ATOM 6622 O O . ILE B 1 191 ? 2.650 1.149 -46.875 1.00 25.14 191 ILE B O 1
ATOM 6627 N N . ARG B 1 192 ? 1.759 2.312 -48.577 1.00 25.62 192 ARG B N 1
ATOM 6628 C CA . ARG B 1 192 ? 0.527 2.628 -47.863 1.00 25.56 192 ARG B CA 1
ATOM 6629 C C . ARG B 1 192 ? -0.246 1.361 -47.522 1.00 23.70 192 ARG B C 1
ATOM 6630 O O . ARG B 1 192 ? -0.893 1.284 -46.485 1.00 26.15 192 ARG B O 1
ATOM 6638 N N . LEU B 1 193 ? -0.168 0.363 -48.391 1.00 23.05 193 LEU B N 1
ATOM 6639 C CA . LEU B 1 193 ? -0.779 -0.927 -48.105 1.00 21.13 193 LEU B CA 1
ATOM 6640 C C . LEU B 1 193 ? -0.134 -1.594 -46.900 1.00 21.50 193 LEU B C 1
ATOM 6641 O O . LEU B 1 193 ? -0.824 -2.160 -46.063 1.00 21.29 193 LEU B O 1
ATOM 6646 N N . LEU B 1 194 ? 1.190 -1.524 -46.807 1.00 21.30 194 LEU B N 1
ATOM 6647 C CA . LEU B 1 194 ? 1.894 -2.104 -45.666 1.00 19.09 194 LEU B CA 1
ATOM 6648 C C . LEU B 1 194 ? 1.524 -1.406 -44.368 1.00 21.36 194 LEU B C 1
ATOM 6649 O O . LEU B 1 194 ? 1.517 -2.029 -43.315 1.00 22.55 194 LEU B O 1
ATOM 6654 N N . LEU B 1 195 ? 1.209 -0.118 -44.442 1.00 21.46 195 LEU B N 1
ATOM 6655 C CA . LEU B 1 195 ? 0.877 0.637 -43.242 1.00 19.71 195 LEU B CA 1
ATOM 6656 C C . LEU B 1 195 ? -0.567 0.435 -42.817 1.00 20.67 195 LEU B C 1
ATOM 6657 O O . LEU B 1 195 ? -0.896 0.602 -41.654 1.00 22.23 195 LEU B O 1
ATOM 6662 N N . LYS B 1 196 ? -1.430 0.071 -43.755 1.00 22.60 196 LYS B N 1
ATOM 6663 C CA . LYS B 1 196 ? -2.853 -0.032 -43.461 1.00 24.13 196 LYS B CA 1
ATOM 6664 C C . LYS B 1 196 ? -3.130 -1.089 -42.404 1.00 24.95 196 LYS B C 1
ATOM 6665 O O . LYS B 1 196 ? -2.512 -2.146 -42.407 1.00 25.97 196 LYS B O 1
ATOM 6671 N N . ASN B 1 197 ? -4.035 -0.789 -41.479 1.00 24.56 197 ASN B N 1
ATOM 6672 C CA . ASN B 1 197 ? -4.459 -1.776 -40.500 1.00 23.88 197 ASN B CA 1
ATOM 6673 C C . ASN B 1 197 ? -5.162 -2.908 -41.211 1.00 25.24 197 ASN B C 1
ATOM 6674 O O . ASN B 1 197 ? -5.831 -2.687 -42.209 1.00 25.88 197 ASN B O 1
ATOM 6679 N N . LYS B 1 198 ? -5.009 -4.121 -40.701 1.00 28.49 198 LYS B N 1
ATOM 6680 C CA . LYS B 1 198 ? -5.578 -5.297 -41.353 1.00 25.83 198 LYS B CA 1
ATOM 6681 C C . LYS B 1 198 ? -7.108 -5.275 -41.415 1.00 24.06 198 LYS B C 1
ATOM 6682 O O . LYS B 1 198 ? -7.699 -5.751 -42.377 1.00 23.99 198 LYS B O 1
ATOM 6688 N N . GLU B 1 199 ? -7.741 -4.706 -40.396 1.00 23.83 199 GLU B N 1
ATOM 6689 C CA . GLU B 1 199 ? -9.192 -4.771 -40.258 1.00 26.48 199 GLU B CA 1
ATOM 6690 C C . GLU B 1 199 ? -9.934 -3.790 -41.166 1.00 26.00 199 GLU B C 1
ATOM 6691 O O . GLU B 1 199 ? -11.150 -3.866 -41.295 1.00 25.88 199 GLU B O 1
ATOM 6697 N N . GLU B 1 200 ? -9.189 -2.891 -41.804 1.00 25.12 200 GLU B N 1
ATOM 6698 C CA . GLU B 1 200 ? -9.749 -1.864 -42.676 1.00 23.70 200 GLU B CA 1
ATOM 6699 C C . GLU B 1 200 ? -9.950 -2.282 -44.122 1.00 23.76 200 GLU B C 1
ATOM 6700 O O . GLU B 1 200 ? -10.333 -1.455 -44.942 1.00 25.85 200 GLU B O 1
ATOM 6706 N N . LEU B 1 201 ? -9.680 -3.534 -44.458 1.00 22.63 201 LEU B N 1
ATOM 6707 C CA . LEU B 1 201 ? -9.644 -3.906 -45.868 1.00 21.12 201 LEU B CA 1
ATOM 6708 C C . LEU B 1 201 ? -10.700 -4.922 -46.281 1.00 24.03 201 LEU B C 1
ATOM 6709 O O . LEU B 1 201 ? -10.587 -5.520 -47.352 1.00 24.18 201 LEU B O 1
ATOM 6714 N N . ASP B 1 202 ? -11.720 -5.105 -45.447 1.00 23.68 202 ASP B N 1
ATOM 6715 C CA . ASP B 1 202 ? -12.747 -6.114 -45.687 1.00 23.04 202 ASP B CA 1
ATOM 6716 C C . ASP B 1 202 ? -13.312 -6.032 -47.100 1.00 23.63 202 ASP B C 1
ATOM 6717 O O . ASP B 1 202 ? -13.693 -4.966 -47.562 1.00 23.54 202 ASP B O 1
ATOM 6722 N N . ASP B 1 203 ? -13.290 -7.170 -47.787 1.00 24.20 203 ASP B N 1
ATOM 6723 C CA . ASP B 1 203 ? -13.894 -7.360 -49.103 1.00 23.03 203 ASP B CA 1
ATOM 6724 C C . ASP B 1 203 ? -13.256 -6.600 -50.265 1.00 24.74 203 ASP B C 1
ATOM 6725 O O . ASP B 1 203 ? -13.717 -6.732 -51.398 1.00 25.18 203 ASP B O 1
ATOM 6730 N N . LEU B 1 204 ? -12.205 -5.822 -50.004 1.00 23.22 204 LEU B N 1
ATOM 6731 C CA . LEU B 1 204 ? -11.524 -5.093 -51.076 1.00 20.63 204 LEU B CA 1
ATOM 6732 C C . LEU B 1 204 ? -10.665 -6.024 -51.917 1.00 21.55 204 LEU B C 1
ATOM 6733 O O . LEU B 1 204 ? -10.025 -6.930 -51.393 1.00 23.50 204 LEU B O 1
ATOM 6738 N N . THR B 1 205 ? -10.635 -5.790 -53.222 1.00 21.53 205 THR B N 1
ATOM 6739 C CA . THR B 1 205 ? -9.864 -6.632 -54.126 1.00 20.68 205 THR B CA 1
ATOM 6740 C C . THR B 1 205 ? -8.597 -5.927 -54.605 1.00 20.97 205 THR B C 1
ATOM 6741 O O . THR B 1 205 ? -8.490 -4.718 -54.510 1.00 22.75 205 THR B O 1
ATOM 6745 N N . ILE B 1 206 ? -7.638 -6.691 -55.120 1.00 20.82 206 ILE B N 1
ATOM 6746 C CA . ILE B 1 206 ? -6.383 -6.134 -55.618 1.00 18.82 206 ILE B CA 1
ATOM 6747 C C . ILE B 1 206 ? -6.614 -5.067 -56.684 1.00 22.62 206 ILE B C 1
ATOM 6748 O O . ILE B 1 206 ? -6.104 -3.954 -56.570 1.00 23.79 206 ILE B O 1
ATOM 6753 N N . GLU B 1 207 ? -7.387 -5.394 -57.715 1.00 22.08 207 GLU B N 1
ATOM 6754 C CA . GLU B 1 207 ? -7.657 -4.420 -58.767 1.00 21.60 207 GLU B CA 1
ATOM 6755 C C . GLU B 1 207 ? -8.514 -3.243 -58.268 1.00 24.11 207 GLU B C 1
ATOM 6756 O O . GLU B 1 207 ? -8.695 -2.276 -58.988 1.00 27.16 207 GLU B O 1
ATOM 6762 N N . ASP B 1 208 ? -9.027 -3.317 -57.041 1.00 23.32 208 ASP B N 1
ATOM 6763 C CA . ASP B 1 208 ? -9.757 -2.192 -56.454 1.00 24.27 208 ASP B CA 1
ATOM 6764 C C . ASP B 1 208 ? -8.807 -1.134 -55.939 1.00 23.12 208 ASP B C 1
ATOM 6765 O O . ASP B 1 208 ? -9.177 0.027 -55.812 1.00 25.48 208 ASP B O 1
ATOM 6770 N N . TYR B 1 209 ? -7.587 -1.545 -55.622 1.00 21.75 209 TYR B N 1
ATOM 6771 C CA . TYR B 1 209 ? -6.658 -0.683 -54.905 1.00 23.78 209 TYR B CA 1
ATOM 6772 C C . TYR B 1 209 ? -5.475 -0.242 -55.757 1.00 25.64 209 TYR B C 1
ATOM 6773 O O . TYR B 1 209 ? -5.136 0.938 -55.780 1.00 27.38 209 TYR B O 1
ATOM 6782 N N . PHE B 1 210 ? -4.847 -1.183 -56.456 1.00 22.47 210 PHE B N 1
ATOM 6783 C CA . PHE B 1 210 ? -3.662 -0.877 -57.251 1.00 24.23 210 PHE B CA 1
ATOM 6784 C C . PHE B 1 210 ? -3.985 -0.376 -58.656 1.00 25.47 210 PHE B C 1
ATOM 6785 O O . PHE B 1 210 ? -4.974 -0.781 -59.260 1.00 26.65 210 PHE B O 1
ATOM 6793 N N . SER B 1 211 ? -3.114 0.485 -59.173 1.00 23.81 211 SER B N 1
ATOM 6794 C CA . SER B 1 211 ? -3.307 1.126 -60.464 1.00 22.65 211 SER B CA 1
ATOM 6795 C C . SER B 1 211 ? -3.159 0.157 -61.614 1.00 25.88 211 SER B C 1
ATOM 6796 O O . SER B 1 211 ? -2.720 -0.972 -61.429 1.00 28.64 211 SER B O 1
ATOM 6799 N N . GLU B 1 212 ? -3.509 0.615 -62.810 1.00 24.95 212 GLU B N 1
ATOM 6800 C CA . GLU B 1 212 ? -3.333 -0.178 -64.017 1.00 26.51 212 GLU B CA 1
ATOM 6801 C C . GLU B 1 212 ? -1.854 -0.362 -64.343 1.00 29.16 212 GLU B C 1
ATOM 6802 O O . GLU B 1 212 ? -1.434 -1.409 -64.834 1.00 29.08 212 GLU B O 1
ATOM 6808 N N . SER B 1 213 ? -1.060 0.664 -64.066 1.00 28.65 213 SER B N 1
ATOM 6809 C CA . SER B 1 213 ? 0.364 0.597 -64.335 1.00 26.97 213 SER B CA 1
ATOM 6810 C C . SER B 1 213 ? 1.013 -0.453 -63.445 1.00 27.05 213 SER B C 1
ATOM 6811 O O . SER B 1 213 ? 1.910 -1.172 -63.877 1.00 29.20 213 SER B O 1
ATOM 6814 N N . PHE B 1 214 ? 0.560 -0.532 -62.200 1.00 25.57 214 PHE B N 1
ATOM 6815 C CA . PHE B 1 214 ? 1.056 -1.537 -61.274 1.00 24.91 214 PHE B CA 1
ATOM 6816 C C . PHE B 1 214 ? 0.798 -2.921 -61.820 1.00 23.79 214 PHE B C 1
ATOM 6817 O O . PHE B 1 214 ? 1.662 -3.783 -61.785 1.00 24.44 214 PHE B O 1
ATOM 6825 N N . LEU B 1 215 ? -0.412 -3.127 -62.316 1.00 23.79 215 LEU B N 1
ATOM 6826 C CA . LEU B 1 215 ? -0.829 -4.442 -62.750 1.00 21.31 215 LEU B CA 1
ATOM 6827 C C . LEU B 1 215 ? -0.111 -4.864 -64.020 1.00 22.88 215 LEU B C 1
ATOM 6828 O O . LEU B 1 215 ? -0.048 -6.047 -64.332 1.00 24.81 215 LEU B O 1
ATOM 6833 N N . LYS B 1 216 ? 0.432 -3.898 -64.750 1.00 21.89 216 LYS B N 1
ATOM 6834 C CA . LYS B 1 216 ? 1.190 -4.192 -65.961 1.00 21.52 216 LYS B CA 1
ATOM 6835 C C . LYS B 1 216 ? 2.689 -4.314 -65.693 1.00 23.18 216 LYS B C 1
ATOM 6836 O O . LYS B 1 216 ? 3.470 -4.527 -66.613 1.00 25.05 216 LYS B O 1
ATOM 6842 N N . SER B 1 217 ? 3.086 -4.165 -64.438 1.00 22.71 217 SER B N 1
ATOM 6843 C CA . SER B 1 217 ? 4.497 -4.149 -64.085 1.00 19.49 217 SER B CA 1
ATOM 6844 C C . SER B 1 217 ? 5.077 -5.541 -63.987 1.00 20.19 217 SER B C 1
ATOM 6845 O O . SER B 1 217 ? 4.363 -6.502 -63.754 1.00 21.54 217 SER B O 1
ATOM 6848 N N . ASN B 1 218 ? 6.389 -5.637 -64.149 1.00 21.75 218 ASN B N 1
ATOM 6849 C CA . ASN B 1 218 ? 7.086 -6.899 -63.962 1.00 20.91 218 ASN B CA 1
ATOM 6850 C C . ASN B 1 218 ? 6.885 -7.448 -62.555 1.00 20.57 218 ASN B C 1
ATOM 6851 O O . ASN B 1 218 ? 6.672 -8.644 -62.381 1.00 21.41 218 ASN B O 1
ATOM 6856 N N . PHE B 1 219 ? 6.942 -6.563 -61.564 1.00 21.27 219 PHE B N 1
ATOM 6857 C CA . PHE B 1 219 ? 6.667 -6.922 -60.177 1.00 20.24 219 PHE B CA 1
ATOM 6858 C C . PHE B 1 219 ? 5.395 -7.739 -60.073 1.00 20.26 219 PHE B C 1
ATOM 6859 O O . PHE B 1 219 ? 5.395 -8.839 -59.528 1.00 20.69 219 PHE B O 1
ATOM 6867 N N . TRP B 1 220 ? 4.308 -7.215 -60.618 1.00 20.60 220 TRP B N 1
ATOM 6868 C CA . TRP B 1 220 ? 3.052 -7.927 -60.502 1.00 21.54 220 TRP B CA 1
ATOM 6869 C C . TRP B 1 220 ? 3.041 -9.180 -61.366 1.00 20.07 220 TRP B C 1
ATOM 6870 O O . TRP B 1 220 ? 2.393 -10.154 -61.016 1.00 22.33 220 TRP B O 1
ATOM 6881 N N . THR B 1 221 ? 3.764 -9.168 -62.478 1.00 21.28 221 THR B N 1
ATOM 6882 C CA . THR B 1 221 ? 3.888 -10.366 -63.302 1.00 21.45 221 THR B CA 1
ATOM 6883 C C . THR B 1 221 ? 4.627 -11.439 -62.518 1.00 20.80 221 THR B C 1
ATOM 6884 O O . THR B 1 221 ? 4.296 -12.620 -62.595 1.00 21.40 221 THR B O 1
ATOM 6888 N N . PHE B 1 222 ? 5.635 -11.014 -61.763 1.00 19.74 222 PHE B N 1
ATOM 6889 C CA . PHE B 1 222 ? 6.392 -11.921 -60.916 1.00 20.68 222 PHE B CA 1
ATOM 6890 C C . PHE B 1 222 ? 5.489 -12.496 -59.846 1.00 21.83 222 PHE B C 1
ATOM 6891 O O . PHE B 1 222 ? 5.340 -13.703 -59.705 1.00 21.42 222 PHE B O 1
ATOM 6899 N N . TRP B 1 223 ? 4.872 -11.594 -59.103 1.00 22.39 223 TRP B N 1
ATOM 6900 C CA . TRP B 1 223 ? 4.132 -11.936 -57.910 1.00 19.70 223 TRP B CA 1
ATOM 6901 C C . TRP B 1 223 ? 2.899 -12.758 -58.209 1.00 22.07 223 TRP B C 1
ATOM 6902 O O . TRP B 1 223 ? 2.591 -13.697 -57.484 1.00 24.29 223 TRP B O 1
ATOM 6913 N N . ARG B 1 224 ? 2.194 -12.409 -59.279 1.00 22.72 224 ARG B N 1
ATOM 6914 C CA . ARG B 1 224 ? 0.916 -13.042 -59.565 1.00 21.37 224 ARG B CA 1
ATOM 6915 C C . ARG B 1 224 ? 1.111 -14.462 -60.064 1.00 21.40 224 ARG B C 1
ATOM 6916 O O . ARG B 1 224 ? 0.302 -15.330 -59.785 1.00 23.97 224 ARG B O 1
ATOM 6924 N N . THR B 1 225 ? 2.198 -14.705 -60.782 1.00 22.12 225 THR B N 1
ATOM 6925 C CA . THR B 1 225 ? 2.430 -16.016 -61.371 1.00 21.97 225 THR B CA 1
ATOM 6926 C C . THR B 1 225 ? 2.994 -16.997 -60.359 1.00 23.61 225 THR B C 1
ATOM 6927 O O . THR B 1 225 ? 2.565 -18.145 -60.304 1.00 26.83 225 THR B O 1
ATOM 6931 N N . MET B 1 226 ? 3.942 -16.547 -59.547 1.00 20.37 226 MET B N 1
ATOM 6932 C CA . MET B 1 226 ? 4.606 -17.453 -58.626 1.00 22.52 226 MET B CA 1
ATOM 6933 C C . MET B 1 226 ? 3.739 -17.768 -57.411 1.00 23.64 226 MET B C 1
ATOM 6934 O O . MET B 1 226 ? 3.882 -18.820 -56.792 1.00 26.21 226 MET B O 1
ATOM 6939 N N . PHE B 1 227 ? 2.822 -16.865 -57.090 1.00 23.69 227 PHE B N 1
ATOM 6940 C CA . PHE B 1 227 ? 1.962 -17.025 -55.926 1.00 20.22 227 PHE B CA 1
ATOM 6941 C C . PHE B 1 227 ? 0.527 -17.404 -56.290 1.00 22.24 227 PHE B C 1
ATOM 6942 O O . PHE B 1 227 ? -0.241 -17.806 -55.425 1.00 25.07 227 PHE B O 1
ATOM 6950 N N . ALA B 1 228 ? 0.187 -17.256 -57.570 1.00 21.87 228 ALA B N 1
ATOM 6951 C CA . ALA B 1 228 ? -1.127 -17.589 -58.136 1.00 20.05 228 ALA B CA 1
ATOM 6952 C C . ALA B 1 228 ? -2.236 -16.626 -57.730 1.00 21.02 228 ALA B C 1
ATOM 6953 O O . ALA B 1 228 ? -3.384 -17.032 -57.613 1.00 24.83 228 ALA B O 1
ATOM 6955 N N . PHE B 1 229 ? -1.898 -15.351 -57.545 1.00 21.30 229 PHE B N 1
ATOM 6956 C CA . PHE B 1 229 ? -2.898 -14.307 -57.296 1.00 19.48 229 PHE B CA 1
ATOM 6957 C C . PHE B 1 229 ? -3.590 -13.860 -58.577 1.00 20.92 229 PHE B C 1
ATOM 6958 O O . PHE B 1 229 ? -2.953 -13.710 -59.611 1.00 22.16 229 PHE B O 1
ATOM 6966 N N . GLU B 1 230 ? -4.894 -13.631 -58.497 1.00 20.60 230 GLU B N 1
ATOM 6967 C CA . GLU B 1 230 ? -5.652 -13.068 -59.604 1.00 18.08 230 GLU B CA 1
ATOM 6968 C C . GLU B 1 230 ? -6.064 -11.659 -59.242 1.00 19.08 230 GLU B C 1
ATOM 6969 O O . GLU B 1 230 ? -6.254 -11.354 -58.076 1.00 19.28 230 GLU B O 1
ATOM 6975 N N . ASN B 1 231 ? -6.220 -10.806 -60.244 1.00 20.97 231 ASN B N 1
ATOM 6976 C CA . ASN B 1 231 ? -6.506 -9.393 -60.019 1.00 21.13 231 ASN B CA 1
ATOM 6977 C C . ASN B 1 231 ? -7.721 -9.126 -59.148 1.00 19.83 231 ASN B C 1
ATOM 6978 O O . ASN B 1 231 ? -7.854 -8.041 -58.597 1.00 21.84 231 ASN B O 1
ATOM 6983 N N . TRP B 1 232 ? -8.592 -10.121 -59.014 1.00 19.56 232 TRP B N 1
ATOM 6984 C CA . TRP B 1 232 ? -9.847 -9.974 -58.284 1.00 21.20 232 TRP B CA 1
ATOM 6985 C C . TRP B 1 232 ? -9.836 -10.641 -56.913 1.00 19.91 232 TRP B C 1
ATOM 6986 O O . TRP B 1 232 ? -10.887 -10.821 -56.303 1.00 20.09 232 TRP B O 1
ATOM 6997 N N . HIS B 1 233 ? -8.658 -11.016 -56.436 1.00 17.69 233 HIS B N 1
ATOM 6998 C CA . HIS B 1 233 ? -8.552 -11.712 -55.163 1.00 18.80 233 HIS B CA 1
ATOM 6999 C C . HIS B 1 233 ? -8.490 -10.737 -54.006 1.00 20.64 233 HIS B C 1
ATOM 7000 O O . HIS B 1 233 ? -8.719 -9.545 -54.177 1.00 22.31 233 HIS B O 1
ATOM 7007 N N . SER B 1 234 ? -8.167 -11.249 -52.826 1.00 20.71 234 SER B N 1
ATOM 7008 C CA . SER B 1 234 ? -8.208 -10.448 -51.612 1.00 20.07 234 SER B CA 1
ATOM 7009 C C . SER B 1 234 ? -7.045 -9.483 -51.495 1.00 19.68 234 SER B C 1
ATOM 7010 O O . SER B 1 234 ? -5.896 -9.883 -51.599 1.00 21.04 234 SER B O 1
ATOM 7013 N N . LEU B 1 235 ? -7.345 -8.211 -51.256 1.00 20.80 235 LEU B N 1
ATOM 7014 C CA . LEU B 1 235 ? -6.300 -7.231 -50.995 1.00 17.48 235 LEU B CA 1
ATOM 7015 C C . LEU B 1 235 ? -5.578 -7.573 -49.705 1.00 19.52 235 LEU B C 1
ATOM 7016 O O . LEU B 1 235 ? -4.358 -7.477 -49.625 1.00 19.15 235 LEU B O 1
ATOM 7021 N N . LEU B 1 236 ? -6.337 -7.985 -48.696 1.00 18.24 236 LEU B N 1
ATOM 7022 C CA . LEU B 1 236 ? -5.758 -8.297 -47.398 1.00 18.17 236 LEU B CA 1
ATOM 7023 C C . LEU B 1 236 ? -4.717 -9.404 -47.491 1.00 20.54 236 LEU B C 1
ATOM 7024 O O . LEU B 1 236 ? -3.634 -9.291 -46.923 1.00 18.79 236 LEU B O 1
ATOM 7029 N N . GLU B 1 237 ? -5.046 -10.472 -48.207 1.00 20.42 237 GLU B N 1
ATOM 7030 C CA . GLU B 1 237 ? -4.141 -11.604 -48.326 1.00 17.80 237 GLU B CA 1
ATOM 7031 C C . GLU B 1 237 ? -2.826 -11.203 -48.985 1.00 19.10 237 GLU B C 1
ATOM 7032 O O . GLU B 1 237 ? -1.759 -11.674 -48.592 1.00 21.36 237 GLU B O 1
ATOM 7038 N N . LEU B 1 238 ? -2.900 -10.335 -49.987 1.00 19.08 238 LEU B N 1
ATOM 7039 C CA . LEU B 1 238 ? -1.698 -9.848 -50.647 1.00 16.15 238 LEU B CA 1
ATOM 7040 C C . LEU B 1 238 ? -0.838 -9.072 -49.658 1.00 18.91 238 LEU B C 1
ATOM 7041 O O . LEU B 1 238 ? 0.368 -9.282 -49.567 1.00 18.24 238 LEU B O 1
ATOM 7046 N N . LYS B 1 239 ? -1.473 -8.176 -48.915 1.00 20.81 239 LYS B N 1
ATOM 7047 C CA . LYS B 1 239 ? -0.787 -7.426 -47.876 1.00 19.17 239 LYS B CA 1
ATOM 7048 C C . LYS B 1 239 ? -0.083 -8.373 -46.921 1.00 18.13 239 LYS B C 1
ATOM 7049 O O . LYS B 1 239 ? 1.102 -8.229 -46.669 1.00 20.84 239 LYS B O 1
ATOM 7055 N N . LEU B 1 240 ? -0.806 -9.366 -46.424 1.00 18.57 240 LEU B N 1
ATOM 7056 C CA . LEU B 1 240 ? -0.220 -10.365 -45.541 1.00 16.66 240 LEU B CA 1
ATOM 7057 C C . LEU B 1 240 ? 1.004 -11.041 -46.154 1.00 15.42 240 LEU B C 1
ATOM 7058 O O . LEU B 1 240 ? 1.991 -11.254 -45.470 1.00 18.87 240 LEU B O 1
ATOM 7063 N N . TYR B 1 241 ? 0.955 -11.352 -47.442 1.00 17.15 241 TYR B N 1
ATOM 7064 C CA . TYR B 1 241 ? 2.105 -11.954 -48.109 1.00 16.80 241 TYR B CA 1
ATOM 7065 C C . TYR B 1 241 ? 3.318 -11.038 -48.093 1.00 16.86 241 TYR B C 1
ATOM 7066 O O . TYR B 1 241 ? 4.432 -11.480 -47.868 1.00 17.29 241 TYR B O 1
ATOM 7075 N N . MET B 1 242 ? 3.097 -9.753 -48.328 1.00 20.11 242 MET B N 1
ATOM 7076 C CA . MET B 1 242 ? 4.186 -8.787 -48.316 1.00 18.47 242 MET B CA 1
ATOM 7077 C C . MET B 1 242 ? 4.842 -8.652 -46.944 1.00 18.20 242 MET B C 1
ATOM 7078 O O . MET B 1 242 ? 6.056 -8.583 -46.848 1.00 20.38 242 MET B O 1
ATOM 7083 N N . HIS B 1 243 ? 4.046 -8.587 -45.886 1.00 21.05 243 HIS B N 1
ATOM 7084 C CA . HIS B 1 243 ? 4.606 -8.610 -44.543 1.00 17.00 243 HIS B CA 1
ATOM 7085 C C . HIS B 1 243 ? 5.353 -9.916 -44.313 1.00 20.05 243 HIS B C 1
ATOM 7086 O O . HIS B 1 243 ? 6.415 -9.948 -43.704 1.00 19.71 243 HIS B O 1
ATOM 7093 N N . ARG B 1 244 ? 4.778 -10.998 -44.816 1.00 19.76 244 ARG B N 1
ATOM 7094 C CA . ARG B 1 244 ? 5.291 -12.336 -44.561 1.00 19.08 244 ARG B CA 1
ATOM 7095 C C . ARG B 1 244 ? 6.611 -12.591 -45.277 1.00 20.37 244 ARG B C 1
ATOM 7096 O O . ARG B 1 244 ? 7.510 -13.227 -44.734 1.00 19.21 244 ARG B O 1
ATOM 7104 N N . PHE B 1 245 ? 6.721 -12.098 -46.500 1.00 21.25 245 PHE B N 1
ATOM 7105 C CA . PHE B 1 245 ? 7.880 -12.396 -47.314 1.00 20.85 245 PHE B CA 1
ATOM 7106 C C . PHE B 1 245 ? 8.602 -11.140 -47.771 1.00 17.45 245 PHE B C 1
ATOM 7107 O O . PHE B 1 245 ? 8.980 -11.024 -48.920 1.00 17.25 245 PHE B O 1
ATOM 7115 N N . LEU B 1 246 ? 8.803 -10.204 -46.861 1.00 15.22 246 LEU B N 1
ATOM 7116 C CA . LEU B 1 246 ? 9.442 -8.951 -47.210 1.00 16.84 246 LEU B CA 1
ATOM 7117 C C . LEU B 1 246 ? 10.926 -9.182 -47.467 1.00 19.61 246 LEU B C 1
ATOM 7118 O O . LEU B 1 246 ? 11.496 -8.706 -48.452 1.00 18.74 246 LEU B O 1
ATOM 7123 N N . HIS B 1 247 ? 11.535 -9.936 -46.563 1.00 18.91 247 HIS B N 1
ATOM 7124 C CA . HIS B 1 247 ? 12.916 -10.360 -46.683 1.00 18.45 247 HIS B CA 1
ATOM 7125 C C . HIS B 1 247 ? 13.256 -10.997 -48.026 1.00 19.77 247 HIS B C 1
ATOM 7126 O O . HIS B 1 247 ? 14.417 -11.036 -48.416 1.00 20.83 247 HIS B O 1
ATOM 7133 N N . ALA B 1 248 ? 12.246 -11.502 -48.726 1.00 19.73 248 ALA B N 1
ATOM 7134 C CA . ALA B 1 248 ? 12.465 -12.286 -49.935 1.00 20.00 248 ALA B CA 1
ATOM 7135 C C . ALA B 1 248 ? 12.361 -11.449 -51.191 1.00 19.41 248 ALA B C 1
ATOM 7136 O O . ALA B 1 248 ? 12.651 -11.921 -52.285 1.00 21.52 248 ALA B O 1
ATOM 7138 N N . ILE B 1 249 ? 11.966 -10.198 -51.033 1.00 19.62 249 ILE B N 1
ATOM 7139 C CA . ILE B 1 249 ? 11.569 -9.396 -52.175 1.00 20.19 249 ILE B CA 1
ATOM 7140 C C . ILE B 1 249 ? 12.660 -9.219 -53.238 1.00 18.65 249 ILE B C 1
ATOM 7141 O O . ILE B 1 249 ? 12.349 -8.989 -54.398 1.00 22.81 249 ILE B O 1
ATOM 7146 N N . ASP B 1 250 ? 13.930 -9.352 -52.876 1.00 19.37 250 ASP B N 1
ATOM 7147 C CA . ASP B 1 250 ? 14.993 -9.107 -53.858 1.00 20.90 250 ASP B CA 1
ATOM 7148 C C . ASP B 1 250 ? 15.391 -10.349 -54.637 1.00 21.77 250 ASP B C 1
ATOM 7149 O O . ASP B 1 250 ? 16.238 -10.282 -55.524 1.00 20.21 250 ASP B O 1
ATOM 7154 N N . GLY B 1 251 ? 14.766 -11.475 -54.315 1.00 22.46 251 GLY B N 1
ATOM 7155 C CA . GLY B 1 251 ? 15.015 -12.711 -55.029 1.00 20.03 251 GLY B CA 1
ATOM 7156 C C . GLY B 1 251 ? 13.769 -13.237 -55.712 1.00 22.87 251 GLY B C 1
ATOM 7157 O O . GLY B 1 251 ? 13.660 -14.423 -55.993 1.00 24.69 251 GLY B O 1
ATOM 7158 N N . LEU B 1 252 ? 12.812 -12.357 -55.969 1.00 22.37 252 LEU B N 1
ATOM 7159 C CA . LEU B 1 252 ? 11.615 -12.758 -56.682 1.00 19.71 252 LEU B CA 1
ATOM 7160 C C . LEU B 1 252 ? 11.883 -12.843 -58.160 1.00 22.71 252 LEU B C 1
ATOM 7161 O O . LEU B 1 252 ? 11.514 -13.818 -58.802 1.00 25.86 252 LEU B O 1
ATOM 7166 N N . ASN B 1 253 ? 12.529 -11.815 -58.697 1.00 23.85 253 ASN B N 1
ATOM 7167 C CA . ASN B 1 253 ? 12.792 -11.744 -60.128 1.00 23.31 253 ASN B CA 1
ATOM 7168 C C . ASN B 1 253 ? 13.528 -12.978 -60.665 1.00 21.33 253 ASN B C 1
ATOM 7169 O O . ASN B 1 253 ? 13.240 -13.439 -61.764 1.00 23.92 253 ASN B O 1
ATOM 7174 N N . ASP B 1 254 ? 14.451 -13.533 -59.888 1.00 19.54 254 ASP B N 1
ATOM 7175 C CA . ASP B 1 254 ? 15.190 -14.703 -60.345 1.00 21.55 254 ASP B CA 1
ATOM 7176 C C . ASP B 1 254 ? 14.894 -15.936 -59.502 1.00 22.95 254 ASP B C 1
ATOM 7177 O O . ASP B 1 254 ? 15.588 -16.941 -59.610 1.00 23.68 254 ASP B O 1
ATOM 7182 N N . LEU B 1 255 ? 13.859 -15.837 -58.668 1.00 23.09 255 LEU B N 1
ATOM 7183 C CA . LEU B 1 255 ? 13.413 -16.914 -57.779 1.00 19.84 255 LEU B CA 1
ATOM 7184 C C . LEU B 1 255 ? 14.523 -17.434 -56.879 1.00 19.99 255 LEU B C 1
ATOM 7185 O O . LEU B 1 255 ? 14.487 -18.579 -56.454 1.00 24.93 255 LEU B O 1
ATOM 7190 N N . SER B 1 256 ? 15.500 -16.590 -56.576 1.00 20.99 256 SER B N 1
ATOM 7191 C CA . SER B 1 256 ? 16.629 -16.988 -55.747 1.00 20.87 256 SER B CA 1
ATOM 7192 C C . SER B 1 256 ? 16.286 -16.977 -54.269 1.00 21.49 256 SER B C 1
ATOM 7193 O O . SER B 1 256 ? 17.107 -17.336 -53.437 1.00 23.22 256 SER B O 1
ATOM 7196 N N . SER B 1 257 ? 15.072 -16.555 -53.948 1.00 22.68 257 SER B N 1
ATOM 7197 C CA . SER B 1 257 ? 14.610 -16.507 -52.569 1.00 21.83 257 SER B CA 1
ATOM 7198 C C . SER B 1 257 ? 14.143 -17.872 -52.082 1.00 22.86 257 SER B C 1
ATOM 7199 O O . SER B 1 257 ? 13.871 -18.050 -50.897 1.00 23.91 257 SER B O 1
ATOM 7202 N N . LEU B 1 258 ? 14.057 -18.830 -53.003 1.00 22.77 258 LEU B N 1
ATOM 7203 C CA . LEU B 1 258 ? 13.334 -20.076 -52.761 1.00 21.77 258 LEU B CA 1
ATOM 7204 C C . LEU B 1 258 ? 14.237 -21.264 -52.482 1.00 25.12 258 LEU B C 1
ATOM 7205 O O . LEU B 1 258 ? 15.438 -21.220 -52.741 1.00 29.19 258 LEU B O 1
ATOM 7210 N N . VAL B 1 259 ? 13.639 -22.318 -51.936 1.00 22.33 259 VAL B N 1
ATOM 7211 C CA . VAL B 1 259 ? 14.262 -23.635 -51.861 1.00 24.74 259 VAL B CA 1
ATOM 7212 C C . VAL B 1 259 ? 13.203 -24.680 -52.150 1.00 24.61 259 VAL B C 1
ATOM 7213 O O . VAL B 1 259 ? 12.022 -24.437 -51.936 1.00 27.06 259 VAL B O 1
ATOM 7217 N N . PHE B 1 260 ? 13.624 -25.837 -52.641 1.00 24.62 260 PHE B N 1
ATOM 7218 C CA . PHE B 1 260 ? 12.683 -26.877 -53.034 1.00 24.18 260 PHE B CA 1
ATOM 7219 C C . PHE B 1 260 ? 13.066 -28.223 -52.445 1.00 24.62 260 PHE B C 1
ATOM 7220 O O . PHE B 1 260 ? 14.251 -28.526 -52.306 1.00 21.48 260 PHE B O 1
ATOM 7228 N N . PRO B 1 261 ? 12.055 -29.039 -52.107 1.00 23.14 261 PRO B N 1
ATOM 7229 C CA . PRO B 1 261 ? 12.270 -30.416 -51.655 1.00 22.67 261 PRO B CA 1
ATOM 7230 C C . PRO B 1 261 ? 12.859 -31.263 -52.781 1.00 25.07 261 PRO B C 1
ATOM 7231 O O . PRO B 1 261 ? 12.725 -30.884 -53.945 1.00 24.46 261 PRO B O 1
ATOM 7235 N N . LYS B 1 262 ? 13.510 -32.375 -52.454 1.00 23.25 262 LYS B N 1
ATOM 7236 C CA . LYS B 1 262 ? 14.140 -33.178 -53.493 1.00 24.38 262 LYS B CA 1
ATOM 7237 C C . LYS B 1 262 ? 13.091 -33.694 -54.459 1.00 25.41 262 LYS B C 1
ATOM 7238 O O . LYS B 1 262 ? 13.227 -33.538 -55.667 1.00 26.28 262 LYS B O 1
ATOM 7244 N N . TYR B 1 263 ? 12.033 -34.284 -53.911 1.00 27.44 263 TYR B N 1
ATOM 7245 C CA . TYR B 1 263 ? 10.922 -34.810 -54.699 1.00 28.29 263 TYR B CA 1
ATOM 7246 C C . TYR B 1 263 ? 9.663 -33.956 -54.541 1.00 29.44 263 TYR B C 1
ATOM 7247 O O . TYR B 1 263 ? 9.669 -32.951 -53.834 1.00 31.91 263 TYR B O 1
ATOM 7256 N N . ASN B 1 264 ? 8.585 -34.369 -55.199 1.00 29.08 264 ASN B N 1
ATOM 7257 C CA . ASN B 1 264 ? 7.264 -33.780 -54.998 1.00 32.12 264 ASN B CA 1
ATOM 7258 C C . ASN B 1 264 ? 6.886 -33.733 -53.526 1.00 35.67 264 ASN B C 1
ATOM 7259 O O . ASN B 1 264 ? 7.372 -34.536 -52.736 1.00 38.00 264 ASN B O 1
ATOM 7264 N N . GLN B 1 265 ? 5.996 -32.824 -53.159 1.00 35.83 265 GLN B N 1
ATOM 7265 C CA . GLN B 1 265 ? 5.692 -32.615 -51.752 1.00 34.22 265 GLN B CA 1
ATOM 7266 C C . GLN B 1 265 ? 4.997 -33.806 -51.104 1.00 36.39 265 GLN B C 1
ATOM 7267 O O . GLN B 1 265 ? 5.066 -33.983 -49.893 1.00 37.96 265 GLN B O 1
ATOM 7273 N N . TYR B 1 266 ? 4.333 -34.629 -51.902 1.00 42.05 266 TYR B N 1
ATOM 7274 C CA . TYR B 1 266 ? 3.653 -35.795 -51.356 1.00 44.56 266 TYR B CA 1
ATOM 7275 C C . TYR B 1 266 ? 4.671 -36.808 -50.866 1.00 39.69 266 TYR B C 1
ATOM 7276 O O . TYR B 1 266 ? 4.589 -37.284 -49.736 1.00 40.83 266 TYR B O 1
ATOM 7285 N N . ASP B 1 267 ? 5.632 -37.130 -51.725 1.00 37.58 267 ASP B N 1
ATOM 7286 C CA . ASP B 1 267 ? 6.665 -38.101 -51.393 1.00 36.26 267 ASP B CA 1
ATOM 7287 C C . ASP B 1 267 ? 7.658 -37.566 -50.360 1.00 32.75 267 ASP B C 1
ATOM 7288 O O . ASP B 1 267 ? 8.179 -38.321 -49.548 1.00 33.22 267 ASP B O 1
ATOM 7293 N N . THR B 1 268 ? 7.906 -36.262 -50.380 1.00 32.11 268 THR B N 1
ATOM 7294 C CA . THR B 1 268 ? 8.893 -35.664 -49.488 1.00 32.55 268 THR B CA 1
ATOM 7295 C C . THR B 1 268 ? 8.369 -35.434 -48.077 1.00 28.17 268 THR B C 1
ATOM 7296 O O . THR B 1 268 ? 9.075 -35.688 -47.106 1.00 26.01 268 THR B O 1
ATOM 7300 N N . PHE B 1 269 ? 7.133 -34.957 -47.970 1.00 28.59 269 PHE B N 1
ATOM 7301 C CA . PHE B 1 269 ? 6.582 -34.528 -46.689 1.00 27.54 269 PHE B CA 1
ATOM 7302 C C . PHE B 1 269 ? 5.439 -35.396 -46.189 1.00 28.97 269 PHE B C 1
ATOM 7303 O O . PHE B 1 269 ? 5.400 -35.771 -45.024 1.00 28.53 269 PHE B O 1
ATOM 7311 N N . VAL B 1 270 ? 4.496 -35.693 -47.071 1.00 31.64 270 VAL B N 1
ATOM 7312 C CA . VAL B 1 270 ? 3.290 -36.411 -46.680 1.00 34.64 270 VAL B CA 1
ATOM 7313 C C . VAL B 1 270 ? 3.576 -37.848 -46.281 1.00 32.94 270 VAL B C 1
ATOM 7314 O O . VAL B 1 270 ? 3.200 -38.278 -45.193 1.00 32.30 270 VAL B O 1
ATOM 7318 N N . THR B 1 271 ? 4.237 -38.589 -47.163 1.00 31.33 271 THR B N 1
ATOM 7319 C CA . THR B 1 271 ? 4.518 -39.995 -46.896 1.00 33.28 271 THR B CA 1
ATOM 7320 C C . THR B 1 271 ? 5.312 -40.208 -45.595 1.00 29.71 271 THR B C 1
ATOM 7321 O O . THR B 1 271 ? 4.881 -40.989 -44.751 1.00 30.78 271 THR B O 1
ATOM 7325 N N . PRO B 1 272 ? 6.447 -39.505 -45.407 1.00 27.49 272 PRO B N 1
ATOM 7326 C CA . PRO B 1 272 ? 7.202 -39.744 -44.169 1.00 25.85 272 PRO B CA 1
ATOM 7327 C C . PRO B 1 272 ? 6.453 -39.362 -42.904 1.00 24.56 272 PRO B C 1
ATOM 7328 O O . PRO B 1 272 ? 6.716 -39.916 -41.841 1.00 24.93 272 PRO B O 1
ATOM 7332 N N . LEU B 1 273 ? 5.537 -38.412 -43.026 1.00 26.03 273 LEU B N 1
ATOM 7333 C CA . LEU B 1 273 ? 4.704 -38.004 -41.906 1.00 23.72 273 LEU B CA 1
ATOM 7334 C C . LEU B 1 273 ? 3.645 -39.064 -41.612 1.00 26.19 273 LEU B C 1
ATOM 7335 O O . LEU B 1 273 ? 3.441 -39.440 -40.460 1.00 24.27 273 LEU B O 1
ATOM 7340 N N . ARG B 1 274 ? 2.980 -39.549 -42.656 1.00 26.75 274 ARG B N 1
ATOM 7341 C CA . ARG B 1 274 ? 1.981 -40.593 -42.483 1.00 28.99 274 ARG B CA 1
ATOM 7342 C C . ARG B 1 274 ? 2.630 -41.857 -41.986 1.00 28.48 274 ARG B C 1
ATOM 7343 O O . ARG B 1 274 ? 2.083 -42.551 -41.140 1.00 30.03 274 ARG B O 1
ATOM 7351 N N . LYS B 1 275 ? 3.800 -42.159 -42.529 1.00 28.38 275 LYS B N 1
ATOM 7352 C CA . LYS B 1 275 ? 4.493 -43.376 -42.162 1.00 27.54 275 LYS B CA 1
ATOM 7353 C C . LYS B 1 275 ? 4.879 -43.313 -40.696 1.00 26.38 275 LYS B C 1
ATOM 7354 O O . LYS B 1 275 ? 4.739 -44.288 -39.966 1.00 28.59 275 LYS B O 1
ATOM 7360 N N . PHE B 1 276 ? 5.349 -42.149 -40.268 1.00 24.91 276 PHE B N 1
ATOM 7361 C CA . PHE B 1 276 ? 5.703 -41.925 -38.874 1.00 22.77 276 PHE B CA 1
ATOM 7362 C C . PHE B 1 276 ? 4.489 -42.078 -37.969 1.00 25.62 276 PHE B C 1
ATOM 7363 O O . PHE B 1 276 ? 4.575 -42.670 -36.901 1.00 28.92 276 PHE B O 1
ATOM 7371 N N . LEU B 1 277 ? 3.353 -41.541 -38.400 1.00 26.84 277 LEU B N 1
ATOM 7372 C CA . LEU B 1 277 ? 2.117 -41.644 -37.626 1.00 25.92 277 LEU B CA 1
ATOM 7373 C C . LEU B 1 277 ? 1.570 -43.063 -37.625 1.00 26.91 277 LEU B C 1
ATOM 7374 O O . LEU B 1 277 ? 0.924 -43.486 -36.667 1.00 28.51 277 LEU B O 1
ATOM 7379 N N . GLN B 1 278 ? 1.832 -43.798 -38.698 1.00 26.35 278 GLN B N 1
ATOM 7380 C CA . GLN B 1 278 ? 1.379 -45.174 -38.785 1.00 26.87 278 GLN B CA 1
ATOM 7381 C C . GLN B 1 278 ? 2.183 -46.077 -37.875 1.00 28.15 278 GLN B C 1
ATOM 7382 O O . GLN B 1 278 ? 1.733 -47.155 -37.525 1.00 33.05 278 GLN B O 1
ATOM 7388 N N . GLU B 1 279 ? 3.377 -45.648 -37.493 1.00 27.69 279 GLU B N 1
ATOM 7389 C CA . GLU B 1 279 ? 4.234 -46.499 -36.683 1.00 28.07 279 GLU B CA 1
ATOM 7390 C C . GLU B 1 279 ? 3.871 -46.410 -35.214 1.00 29.39 279 GLU B C 1
ATOM 7391 O O . GLU B 1 279 ? 3.983 -47.389 -34.488 1.00 33.98 279 GLU B O 1
ATOM 7397 N N . LYS B 1 280 ? 3.442 -45.240 -34.765 1.00 28.05 280 LYS B N 1
ATOM 7398 C CA . LYS B 1 280 ? 3.111 -45.083 -33.358 1.00 27.55 280 LYS B CA 1
ATOM 7399 C C . LYS B 1 280 ? 1.760 -45.724 -33.022 1.00 27.44 280 LYS B C 1
ATOM 7400 O O . LYS B 1 280 ? 1.455 -45.951 -31.856 1.00 29.90 280 LYS B O 1
ATOM 7406 N N . GLY B 1 281 ? 0.955 -46.019 -34.036 1.00 26.98 281 GLY B N 1
ATOM 7407 C CA . GLY B 1 281 ? -0.248 -46.803 -33.824 1.00 30.77 281 GLY B CA 1
ATOM 7408 C C . GLY B 1 281 ? -1.552 -46.122 -34.178 1.00 29.24 281 GLY B C 1
ATOM 7409 O O . GLY B 1 281 ? -2.589 -46.452 -33.624 1.00 30.46 281 GLY B O 1
ATOM 7410 N N . VAL B 1 282 ? -1.497 -45.192 -35.118 1.00 27.96 282 VAL B N 1
ATOM 7411 C CA . VAL B 1 282 ? -2.637 -44.366 -35.475 1.00 26.22 282 VAL B CA 1
ATOM 7412 C C . VAL B 1 282 ? -3.616 -45.151 -36.341 1.00 31.63 282 VAL B C 1
ATOM 7413 O O . VAL B 1 282 ? -3.211 -46.051 -37.069 1.00 33.35 282 VAL B O 1
ATOM 7417 N N . ASN B 1 283 ? -4.906 -44.848 -36.238 1.00 29.90 283 ASN B N 1
ATOM 7418 C CA . ASN B 1 283 ? -5.893 -45.511 -37.086 1.00 30.53 283 ASN B CA 1
ATOM 7419 C C . ASN B 1 283 ? -6.318 -44.646 -38.272 1.00 29.38 283 ASN B C 1
ATOM 7420 O O . ASN B 1 283 ? -6.402 -43.433 -38.159 1.00 29.03 283 ASN B O 1
ATOM 7425 N N . ILE B 1 284 ? -6.567 -45.269 -39.416 1.00 30.20 284 ILE B N 1
ATOM 7426 C CA . ILE B 1 284 ? -6.996 -44.532 -40.597 1.00 30.90 284 ILE B CA 1
ATOM 7427 C C . ILE B 1 284 ? -8.221 -45.185 -41.212 1.00 33.31 284 ILE B C 1
ATOM 7428 O O . ILE B 1 284 ? -8.249 -46.391 -41.404 1.00 34.75 284 ILE B O 1
ATOM 7433 N N . HIS B 1 285 ? -9.240 -44.391 -41.510 1.00 34.71 285 HIS B N 1
ATOM 7434 C CA . HIS B 1 285 ? -10.395 -44.902 -42.224 1.00 37.34 285 HIS B CA 1
ATOM 7435 C C . HIS B 1 285 ? -10.394 -44.429 -43.665 1.00 42.91 285 HIS B C 1
ATOM 7436 O O . HIS B 1 285 ? -10.441 -43.241 -43.950 1.00 41.32 285 HIS B O 1
ATOM 7443 N N . LEU B 1 286 ? -10.337 -45.381 -44.582 1.00 49.84 286 LEU B N 1
ATOM 7444 C CA . LEU B 1 286 ? -10.386 -45.062 -45.996 1.00 54.73 286 LEU B CA 1
ATOM 7445 C C . LEU B 1 286 ? -11.724 -45.410 -46.631 1.00 62.34 286 LEU B C 1
ATOM 7446 O O . LEU B 1 286 ? -11.782 -45.707 -47.824 1.00 66.51 286 LEU B O 1
ATOM 7451 N N . ASN B 1 287 ? -12.799 -45.341 -45.855 1.00 57.01 287 ASN B N 1
ATOM 7452 C CA . ASN B 1 287 ? -14.129 -45.560 -46.408 1.00 57.60 287 ASN B CA 1
ATOM 7453 C C . ASN B 1 287 ? -15.200 -44.872 -45.588 1.00 54.79 287 ASN B C 1
ATOM 7454 O O . ASN B 1 287 ? -16.297 -45.398 -45.419 1.00 53.39 287 ASN B O 1
ATOM 7459 N N . THR B 1 288 ? -14.871 -43.703 -45.058 1.00 50.60 288 THR B N 1
ATOM 7460 C CA . THR B 1 288 ? -15.818 -42.972 -44.236 1.00 48.04 288 THR B CA 1
ATOM 7461 C C . THR B 1 288 ? -15.971 -41.538 -44.722 1.00 48.16 288 THR B C 1
ATOM 7462 O O . THR B 1 288 ? -15.037 -40.741 -44.674 1.00 48.02 288 THR B O 1
ATOM 7466 N N . LEU B 1 289 ? -17.163 -41.230 -45.215 1.00 46.51 289 LEU B N 1
ATOM 7467 C CA . LEU B 1 289 ? -17.478 -39.894 -45.685 1.00 48.37 289 LEU B CA 1
ATOM 7468 C C . LEU B 1 289 ? -18.109 -39.091 -44.566 1.00 42.66 289 LEU B C 1
ATOM 7469 O O . LEU B 1 289 ? -19.166 -39.448 -44.072 1.00 40.46 289 LEU B O 1
ATOM 7474 N N . VAL B 1 290 ? -17.459 -38.010 -44.160 1.00 39.77 290 VAL B N 1
ATOM 7475 C CA . VAL B 1 290 ? -18.019 -37.172 -43.117 1.00 38.49 290 VAL B CA 1
ATOM 7476 C C . VAL B 1 290 ? -18.838 -36.066 -43.741 1.00 38.76 290 VAL B C 1
ATOM 7477 O O . VAL B 1 290 ? -18.319 -35.279 -44.524 1.00 39.51 290 VAL B O 1
ATOM 7481 N N . LYS B 1 291 ? -20.119 -36.012 -43.393 1.00 35.91 291 LYS B N 1
ATOM 7482 C CA . LYS B 1 291 ? -21.027 -35.036 -43.980 1.00 36.69 291 LYS B CA 1
ATOM 7483 C C . LYS B 1 291 ? -21.359 -33.888 -43.028 1.00 31.53 291 LYS B C 1
ATOM 7484 O O . LYS B 1 291 ? -21.620 -32.772 -43.469 1.00 31.64 291 LYS B O 1
ATOM 7490 N N . ASP B 1 292 ? -21.345 -34.160 -41.728 1.00 27.79 292 ASP B N 1
ATOM 7491 C CA . ASP B 1 292 ? -21.740 -33.161 -40.747 1.00 26.46 292 ASP B CA 1
ATOM 7492 C C . ASP B 1 292 ? -21.219 -33.517 -39.357 1.00 26.00 292 ASP B C 1
ATOM 7493 O O . ASP B 1 292 ? -20.729 -34.619 -39.132 1.00 26.66 292 ASP B O 1
ATOM 7498 N N . LEU B 1 293 ? -21.328 -32.576 -38.428 1.00 23.55 293 LEU B N 1
ATOM 7499 C CA . LEU B 1 293 ? -20.998 -32.819 -37.032 1.00 23.06 293 LEU B CA 1
ATOM 7500 C C . LEU B 1 293 ? -22.240 -32.658 -36.167 1.00 23.61 293 LEU B C 1
ATOM 7501 O O . LEU B 1 293 ? -23.101 -31.855 -36.478 1.00 25.08 293 LEU B O 1
ATOM 7506 N N . ASP B 1 294 ? -22.329 -33.422 -35.086 1.00 23.56 294 ASP B N 1
ATOM 7507 C CA . ASP B 1 294 ? -23.421 -33.283 -34.136 1.00 24.56 294 ASP B CA 1
ATOM 7508 C C . ASP B 1 294 ? -22.928 -32.411 -32.987 1.00 26.31 294 ASP B C 1
ATOM 7509 O O . ASP B 1 294 ? -22.253 -32.879 -32.078 1.00 28.30 294 ASP B O 1
ATOM 7514 N N . ILE B 1 295 ? -23.249 -31.127 -33.041 1.00 26.37 295 ILE B N 1
ATOM 7515 C CA . ILE B 1 295 ? -22.796 -30.195 -32.018 1.00 24.61 295 ILE B CA 1
ATOM 7516 C C . ILE B 1 295 ? -23.925 -29.760 -31.092 1.00 27.62 295 ILE B C 1
ATOM 7517 O O . ILE B 1 295 ? -25.000 -29.368 -31.542 1.00 30.78 295 ILE B O 1
ATOM 7522 N N . HIS B 1 296 ? -23.668 -29.832 -29.793 1.00 26.01 296 HIS B N 1
ATOM 7523 C CA . HIS B 1 296 ? -24.631 -29.397 -28.799 1.00 25.25 296 HIS B CA 1
ATOM 7524 C C . HIS B 1 296 ? -24.259 -28.027 -28.262 1.00 24.86 296 HIS B C 1
ATOM 7525 O O . HIS B 1 296 ? -23.186 -27.843 -27.691 1.00 25.38 296 HIS B O 1
ATOM 7532 N N . ILE B 1 297 ? -25.157 -27.068 -28.450 1.00 24.66 297 ILE B N 1
ATOM 7533 C CA . ILE B 1 297 ? -24.919 -25.702 -28.018 1.00 23.66 297 ILE B CA 1
ATOM 7534 C C . ILE B 1 297 ? -25.847 -25.309 -26.882 1.00 25.38 297 ILE B C 1
ATOM 7535 O O . ILE B 1 297 ? -27.033 -25.603 -26.912 1.00 26.87 297 ILE B O 1
ATOM 7540 N N . ASN B 1 298 ? -25.297 -24.652 -25.871 1.00 26.67 298 ASN B N 1
ATOM 7541 C CA . ASN B 1 298 ? -26.111 -24.127 -24.791 1.00 24.23 298 ASN B CA 1
ATOM 7542 C C . ASN B 1 298 ? -25.464 -22.919 -24.137 1.00 26.27 298 ASN B C 1
ATOM 7543 O O . ASN B 1 298 ? -24.518 -22.339 -24.666 1.00 27.52 298 ASN B O 1
ATOM 7548 N N . THR B 1 299 ? -25.987 -22.564 -22.974 1.00 25.72 299 THR B N 1
ATOM 7549 C CA . THR B 1 299 ? -25.523 -21.425 -22.209 1.00 25.51 299 THR B CA 1
ATOM 7550 C C . THR B 1 299 ? -24.010 -21.442 -22.024 1.00 30.23 299 THR B C 1
ATOM 7551 O O . THR B 1 299 ? -23.345 -20.443 -22.275 1.00 31.55 299 THR B O 1
ATOM 7555 N N . GLU B 1 300 ? -23.474 -22.590 -21.617 1.00 33.33 300 GLU B N 1
ATOM 7556 C CA . GLU B 1 300 ? -22.043 -22.749 -21.377 1.00 30.92 300 GLU B CA 1
ATOM 7557 C C . GLU B 1 300 ? -21.227 -22.536 -22.646 1.00 31.33 300 GLU B C 1
ATOM 7558 O O . GLU B 1 300 ? -20.541 -21.527 -22.788 1.00 32.97 300 GLU B O 1
ATOM 7564 N N . GLY B 1 301 ? -21.309 -23.489 -23.568 1.00 28.69 301 GLY B N 1
ATOM 7565 C CA . GLY B 1 301 ? -20.631 -23.365 -24.845 1.00 25.91 301 GLY B CA 1
ATOM 7566 C C . GLY B 1 301 ? -21.038 -24.406 -25.874 1.00 24.66 301 GLY B C 1
ATOM 7567 O O . GLY B 1 301 ? -22.198 -24.810 -25.934 1.00 24.37 301 GLY B O 1
ATOM 7568 N N . LYS B 1 302 ? -20.073 -24.838 -26.683 1.00 21.49 302 LYS B N 1
ATOM 7569 C CA . LYS B 1 302 ? -20.315 -25.803 -27.750 1.00 22.20 302 LYS B CA 1
ATOM 7570 C C . LYS B 1 302 ? -19.537 -27.113 -27.545 1.00 23.04 302 LYS B C 1
ATOM 7571 O O . LYS B 1 302 ? -18.336 -27.085 -27.291 1.00 24.84 302 LYS B O 1
ATOM 7577 N N . VAL B 1 303 ? -20.210 -28.257 -27.660 1.00 20.06 303 VAL B N 1
ATOM 7578 C CA . VAL B 1 303 ? -19.529 -29.547 -27.544 1.00 20.50 303 VAL B CA 1
ATOM 7579 C C . VAL B 1 303 ? -19.859 -30.444 -28.713 1.00 21.17 303 VAL B C 1
ATOM 7580 O O . VAL B 1 303 ? -21.022 -30.624 -29.036 1.00 23.96 303 VAL B O 1
ATOM 7584 N N . VAL B 1 304 ? -18.848 -31.017 -29.353 1.00 19.80 304 VAL B N 1
ATOM 7585 C CA . VAL B 1 304 ? -19.113 -32.024 -30.369 1.00 19.12 304 VAL B CA 1
ATOM 7586 C C . VAL B 1 304 ? -19.408 -33.340 -29.672 1.00 20.25 304 VAL B C 1
ATOM 7587 O O . VAL B 1 304 ? -18.633 -33.794 -28.846 1.00 24.11 304 VAL B O 1
ATOM 7591 N N . GLU B 1 305 ? -20.544 -33.943 -29.979 1.00 22.01 305 GLU B N 1
ATOM 7592 C CA . GLU B 1 305 ? -20.922 -35.180 -29.322 1.00 23.85 305 GLU B CA 1
ATOM 7593 C C . GLU B 1 305 ? -21.229 -36.261 -30.337 1.00 24.20 305 GLU B C 1
ATOM 7594 O O . GLU B 1 305 ? -21.691 -37.335 -29.986 1.00 26.24 305 GLU B O 1
ATOM 7600 N N . GLY B 1 306 ? -20.978 -35.973 -31.604 1.00 22.62 306 GLY B N 1
ATOM 7601 C CA . GLY B 1 306 ? -21.208 -36.961 -32.629 1.00 21.62 306 GLY B CA 1
ATOM 7602 C C . GLY B 1 306 ? -20.723 -36.507 -33.977 1.00 22.27 306 GLY B C 1
ATOM 7603 O O . GLY B 1 306 ? -20.682 -35.322 -34.260 1.00 22.84 306 GLY B O 1
ATOM 7604 N N . ILE B 1 307 ? -20.353 -37.470 -34.808 1.00 25.18 307 ILE B N 1
ATOM 7605 C CA . ILE B 1 307 ? -19.879 -37.205 -36.156 1.00 24.86 307 ILE B CA 1
ATOM 7606 C C . ILE B 1 307 ? -20.812 -37.882 -37.135 1.00 27.62 307 ILE B C 1
ATOM 7607 O O . ILE B 1 307 ? -20.949 -39.101 -37.108 1.00 31.23 307 ILE B O 1
ATOM 7612 N N . ILE B 1 308 ? -21.461 -37.108 -37.996 1.00 28.34 308 ILE B N 1
ATOM 7613 C CA . ILE B 1 308 ? -22.392 -37.699 -38.949 1.00 29.53 308 ILE B CA 1
ATOM 7614 C C . ILE B 1 308 ? -21.639 -38.108 -40.201 1.00 31.54 308 ILE B C 1
ATOM 7615 O O . ILE B 1 308 ? -21.075 -37.260 -40.890 1.00 31.90 308 ILE B O 1
ATOM 7620 N N . THR B 1 309 ? -21.621 -39.406 -40.490 1.00 33.20 309 THR B N 1
ATOM 7621 C CA . THR B 1 309 ? -20.879 -39.907 -41.644 1.00 37.85 309 THR B CA 1
ATOM 7622 C C . THR B 1 309 ? -21.725 -40.704 -42.633 1.00 44.37 309 THR B C 1
ATOM 7623 O O . THR B 1 309 ? -22.830 -41.127 -42.324 1.00 46.49 309 THR B O 1
ATOM 7627 N N . GLU B 1 310 ? -21.187 -40.926 -43.826 1.00 47.37 310 GLU B N 1
ATOM 7628 C CA . GLU B 1 310 ? -21.762 -41.914 -44.723 1.00 49.67 310 GLU B CA 1
ATOM 7629 C C . GLU B 1 310 ? -20.729 -42.985 -45.063 1.00 53.76 310 GLU B C 1
ATOM 7630 O O . GLU B 1 310 ? -19.950 -42.856 -46.009 1.00 55.41 310 GLU B O 1
ATOM 7636 N N . GLN B 1 311 ? -20.717 -44.039 -44.261 1.00 54.60 311 GLN B N 1
ATOM 7637 C CA . GLN B 1 311 ? -19.932 -45.218 -44.569 1.00 58.36 311 GLN B CA 1
ATOM 7638 C C . GLN B 1 311 ? -20.755 -46.092 -45.499 1.00 63.89 311 GLN B C 1
ATOM 7639 O O . GLN B 1 311 ? -21.967 -46.223 -45.311 1.00 63.86 311 GLN B O 1
ATOM 7645 N N . ASP B 1 312 ? -20.100 -46.675 -46.500 1.00 66.15 312 ASP B N 1
ATOM 7646 C CA . ASP B 1 312 ? -20.785 -47.476 -47.510 1.00 69.49 312 ASP B CA 1
ATOM 7647 C C . ASP B 1 312 ? -21.816 -46.598 -48.218 1.00 67.01 312 ASP B C 1
ATOM 7648 O O . ASP B 1 312 ? -21.457 -45.638 -48.909 1.00 62.46 312 ASP B O 1
ATOM 7653 N N . GLY B 1 313 ? -23.092 -46.919 -48.026 1.00 64.01 313 GLY B N 1
ATOM 7654 C CA . GLY B 1 313 ? -24.178 -46.109 -48.549 1.00 60.94 313 GLY B CA 1
ATOM 7655 C C . GLY B 1 313 ? -25.147 -45.723 -47.447 1.00 62.27 313 GLY B C 1
ATOM 7656 O O . GLY B 1 313 ? -26.111 -44.994 -47.675 1.00 62.72 313 GLY B O 1
ATOM 7657 N N . LYS B 1 314 ? -24.887 -46.219 -46.242 1.00 61.79 314 LYS B N 1
ATOM 7658 C CA . LYS B 1 314 ? -25.715 -45.904 -45.087 1.00 56.90 314 LYS B CA 1
ATOM 7659 C C . LYS B 1 314 ? -25.145 -44.728 -44.302 1.00 59.34 314 LYS B C 1
ATOM 7660 O O . LYS B 1 314 ? -24.002 -44.317 -44.512 1.00 59.58 314 LYS B O 1
ATOM 7666 N N . GLU B 1 315 ? -25.942 -44.194 -43.386 1.00 55.79 315 GLU B N 1
ATOM 7667 C CA . GLU B 1 315 ? -25.497 -43.089 -42.555 1.00 52.20 315 GLU B CA 1
ATOM 7668 C C . GLU B 1 315 ? -25.179 -43.578 -41.148 1.00 53.65 315 GLU B C 1
ATOM 7669 O O . GLU B 1 315 ? -26.071 -43.961 -40.395 1.00 56.82 315 GLU B O 1
ATOM 7675 N N . VAL B 1 316 ? -23.902 -43.570 -40.794 1.00 49.27 316 VAL B N 1
ATOM 7676 C CA . VAL B 1 316 ? -23.490 -44.007 -39.470 1.00 46.58 316 VAL B CA 1
ATOM 7677 C C . VAL B 1 316 ? -23.030 -42.820 -38.641 1.00 41.72 316 VAL B C 1
ATOM 7678 O O . VAL B 1 316 ? -22.183 -42.043 -39.078 1.00 39.40 316 VAL B O 1
ATOM 7682 N N . LYS B 1 317 ? -23.592 -42.676 -37.447 1.00 39.18 317 LYS B N 1
ATOM 7683 C CA . LYS B 1 317 ? -23.152 -41.631 -36.534 1.00 33.30 317 LYS B CA 1
ATOM 7684 C C . LYS B 1 317 ? -22.117 -42.158 -35.550 1.00 32.80 317 LYS B C 1
ATOM 7685 O O . LYS B 1 317 ? -22.389 -43.081 -34.779 1.00 30.00 317 LYS B O 1
ATOM 7691 N N . ILE B 1 318 ? -20.928 -41.565 -35.584 1.00 28.41 318 ILE B N 1
ATOM 7692 C CA . ILE B 1 318 ? -19.887 -41.903 -34.629 1.00 27.11 318 ILE B CA 1
ATOM 7693 C C . ILE B 1 318 ? -20.049 -41.067 -33.375 1.00 26.50 318 ILE B C 1
ATOM 7694 O O . ILE B 1 318 ? -20.001 -39.843 -33.436 1.00 27.50 318 ILE B O 1
ATOM 7699 N N . PRO B 1 319 ? -20.250 -41.719 -32.227 1.00 24.64 319 PRO B N 1
ATOM 7700 C CA . PRO B 1 319 ? -20.386 -40.937 -30.999 1.00 24.51 319 PRO B CA 1
ATOM 7701 C C . PRO B 1 319 ? -19.076 -40.274 -30.586 1.00 22.85 319 PRO B C 1
ATOM 7702 O O . PRO B 1 319 ? -18.007 -40.863 -30.698 1.00 22.94 319 PRO B O 1
ATOM 7706 N N . VAL B 1 320 ? -19.170 -39.039 -30.124 1.00 20.48 320 VAL B N 1
ATOM 7707 C CA . VAL B 1 320 ? -18.025 -38.360 -29.560 1.00 23.22 320 VAL B CA 1
ATOM 7708 C C . VAL B 1 320 ? -18.273 -38.138 -28.081 1.00 24.61 320 VAL B C 1
ATOM 7709 O O . VAL B 1 320 ? -19.146 -37.365 -27.700 1.00 28.11 320 VAL B O 1
ATOM 7713 N N . GLY B 1 321 ? -17.517 -38.835 -27.247 1.00 22.07 321 GLY B N 1
ATOM 7714 C CA . GLY B 1 321 ? -17.704 -38.755 -25.814 1.00 25.89 321 GLY B CA 1
ATOM 7715 C C . GLY B 1 321 ? -17.347 -37.393 -25.265 1.00 31.51 321 GLY B C 1
ATOM 7716 O O . GLY B 1 321 ? -16.731 -36.576 -25.946 1.00 30.46 321 GLY B O 1
ATOM 7717 N N . LYS B 1 322 ? -17.732 -37.150 -24.019 1.00 35.40 322 LYS B N 1
ATOM 7718 C CA . LYS B 1 322 ? -17.455 -35.876 -23.376 1.00 36.00 322 LYS B CA 1
ATOM 7719 C C . LYS B 1 322 ? -15.955 -35.594 -23.325 1.00 35.57 322 LYS B C 1
ATOM 7720 O O . LYS B 1 322 ? -15.535 -34.440 -23.304 1.00 40.65 322 LYS B O 1
ATOM 7726 N N . ASN B 1 323 ? -15.151 -36.652 -23.320 1.00 33.44 323 ASN B N 1
ATOM 7727 C CA . ASN B 1 323 ? -13.705 -36.517 -23.195 1.00 34.31 323 ASN B CA 1
ATOM 7728 C C . ASN B 1 323 ? -12.954 -36.610 -24.517 1.00 30.55 323 ASN B C 1
ATOM 7729 O O . ASN B 1 323 ? -11.739 -36.776 -24.521 1.00 24.76 323 ASN B O 1
ATOM 7734 N N . ASP B 1 324 ? -13.667 -36.498 -25.632 1.00 28.04 324 ASP B N 1
ATOM 7735 C CA . ASP B 1 324 ? -13.045 -36.668 -26.943 1.00 25.30 324 ASP B CA 1
ATOM 7736 C C . ASP B 1 324 ? -12.906 -35.338 -27.670 1.00 22.26 324 ASP B C 1
ATOM 7737 O O . ASP B 1 324 ? -13.490 -34.343 -27.255 1.00 22.02 324 ASP B O 1
ATOM 7742 N N . TYR B 1 325 ? -12.118 -35.327 -28.743 1.00 20.36 325 TYR B N 1
ATOM 7743 C CA . TYR B 1 325 ? -11.834 -34.103 -29.489 1.00 19.06 325 TYR B CA 1
ATOM 7744 C C . TYR B 1 325 ? -11.949 -34.345 -30.976 1.00 19.90 325 TYR B C 1
ATOM 7745 O O . TYR B 1 325 ? -11.805 -35.477 -31.440 1.00 20.51 325 TYR B O 1
ATOM 7754 N N . VAL B 1 326 ? -12.196 -33.274 -31.725 1.00 16.27 326 VAL B N 1
ATOM 7755 C CA . VAL B 1 326 ? -12.416 -33.377 -33.156 1.00 15.26 326 VAL B CA 1
ATOM 7756 C C . VAL B 1 326 ? -11.690 -32.282 -33.916 1.00 17.18 326 VAL B C 1
ATOM 7757 O O . VAL B 1 326 ? -11.761 -31.113 -33.554 1.00 16.85 326 VAL B O 1
ATOM 7761 N N . ILE B 1 327 ? -10.989 -32.668 -34.975 1.00 19.58 327 ILE B N 1
ATOM 7762 C CA . ILE B 1 327 ? -10.279 -31.711 -35.814 1.00 16.66 327 ILE B CA 1
ATOM 7763 C C . ILE B 1 327 ? -10.851 -31.765 -37.215 1.00 17.64 327 ILE B C 1
ATOM 7764 O O . ILE B 1 327 ? -11.034 -32.842 -37.774 1.00 20.08 327 ILE B O 1
ATOM 7769 N N . VAL B 1 328 ? -11.132 -30.604 -37.786 1.00 17.23 328 VAL B N 1
ATOM 7770 C CA . VAL B 1 328 ? -11.711 -30.550 -39.115 1.00 18.35 328 VAL B CA 1
ATOM 7771 C C . VAL B 1 328 ? -10.885 -29.681 -40.048 1.00 18.40 328 VAL B C 1
ATOM 7772 O O . VAL B 1 328 ? -10.611 -28.526 -39.745 1.00 16.03 328 VAL B O 1
ATOM 7776 N N . THR B 1 329 ? -10.467 -30.252 -41.172 1.00 20.65 329 THR B N 1
ATOM 7777 C CA . THR B 1 329 ? -9.886 -29.464 -42.256 1.00 19.46 329 THR B CA 1
ATOM 7778 C C . THR B 1 329 ? -11.049 -28.922 -43.067 1.00 21.15 329 THR B C 1
ATOM 7779 O O . THR B 1 329 ? -11.535 -29.579 -43.979 1.00 24.54 329 THR B O 1
ATOM 7783 N N . THR B 1 330 ? -11.487 -27.719 -42.721 1.00 20.59 330 THR B N 1
ATOM 7784 C CA . THR B 1 330 ? -12.800 -27.223 -43.108 1.00 22.56 330 THR B CA 1
ATOM 7785 C C . THR B 1 330 ? -13.045 -27.018 -44.604 1.00 27.48 330 THR B C 1
ATOM 7786 O O . THR B 1 330 ? -14.157 -27.235 -45.081 1.00 31.42 330 THR B O 1
ATOM 7790 N N . GLY B 1 331 ? -12.036 -26.602 -45.351 1.00 24.67 331 GLY B N 1
ATOM 7791 C CA . GLY B 1 331 ? -12.250 -26.383 -46.766 1.00 27.85 331 GLY B CA 1
ATOM 7792 C C . GLY B 1 331 ? -11.411 -27.315 -47.603 1.00 34.54 331 GLY B C 1
ATOM 7793 O O . GLY B 1 331 ? -10.472 -27.929 -47.093 1.00 36.72 331 GLY B O 1
ATOM 7794 N N . SER B 1 332 ? -11.743 -27.426 -48.885 1.00 34.16 332 SER B N 1
ATOM 7795 C CA . SER B 1 332 ? -10.886 -28.153 -49.818 1.00 39.73 332 SER B CA 1
ATOM 7796 C C . SER B 1 332 ? -10.508 -27.287 -51.010 1.00 38.21 332 SER B C 1
ATOM 7797 O O . SER B 1 332 ? -11.307 -26.478 -51.467 1.00 36.02 332 SER B O 1
ATOM 7800 N N . MET B 1 333 ? -9.292 -27.464 -51.515 1.00 37.94 333 MET B N 1
ATOM 7801 C CA . MET B 1 333 ? -8.846 -26.718 -52.684 1.00 33.83 333 MET B CA 1
ATOM 7802 C C . MET B 1 333 ? -8.874 -27.575 -53.934 1.00 35.70 333 MET B C 1
ATOM 7803 O O . MET B 1 333 ? -8.999 -27.070 -55.045 1.00 33.54 333 MET B O 1
ATOM 7808 N N . THR B 1 334 ? -8.750 -28.880 -53.739 1.00 40.04 334 THR B N 1
ATOM 7809 C CA . THR B 1 334 ? -8.646 -29.817 -54.843 1.00 42.68 334 THR B CA 1
ATOM 7810 C C . THR B 1 334 ? -9.948 -30.557 -55.082 1.00 40.21 334 THR B C 1
ATOM 7811 O O . THR B 1 334 ? -10.012 -31.458 -55.909 1.00 43.94 334 THR B O 1
ATOM 7815 N N . GLU B 1 335 ? -10.984 -30.187 -54.345 1.00 40.11 335 GLU B N 1
ATOM 7816 C CA . GLU B 1 335 ? -12.254 -30.876 -54.462 1.00 37.48 335 GLU B CA 1
ATOM 7817 C C . GLU B 1 335 ? -12.849 -30.591 -55.823 1.00 37.42 335 GLU B C 1
ATOM 7818 O O . GLU B 1 335 ? -12.595 -29.539 -56.399 1.00 38.25 335 GLU B O 1
ATOM 7824 N N . ASP B 1 336 ? -13.621 -31.537 -56.341 1.00 36.55 336 ASP B N 1
ATOM 7825 C CA . ASP B 1 336 ? -14.271 -31.382 -57.635 1.00 35.74 336 ASP B CA 1
ATOM 7826 C C . ASP B 1 336 ? -13.287 -31.160 -58.762 1.00 35.02 336 ASP B C 1
ATOM 7827 O O . ASP B 1 336 ? -13.573 -30.404 -59.684 1.00 35.31 336 ASP B O 1
ATOM 7832 N N . THR B 1 337 ? -12.131 -31.807 -58.703 1.00 35.39 337 THR B N 1
ATOM 7833 C CA . THR B 1 337 ? -11.169 -31.653 -59.783 1.00 35.84 337 THR B CA 1
ATOM 7834 C C . THR B 1 337 ? -11.602 -32.485 -60.983 1.00 36.86 337 THR B C 1
ATOM 7835 O O . THR B 1 337 ? -11.946 -33.653 -60.841 1.00 37.67 337 THR B O 1
ATOM 7839 N N . PHE B 1 338 ? -11.595 -31.871 -62.160 1.00 36.98 338 PHE B N 1
ATOM 7840 C CA . PHE B 1 338 ? -12.013 -32.545 -63.381 1.00 38.27 338 PHE B CA 1
ATOM 7841 C C . PHE B 1 338 ? -10.834 -32.742 -64.310 1.00 40.23 338 PHE B C 1
ATOM 7842 O O . PHE B 1 338 ? -10.324 -31.787 -64.886 1.00 42.83 338 PHE B O 1
ATOM 7850 N N . TYR B 1 339 ? -10.408 -33.988 -64.461 1.00 40.80 339 TYR B N 1
ATOM 7851 C CA . TYR B 1 339 ? -9.164 -34.280 -65.155 1.00 38.45 339 TYR B CA 1
ATOM 7852 C C . TYR B 1 339 ? -9.351 -34.409 -66.658 1.00 39.56 339 TYR B C 1
ATOM 7853 O O . TYR B 1 339 ? -10.473 -34.495 -67.153 1.00 41.38 339 TYR B O 1
ATOM 7862 N N . GLY B 1 340 ? -8.234 -34.398 -67.374 1.00 37.63 340 GLY B N 1
ATOM 7863 C CA . GLY B 1 340 ? -8.219 -34.629 -68.803 1.00 38.01 340 GLY B CA 1
ATOM 7864 C C . GLY B 1 340 ? -6.877 -35.232 -69.155 1.00 38.84 340 GLY B C 1
ATOM 7865 O O . GLY B 1 340 ? -6.001 -35.342 -68.304 1.00 36.01 340 GLY B O 1
ATOM 7866 N N . ASN B 1 341 ? -6.710 -35.644 -70.402 1.00 37.68 341 ASN B N 1
ATOM 7867 C CA . ASN B 1 341 ? -5.423 -36.146 -70.842 1.00 37.45 341 ASN B CA 1
ATOM 7868 C C . ASN B 1 341 ? -5.130 -35.720 -72.268 1.00 40.22 341 ASN B C 1
ATOM 7869 O O . ASN B 1 341 ? -5.609 -34.683 -72.716 1.00 41.07 341 ASN B O 1
ATOM 7874 N N . ASN B 1 342 ? -4.339 -36.519 -72.974 1.00 42.24 342 ASN B N 1
ATOM 7875 C CA . ASN B 1 342 ? -3.857 -36.137 -74.293 1.00 39.61 342 ASN B CA 1
ATOM 7876 C C . ASN B 1 342 ? -4.957 -35.962 -75.319 1.00 42.11 342 ASN B C 1
ATOM 7877 O O . ASN B 1 342 ? -5.073 -34.904 -75.929 1.00 43.08 342 ASN B O 1
ATOM 7882 N N . LYS B 1 343 ? -5.761 -37.000 -75.510 1.00 43.09 343 LYS B N 1
ATOM 7883 C CA . LYS B 1 343 ? -6.828 -36.946 -76.498 1.00 45.07 343 LYS B CA 1
ATOM 7884 C C . LYS B 1 343 ? -8.132 -36.445 -75.892 1.00 44.88 343 LYS B C 1
ATOM 7885 O O . LYS B 1 343 ? -9.163 -36.463 -76.556 1.00 47.57 343 LYS B O 1
ATOM 7891 N N . THR B 1 344 ? -8.092 -35.998 -74.640 1.00 42.83 344 THR B N 1
ATOM 7892 C CA . THR B 1 344 ? -9.325 -35.686 -73.921 1.00 43.81 344 THR B CA 1
ATOM 7893 C C . THR B 1 344 ? -9.337 -34.351 -73.179 1.00 43.92 344 THR B C 1
ATOM 7894 O O . THR B 1 344 ? -8.487 -34.097 -72.329 1.00 44.69 344 THR B O 1
ATOM 7898 N N . ALA B 1 345 ? -10.321 -33.513 -73.485 1.00 42.56 345 ALA B N 1
ATOM 7899 C CA . ALA B 1 345 ? -10.562 -32.315 -72.695 1.00 39.29 345 ALA B CA 1
ATOM 7900 C C . ALA B 1 345 ? -11.264 -32.700 -71.404 1.00 42.28 345 ALA B C 1
ATOM 7901 O O . ALA B 1 345 ? -11.949 -33.718 -71.354 1.00 49.00 345 ALA B O 1
ATOM 7903 N N . PRO B 1 346 ? -11.079 -31.905 -70.343 1.00 42.95 346 PRO B N 1
ATOM 7904 C CA . PRO B 1 346 ? -11.851 -32.161 -69.127 1.00 44.19 346 PRO B CA 1
ATOM 7905 C C . PRO B 1 346 ? -13.288 -31.684 -69.295 1.00 50.26 346 PRO B C 1
ATOM 7906 O O . PRO B 1 346 ? -13.515 -30.527 -69.648 1.00 50.55 346 PRO B O 1
ATOM 7910 N N . ILE B 1 347 ? -14.254 -32.563 -69.066 1.00 51.68 347 ILE B N 1
ATOM 7911 C CA . ILE B 1 347 ? -15.644 -32.146 -69.150 1.00 55.36 347 ILE B CA 1
ATOM 7912 C C . ILE B 1 347 ? -16.090 -31.640 -67.778 1.00 54.53 347 ILE B C 1
ATOM 7913 O O . ILE B 1 347 ? -16.336 -32.424 -66.860 1.00 54.34 347 ILE B O 1
ATOM 7918 N N . ILE B 1 348 ? -16.161 -30.318 -67.639 1.00 51.96 348 ILE B N 1
ATOM 7919 C CA . ILE B 1 348 ? -16.531 -29.692 -66.369 1.00 52.78 348 ILE B CA 1
ATOM 7920 C C . ILE B 1 348 ? -18.003 -29.912 -66.033 1.00 49.23 348 ILE B C 1
ATOM 7921 O O . ILE B 1 348 ? -18.888 -29.554 -66.808 1.00 45.72 348 ILE B O 1
ATOM 7926 N N . GLY B 1 349 ? -18.252 -30.490 -64.863 1.00 47.70 349 GLY B N 1
ATOM 7927 C CA . GLY B 1 349 ? -19.589 -30.917 -64.494 1.00 53.85 349 GLY B CA 1
ATOM 7928 C C . GLY B 1 349 ? -20.313 -30.043 -63.488 1.00 55.62 349 GLY B C 1
ATOM 7929 O O . GLY B 1 349 ? -21.277 -30.489 -62.863 1.00 55.39 349 GLY B O 1
ATOM 7930 N N . ILE B 1 350 ? -19.854 -28.803 -63.325 1.00 54.55 350 ILE B N 1
ATOM 7931 C CA . ILE B 1 350 ? -20.529 -27.843 -62.454 1.00 49.00 350 ILE B CA 1
ATOM 7932 C C . ILE B 1 350 ? -20.451 -26.422 -63.000 1.00 48.72 350 ILE B C 1
ATOM 7933 O O . ILE B 1 350 ? -19.585 -26.094 -63.810 1.00 47.25 350 ILE B O 1
ATOM 7938 N N . ASP B 1 351 ? -21.381 -25.587 -62.558 1.00 47.95 351 ASP B N 1
ATOM 7939 C CA . ASP B 1 351 ? -21.270 -24.154 -62.749 1.00 45.70 351 ASP B CA 1
ATOM 7940 C C . ASP B 1 351 ? -21.485 -23.514 -61.392 1.00 49.07 351 ASP B C 1
ATOM 7941 O O . ASP B 1 351 ? -21.554 -24.212 -60.378 1.00 46.94 351 ASP B O 1
ATOM 7946 N N . ASN B 1 352 ? -21.619 -22.195 -61.366 1.00 49.19 352 ASN B N 1
ATOM 7947 C CA . ASN B 1 352 ? -21.752 -21.497 -60.097 1.00 48.83 352 ASN B CA 1
ATOM 7948 C C . ASN B 1 352 ? -23.073 -21.774 -59.389 1.00 50.96 352 ASN B C 1
ATOM 7949 O O . ASN B 1 352 ? -23.337 -21.232 -58.317 1.00 52.39 352 ASN B O 1
ATOM 7954 N N . SER B 1 353 ? -23.894 -22.628 -59.983 1.00 47.82 353 SER B N 1
ATOM 7955 C CA . SER B 1 353 ? -25.160 -22.990 -59.381 1.00 48.31 353 SER B CA 1
ATOM 7956 C C . SER B 1 353 ? -25.006 -24.267 -58.574 1.00 48.53 353 SER B C 1
ATOM 7957 O O . SER B 1 353 ? -25.760 -24.515 -57.637 1.00 47.13 353 SER B O 1
ATOM 7960 N N . THR B 1 354 ? -24.018 -25.074 -58.944 1.00 50.51 354 THR B N 1
ATOM 7961 C CA . THR B 1 354 ? -23.770 -26.344 -58.270 1.00 49.50 354 THR B CA 1
ATOM 7962 C C . THR B 1 354 ? -22.464 -26.316 -57.480 1.00 47.20 354 THR B C 1
ATOM 7963 O O . THR B 1 354 ? -22.076 -27.309 -56.860 1.00 42.84 354 THR B O 1
ATOM 7967 N N . SER B 1 355 ? -21.795 -25.169 -57.501 1.00 44.96 355 SER B N 1
ATOM 7968 C CA . SER B 1 355 ? -20.550 -25.005 -56.768 1.00 41.83 355 SER B CA 1
ATOM 7969 C C . SER B 1 355 ? -20.808 -24.806 -55.290 1.00 41.65 355 SER B C 1
ATOM 7970 O O . SER B 1 355 ? -21.582 -23.931 -54.899 1.00 41.73 355 SER B O 1
ATOM 7973 N N . GLY B 1 356 ? -20.139 -25.611 -54.473 1.00 38.33 356 GLY B N 1
ATOM 7974 C CA . GLY B 1 356 ? -20.323 -25.567 -53.037 1.00 35.03 356 GLY B CA 1
ATOM 7975 C C . GLY B 1 356 ? -20.967 -26.842 -52.546 1.00 36.60 356 GLY B C 1
ATOM 7976 O O . GLY B 1 356 ? -21.059 -27.089 -51.345 1.00 37.02 356 GLY B O 1
ATOM 7977 N N . GLN B 1 357 ? -21.431 -27.650 -53.491 1.00 42.37 357 GLN B N 1
ATOM 7978 C CA . GLN B 1 357 ? -21.953 -28.972 -53.182 1.00 43.61 357 GLN B CA 1
ATOM 7979 C C . GLN B 1 357 ? -20.887 -30.011 -53.489 1.00 47.47 357 GLN B C 1
ATOM 7980 O O . GLN B 1 357 ? -20.591 -30.300 -54.650 1.00 51.29 357 GLN B O 1
ATOM 7986 N N . SER B 1 358 ? -20.306 -30.547 -52.424 1.00 44.50 358 SER B N 1
ATOM 7987 C CA . SER B 1 358 ? -19.261 -31.554 -52.482 1.00 43.00 358 SER B CA 1
ATOM 7988 C C . SER B 1 358 ? -18.986 -31.934 -51.045 1.00 43.96 358 SER B C 1
ATOM 7989 O O . SER B 1 358 ? -19.179 -31.110 -50.155 1.00 44.95 358 SER B O 1
ATOM 7992 N N . ALA B 1 359 ? -18.539 -33.164 -50.821 1.00 41.46 359 ALA B N 1
ATOM 7993 C CA . ALA B 1 359 ? -18.280 -33.683 -49.479 1.00 41.80 359 ALA B CA 1
ATOM 7994 C C . ALA B 1 359 ? -17.686 -32.652 -48.524 1.00 41.07 359 ALA B C 1
ATOM 7995 O O . ALA B 1 359 ? -18.203 -32.434 -47.426 1.00 41.40 359 ALA B O 1
ATOM 7997 N N . GLY B 1 360 ? -16.615 -32.004 -48.970 1.00 39.16 360 GLY B N 1
ATOM 7998 C CA . GLY B 1 360 ? -15.849 -31.108 -48.128 1.00 35.49 360 GLY B CA 1
ATOM 7999 C C . GLY B 1 360 ? -16.518 -29.775 -47.875 1.00 34.32 360 GLY B C 1
ATOM 8000 O O . GLY B 1 360 ? -16.554 -29.297 -46.745 1.00 33.31 360 GLY B O 1
ATOM 8001 N N . TRP B 1 361 ? -17.039 -29.160 -48.925 1.00 34.26 361 TRP B N 1
ATOM 8002 C CA . TRP B 1 361 ? -17.679 -27.864 -48.768 1.00 31.19 361 TRP B CA 1
ATOM 8003 C C . TRP B 1 361 ? -18.965 -27.975 -47.969 1.00 31.84 361 TRP B C 1
ATOM 8004 O O . TRP B 1 361 ? -19.316 -27.076 -47.211 1.00 28.31 361 TRP B O 1
ATOM 8015 N N . LYS B 1 362 ? -19.658 -29.093 -48.139 1.00 34.56 362 LYS B N 1
ATOM 8016 C CA . LYS B 1 362 ? -20.937 -29.294 -47.488 1.00 32.46 362 LYS B CA 1
ATOM 8017 C C . LYS B 1 362 ? -20.760 -29.309 -45.980 1.00 28.89 362 LYS B C 1
ATOM 8018 O O . LYS B 1 362 ? -21.557 -28.721 -45.261 1.00 30.08 362 LYS B O 1
ATOM 8024 N N . LEU B 1 363 ? -19.704 -29.963 -45.510 1.00 28.70 363 LEU B N 1
ATOM 8025 C CA . LEU B 1 363 ? -19.437 -30.054 -44.077 1.00 26.52 363 LEU B CA 1
ATOM 8026 C C . LEU B 1 363 ? -19.272 -28.685 -43.435 1.00 26.44 363 LEU B C 1
ATOM 8027 O O . LEU B 1 363 ? -19.783 -28.450 -42.345 1.00 28.85 363 LEU B O 1
ATOM 8032 N N . TRP B 1 364 ? -18.569 -27.779 -44.106 1.00 26.78 364 TRP B N 1
ATOM 8033 C CA . TRP B 1 364 ? -18.406 -26.421 -43.594 1.00 24.10 364 TRP B CA 1
ATOM 8034 C C . TRP B 1 364 ? -19.736 -25.676 -43.643 1.00 23.09 364 TRP B C 1
ATOM 8035 O O . TRP B 1 364 ? -20.083 -24.942 -42.727 1.00 23.58 364 TRP B O 1
ATOM 8046 N N . LYS B 1 365 ? -20.481 -25.875 -44.718 1.00 24.17 365 LYS B N 1
ATOM 8047 C CA . LYS B 1 365 ? -21.768 -25.226 -44.869 1.00 23.30 365 LYS B CA 1
ATOM 8048 C C . LYS B 1 365 ? -22.723 -25.631 -43.758 1.00 25.20 365 LYS B C 1
ATOM 8049 O O . LYS B 1 365 ? -23.503 -24.810 -43.280 1.00 27.77 365 LYS B O 1
ATOM 8055 N N . ASN B 1 366 ? -22.653 -26.894 -43.344 1.00 25.67 366 ASN B N 1
ATOM 8056 C CA . ASN B 1 3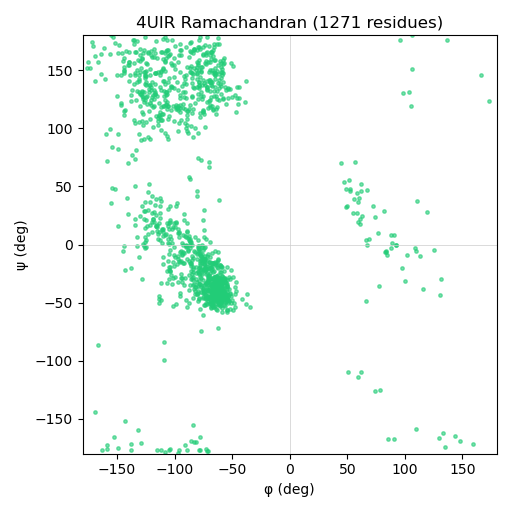66 ? -23.469 -27.381 -42.242 1.00 22.74 366 ASN B CA 1
ATOM 8057 C C . ASN B 1 366 ? -23.013 -26.811 -40.911 1.00 24.39 366 ASN B C 1
ATOM 8058 O O . ASN B 1 366 ? -23.820 -26.626 -40.003 1.00 23.42 366 ASN B O 1
ATOM 8063 N N . LEU B 1 367 ? -21.715 -26.560 -40.781 1.00 23.11 367 LEU B N 1
ATOM 8064 C CA . LEU B 1 367 ? -21.202 -25.969 -39.553 1.00 20.53 367 LEU B CA 1
ATOM 8065 C C . LEU B 1 367 ? -21.699 -24.547 -39.423 1.00 20.45 367 LEU B C 1
ATOM 8066 O O . LEU B 1 367 ? -22.131 -24.135 -38.356 1.00 21.02 367 LEU B O 1
ATOM 8071 N N . ALA B 1 368 ? -21.645 -23.804 -40.522 1.00 20.40 368 ALA B N 1
ATOM 8072 C CA . ALA B 1 368 ? -22.058 -22.405 -40.527 1.00 20.63 368 ALA B CA 1
ATOM 8073 C C . ALA B 1 368 ? -23.528 -22.263 -40.165 1.00 22.21 368 ALA B C 1
ATOM 8074 O O . ALA B 1 368 ? -23.930 -21.285 -39.553 1.00 24.55 368 ALA B O 1
ATOM 8076 N N . ALA B 1 369 ? -24.328 -23.249 -40.541 1.00 20.58 369 ALA B N 1
ATOM 8077 C CA . ALA B 1 369 ? -25.737 -23.225 -40.218 1.00 17.26 369 ALA B CA 1
ATOM 8078 C C . ALA B 1 369 ? -25.950 -23.206 -38.711 1.00 21.00 369 ALA B C 1
ATOM 8079 O O . ALA B 1 369 ? -26.920 -22.626 -38.231 1.00 25.01 369 ALA B O 1
ATOM 8081 N N . LYS B 1 370 ? -25.031 -23.820 -37.971 1.00 18.35 370 LYS B N 1
ATOM 8082 C CA . LYS B 1 370 ? -25.180 -24.027 -36.528 1.00 18.90 370 LYS B CA 1
ATOM 8083 C C . LYS B 1 370 ? -24.947 -22.775 -35.699 1.00 20.12 370 LYS B C 1
ATOM 8084 O O . LYS B 1 370 ? -25.599 -22.560 -34.678 1.00 20.25 370 LYS B O 1
ATOM 8090 N N . SER B 1 371 ? -23.986 -21.972 -36.139 1.00 21.93 371 SER B N 1
ATOM 8091 C CA . SER B 1 371 ? -23.542 -20.792 -35.410 1.00 21.44 371 SER B CA 1
ATOM 8092 C C . SER B 1 371 ? -22.757 -19.902 -36.339 1.00 20.95 371 SER B C 1
ATOM 8093 O O . SER B 1 371 ? -22.070 -20.394 -37.223 1.00 22.13 371 SER B O 1
ATOM 8096 N N . GLU B 1 372 ? -22.845 -18.594 -36.149 1.00 23.52 372 GLU B N 1
ATOM 8097 C CA . GLU B 1 372 ? -22.131 -17.695 -37.040 1.00 25.03 372 GLU B CA 1
ATOM 8098 C C . GLU B 1 372 ? -20.627 -17.689 -36.770 1.00 20.07 372 GLU B C 1
ATOM 8099 O O . GLU B 1 372 ? -19.860 -17.226 -37.602 1.00 20.93 372 GLU B O 1
ATOM 8105 N N . ILE B 1 373 ? -20.196 -18.227 -35.632 1.00 19.43 373 ILE B N 1
ATOM 8106 C CA . ILE B 1 373 ? -18.758 -18.326 -35.366 1.00 20.31 373 ILE B CA 1
ATOM 8107 C C . ILE B 1 373 ? -18.074 -19.421 -36.160 1.00 19.18 373 ILE B C 1
ATOM 8108 O O . ILE B 1 373 ? -16.947 -19.772 -35.870 1.00 22.25 373 ILE B O 1
ATOM 8113 N N . PHE B 1 374 ? -18.742 -19.972 -37.154 1.00 20.18 374 PHE B N 1
ATOM 8114 C CA . PHE B 1 374 ? -18.115 -21.002 -37.955 1.00 21.18 374 PHE B CA 1
ATOM 8115 C C . PHE B 1 374 ? -17.850 -20.494 -39.358 1.00 22.61 374 PHE B C 1
ATOM 8116 O O . PHE B 1 374 ? -17.527 -21.267 -40.255 1.00 25.71 374 PHE B O 1
ATOM 8124 N N . GLY B 1 375 ? -17.986 -19.187 -39.541 1.00 21.12 375 GLY B N 1
ATOM 8125 C CA . GLY B 1 375 ? -17.569 -18.552 -40.772 1.00 22.19 375 GLY B CA 1
ATOM 8126 C C . GLY B 1 375 ? -18.628 -18.463 -41.847 1.00 26.57 375 GLY B C 1
ATOM 8127 O O . GLY B 1 375 ? -19.811 -18.691 -41.592 1.00 28.19 375 GLY B O 1
ATOM 8128 N N . LYS B 1 376 ? -18.191 -18.126 -43.058 1.00 27.03 376 LYS B N 1
ATOM 8129 C CA . LYS B 1 376 ? -19.086 -17.939 -44.186 1.00 26.22 376 LYS B CA 1
ATOM 8130 C C . LYS B 1 376 ? -18.549 -18.630 -45.420 1.00 25.00 376 LYS B C 1
ATOM 8131 O O . LYS B 1 376 ? -18.071 -17.959 -46.325 1.00 28.11 376 LYS B O 1
ATOM 8137 N N . PRO B 1 377 ? -18.625 -19.967 -45.467 1.00 25.40 377 PRO B N 1
ATOM 8138 C CA . PRO B 1 377 ? -18.097 -20.771 -46.573 1.00 24.40 377 PRO B CA 1
ATOM 8139 C C . PRO B 1 377 ? -18.463 -20.276 -47.958 1.00 26.26 377 PRO B C 1
ATOM 8140 O O . PRO B 1 377 ? -17.675 -20.426 -48.886 1.00 27.14 377 PRO B O 1
ATOM 8144 N N . GLU B 1 378 ? -19.642 -19.683 -48.086 1.00 28.79 378 GLU B N 1
ATOM 8145 C CA . GLU B 1 378 ? -20.197 -19.331 -49.387 1.00 28.41 378 GLU B CA 1
ATOM 8146 C C . GLU B 1 378 ? -19.438 -18.189 -50.045 1.00 26.49 378 GLU B C 1
ATOM 8147 O O . GLU B 1 378 ? -19.581 -17.940 -51.235 1.00 28.59 378 GLU B O 1
ATOM 8153 N N . LYS B 1 379 ? -18.626 -17.489 -49.273 1.00 24.33 379 LYS B N 1
ATOM 8154 C CA . LYS B 1 379 ? -17.863 -16.395 -49.839 1.00 24.55 379 LYS B CA 1
ATOM 8155 C C . LYS B 1 379 ? -16.663 -16.903 -50.619 1.00 25.88 379 LYS B C 1
ATOM 8156 O O . LYS B 1 379 ? -16.083 -16.183 -51.430 1.00 27.96 379 LYS B O 1
ATOM 8162 N N . PHE B 1 380 ? -16.297 -18.154 -50.373 1.00 26.00 380 PHE B N 1
ATOM 8163 C CA . PHE B 1 380 ? -15.090 -18.713 -50.949 1.00 23.69 380 PHE B CA 1
ATOM 8164 C C . PHE B 1 380 ? -15.378 -19.627 -52.134 1.00 27.46 380 PHE B C 1
ATOM 8165 O O . PHE B 1 380 ? -14.615 -19.664 -53.095 1.00 27.61 380 PHE B O 1
ATOM 8173 N N . CYS B 1 381 ? -16.493 -20.346 -52.083 1.00 29.39 381 CYS B N 1
ATOM 8174 C CA . CYS B 1 381 ? -16.761 -21.365 -53.087 1.00 28.73 381 CYS B CA 1
ATOM 8175 C C . CYS B 1 381 ? -17.979 -21.090 -53.941 1.00 30.42 381 CYS B C 1
ATOM 8176 O O . CYS B 1 381 ? -18.576 -22.019 -54.467 1.00 33.98 381 CYS B O 1
ATOM 8179 N N . SER B 1 382 ? -18.358 -19.830 -54.089 1.00 32.47 382 SER B N 1
ATOM 8180 C CA . SER B 1 382 ? -19.570 -19.519 -54.836 1.00 30.28 382 SER B CA 1
ATOM 8181 C C . SER B 1 382 ? -19.279 -18.854 -56.159 1.00 35.30 382 SER B C 1
ATOM 8182 O O . SER B 1 382 ? -20.176 -18.303 -56.776 1.00 39.95 382 SER B O 1
ATOM 8185 N N . ASN B 1 383 ? -18.026 -18.880 -56.591 1.00 37.86 383 ASN B N 1
ATOM 8186 C CA . ASN B 1 383 ? -17.694 -18.322 -57.892 1.00 36.55 383 ASN B CA 1
ATOM 8187 C C . ASN B 1 383 ? -16.510 -19.044 -58.530 1.00 35.17 383 ASN B C 1
ATOM 8188 O O . ASN B 1 383 ? -15.369 -18.591 -58.443 1.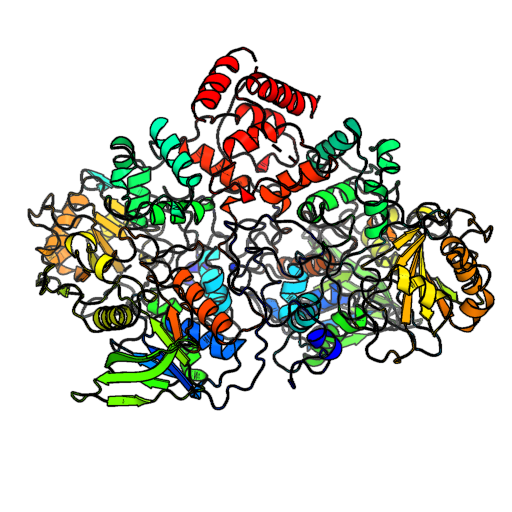00 35.89 383 ASN B O 1
ATOM 8193 N N . ILE B 1 384 ? -16.801 -20.179 -59.158 1.00 36.25 384 ILE B N 1
ATOM 8194 C CA . ILE B 1 384 ? -15.806 -20.978 -59.864 1.00 34.60 384 ILE B CA 1
ATOM 8195 C C . ILE B 1 384 ? -15.053 -20.149 -60.889 1.00 32.73 384 ILE B C 1
ATOM 8196 O O . ILE B 1 384 ? -13.861 -20.343 -61.110 1.00 30.88 384 ILE B O 1
ATOM 8201 N N . GLU B 1 385 ? -15.760 -19.218 -61.514 1.00 33.18 385 GLU B N 1
ATOM 8202 C CA . GLU B 1 385 ? -15.146 -18.350 -62.496 1.00 32.35 385 GLU B CA 1
ATOM 8203 C C . GLU B 1 385 ? -14.006 -17.544 -61.890 1.00 31.14 385 GLU B C 1
ATOM 8204 O O . GLU B 1 385 ? -13.138 -17.066 -62.609 1.00 34.75 385 GLU B O 1
ATOM 8210 N N . LYS B 1 386 ? -13.990 -17.425 -60.566 1.00 29.93 386 LYS B N 1
ATOM 8211 C CA . LYS B 1 386 ? -12.974 -16.626 -59.895 1.00 28.97 386 LYS B CA 1
ATOM 8212 C C . LYS B 1 386 ? -11.953 -17.426 -59.082 1.00 28.31 386 LYS B C 1
ATOM 8213 O O . LYS B 1 386 ? -10.897 -16.906 -58.737 1.00 25.01 386 LYS B O 1
ATOM 8219 N N . SER B 1 387 ? -12.258 -18.680 -58.770 1.00 29.09 387 SER B N 1
ATOM 8220 C CA . SER B 1 387 ? -11.382 -19.457 -57.899 1.00 26.31 387 SER B CA 1
ATOM 8221 C C . SER B 1 387 ? -10.750 -20.649 -58.599 1.00 25.23 387 SER B C 1
ATOM 8222 O O . SER B 1 387 ? -10.223 -21.539 -57.953 1.00 26.06 387 SER B O 1
ATOM 8225 N N . ALA B 1 388 ? -10.783 -20.648 -59.921 1.00 24.85 388 ALA B N 1
ATOM 8226 C CA . ALA B 1 388 ? -10.319 -21.788 -60.685 1.00 25.23 388 ALA B CA 1
ATOM 8227 C C . ALA B 1 388 ? -9.122 -21.474 -61.566 1.00 27.22 388 ALA B C 1
ATOM 8228 O O . ALA B 1 388 ? -8.968 -20.358 -62.053 1.00 28.88 388 ALA B O 1
ATOM 8230 N N . TRP B 1 389 ? -8.270 -22.472 -61.751 1.00 23.87 389 TRP B N 1
ATOM 8231 C CA . TRP B 1 389 ? -7.417 -22.528 -62.917 1.00 26.92 389 TRP B CA 1
ATOM 8232 C C . TRP B 1 389 ? -7.025 -23.975 -63.190 1.00 30.40 389 TRP B C 1
ATOM 8233 O O . TRP B 1 389 ? -7.444 -24.877 -62.473 1.00 29.50 389 TRP B O 1
ATOM 8244 N N . GLU B 1 390 ? -6.239 -24.201 -64.237 1.00 30.28 390 GLU B N 1
ATOM 8245 C CA . GLU B 1 390 ? -5.981 -25.559 -64.702 1.00 30.37 390 GLU B CA 1
ATOM 8246 C C . GLU B 1 390 ? -4.493 -25.857 -64.818 1.00 29.52 390 GLU B C 1
ATOM 8247 O O . GLU B 1 390 ? -3.748 -25.078 -65.398 1.00 33.17 390 GLU B O 1
ATOM 8253 N N . SER B 1 391 ? -4.065 -26.989 -64.272 1.00 29.22 391 SER B N 1
ATOM 8254 C CA . SER B 1 391 ? -2.657 -27.376 -64.309 1.00 32.62 391 SER B CA 1
ATOM 8255 C C . SER B 1 391 ? -2.446 -28.598 -65.188 1.00 32.61 391 SER B C 1
ATOM 8256 O O . SER B 1 391 ? -3.298 -29.472 -65.247 1.00 33.62 391 SER B O 1
ATOM 8259 N N . ALA B 1 392 ? -1.309 -28.661 -65.870 1.00 31.72 392 ALA B N 1
ATOM 8260 C CA . ALA B 1 392 ? -1.023 -29.796 -66.740 1.00 33.08 392 ALA B CA 1
ATOM 8261 C C . ALA B 1 392 ? 0.324 -30.424 -66.401 1.00 32.45 392 ALA B C 1
ATOM 8262 O O . ALA B 1 392 ? 1.341 -29.745 -66.427 1.00 32.21 392 ALA B O 1
ATOM 8264 N N . THR B 1 393 ? 0.324 -31.715 -66.078 1.00 29.37 393 THR B N 1
ATOM 8265 C CA . THR B 1 393 ? 1.562 -32.433 -65.785 1.00 33.43 393 THR B CA 1
ATOM 8266 C C . THR B 1 393 ? 2.120 -33.163 -67.009 1.00 34.85 393 THR B C 1
ATOM 8267 O O . THR B 1 393 ? 1.498 -34.081 -67.543 1.00 35.52 393 THR B O 1
ATOM 8271 N N . LEU B 1 394 ? 3.310 -32.758 -67.433 1.00 32.67 394 LEU B N 1
ATOM 8272 C CA . LEU B 1 394 ? 3.953 -33.330 -68.606 1.00 32.98 394 LEU B CA 1
ATOM 8273 C C . LEU B 1 394 ? 4.953 -34.418 -68.232 1.00 33.60 394 LEU B C 1
ATOM 8274 O O . LEU B 1 394 ? 5.916 -34.155 -67.519 1.00 34.51 394 LEU B O 1
ATOM 8279 N N . THR B 1 395 ? 4.717 -35.636 -68.708 1.00 32.76 395 THR B N 1
ATOM 8280 C CA . THR B 1 395 ? 5.690 -36.718 -68.591 1.00 33.66 395 THR B CA 1
ATOM 8281 C C . THR B 1 395 ? 6.467 -36.799 -69.902 1.00 34.52 395 THR B C 1
ATOM 8282 O O . THR B 1 395 ? 5.883 -37.073 -70.946 1.00 37.06 395 THR B O 1
ATOM 8286 N N . CYS B 1 396 ? 7.776 -36.565 -69.860 1.00 34.37 396 CYS B N 1
ATOM 8287 C CA . CYS B 1 396 ? 8.529 -36.353 -71.098 1.00 34.86 396 CYS B CA 1
ATOM 8288 C C . CYS B 1 396 ? 9.665 -37.335 -71.365 1.00 33.87 396 CYS B C 1
ATOM 8289 O O . CYS B 1 396 ? 10.474 -37.619 -70.490 1.00 36.50 396 CYS B O 1
ATOM 8292 N N . LYS B 1 397 ? 9.708 -37.836 -72.595 1.00 34.67 397 LYS B N 1
ATOM 8293 C CA . LYS B 1 397 ? 10.844 -38.586 -73.126 1.00 35.89 397 LYS B CA 1
ATOM 8294 C C . LYS B 1 397 ? 11.585 -37.651 -74.079 1.00 36.63 397 LYS B C 1
ATOM 8295 O O . LYS B 1 397 ? 11.011 -36.646 -74.492 1.00 37.06 397 LYS B O 1
ATOM 8301 N N . PRO B 1 398 ? 12.850 -37.967 -74.428 1.00 37.27 398 PRO B N 1
ATOM 8302 C CA . PRO B 1 398 ? 13.643 -37.130 -75.339 1.00 33.92 398 PRO B CA 1
ATOM 8303 C C . PRO B 1 398 ? 12.837 -36.553 -76.493 1.00 35.01 398 PRO B C 1
ATOM 8304 O O . PRO B 1 398 ? 12.228 -37.295 -77.260 1.00 36.43 398 PRO B O 1
ATOM 8308 N N . SER B 1 399 ? 12.839 -35.232 -76.597 1.00 34.32 399 SER B N 1
ATOM 8309 C CA . SER B 1 399 ? 11.963 -34.526 -77.517 1.00 34.77 399 SER B CA 1
ATOM 8310 C C . SER B 1 399 ? 12.506 -33.184 -77.960 1.00 35.32 399 SER B C 1
ATOM 8311 O O . SER B 1 399 ? 13.565 -32.759 -77.518 1.00 39.46 399 SER B O 1
ATOM 8314 N N . ALA B 1 400 ? 11.757 -32.508 -78.823 1.00 34.39 400 ALA B N 1
ATOM 8315 C CA . ALA B 1 400 ? 12.115 -31.160 -79.240 1.00 38.70 400 ALA B CA 1
ATOM 8316 C C . ALA B 1 400 ? 11.787 -30.203 -78.110 1.00 37.77 400 ALA B C 1
ATOM 8317 O O . ALA B 1 400 ? 12.328 -29.104 -78.029 1.00 34.92 400 ALA B O 1
ATOM 8319 N N . LEU B 1 401 ? 10.886 -30.645 -77.240 1.00 37.69 401 LEU B N 1
ATOM 8320 C CA . LEU B 1 401 ? 10.540 -29.911 -76.034 1.00 35.08 401 LEU B CA 1
ATOM 8321 C C . LEU B 1 401 ? 11.742 -29.856 -75.112 1.00 35.77 401 LEU B C 1
ATOM 8322 O O . LEU B 1 401 ? 12.170 -28.784 -74.692 1.00 37.54 401 LEU B O 1
ATOM 8327 N N . ILE B 1 402 ? 12.289 -31.026 -74.809 1.00 34.83 402 ILE B N 1
ATOM 8328 C CA . ILE B 1 402 ? 13.450 -31.122 -73.943 1.00 31.67 402 ILE B CA 1
ATOM 8329 C C . ILE B 1 402 ? 14.630 -30.403 -74.569 1.00 33.67 402 ILE B C 1
ATOM 8330 O O . ILE B 1 402 ? 15.429 -29.790 -73.870 1.00 35.21 402 ILE B O 1
ATOM 8335 N N . ASP B 1 403 ? 14.725 -30.470 -75.893 1.00 34.80 403 ASP B N 1
ATOM 8336 C CA . ASP B 1 403 ? 15.748 -29.733 -76.623 1.00 33.54 403 ASP B CA 1
ATOM 8337 C C . ASP B 1 403 ? 15.692 -28.254 -76.289 1.00 33.37 403 ASP B C 1
ATOM 8338 O O . ASP B 1 403 ? 16.678 -27.683 -75.847 1.00 37.71 403 ASP B O 1
ATOM 8343 N N . LYS B 1 404 ? 14.536 -27.636 -76.498 1.00 34.00 404 LYS B N 1
ATOM 8344 C CA . LYS B 1 404 ? 14.369 -26.220 -76.199 1.00 33.27 404 LYS B CA 1
ATOM 8345 C C . LYS B 1 404 ? 14.457 -25.980 -74.697 1.00 34.48 404 LYS B C 1
ATOM 8346 O O . LYS B 1 404 ? 14.879 -24.912 -74.257 1.00 36.04 404 LYS B O 1
ATOM 8352 N N . LEU B 1 405 ? 14.069 -26.980 -73.911 1.00 33.24 405 LEU B N 1
ATOM 8353 C CA . LEU B 1 405 ? 14.125 -26.869 -72.457 1.00 33.21 405 LEU B CA 1
ATOM 8354 C C . LEU B 1 405 ? 15.545 -26.606 -71.963 1.00 31.25 405 LEU B C 1
ATOM 8355 O O . LEU B 1 405 ? 15.756 -25.799 -71.062 1.00 30.02 405 LEU B O 1
ATOM 8360 N N . LYS B 1 406 ? 16.515 -27.281 -72.570 1.00 32.11 406 LYS B N 1
ATOM 8361 C CA . LYS B 1 406 ? 17.905 -27.194 -72.131 1.00 30.25 406 LYS B CA 1
ATOM 8362 C C . LYS B 1 406 ? 18.489 -25.796 -72.317 1.00 28.59 406 LYS B C 1
ATOM 8363 O O . LYS B 1 406 ? 19.530 -25.472 -71.746 1.00 30.93 406 LYS B O 1
ATOM 8369 N N . GLU B 1 407 ? 17.815 -24.971 -73.109 1.00 27.54 407 GLU B N 1
ATOM 8370 C CA . GLU B 1 407 ? 18.242 -23.594 -73.314 1.00 28.79 407 GLU B CA 1
ATOM 8371 C C . GLU B 1 407 ? 17.856 -22.716 -72.133 1.00 25.96 407 GLU B C 1
ATOM 8372 O O . GLU B 1 407 ? 18.443 -21.671 -71.909 1.00 26.15 407 GLU B O 1
ATOM 8378 N N . TYR B 1 408 ? 16.862 -23.148 -71.375 1.00 29.07 408 TYR B N 1
ATOM 8379 C CA . TYR B 1 408 ? 16.341 -22.344 -70.271 1.00 31.49 408 TYR B CA 1
ATOM 8380 C C . TYR B 1 408 ? 16.881 -22.806 -68.923 1.00 31.42 408 TYR B C 1
ATOM 8381 O O . TYR B 1 408 ? 16.676 -22.152 -67.900 1.00 29.17 408 TYR B O 1
ATOM 8390 N N . SER B 1 409 ? 17.570 -23.940 -68.934 1.00 29.65 409 SER B N 1
ATOM 8391 C CA . SER B 1 409 ? 17.987 -24.590 -67.707 1.00 28.47 409 SER B CA 1
ATOM 8392 C C . SER B 1 409 ? 19.288 -24.043 -67.157 1.00 29.19 409 SER B C 1
ATOM 8393 O O . SER B 1 409 ? 20.163 -23.617 -67.901 1.00 28.82 409 SER B O 1
ATOM 8396 N N . VAL B 1 410 ? 19.394 -24.056 -65.838 1.00 26.40 410 VAL B N 1
ATOM 8397 C CA . VAL B 1 410 ? 20.613 -23.685 -65.152 1.00 23.66 410 VAL B CA 1
ATOM 8398 C C . VAL B 1 410 ? 21.601 -24.842 -65.228 1.00 25.99 410 VAL B C 1
ATOM 8399 O O . VAL B 1 410 ? 22.727 -24.679 -65.684 1.00 29.43 410 VAL B O 1
ATOM 8403 N N . ASN B 1 411 ? 21.171 -26.011 -64.766 1.00 25.95 411 ASN B N 1
ATOM 8404 C CA . ASN B 1 411 ? 21.928 -27.238 -64.954 1.00 26.86 411 ASN B CA 1
ATOM 8405 C C . ASN B 1 411 ? 21.165 -28.144 -65.897 1.00 27.38 411 ASN B C 1
ATOM 8406 O O . ASN B 1 411 ? 19.988 -27.912 -66.157 1.00 30.16 411 ASN B O 1
ATOM 8411 N N . ASP B 1 412 ? 21.833 -29.168 -66.413 1.00 28.42 412 ASP B N 1
ATOM 8412 C CA . ASP B 1 412 ? 21.195 -30.094 -67.336 1.00 29.08 412 ASP B CA 1
ATOM 8413 C C . ASP B 1 412 ? 20.045 -30.751 -66.611 1.00 31.40 412 ASP B C 1
ATOM 8414 O O . ASP B 1 412 ? 20.195 -31.144 -65.462 1.00 30.96 412 ASP B O 1
ATOM 8419 N N . PRO B 1 413 ? 18.883 -30.840 -67.268 1.00 29.73 413 PRO B N 1
ATOM 8420 C CA . PRO B 1 413 ? 17.677 -31.393 -66.658 1.00 28.22 413 PRO B CA 1
ATOM 8421 C C . PRO B 1 413 ? 17.923 -32.713 -65.938 1.00 31.74 413 PRO B C 1
ATOM 8422 O O . PRO B 1 413 ? 17.435 -32.890 -64.825 1.00 34.06 413 PRO B O 1
ATOM 8426 N N . TYR B 1 414 ? 18.703 -33.602 -66.545 1.00 32.43 414 TYR B N 1
ATOM 8427 C CA . TYR B 1 414 ? 18.923 -34.940 -66.004 1.00 29.64 414 TYR B CA 1
ATOM 8428 C C . TYR B 1 414 ? 19.946 -34.960 -64.875 1.00 33.35 414 TYR B C 1
ATOM 8429 O O . TYR B 1 414 ? 20.211 -36.012 -64.294 1.00 35.55 414 TYR B O 1
ATOM 8438 N N . SER B 1 415 ? 20.502 -33.794 -64.556 1.00 32.15 415 SER B N 1
ATOM 8439 C CA . SER B 1 415 ? 21.616 -33.703 -63.613 1.00 31.60 415 SER B CA 1
ATOM 8440 C C . SER B 1 415 ? 21.220 -33.939 -62.168 1.00 30.76 415 SER B C 1
ATOM 8441 O O . SER B 1 415 ? 22.054 -34.328 -61.352 1.00 33.16 415 SER B O 1
ATOM 8444 N N . GLY B 1 416 ? 19.958 -33.688 -61.847 1.00 29.66 416 GLY B N 1
ATOM 8445 C CA . GLY B 1 416 ? 19.488 -33.848 -60.484 1.00 29.11 416 GLY B CA 1
ATOM 8446 C C . GLY B 1 416 ? 19.687 -32.593 -59.668 1.00 29.31 416 GLY B C 1
ATOM 8447 O O . GLY B 1 416 ? 19.320 -32.539 -58.502 1.00 28.30 416 GLY B O 1
ATOM 8448 N N . LYS B 1 417 ? 20.295 -31.588 -60.286 1.00 30.75 417 LYS B N 1
ATOM 8449 C CA . LYS B 1 417 ? 20.418 -30.274 -59.680 1.00 27.51 417 LYS B CA 1
ATOM 8450 C C . LYS B 1 417 ? 19.286 -29.407 -60.202 1.00 27.81 417 LYS B C 1
ATOM 8451 O O . LYS B 1 417 ? 18.448 -29.881 -60.957 1.00 31.09 417 LYS B O 1
ATOM 8457 N N . THR B 1 418 ? 19.268 -28.141 -59.802 1.00 26.49 418 THR B N 1
ATOM 8458 C CA . THR B 1 418 ? 18.251 -27.199 -60.252 1.00 25.22 418 THR B CA 1
ATOM 8459 C C . THR B 1 418 ? 18.239 -27.089 -61.772 1.00 26.01 418 THR B C 1
ATOM 8460 O O . THR B 1 418 ? 19.283 -27.093 -62.414 1.00 26.78 418 THR B O 1
ATOM 8464 N N . VAL B 1 419 ? 17.041 -27.016 -62.336 1.00 26.42 419 VAL B N 1
ATOM 8465 C CA . VAL B 1 419 ? 16.856 -26.896 -63.767 1.00 23.18 419 VAL B CA 1
ATOM 8466 C C . VAL B 1 419 ? 16.353 -25.494 -64.090 1.00 23.98 419 VAL B C 1
ATOM 8467 O O . VAL B 1 419 ? 17.143 -24.562 -64.131 1.00 25.51 419 VAL B O 1
ATOM 8471 N N . THR B 1 420 ? 15.045 -25.338 -64.295 1.00 23.24 420 THR B N 1
ATOM 8472 C CA . THR B 1 420 ? 14.476 -24.034 -64.630 1.00 22.75 420 THR B CA 1
ATOM 8473 C C . THR B 1 420 ? 14.493 -23.101 -63.436 1.00 22.73 420 THR B C 1
ATOM 8474 O O . THR B 1 420 ? 14.319 -21.899 -63.580 1.00 24.92 420 THR B O 1
ATOM 8478 N N . GLY B 1 421 ? 14.676 -23.658 -62.250 1.00 22.83 421 GLY B N 1
ATOM 8479 C CA . GLY B 1 421 ? 14.759 -22.849 -61.051 1.00 24.73 421 GLY B CA 1
ATOM 8480 C C . GLY B 1 421 ? 13.424 -22.336 -60.561 1.00 25.42 421 GLY B C 1
ATOM 8481 O O . GLY B 1 421 ? 13.375 -21.504 -59.659 1.00 27.64 421 GLY B O 1
ATOM 8482 N N . GLY B 1 422 ? 12.344 -22.846 -61.145 1.00 22.28 422 GLY B N 1
ATOM 8483 C CA . GLY B 1 422 ? 11.005 -22.408 -60.811 1.00 19.66 422 GLY B CA 1
ATOM 8484 C C . GLY B 1 422 ? 10.224 -22.198 -62.087 1.00 21.83 422 GLY B C 1
ATOM 8485 O O . GLY B 1 422 ? 10.721 -22.496 -63.166 1.00 22.64 422 GLY B O 1
ATOM 8486 N N . ILE B 1 423 ? 9.006 -21.684 -61.968 1.00 20.86 423 ILE B N 1
ATOM 8487 C CA . ILE B 1 423 ? 8.157 -21.453 -63.129 1.00 21.62 423 ILE B CA 1
ATOM 8488 C C . ILE B 1 423 ? 8.800 -20.507 -64.134 1.00 22.08 423 ILE B C 1
ATOM 8489 O O . ILE B 1 423 ? 9.524 -19.588 -63.758 1.00 21.91 423 ILE B O 1
ATOM 8494 N N . ILE B 1 424 ? 8.540 -20.749 -65.415 1.00 24.73 424 ILE B N 1
ATOM 8495 C CA . ILE B 1 424 ? 8.922 -19.819 -66.469 1.00 21.90 424 ILE B CA 1
ATOM 8496 C C . ILE B 1 424 ? 7.670 -19.246 -67.104 1.00 23.50 424 ILE B C 1
ATOM 8497 O O . ILE B 1 424 ? 6.933 -19.948 -67.788 1.00 26.56 424 ILE B O 1
ATOM 8502 N N . THR B 1 425 ? 7.431 -17.965 -66.868 1.00 21.73 425 THR B N 1
ATOM 8503 C CA . THR B 1 425 ? 6.197 -17.324 -67.292 1.00 23.71 425 THR B CA 1
ATOM 8504 C C . THR B 1 425 ? 6.252 -16.828 -68.736 1.00 24.97 425 THR B C 1
ATOM 8505 O O . THR B 1 425 ? 7.171 -16.112 -69.111 1.00 27.99 425 THR B O 1
ATOM 8509 N N . ILE B 1 426 ? 5.271 -17.222 -69.546 1.00 24.43 426 ILE B N 1
ATOM 8510 C CA . ILE B 1 426 ? 5.158 -16.723 -70.914 1.00 25.34 426 ILE B CA 1
ATOM 8511 C C . ILE B 1 426 ? 4.338 -15.443 -70.941 1.00 27.56 426 ILE B C 1
ATOM 8512 O O . ILE B 1 426 ? 3.110 -15.475 -70.973 1.00 27.17 426 ILE B O 1
ATOM 8517 N N . THR B 1 427 ? 5.041 -14.320 -70.929 1.00 27.89 427 THR B N 1
ATOM 8518 C CA . THR B 1 427 ? 4.443 -12.994 -70.818 1.00 26.34 427 THR B CA 1
ATOM 8519 C C . THR B 1 427 ? 3.339 -12.690 -71.834 1.00 27.09 427 THR B C 1
ATOM 8520 O O . THR B 1 427 ? 2.268 -12.211 -71.474 1.00 24.56 427 THR B O 1
ATOM 8524 N N . ASP B 1 428 ? 3.602 -12.963 -73.104 1.00 29.79 428 ASP B N 1
ATOM 8525 C CA . ASP B 1 428 ? 2.653 -12.613 -74.146 1.00 28.55 428 ASP B CA 1
ATOM 8526 C C . ASP B 1 428 ? 1.800 -13.804 -74.540 1.00 32.86 428 ASP B C 1
ATOM 8527 O O . ASP B 1 428 ? 1.465 -13.970 -75.710 1.00 37.17 428 ASP B O 1
ATOM 8532 N N . SER B 1 429 ? 1.462 -14.639 -73.564 1.00 31.61 429 SER B N 1
ATOM 8533 C CA . SER B 1 429 ? 0.529 -15.729 -73.798 1.00 29.31 429 SER B CA 1
ATOM 8534 C C . SER B 1 429 ? -0.833 -15.283 -73.322 1.00 29.08 429 SER B C 1
ATOM 8535 O O . SER B 1 429 ? -0.942 -14.634 -72.289 1.00 30.41 429 SER B O 1
ATOM 8538 N N . ASN B 1 430 ? -1.870 -15.620 -74.079 1.00 31.31 430 ASN B N 1
ATOM 8539 C CA . ASN B 1 430 ? -3.215 -15.167 -73.761 1.00 28.73 430 ASN B CA 1
ATOM 8540 C C . ASN B 1 430 ? -3.721 -15.779 -72.472 1.00 27.22 430 ASN B C 1
ATOM 8541 O O . ASN B 1 430 ? -4.443 -15.138 -71.725 1.00 30.74 430 ASN B O 1
ATOM 8546 N N . TRP B 1 431 ? -3.325 -17.014 -72.203 1.00 26.51 431 TRP B N 1
ATOM 8547 C CA . TRP B 1 431 ? -3.733 -17.685 -70.976 1.00 28.04 431 TRP B CA 1
ATOM 8548 C C . TRP B 1 431 ? -2.962 -17.210 -69.746 1.00 28.78 431 TRP B C 1
ATOM 8549 O O . TRP B 1 431 ? -3.347 -17.527 -68.627 1.00 30.63 431 TRP B O 1
ATOM 8560 N N . LEU B 1 432 ? -1.879 -16.463 -69.962 1.00 29.30 432 LEU B N 1
ATOM 8561 C CA . LEU B 1 432 ? -0.880 -16.162 -68.927 1.00 24.57 432 LEU B CA 1
ATOM 8562 C C . LEU B 1 432 ? -0.333 -17.452 -68.360 1.00 24.85 432 LEU B C 1
ATOM 8563 O O . LEU B 1 432 ? -0.586 -17.801 -67.220 1.00 27.70 432 LEU B O 1
ATOM 8568 N N . MET B 1 433 ? 0.454 -18.132 -69.178 1.00 25.76 433 MET B N 1
ATOM 8569 C CA . MET B 1 433 ? 0.851 -19.511 -68.955 1.00 25.18 433 MET B CA 1
ATOM 8570 C C . MET B 1 433 ? 2.282 -19.633 -68.426 1.00 26.78 433 MET B C 1
ATOM 8571 O O . MET B 1 433 ? 3.197 -18.981 -68.931 1.00 27.08 433 MET B O 1
ATOM 8576 N N . SER B 1 434 ? 2.467 -20.476 -67.416 1.00 24.73 434 SER B N 1
ATOM 8577 C CA . SER B 1 434 ? 3.779 -20.704 -66.832 1.00 24.75 434 SER B CA 1
ATOM 8578 C C . SER B 1 434 ? 4.098 -22.197 -66.807 1.00 25.71 434 SER B C 1
ATOM 8579 O O . SER B 1 434 ? 3.196 -23.023 -66.676 1.00 27.42 434 SER B O 1
ATOM 8582 N N . PHE B 1 435 ? 5.376 -22.542 -66.940 1.00 23.15 435 PHE B N 1
ATOM 8583 C CA . PHE B 1 435 ? 5.802 -23.929 -66.808 1.00 23.02 435 PHE B CA 1
ATOM 8584 C C . PHE B 1 435 ? 7.118 -24.008 -66.046 1.00 24.36 435 PHE B C 1
ATOM 8585 O O . PHE B 1 435 ? 7.867 -23.039 -65.989 1.00 24.43 435 PHE B O 1
ATOM 8593 N N . THR B 1 436 ? 7.384 -25.162 -65.447 1.00 22.55 436 THR B N 1
ATOM 8594 C CA . THR B 1 436 ? 8.588 -25.351 -64.654 1.00 23.13 436 THR B CA 1
ATOM 8595 C C . THR B 1 436 ? 9.118 -26.773 -64.741 1.00 25.76 436 THR B C 1
ATOM 8596 O O . THR B 1 436 ? 8.346 -27.727 -64.833 1.00 25.77 436 THR B O 1
ATOM 8600 N N . CYS B 1 437 ? 10.438 -26.910 -64.704 1.00 21.94 437 CYS B N 1
ATOM 8601 C CA . CYS B 1 437 ? 11.051 -28.210 -64.510 1.00 21.11 437 CYS B CA 1
ATOM 8602 C C . CYS B 1 437 ? 11.815 -28.211 -63.191 1.00 25.28 437 CYS B C 1
ATOM 8603 O O . CYS B 1 437 ? 12.829 -27.532 -63.047 1.00 27.00 437 CYS B O 1
ATOM 8606 N N . ASN B 1 438 ? 11.314 -28.962 -62.222 1.00 23.92 438 ASN B N 1
ATOM 8607 C CA . ASN B 1 438 ? 11.964 -29.052 -60.930 1.00 21.83 438 ASN B CA 1
ATOM 8608 C C . ASN B 1 438 ? 13.115 -30.043 -60.990 1.00 24.08 438 ASN B C 1
ATOM 8609 O O . ASN B 1 438 ? 13.491 -30.497 -62.062 1.00 24.53 438 ASN B O 1
ATOM 8614 N N . ARG B 1 439 ? 13.681 -30.384 -59.843 1.00 27.84 439 ARG B N 1
ATOM 8615 C CA . ARG B 1 439 ? 14.819 -31.295 -59.828 1.00 25.80 439 ARG B CA 1
ATOM 8616 C C . ARG B 1 439 ? 14.385 -32.699 -60.225 1.00 27.14 439 ARG B C 1
ATOM 8617 O O . ARG B 1 439 ? 13.403 -33.220 -59.705 1.00 30.02 439 ARG B O 1
ATOM 8625 N N . GLN B 1 440 ? 15.128 -33.311 -61.140 1.00 27.05 440 GLN B N 1
ATOM 8626 C CA . GLN B 1 440 ? 14.803 -34.646 -61.620 1.00 26.01 440 GLN B CA 1
ATOM 8627 C C . GLN B 1 440 ? 15.701 -35.706 -60.989 1.00 26.57 440 GLN B C 1
ATOM 8628 O O . GLN B 1 440 ? 16.910 -35.531 -60.908 1.00 27.04 440 GLN B O 1
ATOM 8634 N N . PRO B 1 441 ? 15.109 -36.822 -60.549 1.00 25.34 441 PRO B N 1
ATOM 8635 C CA . PRO B 1 441 ? 13.696 -37.175 -60.691 1.00 26.75 441 PRO B CA 1
ATOM 8636 C C . PRO B 1 441 ? 12.776 -36.475 -59.687 1.00 28.79 441 PRO B C 1
ATOM 8637 O O . PRO B 1 441 ? 13.126 -36.322 -58.524 1.00 29.57 441 PRO B O 1
ATOM 8641 N N . HIS B 1 442 ? 11.608 -36.050 -60.154 1.00 27.52 442 HIS B N 1
ATOM 8642 C CA . HIS B 1 442 ? 10.609 -35.433 -59.299 1.00 24.79 442 HIS B CA 1
ATOM 8643 C C . HIS B 1 442 ? 9.922 -36.507 -58.479 1.00 27.38 442 HIS B C 1
ATOM 8644 O O . HIS B 1 442 ? 9.408 -36.240 -57.402 1.00 30.97 442 HIS B O 1
ATOM 8651 N N . PHE B 1 443 ? 9.915 -37.727 -59.003 1.00 27.35 443 PHE B N 1
ATOM 8652 C CA . PHE B 1 443 ? 9.377 -38.874 -58.284 1.00 29.90 443 PHE B CA 1
ATOM 8653 C C . PHE B 1 443 ? 10.478 -39.887 -58.021 1.00 31.21 443 PHE B C 1
ATOM 8654 O O . PHE B 1 443 ? 11.303 -40.147 -58.893 1.00 31.95 443 PHE B O 1
ATOM 8662 N N . PRO B 1 444 ? 10.493 -40.469 -56.816 1.00 30.95 444 PRO B N 1
ATOM 8663 C CA . PRO B 1 444 ? 11.595 -41.331 -56.379 1.00 30.58 444 PRO B CA 1
ATOM 8664 C C . PRO B 1 444 ? 11.873 -42.494 -57.324 1.00 35.25 444 PRO B C 1
ATOM 8665 O O . PRO B 1 444 ? 13.030 -42.883 -57.471 1.00 35.67 444 PRO B O 1
ATOM 8669 N N . GLU B 1 445 ? 10.833 -43.027 -57.960 1.00 35.78 445 GLU B N 1
ATOM 8670 C CA . GLU B 1 445 ? 10.972 -44.214 -58.797 1.00 36.44 445 GLU B CA 1
ATOM 8671 C C . GLU B 1 445 ? 10.890 -43.868 -60.283 1.00 34.80 445 GLU B C 1
ATOM 8672 O O . GLU B 1 445 ? 10.644 -44.733 -61.118 1.00 36.26 445 GLU B O 1
ATOM 8678 N N . GLN B 1 446 ? 11.092 -42.596 -60.601 1.00 33.28 446 GLN B N 1
ATOM 8679 C CA . GLN B 1 446 ? 11.039 -42.114 -61.976 1.00 32.36 446 GLN B CA 1
ATOM 8680 C C . GLN B 1 446 ? 12.118 -42.814 -62.792 1.00 33.18 446 GLN B C 1
ATOM 8681 O O . GLN B 1 446 ? 13.168 -43.157 -62.255 1.00 34.23 446 GLN B O 1
ATOM 8687 N N . PRO B 1 447 ? 11.847 -43.068 -64.081 1.00 31.93 447 PRO B N 1
ATOM 8688 C CA . PRO B 1 447 ? 12.836 -43.655 -64.987 1.00 30.29 447 PRO B CA 1
ATOM 8689 C C . PRO B 1 447 ? 13.911 -42.654 -65.383 1.00 35.03 447 PRO B C 1
ATOM 8690 O O . PRO B 1 447 ? 13.659 -41.453 -65.344 1.00 36.93 447 PRO B O 1
ATOM 8694 N N . ASP B 1 448 ? 15.081 -43.147 -65.778 1.00 36.39 448 ASP B N 1
ATOM 8695 C CA . ASP B 1 448 ? 16.229 -42.290 -66.048 1.00 36.36 448 ASP B CA 1
ATOM 8696 C C . ASP B 1 448 ? 16.111 -41.478 -67.326 1.00 33.63 448 ASP B C 1
ATOM 8697 O O . ASP B 1 448 ? 16.826 -40.495 -67.495 1.00 33.28 448 ASP B O 1
ATOM 8702 N N . ASP B 1 449 ? 15.221 -41.874 -68.228 1.00 33.83 449 ASP B N 1
ATOM 8703 C CA . ASP B 1 449 ? 15.040 -41.111 -69.461 1.00 35.34 449 ASP B CA 1
ATOM 8704 C C . ASP B 1 449 ? 13.750 -40.294 -69.449 1.00 31.48 449 ASP B C 1
ATOM 8705 O O . ASP B 1 449 ? 13.303 -39.804 -70.482 1.00 32.48 449 ASP B O 1
ATOM 8710 N N . VAL B 1 450 ? 13.177 -40.117 -68.267 1.00 31.12 450 VAL B N 1
ATOM 8711 C CA . VAL B 1 450 ? 11.922 -39.391 -68.140 1.00 32.45 450 VAL B CA 1
ATOM 8712 C C . VAL B 1 450 ? 12.041 -38.092 -67.339 1.00 31.03 450 VAL B C 1
ATOM 8713 O O . VAL B 1 450 ? 12.544 -38.081 -66.220 1.00 33.36 450 VAL B O 1
ATOM 8717 N N . LEU B 1 451 ? 11.572 -36.997 -67.921 1.00 27.96 451 LEU B N 1
ATOM 8718 C CA . LEU B 1 451 ? 11.489 -35.730 -67.210 1.00 30.50 451 LEU B CA 1
ATOM 8719 C C . LEU B 1 451 ? 10.035 -35.383 -66.950 1.00 32.99 451 LEU B C 1
ATOM 8720 O O . LEU B 1 451 ? 9.187 -35.589 -67.814 1.00 35.45 451 LEU B O 1
ATOM 8725 N N . VAL B 1 452 ? 9.743 -34.845 -65.771 1.00 30.98 452 VAL B N 1
ATOM 8726 C CA . VAL B 1 452 ? 8.386 -34.412 -65.470 1.00 29.50 452 VAL B CA 1
ATOM 8727 C C . VAL B 1 452 ? 8.300 -32.897 -65.345 1.00 29.06 452 VAL B C 1
ATOM 8728 O O . VAL B 1 452 ? 8.781 -32.315 -64.380 1.00 31.00 452 VAL B O 1
ATOM 8732 N N . LEU B 1 453 ? 7.693 -32.266 -66.343 1.00 29.12 453 LEU B N 1
ATOM 8733 C CA . LEU B 1 453 ? 7.492 -30.821 -66.353 1.00 27.50 453 LEU B CA 1
ATOM 8734 C C . LEU B 1 453 ? 6.063 -30.504 -65.943 1.00 30.48 453 LEU B C 1
ATOM 8735 O O . LEU B 1 453 ? 5.168 -31.325 -66.127 1.00 32.19 453 LEU B O 1
ATOM 8740 N N . TRP B 1 454 ? 5.846 -29.309 -65.406 1.00 27.15 454 TRP B N 1
ATOM 8741 C CA . TRP B 1 454 ? 4.535 -28.915 -64.909 1.00 25.77 454 TRP B CA 1
ATOM 8742 C C . TRP B 1 454 ? 4.086 -27.621 -65.560 1.00 28.05 454 TRP B C 1
ATOM 8743 O O . TRP B 1 454 ? 4.879 -26.700 -65.711 1.00 30.70 454 TRP B O 1
ATOM 8754 N N . VAL B 1 455 ? 2.820 -27.550 -65.955 1.00 28.52 455 VAL B N 1
ATOM 8755 C CA . VAL B 1 455 ? 2.302 -26.360 -66.626 1.00 28.05 455 VAL B CA 1
ATOM 8756 C C . VAL B 1 455 ? 1.080 -25.793 -65.915 1.00 31.94 455 VAL B C 1
ATOM 8757 O O . VAL B 1 455 ? 0.351 -26.515 -65.229 1.00 34.49 455 VAL B O 1
ATOM 8761 N N . TYR B 1 456 ? 0.837 -24.505 -66.115 1.00 28.34 456 TYR B N 1
ATOM 8762 C CA . TYR B 1 456 ? -0.117 -23.766 -65.308 1.00 26.80 456 TYR B CA 1
ATOM 8763 C C . TYR B 1 456 ? -0.521 -22.509 -66.068 1.00 27.34 456 TYR B C 1
ATOM 8764 O O . TYR B 1 456 ? 0.290 -21.927 -66.779 1.00 28.90 456 TYR B O 1
ATOM 8773 N N . ALA B 1 457 ? -1.788 -22.126 -65.982 1.00 25.54 457 ALA B N 1
ATOM 8774 C CA . ALA B 1 457 ? -2.232 -20.895 -66.620 1.00 24.33 457 ALA B CA 1
ATOM 8775 C C . ALA B 1 457 ? -3.206 -20.174 -65.719 1.00 24.39 457 ALA B C 1
ATOM 8776 O O . ALA B 1 457 ? -3.872 -20.796 -64.906 1.00 25.40 457 ALA B O 1
ATOM 8778 N N . LEU B 1 458 ? -3.291 -18.860 -65.877 1.00 24.65 458 LEU B N 1
ATOM 8779 C CA . LEU B 1 458 ? -4.064 -18.022 -64.968 1.00 24.97 458 LEU B CA 1
ATOM 8780 C C . LEU B 1 458 ? -5.399 -17.528 -65.529 1.00 23.84 458 LEU B C 1
ATOM 8781 O O . LEU B 1 458 ? -6.286 -17.159 -64.772 1.00 24.51 458 LEU B O 1
ATOM 8786 N N . PHE B 1 459 ? -5.549 -17.505 -66.845 1.00 22.91 459 PHE B N 1
ATOM 8787 C CA . PHE B 1 459 ? -6.787 -17.016 -67.430 1.00 26.53 459 PHE B CA 1
ATOM 8788 C C . PHE B 1 459 ? -7.586 -18.141 -68.081 1.00 29.43 459 PHE B C 1
ATOM 8789 O O . PHE B 1 459 ? -7.184 -18.703 -69.101 1.00 29.95 459 PHE B O 1
ATOM 8797 N N . MET B 1 460 ? -8.732 -18.448 -67.480 1.00 31.47 460 MET B N 1
ATOM 8798 C CA . MET B 1 460 ? -9.553 -19.579 -67.885 1.00 31.81 460 MET B CA 1
ATOM 8799 C C . MET B 1 460 ? -10.551 -19.236 -68.975 1.00 32.09 460 MET B C 1
ATOM 8800 O O . MET B 1 460 ? -11.234 -20.116 -69.490 1.00 34.76 460 MET B O 1
ATOM 8805 N N . ASP B 1 461 ? -10.621 -17.958 -69.327 1.00 33.16 461 ASP B N 1
ATOM 8806 C CA . ASP B 1 461 ? -11.608 -17.468 -70.282 1.00 33.40 461 ASP B CA 1
ATOM 8807 C C . ASP B 1 461 ? -10.985 -16.707 -71.449 1.00 35.46 461 ASP B C 1
ATOM 8808 O O . ASP B 1 461 ? -11.545 -15.715 -71.913 1.00 35.21 461 ASP B O 1
ATOM 8813 N N . LYS B 1 462 ? -9.824 -17.157 -71.915 1.00 34.80 462 LYS B N 1
ATOM 8814 C CA . LYS B 1 462 ? -9.164 -16.514 -73.045 1.00 32.12 462 LYS B CA 1
ATOM 8815 C C . LYS B 1 462 ? -8.721 -17.553 -74.056 1.00 32.84 462 LYS B C 1
ATOM 8816 O O . LYS B 1 462 ? -8.243 -18.619 -73.679 1.00 31.52 462 LYS B O 1
ATOM 8822 N N . GLU B 1 463 ? -8.883 -17.241 -75.338 1.00 32.67 463 GLU B N 1
ATOM 8823 C CA . GLU B 1 463 ? -8.440 -18.132 -76.402 1.00 32.77 463 GLU B CA 1
ATOM 8824 C C . GLU B 1 463 ? -6.941 -18.005 -76.605 1.00 37.07 463 GLU B C 1
ATOM 8825 O O . GLU B 1 463 ? -6.399 -16.899 -76.609 1.00 37.19 463 GLU B O 1
ATOM 8831 N N . GLY B 1 464 ? -6.272 -19.139 -76.782 1.00 37.21 464 GLY B N 1
ATOM 8832 C CA . GLY B 1 464 ? -4.829 -19.153 -76.928 1.00 34.85 464 GLY B CA 1
ATOM 8833 C C . GLY B 1 464 ? -4.365 -18.485 -78.201 1.00 37.64 464 GLY B C 1
ATOM 8834 O O . GLY B 1 464 ? -5.144 -18.292 -79.133 1.00 38.50 464 GLY B O 1
ATOM 8835 N N . ASN B 1 465 ? -3.087 -18.125 -78.231 1.00 36.38 465 ASN B N 1
ATOM 8836 C CA . ASN B 1 465 ? -2.491 -17.493 -79.398 1.00 36.97 465 ASN B CA 1
ATOM 8837 C C . ASN B 1 465 ? -2.514 -18.391 -80.628 1.00 37.51 465 ASN B C 1
ATOM 8838 O O . ASN B 1 465 ? -2.777 -17.933 -81.736 1.00 39.89 465 ASN B O 1
ATOM 8843 N N . TYR B 1 466 ? -2.237 -19.673 -80.420 1.00 36.27 466 TYR B N 1
ATOM 8844 C CA . TYR B 1 466 ? -2.137 -20.635 -81.509 1.00 37.30 466 TYR B CA 1
ATOM 8845 C C . TYR B 1 466 ? -3.406 -21.476 -81.599 1.00 39.01 466 TYR B C 1
ATOM 8846 O O . TYR B 1 466 ? -4.023 -21.591 -82.657 1.00 38.13 466 TYR B O 1
ATOM 8855 N N . ILE B 1 467 ? -3.787 -22.069 -80.478 1.00 37.61 467 ILE B N 1
ATOM 8856 C CA . ILE B 1 467 ? -5.060 -22.754 -80.382 1.00 35.65 467 ILE B CA 1
ATOM 8857 C C . ILE B 1 467 ? -6.119 -21.760 -79.959 1.00 38.93 467 ILE B C 1
ATOM 8858 O O . ILE B 1 467 ? -6.075 -21.238 -78.854 1.00 38.58 467 ILE B O 1
ATOM 8863 N N . LYS B 1 468 ? -7.076 -21.497 -80.836 1.00 37.49 468 LYS B N 1
ATOM 8864 C CA . LYS B 1 468 ? -8.062 -20.474 -80.559 1.00 37.05 468 LYS B CA 1
ATOM 8865 C C . LYS B 1 468 ? -9.179 -20.967 -79.642 1.00 38.90 468 LYS B C 1
ATOM 8866 O O . LYS B 1 468 ? -10.351 -20.724 -79.908 1.00 39.77 468 LYS B O 1
ATOM 8872 N N . LYS B 1 469 ? -8.809 -21.653 -78.562 1.00 37.41 469 LYS B N 1
ATOM 8873 C CA . LYS B 1 469 ? -9.766 -22.078 -77.541 1.00 36.32 469 LYS B CA 1
ATOM 8874 C C . LYS B 1 469 ? -9.312 -21.648 -76.153 1.00 36.63 469 LYS B C 1
ATOM 8875 O O . LYS B 1 469 ? -8.134 -21.370 -75.951 1.00 36.28 469 LYS B O 1
ATOM 8881 N N . THR B 1 470 ? -10.238 -21.606 -75.196 1.00 35.82 470 THR B N 1
ATOM 8882 C CA . THR B 1 470 ? -9.868 -21.386 -73.797 1.00 36.12 470 THR B CA 1
ATOM 8883 C C . THR B 1 470 ? -9.104 -22.607 -73.297 1.00 38.16 470 THR B C 1
ATOM 8884 O O . THR B 1 470 ? -9.117 -23.652 -73.943 1.00 39.87 470 THR B O 1
ATOM 8888 N N . MET B 1 471 ? -8.435 -22.499 -72.157 1.00 35.00 471 MET B N 1
ATOM 8889 C CA . MET B 1 471 ? -7.568 -23.593 -71.758 1.00 34.42 471 MET B CA 1
ATOM 8890 C C . MET B 1 471 ? -8.350 -24.824 -71.330 1.00 36.22 471 MET B C 1
ATOM 8891 O O . MET B 1 471 ? -7.889 -25.946 -71.505 1.00 36.89 471 MET B O 1
ATOM 8896 N N . LEU B 1 472 ? -9.534 -24.624 -70.769 1.00 35.62 472 LEU B N 1
ATOM 8897 C CA . LEU B 1 472 ? -10.321 -25.755 -70.299 1.00 37.41 472 LEU B CA 1
ATOM 8898 C C . LEU B 1 472 ? -10.996 -26.471 -71.464 1.00 41.17 472 LEU B C 1
ATOM 8899 O O . LEU B 1 472 ? -11.555 -27.555 -71.301 1.00 42.36 472 LEU B O 1
ATOM 8904 N N . GLU B 1 473 ? -10.939 -25.861 -72.641 1.00 38.89 473 GLU B N 1
ATOM 8905 C CA . GLU B 1 473 ? -11.521 -26.458 -73.832 1.00 37.09 473 GLU B CA 1
ATOM 8906 C C . GLU B 1 473 ? -10.542 -27.383 -74.533 1.00 37.64 473 GLU B C 1
ATOM 8907 O O . GLU B 1 473 ? -10.927 -28.162 -75.397 1.00 40.79 473 GLU B O 1
ATOM 8913 N N . CYS B 1 474 ? -9.272 -27.292 -74.167 1.00 40.37 474 CYS B N 1
ATOM 8914 C CA . CYS B 1 474 ? -8.224 -27.975 -74.914 1.00 37.66 474 CYS B CA 1
ATOM 8915 C C . CYS B 1 474 ? -7.972 -29.409 -74.482 1.00 36.70 474 CYS B C 1
ATOM 8916 O O . CYS B 1 474 ? -8.134 -29.761 -73.321 1.00 39.75 474 CYS B O 1
ATOM 8919 N N . THR B 1 475 ? -7.566 -30.227 -75.444 1.00 37.05 475 THR B N 1
ATOM 8920 C CA . THR B 1 475 ? -7.040 -31.553 -75.168 1.00 37.83 475 THR B CA 1
ATOM 8921 C C . THR B 1 475 ? -5.595 -31.437 -74.721 1.00 37.91 475 THR B C 1
ATOM 8922 O O . THR B 1 475 ? -5.003 -30.369 -74.828 1.00 41.30 475 THR B O 1
ATOM 8926 N N . GLY B 1 476 ? -5.021 -32.531 -74.234 1.00 38.30 476 GLY B N 1
ATOM 8927 C CA . GLY B 1 476 ? -3.618 -32.537 -73.863 1.00 37.41 476 GLY B CA 1
ATOM 8928 C C . GLY B 1 476 ? -2.716 -32.101 -75.004 1.00 39.18 476 GLY B C 1
ATOM 8929 O O . GLY B 1 476 ? -1.864 -31.227 -74.844 1.00 38.05 476 GLY B O 1
ATOM 8930 N N . ASP B 1 477 ? -2.921 -32.701 -76.170 1.00 39.43 477 ASP B N 1
ATOM 8931 C CA . ASP B 1 477 ? -2.103 -32.404 -77.337 1.00 40.18 477 ASP B CA 1
ATOM 8932 C C . ASP B 1 477 ? -2.303 -30.969 -77.840 1.00 41.04 477 ASP B C 1
ATOM 8933 O O . ASP B 1 477 ? -1.497 -30.458 -78.621 1.00 39.05 477 ASP B O 1
ATOM 8938 N N . GLU B 1 478 ? -3.369 -30.315 -77.394 1.00 36.97 478 GLU B N 1
ATOM 8939 C CA . GLU B 1 478 ? -3.629 -28.953 -77.832 1.00 38.38 478 GLU B CA 1
ATOM 8940 C C . GLU B 1 478 ? -2.903 -27.937 -76.953 1.00 40.95 478 GLU B C 1
ATOM 8941 O O . GLU B 1 478 ? -2.449 -26.901 -77.434 1.00 43.36 478 GLU B O 1
ATOM 8947 N N . ILE B 1 479 ? -2.781 -28.237 -75.668 1.00 37.62 479 ILE B N 1
ATOM 8948 C CA . ILE B 1 479 ? -2.015 -27.389 -74.769 1.00 33.98 479 ILE B CA 1
ATOM 8949 C C . ILE B 1 479 ? -0.538 -27.446 -75.142 1.00 35.43 479 ILE B C 1
ATOM 8950 O O . ILE B 1 479 ? 0.166 -26.437 -75.102 1.00 36.13 479 ILE B O 1
ATOM 8955 N N . LEU B 1 480 ? -0.076 -28.629 -75.532 1.00 37.48 480 LEU B N 1
ATOM 8956 C CA . LEU B 1 480 ? 1.268 -28.771 -76.079 1.00 37.08 480 LEU B CA 1
ATOM 8957 C C . LEU B 1 480 ? 1.436 -27.897 -77.319 1.00 37.50 480 LEU B C 1
ATOM 8958 O O . LEU B 1 480 ? 2.487 -27.296 -77.527 1.00 36.29 480 LEU B O 1
ATOM 8963 N N . ALA B 1 481 ? 0.390 -27.828 -78.136 1.00 36.97 481 ALA B N 1
ATOM 8964 C CA . ALA B 1 481 ? 0.406 -26.979 -79.316 1.00 35.50 481 ALA B CA 1
ATOM 8965 C C . ALA B 1 481 ? 0.557 -25.516 -78.922 1.00 37.35 481 ALA B C 1
ATOM 8966 O O . ALA B 1 481 ? 1.357 -24.786 -79.506 1.00 40.59 481 ALA B O 1
ATOM 8968 N N . GLU B 1 482 ? -0.207 -25.090 -77.926 1.00 34.35 482 GLU B N 1
ATOM 8969 C CA . GLU B 1 482 ? -0.128 -23.716 -77.459 1.00 33.13 482 GLU B CA 1
ATOM 8970 C C . GLU B 1 482 ? 1.221 -23.465 -76.793 1.00 34.19 482 GLU B C 1
ATOM 8971 O O . GLU B 1 482 ? 1.810 -22.392 -76.926 1.00 33.47 482 GLU B O 1
ATOM 8977 N N . LEU B 1 483 ? 1.720 -24.469 -76.087 1.00 32.89 483 LEU B N 1
ATOM 8978 C CA . LEU B 1 483 ? 3.024 -24.346 -75.462 1.00 31.50 483 LEU B CA 1
ATOM 8979 C C . LEU B 1 483 ? 4.098 -24.258 -76.524 1.00 32.48 483 LEU B C 1
ATOM 8980 O O . LEU B 1 483 ? 4.904 -23.336 -76.520 1.00 37.63 483 LEU B O 1
ATOM 8985 N N . CYS B 1 484 ? 4.092 -25.211 -77.447 1.00 32.80 484 CYS B N 1
ATOM 8986 C CA . CYS B 1 484 ? 5.100 -25.250 -78.495 1.00 35.40 484 CYS B CA 1
ATOM 8987 C C . CYS B 1 484 ? 5.138 -23.958 -79.288 1.00 37.37 484 CYS B C 1
ATOM 8988 O O . CYS B 1 484 ? 6.194 -23.542 -79.761 1.00 36.72 484 CYS B O 1
ATOM 8991 N N . TYR B 1 485 ? 3.983 -23.323 -79.429 1.00 35.47 485 TYR B N 1
ATOM 8992 C CA . TYR B 1 485 ? 3.916 -22.074 -80.154 1.00 34.24 485 TYR B CA 1
ATOM 8993 C C . TYR B 1 485 ? 4.778 -21.032 -79.462 1.00 34.31 485 TYR B C 1
ATOM 8994 O O . TYR B 1 485 ? 5.573 -20.347 -80.096 1.00 35.97 485 TYR B O 1
ATOM 9003 N N . HIS B 1 486 ? 4.630 -20.932 -78.149 1.00 34.04 486 HIS B N 1
ATOM 9004 C CA . HIS B 1 486 ? 5.352 -19.925 -77.386 1.00 34.04 486 HIS B CA 1
ATOM 9005 C C . HIS B 1 486 ? 6.799 -20.329 -77.12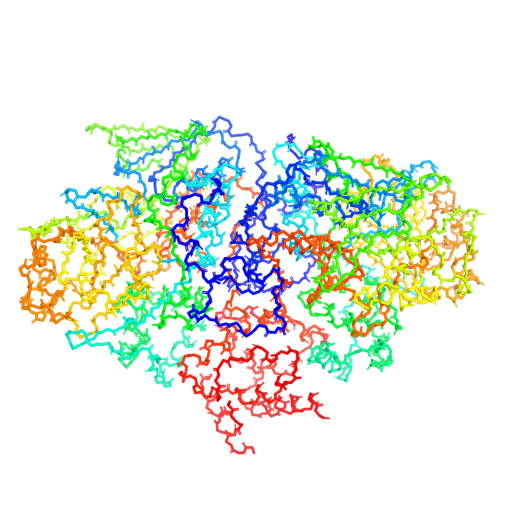0 1.00 36.47 486 HIS B C 1
ATOM 9006 O O . HIS B 1 486 ? 7.566 -19.558 -76.550 1.00 35.79 486 HIS B O 1
ATOM 9013 N N . LEU B 1 487 ? 7.167 -21.538 -77.531 1.00 36.81 487 LEU B N 1
ATOM 9014 C CA . LEU B 1 487 ? 8.553 -21.980 -77.448 1.00 35.59 487 LEU B CA 1
ATOM 9015 C C . LEU B 1 487 ? 9.188 -22.116 -78.832 1.00 38.48 487 LEU B C 1
ATOM 9016 O O . LEU B 1 487 ? 10.250 -22.718 -78.973 1.00 41.59 487 LEU B O 1
ATOM 9021 N N . GLY B 1 488 ? 8.533 -21.567 -79.851 1.00 35.52 488 GLY B N 1
ATOM 9022 C CA . GLY B 1 488 ? 9.071 -21.564 -81.204 1.00 37.22 488 GLY B CA 1
ATOM 9023 C C . GLY B 1 488 ? 9.360 -22.921 -81.823 1.00 38.85 488 GLY B C 1
ATOM 9024 O O . GLY B 1 488 ? 10.126 -23.026 -82.778 1.00 41.70 488 GLY B O 1
ATOM 9025 N N . ILE B 1 489 ? 8.751 -23.967 -81.280 1.00 39.58 489 ILE B N 1
ATOM 9026 C CA . ILE B 1 489 ? 8.925 -25.307 -81.818 1.00 39.48 489 ILE B CA 1
ATOM 9027 C C . ILE B 1 489 ? 7.586 -25.858 -82.307 1.00 41.36 489 ILE B C 1
ATOM 9028 O O . ILE B 1 489 ? 7.360 -27.066 -82.322 1.00 42.82 489 ILE B O 1
ATOM 9033 N N . GLU B 1 490 ? 6.704 -24.946 -82.700 1.00 40.79 490 GLU B N 1
ATOM 9034 C CA . GLU B 1 490 ? 5.426 -25.277 -83.320 1.00 41.32 490 GLU B CA 1
ATOM 9035 C C . GLU B 1 490 ? 5.591 -26.206 -84.512 1.00 43.22 490 GLU B C 1
ATOM 9036 O O . GLU B 1 490 ? 4.785 -27.102 -84.737 1.00 43.07 490 GLU B O 1
ATOM 9042 N N . ASP B 1 491 ? 6.652 -25.980 -85.273 1.00 46.86 491 ASP B N 1
ATOM 9043 C CA . ASP B 1 491 ? 6.909 -26.728 -86.491 1.00 43.91 491 ASP B CA 1
ATOM 9044 C C . ASP B 1 491 ?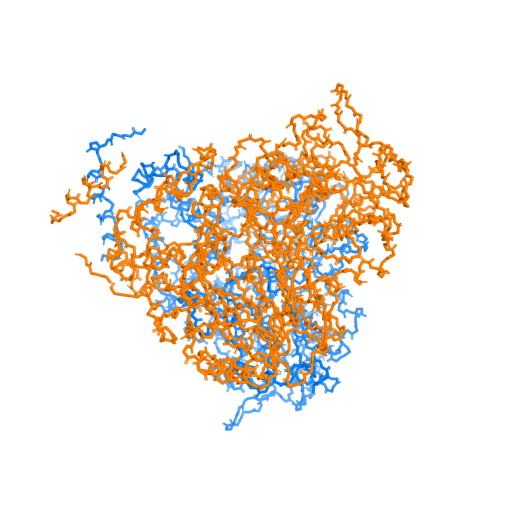 7.410 -28.138 -86.203 1.00 44.92 491 ASP B C 1
ATOM 9045 O O . ASP B 1 491 ? 7.795 -28.858 -87.115 1.00 50.89 491 ASP B O 1
ATOM 9050 N N . GLN B 1 492 ? 7.416 -28.532 -84.938 1.00 43.62 492 GLN B N 1
ATOM 9051 C CA . GLN B 1 492 ? 7.897 -29.856 -84.573 1.00 44.55 492 GLN B CA 1
ATOM 9052 C C . GLN B 1 492 ? 6.924 -30.509 -83.595 1.00 45.42 492 GLN B C 1
ATOM 9053 O O . GLN B 1 492 ? 7.242 -31.492 -82.922 1.00 43.01 492 GLN B O 1
ATOM 9059 N N . LEU B 1 493 ? 5.722 -29.945 -83.553 1.00 44.82 493 LEU B N 1
ATOM 9060 C CA . LEU B 1 493 ? 4.652 -30.364 -82.655 1.00 42.95 493 LEU B CA 1
ATOM 9061 C C . LEU B 1 493 ? 4.381 -31.871 -82.646 1.00 43.12 493 LEU B C 1
ATOM 9062 O O . LEU B 1 493 ? 3.927 -32.417 -81.641 1.00 42.50 493 LEU B O 1
ATOM 9067 N N . GLU B 1 494 ? 4.657 -32.550 -83.752 1.00 43.01 494 GLU B N 1
ATOM 9068 C CA . GLU B 1 494 ? 4.360 -33.970 -83.805 1.00 44.00 494 GLU B CA 1
ATOM 9069 C C . GLU B 1 494 ? 5.343 -34.741 -82.948 1.00 41.84 494 GLU B C 1
ATOM 9070 O O . GLU B 1 494 ? 4.953 -35.640 -82.209 1.00 44.46 494 GLU B O 1
ATOM 9076 N N . ASN B 1 495 ? 6.618 -34.385 -83.041 1.00 42.31 495 ASN B N 1
ATOM 9077 C CA . ASN B 1 495 ? 7.640 -35.073 -82.269 1.00 41.27 495 ASN B CA 1
ATOM 9078 C C . ASN B 1 495 ? 7.391 -34.945 -80.772 1.00 43.17 495 ASN B C 1
ATOM 9079 O O . ASN B 1 495 ? 7.673 -35.865 -80.000 1.00 42.91 495 ASN B O 1
ATOM 9084 N N . VAL B 1 496 ? 6.845 -33.800 -80.375 1.00 45.30 496 VAL B N 1
ATOM 9085 C CA . VAL B 1 496 ? 6.516 -33.539 -78.981 1.00 40.85 496 VAL B CA 1
ATOM 9086 C C . VAL B 1 496 ? 5.321 -34.364 -78.511 1.00 40.76 496 VAL B C 1
ATOM 9087 O O . VAL B 1 496 ? 5.373 -35.003 -77.462 1.00 39.02 496 VAL B O 1
ATOM 9091 N N . GLN B 1 497 ? 4.247 -34.350 -79.293 1.00 40.73 497 GLN B N 1
ATOM 9092 C CA . GLN B 1 497 ? 3.018 -35.026 -78.904 1.00 38.82 497 GLN B CA 1
ATOM 9093 C C . GLN B 1 497 ? 3.203 -36.523 -78.846 1.00 37.23 497 GLN B C 1
ATOM 9094 O O . GLN B 1 497 ? 2.520 -37.208 -78.093 1.00 43.68 497 GLN B O 1
ATOM 9100 N N . LYS B 1 498 ? 4.123 -37.039 -79.644 1.00 36.90 498 LYS B N 1
ATOM 9101 C CA . LYS B 1 498 ? 4.311 -38.476 -79.701 1.00 38.81 498 LYS B CA 1
ATOM 9102 C C . LYS B 1 498 ? 5.217 -38.932 -78.559 1.00 38.37 498 LYS B C 1
ATOM 9103 O O . LYS B 1 498 ? 5.401 -40.124 -78.338 1.00 38.61 498 LYS B O 1
ATOM 9109 N N . ASN B 1 499 ? 5.747 -37.972 -77.806 1.00 41.05 499 ASN B N 1
ATOM 9110 C CA . ASN B 1 499 ? 6.711 -38.274 -76.749 1.00 39.21 499 ASN B CA 1
ATOM 9111 C C . ASN B 1 499 ? 6.439 -37.587 -75.404 1.00 35.94 499 ASN B C 1
ATOM 9112 O O . ASN B 1 499 ? 7.241 -37.680 -74.481 1.00 34.54 499 ASN B O 1
ATOM 9117 N N . THR B 1 500 ? 5.302 -36.907 -75.300 1.00 35.21 500 THR B N 1
ATOM 9118 C CA . THR B 1 500 ? 4.923 -36.200 -74.081 1.00 32.81 500 THR B CA 1
ATOM 9119 C C . THR B 1 500 ? 3.533 -36.599 -73.620 1.00 35.28 500 THR B C 1
ATOM 9120 O O . THR B 1 500 ? 2.553 -36.286 -74.285 1.00 38.40 500 THR B O 1
ATOM 9124 N N . ILE B 1 501 ? 3.438 -37.286 -72.489 1.00 35.51 501 ILE B N 1
ATOM 9125 C CA . ILE B 1 501 ? 2.137 -37.634 -71.935 1.00 32.24 501 ILE B CA 1
ATOM 9126 C C . ILE B 1 501 ? 1.634 -36.468 -71.110 1.00 34.94 501 ILE B C 1
ATOM 9127 O O . ILE B 1 501 ? 2.341 -35.973 -70.234 1.00 36.91 501 ILE B O 1
ATOM 9132 N N . VAL B 1 502 ? 0.416 -36.025 -71.392 1.00 35.27 502 VAL B N 1
ATOM 9133 C CA . VAL B 1 502 ? -0.139 -34.863 -70.718 1.00 32.75 502 VAL B CA 1
ATOM 9134 C C . VAL B 1 502 ? -1.380 -35.226 -69.934 1.00 32.83 502 VAL B C 1
ATOM 9135 O O . VAL B 1 502 ? -2.312 -35.792 -70.476 1.00 33.21 502 VAL B O 1
ATOM 9139 N N . ARG B 1 503 ? -1.374 -34.908 -68.647 1.00 35.38 503 ARG B N 1
ATOM 9140 C CA . ARG B 1 503 ? -2.535 -35.114 -67.804 1.00 33.82 503 ARG B CA 1
ATOM 9141 C C . ARG B 1 503 ? -2.959 -33.790 -67.187 1.00 32.94 503 ARG B C 1
ATOM 9142 O O . ARG B 1 503 ? -2.230 -33.202 -66.398 1.00 32.36 503 ARG B O 1
ATOM 9150 N N . THR B 1 504 ? -4.145 -33.327 -67.559 1.00 34.84 504 THR B N 1
ATOM 9151 C CA . THR B 1 504 ? -4.644 -32.040 -67.109 1.00 31.40 504 THR B CA 1
ATOM 9152 C C . THR B 1 504 ? -5.580 -32.172 -65.920 1.00 34.26 504 THR B C 1
ATOM 9153 O O . THR B 1 504 ? -6.163 -33.226 -65.695 1.00 37.64 504 THR B O 1
ATOM 9157 N N . ALA B 1 505 ? -5.710 -31.090 -65.161 1.00 35.09 505 ALA B N 1
ATOM 9158 C CA . ALA B 1 505 ? -6.620 -31.040 -64.025 1.00 34.77 505 ALA B CA 1
ATOM 9159 C C . ALA B 1 505 ? -7.198 -29.637 -63.871 1.00 33.05 505 ALA B C 1
ATOM 9160 O O . ALA B 1 505 ? -6.466 -28.672 -63.698 1.00 31.99 505 ALA B O 1
ATOM 9162 N N . PHE B 1 506 ? -8.519 -29.537 -63.962 1.00 34.13 506 PHE B N 1
ATOM 9163 C CA . PHE B 1 506 ? -9.219 -28.284 -63.744 1.00 30.22 506 PHE B CA 1
ATOM 9164 C C . PHE B 1 506 ? -9.720 -28.283 -62.313 1.00 32.74 506 PHE B C 1
ATOM 9165 O O . PHE B 1 506 ? -10.539 -29.117 -61.935 1.00 35.99 506 PHE B O 1
ATOM 9173 N N . MET B 1 507 ? -9.204 -27.360 -61.513 1.00 32.02 507 MET B N 1
ATOM 9174 C CA . MET B 1 507 ? -9.533 -27.287 -60.099 1.00 29.42 507 MET B CA 1
ATOM 9175 C C . MET B 1 507 ? -10.290 -26.001 -59.829 1.00 26.38 507 MET B C 1
ATOM 9176 O O . MET B 1 507 ? -9.730 -24.921 -59.897 1.00 27.58 507 MET B O 1
ATOM 9181 N N . PRO B 1 508 ? -11.588 -26.118 -59.548 1.00 27.79 508 PRO B N 1
ATOM 9182 C CA . PRO B 1 508 ? -12.460 -24.953 -59.389 1.00 27.11 508 PRO B CA 1
ATOM 9183 C C . PRO B 1 508 ? -12.314 -24.238 -58.042 1.00 29.63 508 PRO B C 1
ATOM 9184 O O . PRO B 1 508 ? -12.790 -23.116 -57.886 1.00 29.48 508 PRO B O 1
ATOM 9188 N N . TYR B 1 509 ? -11.647 -24.862 -57.084 1.00 28.41 509 TYR B N 1
ATOM 9189 C CA . TYR B 1 509 ? -11.502 -24.240 -55.781 1.00 28.14 509 TYR B CA 1
ATOM 9190 C C . TYR B 1 509 ? -10.047 -23.992 -55.431 1.00 27.84 509 TYR B C 1
ATOM 9191 O O . TYR B 1 509 ? -9.697 -23.843 -54.271 1.00 30.14 509 TYR B O 1
ATOM 9200 N N . ILE B 1 510 ? -9.208 -23.929 -56.451 1.00 27.19 510 ILE B N 1
ATOM 9201 C CA . ILE B 1 510 ? -7.776 -23.851 -56.241 1.00 27.09 510 ILE B CA 1
ATOM 9202 C C . ILE B 1 510 ? -7.313 -22.506 -55.659 1.00 27.60 510 ILE B C 1
ATOM 9203 O O . ILE B 1 510 ? -6.298 -22.441 -54.963 1.00 28.99 510 ILE B O 1
ATOM 9208 N N . THR B 1 511 ? -8.052 -21.434 -55.914 1.00 22.84 511 THR B N 1
ATOM 9209 C CA . THR B 1 511 ? -7.721 -20.178 -55.264 1.00 23.41 511 THR B CA 1
ATOM 9210 C C . THR B 1 511 ? -8.879 -19.611 -54.479 1.00 26.20 511 THR B C 1
ATOM 9211 O O . THR B 1 511 ? -8.988 -18.399 -54.322 1.00 23.48 511 THR B O 1
ATOM 9215 N N . SER B 1 512 ? -9.735 -20.486 -53.969 1.00 25.56 512 SER B N 1
ATOM 9216 C CA . SER B 1 512 ? -10.841 -20.053 -53.137 1.00 21.75 512 SER B CA 1
ATOM 9217 C C . SER B 1 512 ? -10.332 -19.490 -51.819 1.00 22.94 512 SER B C 1
ATOM 9218 O O . SER B 1 512 ? -11.043 -18.749 -51.147 1.00 25.92 512 SER B O 1
ATOM 9221 N N . MET B 1 513 ? -9.107 -19.854 -51.455 1.00 21.97 513 MET B N 1
ATOM 9222 C CA . MET B 1 513 ? -8.426 -19.374 -50.259 1.00 20.11 513 MET B CA 1
ATOM 9223 C C . MET B 1 513 ? -8.195 -17.882 -50.344 1.00 20.29 513 MET B C 1
ATOM 9224 O O . MET B 1 513 ? -8.189 -17.193 -49.339 1.00 18.01 513 MET B O 1
ATOM 9229 N N . PHE B 1 514 ? -8.018 -17.386 -51.562 1.00 18.51 514 PHE B N 1
ATOM 9230 C CA . PHE B 1 514 ? -7.599 -16.015 -51.783 1.00 19.34 514 PHE B CA 1
ATOM 9231 C C . PHE B 1 514 ? -8.762 -15.082 -52.050 1.00 20.53 514 PHE B C 1
ATOM 9232 O O . PHE B 1 514 ? -8.548 -13.957 -52.481 1.00 20.76 514 PHE B O 1
ATOM 9240 N N . MET B 1 515 ? -9.989 -15.539 -51.833 1.00 20.13 515 MET B N 1
ATOM 9241 C CA . MET B 1 515 ? -11.159 -14.748 -52.216 1.00 20.74 515 MET B CA 1
ATOM 9242 C C . MET B 1 515 ? -11.403 -13.629 -51.210 1.00 19.76 515 MET B C 1
ATOM 9243 O O . MET B 1 515 ? -11.063 -13.767 -50.042 1.00 21.50 515 MET B O 1
ATOM 9248 N N . PRO B 1 516 ? -11.962 -12.502 -51.666 1.00 18.47 516 PRO B N 1
ATOM 9249 C CA . PRO B 1 516 ? -12.142 -11.361 -50.770 1.00 18.61 516 PRO B CA 1
ATOM 9250 C C . PRO B 1 516 ? -12.975 -11.744 -49.567 1.00 20.81 516 PRO B C 1
ATOM 9251 O O . PRO B 1 516 ? -14.064 -12.274 -49.728 1.00 24.54 516 PRO B O 1
ATOM 9255 N N . ARG B 1 517 ? -12.454 -11.498 -48.375 1.00 21.20 517 ARG B N 1
ATOM 9256 C CA . ARG B 1 517 ? -13.125 -11.905 -47.158 1.00 19.79 517 ARG B CA 1
ATOM 9257 C C . ARG B 1 517 ? -13.371 -10.726 -46.247 1.00 22.10 517 ARG B C 1
ATOM 9258 O O . ARG B 1 517 ? -12.801 -9.659 -46.430 1.00 25.51 517 ARG B O 1
ATOM 9266 N N . ALA B 1 518 ? -14.236 -10.927 -45.264 1.00 22.78 518 ALA B N 1
ATOM 9267 C CA . ALA B 1 518 ? -14.578 -9.880 -44.322 1.00 23.63 518 ALA B CA 1
ATOM 9268 C C . ALA B 1 518 ? -14.508 -10.458 -42.932 1.00 24.10 518 ALA B C 1
ATOM 9269 O O . ALA B 1 518 ? -14.276 -11.645 -42.775 1.00 25.38 518 ALA B O 1
ATOM 9271 N N . LYS B 1 519 ? -14.702 -9.622 -41.923 1.00 26.60 519 LYS B N 1
ATOM 9272 C CA . LYS B 1 519 ? -14.570 -10.078 -40.555 1.00 24.57 519 LYS B CA 1
ATOM 9273 C C . LYS B 1 519 ? -15.559 -11.196 -40.296 1.00 26.16 519 LYS B C 1
ATOM 9274 O O . LYS B 1 519 ? -16.709 -11.136 -40.733 1.00 29.00 519 LYS B O 1
ATOM 9280 N N . GLY B 1 520 ? -15.099 -12.235 -39.615 1.00 25.93 520 GLY B N 1
ATOM 9281 C CA . GLY B 1 520 ? -15.967 -13.332 -39.239 1.00 26.79 520 GLY B CA 1
ATOM 9282 C C . GLY B 1 520 ? -16.181 -14.380 -40.307 1.00 25.17 520 GLY B C 1
ATOM 9283 O O . GLY B 1 520 ? -16.820 -15.393 -40.047 1.00 24.33 520 GLY B O 1
ATOM 9284 N N . ASP B 1 521 ? -15.651 -14.146 -41.504 1.00 25.05 521 ASP B N 1
ATOM 9285 C CA . ASP B 1 521 ? -15.837 -15.081 -42.607 1.00 23.78 521 ASP B CA 1
ATOM 9286 C C . ASP B 1 521 ? -15.011 -16.339 -42.429 1.00 23.70 521 ASP B C 1
ATOM 9287 O O . ASP B 1 521 ? -15.414 -17.413 -42.845 1.00 26.47 521 ASP B O 1
ATOM 9292 N N . ARG B 1 522 ? -13.838 -16.200 -41.836 1.00 18.77 522 ARG B N 1
ATOM 9293 C CA . ARG B 1 522 ? -13.047 -17.357 -41.492 1.00 17.05 522 ARG B CA 1
ATOM 9294 C C . ARG B 1 522 ? -13.204 -17.580 -40.008 1.00 19.00 522 ARG B C 1
ATOM 9295 O O . ARG B 1 522 ? -13.167 -16.632 -39.236 1.00 20.78 522 ARG B O 1
ATOM 9303 N N . PRO B 1 523 ? -13.400 -18.838 -39.601 1.00 18.32 523 PRO B N 1
ATOM 9304 C CA . PRO B 1 523 ? -13.463 -19.154 -38.178 1.00 16.92 523 PRO B CA 1
ATOM 9305 C C . PRO B 1 523 ? -12.085 -19.066 -37.547 1.00 16.83 523 PRO B C 1
ATOM 9306 O O . PRO B 1 523 ? -11.090 -19.067 -38.257 1.00 17.41 523 PRO B O 1
ATOM 9310 N N . ARG B 1 524 ? -12.021 -18.981 -36.229 1.00 17.72 524 ARG B N 1
ATOM 9311 C CA . ARG B 1 524 ? -10.746 -19.080 -35.560 1.00 16.87 524 ARG B CA 1
ATOM 9312 C C . ARG B 1 524 ? -10.457 -20.554 -35.388 1.00 17.05 524 ARG B C 1
ATOM 9313 O O . ARG B 1 524 ? -11.355 -21.363 -35.545 1.00 17.73 524 ARG B O 1
ATOM 9321 N N . VAL B 1 525 ? -9.218 -20.911 -35.086 1.00 15.20 525 VAL B N 1
ATOM 9322 C CA . VAL B 1 525 ? -8.852 -22.312 -34.959 1.00 15.03 525 VAL B CA 1
ATOM 9323 C C . VAL B 1 525 ? -9.743 -23.006 -33.938 1.00 16.01 525 VAL B C 1
ATOM 9324 O O . VAL B 1 525 ? -10.211 -24.123 -34.173 1.00 16.26 525 VAL B O 1
ATOM 9328 N N . VAL B 1 526 ? -9.985 -22.319 -32.824 1.00 15.26 526 VAL B N 1
ATOM 9329 C CA . VAL B 1 526 ? -10.886 -22.772 -31.771 1.00 14.70 526 VAL B CA 1
ATOM 9330 C C . VAL B 1 526 ? -11.922 -21.689 -31.468 1.00 17.80 526 VAL B C 1
ATOM 9331 O O . VAL B 1 526 ? -11.703 -20.815 -30.625 1.00 13.31 526 VAL B O 1
ATOM 9335 N N . PRO B 1 527 ? -13.061 -21.742 -32.169 1.00 19.84 527 PRO B N 1
ATOM 9336 C CA . PRO B 1 527 ? -14.103 -20.708 -32.121 1.00 18.37 527 PRO B CA 1
ATOM 9337 C C . PRO B 1 527 ? -14.700 -20.555 -30.732 1.00 19.34 527 PRO B C 1
ATOM 9338 O O . PRO B 1 527 ? -14.673 -21.512 -29.961 1.00 21.51 527 PRO B O 1
ATOM 9342 N N . GLU B 1 528 ? -15.224 -19.373 -30.428 1.00 18.41 528 GLU B N 1
ATOM 9343 C CA . GLU B 1 528 ? -15.778 -19.075 -29.113 1.00 21.87 528 GLU B CA 1
ATOM 9344 C C . GLU B 1 528 ? -16.663 -20.190 -28.550 1.00 22.18 528 GLU B C 1
ATOM 9345 O O . GLU B 1 528 ? -17.595 -20.643 -29.200 1.00 22.02 528 GLU B O 1
ATOM 9351 N N . GLY B 1 529 ? -16.357 -20.642 -27.342 1.00 22.39 529 GLY B N 1
ATOM 9352 C CA . GLY B 1 529 ? -17.202 -21.608 -26.667 1.00 20.88 529 GLY B CA 1
ATOM 9353 C C . GLY B 1 529 ? -16.986 -23.066 -27.029 1.00 22.20 529 GLY B C 1
ATOM 9354 O O . GLY B 1 529 ? -17.576 -23.945 -26.405 1.00 20.78 529 GLY B O 1
ATOM 9355 N N . CYS B 1 530 ? -16.146 -23.334 -28.026 1.00 21.51 530 CYS B N 1
ATOM 9356 C CA . CYS B 1 530 ? -15.890 -24.711 -28.446 1.00 20.56 530 CYS B CA 1
ATOM 9357 C C . CYS B 1 530 ? -14.928 -25.430 -27.508 1.00 22.50 530 CYS B C 1
ATOM 9358 O O . CYS B 1 530 ? -13.743 -25.134 -27.482 1.00 23.93 530 CYS B O 1
ATOM 9361 N N . LYS B 1 531 ? -15.447 -26.389 -26.751 1.00 22.10 531 LYS B N 1
ATOM 9362 C CA . LYS B 1 531 ? -14.652 -27.092 -25.756 1.00 19.37 531 LYS B CA 1
ATOM 9363 C C . LYS B 1 531 ? -13.802 -28.207 -26.358 1.00 18.21 531 LYS B C 1
ATOM 9364 O O . LYS B 1 531 ? -12.740 -28.520 -25.836 1.00 18.79 531 LYS B O 1
ATOM 9370 N N . ASN B 1 532 ? -14.260 -28.818 -27.445 1.00 18.26 532 ASN B N 1
ATOM 9371 C CA . ASN B 1 532 ? -13.559 -29.983 -27.962 1.00 17.02 532 ASN B CA 1
ATOM 9372 C C . ASN B 1 532 ? -13.459 -30.074 -29.472 1.00 17.74 532 ASN B C 1
ATOM 9373 O O . ASN B 1 532 ? -13.326 -31.168 -30.009 1.00 20.47 532 ASN B O 1
ATOM 9378 N N . LEU B 1 533 ? -13.501 -28.937 -30.156 1.00 18.01 533 LEU B N 1
ATOM 9379 C CA . LEU B 1 533 ? -13.343 -28.923 -31.606 1.00 18.78 533 LEU B CA 1
ATOM 9380 C C . LEU B 1 533 ? -12.228 -27.975 -32.046 1.00 18.06 533 LEU B C 1
ATOM 9381 O O . LEU B 1 533 ? -12.029 -26.917 -31.457 1.00 17.47 533 LEU B O 1
ATOM 9386 N N . GLY B 1 534 ? -11.498 -28.378 -33.083 1.00 16.83 534 GLY B N 1
ATOM 9387 C CA . GLY B 1 534 ? -10.452 -27.562 -33.666 1.00 14.41 534 GLY B CA 1
ATOM 9388 C C . GLY B 1 534 ? -10.582 -27.475 -35.173 1.00 16.29 534 GLY B C 1
ATOM 9389 O O . GLY B 1 534 ? -10.920 -28.447 -35.832 1.00 12.99 534 GLY B O 1
ATOM 9390 N N . LEU B 1 535 ? -10.314 -26.297 -35.722 1.00 16.90 535 LEU B N 1
ATOM 9391 C CA . LEU B 1 535 ? -10.457 -26.082 -37.156 1.00 16.20 535 LEU B CA 1
ATOM 9392 C C . LEU B 1 535 ? -9.136 -25.666 -37.768 1.00 15.14 535 LEU B C 1
ATOM 9393 O O . LEU B 1 535 ? -8.574 -24.649 -37.401 1.00 18.32 535 LEU B O 1
ATOM 9398 N N . VAL B 1 536 ? -8.645 -26.458 -38.707 1.00 16.35 536 VAL B N 1
ATOM 9399 C CA . VAL B 1 536 ? -7.327 -26.240 -39.262 1.00 14.15 536 VAL B CA 1
ATOM 9400 C C . VAL B 1 536 ? -7.399 -26.209 -40.782 1.00 15.90 536 VAL B C 1
ATOM 9401 O O . VAL B 1 536 ? -8.361 -26.695 -41.364 1.00 17.84 536 VAL B O 1
ATOM 9405 N N . GLY B 1 537 ? -6.396 -25.626 -41.426 1.00 14.21 537 GLY B N 1
ATOM 9406 C CA . GLY B 1 537 ? -6.356 -25.606 -42.874 1.00 13.53 537 GLY B CA 1
ATOM 9407 C C . GLY B 1 537 ? -6.120 -24.224 -43.426 1.00 17.95 537 GLY B C 1
ATOM 9408 O O . GLY B 1 537 ? -5.749 -23.320 -42.689 1.00 18.46 537 GLY B O 1
ATOM 9409 N N . GLN B 1 538 ? -6.342 -24.058 -44.725 1.00 18.24 538 GLN B N 1
ATOM 9410 C CA . GLN B 1 538 ? -6.135 -22.778 -45.378 1.00 16.27 538 GLN B CA 1
ATOM 9411 C C . GLN B 1 538 ? -7.368 -21.898 -45.296 1.00 19.28 538 GLN B C 1
ATOM 9412 O O . GLN B 1 538 ? -7.422 -20.842 -45.923 1.00 20.11 538 GLN B O 1
ATOM 9418 N N . PHE B 1 539 ? -8.366 -22.328 -44.533 1.00 17.14 539 PHE B N 1
ATOM 9419 C CA . PHE B 1 539 ? -9.604 -21.564 -44.456 1.00 17.47 539 PHE B CA 1
ATOM 9420 C C . PHE B 1 539 ? -9.981 -21.154 -43.037 1.00 19.40 539 PHE B C 1
ATOM 9421 O O . PHE B 1 539 ? -11.079 -20.659 -42.812 1.00 21.47 539 PHE B O 1
ATOM 9429 N N . VAL B 1 540 ? -9.091 -21.358 -42.076 1.00 16.88 540 VAL B N 1
ATOM 9430 C CA . VAL B 1 540 ? -9.327 -20.809 -40.750 1.00 15.92 540 VAL B CA 1
ATOM 9431 C C . VAL B 1 540 ? -8.404 -19.618 -40.538 1.00 16.58 540 VAL B C 1
ATOM 9432 O O . VAL B 1 540 ? -7.481 -19.404 -41.306 1.00 18.32 540 VAL B O 1
ATOM 9436 N N . GLU B 1 541 ? -8.662 -18.842 -39.498 1.00 16.47 541 GLU B N 1
ATOM 9437 C CA . GLU B 1 541 ? -7.964 -17.588 -39.292 1.00 15.86 541 GLU B CA 1
ATOM 9438 C C . GLU B 1 541 ? -6.779 -17.749 -38.356 1.00 19.01 541 GLU B C 1
ATOM 9439 O O . GLU B 1 541 ? -6.912 -18.310 -37.269 1.00 22.81 541 GLU B O 1
ATOM 9445 N N . THR B 1 542 ? -5.616 -17.267 -38.791 1.00 18.57 542 THR B N 1
ATOM 9446 C CA . THR B 1 542 ? -4.444 -17.142 -37.927 1.00 18.24 542 THR B CA 1
ATOM 9447 C C . THR B 1 542 ? -4.115 -15.668 -37.777 1.00 18.11 542 THR B C 1
ATOM 9448 O O . THR B 1 542 ? -4.548 -14.866 -38.591 1.00 22.32 542 THR B O 1
ATOM 9452 N N . ASN B 1 543 ? -3.360 -15.309 -36.746 1.00 18.37 543 ASN B N 1
ATOM 9453 C CA . ASN B 1 543 ? -3.027 -13.908 -36.496 1.00 18.13 543 ASN B CA 1
ATOM 9454 C C . ASN B 1 543 ? -2.501 -13.169 -37.714 1.00 20.51 543 ASN B C 1
ATOM 9455 O O . ASN B 1 543 ? -3.057 -12.147 -38.100 1.00 23.15 543 ASN B O 1
ATOM 9460 N N . ASN B 1 544 ? -1.431 -13.677 -38.321 1.00 19.02 544 ASN B N 1
ATOM 9461 C CA . ASN B 1 544 ? -0.790 -12.963 -39.417 1.00 17.57 544 ASN B CA 1
ATOM 9462 C C . ASN B 1 544 ? -0.252 -13.845 -40.512 1.00 19.70 544 ASN B C 1
ATOM 9463 O O . ASN B 1 544 ? 0.295 -13.344 -41.481 1.00 21.02 544 ASN B O 1
ATOM 9468 N N . ASP B 1 545 ? -0.374 -15.155 -40.373 1.00 19.44 545 ASP B N 1
ATOM 9469 C CA . ASP B 1 545 ? 0.224 -16.019 -41.375 1.00 17.64 545 ASP B CA 1
ATOM 9470 C C . ASP B 1 545 ? -0.621 -16.013 -42.636 1.00 18.03 545 ASP B C 1
ATOM 9471 O O . ASP B 1 545 ? -1.770 -15.596 -42.621 1.00 17.19 545 ASP B O 1
ATOM 9476 N N . VAL B 1 546 ? -0.026 -16.461 -43.731 1.00 20.35 546 VAL B N 1
ATOM 9477 C CA . VAL B 1 546 ? -0.670 -16.448 -45.032 1.00 18.97 546 VAL B CA 1
ATOM 9478 C C . VAL B 1 546 ? -1.212 -17.817 -45.349 1.00 19.43 546 VAL B C 1
ATOM 9479 O O . VAL B 1 546 ? -0.912 -18.776 -44.655 1.00 21.83 546 VAL B O 1
ATOM 9483 N N . VAL B 1 547 ? -1.982 -17.912 -46.424 1.00 20.26 547 VAL B N 1
ATOM 9484 C CA . VAL B 1 547 ? -2.571 -19.180 -46.823 1.00 20.62 547 VAL B CA 1
ATOM 9485 C C . VAL B 1 547 ? -2.075 -19.610 -48.196 1.00 21.49 547 VAL B C 1
ATOM 9486 O O . VAL B 1 547 ? -1.456 -18.819 -48.915 1.00 21.78 547 VAL B O 1
ATOM 9490 N N . PHE B 1 548 ? -2.361 -20.864 -48.540 1.00 21.00 548 PHE B N 1
ATOM 9491 C CA . PHE B 1 548 ? -1.721 -21.553 -49.659 1.00 22.11 548 PHE B CA 1
ATOM 9492 C C . PHE B 1 548 ? -0.242 -21.754 -49.312 1.00 21.34 548 PHE B C 1
ATOM 9493 O O . PHE B 1 548 ? 0.634 -21.462 -50.104 1.00 24.38 548 PHE B O 1
ATOM 9501 N N . THR B 1 549 ? 0.013 -22.229 -48.094 1.00 19.78 549 THR B N 1
ATOM 9502 C CA . THR B 1 549 ? 1.334 -22.681 -47.666 1.00 18.61 549 THR B CA 1
ATOM 9503 C C . THR B 1 549 ? 1.186 -23.877 -46.736 1.00 22.03 549 THR B C 1
ATOM 9504 O O . THR B 1 549 ? 0.188 -23.995 -46.046 1.00 21.00 549 THR B O 1
ATOM 9508 N N . MET B 1 550 ? 2.183 -24.752 -46.686 1.00 25.48 550 MET B N 1
ATOM 9509 C CA . MET B 1 550 ? 2.141 -25.840 -45.722 1.00 22.48 550 MET B CA 1
ATOM 9510 C C . MET B 1 550 ? 2.362 -25.321 -44.314 1.00 22.00 550 MET B C 1
ATOM 9511 O O . MET B 1 550 ? 1.997 -25.978 -43.345 1.00 22.80 550 MET B O 1
ATOM 9516 N N . GLU B 1 551 ? 2.961 -24.142 -44.203 1.00 19.07 551 GLU B N 1
ATOM 9517 C CA . GLU B 1 551 ? 3.224 -23.547 -42.900 1.00 20.50 551 GLU B CA 1
ATOM 9518 C C . GLU B 1 551 ? 1.935 -23.247 -42.144 1.00 21.68 551 GLU B C 1
ATOM 9519 O O . GLU B 1 551 ? 1.838 -23.498 -40.944 1.00 19.14 551 GLU B O 1
ATOM 9525 N N . SER B 1 552 ? 0.939 -22.722 -42.848 1.00 20.88 552 SER B N 1
ATOM 9526 C CA . SER B 1 552 ? -0.337 -22.409 -42.220 1.00 18.42 552 SER B CA 1
ATOM 9527 C C . SER B 1 552 ? -1.020 -23.681 -41.751 1.00 18.77 552 SER B C 1
ATOM 9528 O O . SER B 1 552 ? -1.635 -23.706 -40.690 1.00 19.19 552 SER B O 1
ATOM 9531 N N . SER B 1 553 ? -0.909 -24.739 -42.544 1.00 19.13 553 SER B N 1
ATOM 9532 C CA . SER B 1 553 ? -1.456 -26.031 -42.155 1.00 19.54 553 SER B CA 1
ATOM 9533 C C . SER B 1 553 ? -0.865 -26.499 -40.834 1.00 19.17 553 SER B C 1
ATOM 9534 O O . SER B 1 553 ? -1.575 -26.960 -39.951 1.00 19.46 553 SER B O 1
ATOM 9537 N N . VAL B 1 554 ? 0.442 -26.361 -40.690 1.00 20.12 554 VAL B N 1
ATOM 9538 C CA . VAL B 1 554 ? 1.085 -26.756 -39.455 1.00 18.64 554 VAL B CA 1
ATOM 9539 C C . VAL B 1 554 ? 0.771 -25.749 -38.363 1.00 17.31 554 VAL B C 1
ATOM 9540 O O . VAL B 1 554 ? 0.521 -26.125 -37.223 1.00 19.24 554 VAL B O 1
ATOM 9544 N N . ARG B 1 555 ? 0.774 -24.467 -38.704 1.00 19.02 555 ARG B N 1
ATOM 9545 C CA . ARG B 1 555 ? 0.530 -23.451 -37.691 1.00 17.79 555 ARG B CA 1
ATOM 9546 C C . ARG B 1 555 ? -0.840 -23.648 -37.057 1.00 16.27 555 ARG B C 1
ATOM 9547 O O . ARG B 1 555 ? -0.962 -23.661 -35.838 1.00 16.33 555 ARG B O 1
ATOM 9555 N N . THR B 1 556 ? -1.865 -23.826 -37.881 1.00 20.27 556 THR B N 1
ATOM 9556 C CA . THR B 1 556 ? -3.215 -24.013 -37.358 1.00 19.25 556 THR B CA 1
ATOM 9557 C C . THR B 1 556 ? -3.344 -25.278 -36.526 1.00 15.05 556 THR B C 1
ATOM 9558 O O . THR B 1 556 ? -4.089 -25.318 -35.562 1.00 15.46 556 THR B O 1
ATOM 9562 N N . ALA B 1 557 ? -2.607 -26.311 -36.891 1.00 21.74 557 ALA B N 1
ATOM 9563 C CA . ALA B 1 557 ? -2.693 -27.557 -36.168 1.00 15.89 557 ALA B CA 1
ATOM 9564 C C . ALA B 1 557 ? -2.166 -27.391 -34.762 1.00 15.77 557 ALA B C 1
ATOM 9565 O O . ALA B 1 557 ? -2.776 -27.848 -33.802 1.00 17.51 557 ALA B O 1
ATOM 9567 N N . ARG B 1 558 ? -1.036 -26.720 -34.640 1.00 15.37 558 ARG B N 1
ATOM 9568 C CA . ARG B 1 558 ? -0.429 -26.562 -33.342 1.00 15.72 558 ARG B CA 1
ATOM 9569 C C . ARG B 1 558 ? -1.333 -25.751 -32.436 1.00 22.44 558 ARG B C 1
ATOM 9570 O O . ARG B 1 558 ? -1.474 -26.075 -31.261 1.00 15.03 558 ARG B O 1
ATOM 9578 N N . ILE B 1 559 ? -1.946 -24.704 -32.983 1.00 20.45 559 ILE B N 1
ATOM 9579 C CA . ILE B 1 559 ? -2.839 -23.858 -32.193 1.00 17.05 559 ILE B CA 1
ATOM 9580 C C . ILE B 1 559 ? -3.964 -24.698 -31.627 1.00 20.45 559 ILE B C 1
ATOM 9581 O O . ILE B 1 559 ? -4.259 -24.649 -30.432 1.00 19.31 559 ILE B O 1
ATOM 9586 N N . ALA B 1 560 ? -4.575 -25.486 -32.500 1.00 16.33 560 ALA B N 1
ATOM 9587 C CA . ALA B 1 560 ? -5.630 -26.398 -32.104 1.00 14.90 560 ALA B CA 1
ATOM 9588 C C . ALA B 1 560 ? -5.245 -27.225 -30.890 1.00 19.63 560 ALA B C 1
ATOM 9589 O O . ALA B 1 560 ? -5.989 -27.289 -29.920 1.00 19.12 560 ALA B O 1
ATOM 9591 N N . VAL B 1 561 ? -4.071 -27.838 -30.932 1.00 16.89 561 VAL B N 1
ATOM 9592 C CA . VAL B 1 561 ? -3.642 -28.705 -29.841 1.00 16.19 561 VAL B CA 1
ATOM 9593 C C . VAL B 1 561 ? -3.538 -27.931 -28.545 1.00 14.99 561 VAL B C 1
ATOM 9594 O O . VAL B 1 561 ? -4.136 -28.295 -27.529 1.00 15.28 561 VAL B O 1
ATOM 9598 N N . TYR B 1 562 ? -2.804 -26.831 -28.610 1.00 16.87 562 TYR B N 1
ATOM 9599 C CA . TYR B 1 562 ? -2.408 -26.123 -27.421 1.00 18.62 562 TYR B CA 1
ATOM 9600 C C . TYR B 1 562 ? -3.610 -25.436 -26.805 1.00 15.06 562 TYR B C 1
ATOM 9601 O O . TYR B 1 562 ? -3.763 -25.430 -25.593 1.00 15.32 562 TYR B O 1
ATOM 9610 N N . LYS B 1 563 ? -4.465 -24.863 -27.642 1.00 15.64 563 LYS B N 1
ATOM 9611 C CA . LYS B 1 563 ? -5.632 -24.155 -27.138 1.00 17.42 563 LYS B CA 1
ATOM 9612 C C . LYS B 1 563 ? -6.666 -25.133 -26.586 1.00 15.99 563 LYS B C 1
ATOM 9613 O O . LYS B 1 563 ? -7.289 -24.871 -25.569 1.00 15.63 563 LYS B O 1
ATOM 9619 N N . LEU B 1 564 ? -6.831 -26.274 -27.238 1.00 18.27 564 LEU B N 1
ATOM 9620 C CA . LEU B 1 564 ? -7.819 -27.250 -26.787 1.00 18.68 564 LEU B CA 1
ATOM 9621 C C . LEU B 1 564 ? -7.442 -27.889 -25.463 1.00 17.49 564 LEU B C 1
ATOM 9622 O O . LEU B 1 564 ? -8.284 -28.069 -24.599 1.00 19.30 564 LEU B O 1
ATOM 9627 N N . LEU B 1 565 ? -6.170 -28.225 -25.306 1.00 17.11 565 LEU B N 1
ATOM 9628 C CA . LEU B 1 565 ? -5.706 -28.893 -24.103 1.00 16.43 565 LEU B CA 1
ATOM 9629 C C . LEU B 1 565 ? -5.259 -27.896 -23.033 1.00 19.36 565 LEU B C 1
ATOM 9630 O O . LEU B 1 565 ? -4.902 -28.292 -21.923 1.00 21.29 565 LEU B O 1
ATOM 9635 N N . ASN B 1 566 ? -5.308 -26.608 -23.369 1.00 19.04 566 ASN B N 1
ATOM 9636 C CA . ASN B 1 566 ? -4.792 -25.547 -22.513 1.00 16.90 566 ASN B CA 1
ATOM 9637 C C . ASN B 1 566 ? -3.361 -25.828 -22.088 1.00 16.67 566 ASN B C 1
ATOM 9638 O O . ASN B 1 566 ? -3.016 -25.730 -20.913 1.00 18.77 566 ASN B O 1
ATOM 9643 N N . LEU B 1 567 ? -2.528 -26.190 -23.052 1.00 16.48 567 LEU B N 1
ATOM 9644 C CA . LEU B 1 567 ? -1.151 -26.523 -22.758 1.00 14.07 567 LEU B CA 1
ATOM 9645 C C . LEU B 1 567 ? -0.355 -25.282 -22.427 1.00 15.56 567 LEU B C 1
ATOM 9646 O O . LEU B 1 567 ? -0.785 -24.168 -22.692 1.00 17.68 567 LEU B O 1
ATOM 9651 N N . ASN B 1 568 ? 0.813 -25.494 -21.842 1.00 15.95 568 ASN B N 1
ATOM 9652 C CA . ASN B 1 568 ? 1.741 -24.427 -21.518 1.00 16.37 568 ASN B CA 1
ATOM 9653 C C . ASN B 1 568 ? 2.407 -23.815 -22.739 1.00 15.77 568 ASN B C 1
ATOM 9654 O O . ASN B 1 568 ? 3.112 -22.819 -22.631 1.00 16.16 568 ASN B O 1
ATOM 9659 N N . LYS B 1 569 ? 2.187 -24.435 -23.890 1.00 16.44 569 LYS B N 1
ATOM 9660 C CA . LYS B 1 569 ? 2.914 -24.132 -25.108 1.00 15.93 569 LYS B CA 1
ATOM 9661 C C . LYS B 1 569 ? 2.267 -23.054 -25.954 1.00 15.40 569 LYS B C 1
ATOM 9662 O O . LYS B 1 569 ? 1.047 -22.945 -26.015 1.00 19.11 569 LYS B O 1
ATOM 9668 N N . GLN B 1 570 ? 3.104 -22.264 -26.616 1.00 18.74 570 GLN B N 1
ATOM 9669 C CA . GLN B 1 570 ? 2.645 -21.241 -27.535 1.00 13.72 570 GLN B CA 1
ATOM 9670 C C . GLN B 1 570 ? 2.998 -21.592 -28.960 1.00 15.95 570 GLN B C 1
ATOM 9671 O O . GLN B 1 570 ? 3.824 -22.463 -29.202 1.00 14.55 570 GLN B O 1
ATOM 9677 N N . VAL B 1 571 ? 2.377 -20.889 -29.897 1.00 23.93 571 VAL B N 1
ATOM 9678 C CA . VAL B 1 571 ? 2.792 -20.908 -31.288 1.00 15.98 571 VAL B CA 1
ATOM 9679 C C . VAL B 1 571 ? 3.186 -19.499 -31.677 1.00 16.66 571 VAL B C 1
ATOM 9680 O O . VAL B 1 571 ? 2.332 -18.659 -31.924 1.00 15.77 571 VAL B O 1
ATOM 9684 N N . PRO B 1 572 ? 4.491 -19.228 -31.715 1.00 19.89 572 PRO B N 1
ATOM 9685 C CA . PRO B 1 572 ? 4.973 -17.888 -32.031 1.00 14.35 572 PRO B CA 1
ATOM 9686 C C . PRO B 1 572 ? 4.474 -17.394 -33.376 1.00 15.43 572 PRO B C 1
ATOM 9687 O O . PRO B 1 572 ? 4.117 -18.171 -34.249 1.00 15.90 572 PRO B O 1
ATOM 9691 N N . ASP B 1 573 ? 4.440 -16.083 -33.534 1.00 16.24 573 ASP B N 1
ATOM 9692 C CA . ASP B 1 573 ? 3.899 -15.510 -34.741 1.00 16.71 573 ASP B CA 1
ATOM 9693 C C . ASP B 1 573 ? 4.879 -15.733 -35.883 1.00 17.83 573 ASP B C 1
ATOM 9694 O O . ASP B 1 573 ? 5.899 -16.399 -35.709 1.00 19.23 573 ASP B O 1
ATOM 9699 N N . ILE B 1 574 ? 4.566 -15.192 -37.053 1.00 17.31 574 ILE B N 1
ATOM 9700 C CA . ILE B 1 574 ? 5.422 -15.350 -38.216 1.00 16.54 574 ILE B CA 1
ATOM 9701 C C . ILE B 1 574 ? 6.827 -14.816 -37.946 1.00 16.75 574 ILE B C 1
ATOM 9702 O O . ILE B 1 574 ? 7.018 -14.001 -37.043 1.00 17.06 574 ILE B O 1
ATOM 9707 N N . ASN B 1 575 ? 7.808 -15.278 -38.720 1.00 16.21 575 ASN B N 1
ATOM 9708 C CA . ASN B 1 575 ? 9.191 -14.842 -38.528 1.00 17.90 575 ASN B CA 1
ATOM 9709 C C . ASN B 1 575 ? 9.343 -13.347 -38.731 1.00 16.66 575 ASN B C 1
ATOM 9710 O O . ASN B 1 575 ? 8.989 -12.829 -39.781 1.00 16.85 575 ASN B O 1
ATOM 9715 N N . PRO B 1 576 ? 9.879 -12.655 -37.718 1.00 13.72 576 PRO B N 1
ATOM 9716 C CA . PRO B 1 576 ? 9.893 -11.196 -37.639 1.00 17.83 576 PRO B CA 1
ATOM 9717 C C . PRO B 1 576 ? 10.883 -10.538 -38.566 1.00 17.28 576 PRO B C 1
ATOM 9718 O O . PRO B 1 576 ? 11.353 -9.456 -38.237 1.00 18.65 576 PRO B O 1
ATOM 9722 N N . LEU B 1 577 ? 11.173 -11.150 -39.708 1.00 15.71 577 LEU B N 1
ATOM 9723 C CA . LEU B 1 577 ? 12.208 -10.632 -40.591 1.00 16.03 577 LEU B CA 1
ATOM 9724 C C . LEU B 1 577 ? 11.862 -9.298 -41.247 1.00 15.76 577 LEU B C 1
ATOM 9725 O O . LEU B 1 577 ? 12.741 -8.618 -41.752 1.00 14.11 577 LEU B O 1
ATOM 9730 N N . GLN B 1 578 ? 10.590 -8.920 -41.230 1.00 15.68 578 GLN B N 1
ATOM 9731 C CA . GLN B 1 578 ? 10.180 -7.644 -41.795 1.00 14.80 578 GLN B CA 1
ATOM 9732 C C . GLN B 1 578 ? 10.606 -6.500 -40.890 1.00 16.91 578 GLN B C 1
ATOM 9733 O O . GLN B 1 578 ? 10.676 -5.353 -41.321 1.00 18.63 578 GLN B O 1
ATOM 9739 N N . TYR B 1 579 ? 10.877 -6.817 -39.630 1.00 16.37 579 TYR B N 1
ATOM 9740 C CA . TYR B 1 579 ? 11.238 -5.803 -38.651 1.00 15.34 579 TYR B CA 1
ATOM 9741 C C . TYR B 1 579 ? 12.725 -5.591 -38.662 1.00 15.30 579 TYR B C 1
ATOM 9742 O O . TYR B 1 579 ? 13.225 -4.645 -38.074 1.00 16.71 579 TYR B O 1
ATOM 9751 N N . ASP B 1 580 ? 13.423 -6.502 -39.329 1.00 17.60 580 ASP B N 1
ATOM 9752 C CA . ASP B 1 580 ? 14.865 -6.426 -39.509 1.00 17.05 580 ASP B CA 1
ATOM 9753 C C . ASP B 1 580 ? 15.230 -5.285 -40.434 1.00 17.53 580 ASP B C 1
ATOM 9754 O O . ASP B 1 580 ? 14.849 -5.283 -41.603 1.00 19.34 580 ASP B O 1
ATOM 9759 N N . ILE B 1 581 ? 15.992 -4.331 -39.916 1.00 17.27 581 ILE B N 1
ATOM 9760 C CA . ILE B 1 581 ? 16.288 -3.123 -40.663 1.00 18.07 581 ILE B CA 1
ATOM 9761 C C . ILE B 1 581 ? 16.967 -3.453 -41.982 1.00 18.74 581 ILE B C 1
ATOM 9762 O O . ILE B 1 581 ? 16.782 -2.751 -42.970 1.00 19.53 581 ILE B O 1
ATOM 9767 N N . ARG B 1 582 ? 17.710 -4.551 -42.012 1.00 16.62 582 ARG B N 1
ATOM 9768 C CA . ARG B 1 582 ? 18.435 -4.928 -43.211 1.00 17.89 582 ARG B CA 1
ATOM 9769 C C . ARG B 1 582 ? 17.487 -5.265 -44.352 1.00 17.46 582 ARG B C 1
ATOM 9770 O O . ARG B 1 582 ? 17.768 -4.949 -45.501 1.00 18.28 582 ARG B O 1
ATOM 9778 N N . HIS B 1 583 ? 16.359 -5.891 -44.039 1.00 17.39 583 HIS B N 1
ATOM 9779 C CA . HIS B 1 583 ? 15.401 -6.253 -45.079 1.00 18.98 583 HIS B CA 1
ATOM 9780 C C . HIS B 1 583 ? 14.446 -5.121 -45.430 1.00 19.06 583 HIS B C 1
ATOM 9781 O O . HIS B 1 583 ? 13.913 -5.084 -46.529 1.00 21.37 583 HIS B O 1
ATOM 9788 N N . LEU B 1 584 ? 14.220 -4.208 -44.495 1.00 17.86 584 LEU B N 1
ATOM 9789 C CA . LEU B 1 584 ? 13.472 -2.999 -44.796 1.00 16.94 584 LEU B CA 1
ATOM 9790 C C . LEU B 1 584 ? 14.178 -2.194 -45.882 1.00 18.96 584 LEU B C 1
ATOM 9791 O O . LEU B 1 584 ? 13.586 -1.857 -46.906 1.00 17.23 584 LEU B O 1
ATOM 9796 N N . LEU B 1 585 ? 15.455 -1.909 -45.658 1.00 18.87 585 LEU B N 1
ATOM 9797 C CA . LEU B 1 585 ? 16.222 -1.067 -46.564 1.00 18.50 585 LEU B CA 1
ATOM 9798 C C . LEU B 1 585 ? 16.494 -1.771 -47.881 1.00 20.82 585 LEU B C 1
ATOM 9799 O O . LEU B 1 585 ? 16.545 -1.141 -48.930 1.00 23.19 585 LEU B O 1
ATOM 9804 N N . LYS B 1 586 ? 16.674 -3.081 -47.821 1.00 18.94 586 LYS B N 1
ATOM 9805 C CA . LYS B 1 586 ? 16.856 -3.867 -49.024 1.00 19.05 586 LYS B CA 1
ATOM 9806 C C . LYS B 1 586 ? 15.588 -3.790 -49.856 1.00 20.34 586 LYS B C 1
ATOM 9807 O O . LYS B 1 586 ? 15.638 -3.605 -51.067 1.00 22.67 586 LYS B O 1
ATOM 9813 N N . ALA B 1 587 ? 14.447 -3.907 -49.192 1.00 18.27 587 ALA B N 1
ATOM 9814 C CA . ALA B 1 587 ? 13.166 -3.827 -49.871 1.00 22.06 587 ALA B CA 1
ATOM 9815 C C . ALA B 1 587 ? 12.995 -2.485 -50.574 1.00 22.83 587 ALA B C 1
ATOM 9816 O O . ALA B 1 587 ? 12.681 -2.440 -51.766 1.00 23.41 587 ALA B O 1
ATOM 9818 N N . ALA B 1 588 ? 13.207 -1.403 -49.829 1.00 21.46 588 ALA B N 1
ATOM 9819 C CA . ALA B 1 588 ? 13.051 -0.050 -50.353 1.00 21.57 588 ALA B CA 1
ATOM 9820 C C . ALA B 1 588 ? 13.889 0.166 -51.601 1.00 23.86 588 ALA B C 1
ATOM 9821 O O . ALA B 1 588 ? 13.413 0.694 -52.602 1.00 22.72 588 ALA B O 1
ATOM 9823 N N . LYS B 1 589 ? 15.144 -0.255 -51.536 1.00 23.99 589 LYS B N 1
ATOM 9824 C CA . LYS B 1 589 ? 16.035 -0.125 -52.667 1.00 20.27 589 LYS B CA 1
ATOM 9825 C C . LYS B 1 589 ? 15.522 -0.957 -53.825 1.00 22.55 589 LYS B C 1
ATOM 9826 O O . LYS B 1 589 ? 15.494 -0.496 -54.957 1.00 27.72 589 LYS B O 1
ATOM 9832 N N . THR B 1 590 ? 15.094 -2.181 -53.543 1.00 21.33 590 THR B N 1
ATOM 9833 C CA . THR B 1 590 ? 14.685 -3.089 -54.609 1.00 21.19 590 THR B CA 1
ATOM 9834 C C . THR B 1 590 ? 13.393 -2.632 -55.288 1.00 21.69 590 THR B C 1
ATOM 9835 O O . THR B 1 590 ? 13.277 -2.710 -56.505 1.00 24.90 590 THR B O 1
ATOM 9839 N N . LEU B 1 591 ? 12.433 -2.144 -54.510 1.00 21.84 591 LEU B N 1
ATOM 9840 C CA . LEU B 1 591 ? 11.189 -1.625 -55.067 1.00 21.56 591 LEU B CA 1
ATOM 9841 C C . LEU B 1 591 ? 11.443 -0.505 -56.064 1.00 24.28 591 LEU B C 1
ATOM 9842 O O . LEU B 1 591 ? 10.677 -0.300 -56.998 1.00 26.59 591 LEU B O 1
ATOM 9847 N N . ASN B 1 592 ? 12.533 0.216 -55.853 1.00 24.97 592 ASN B N 1
ATOM 9848 C CA . ASN B 1 592 ? 12.836 1.415 -56.617 1.00 24.50 592 ASN B CA 1
ATOM 9849 C C . ASN B 1 592 ? 13.772 1.139 -57.790 1.00 27.10 592 ASN B C 1
ATOM 9850 O O . ASN B 1 592 ? 14.255 2.063 -58.432 1.00 28.55 592 ASN B O 1
ATOM 9855 N N . ASP B 1 593 ? 14.008 -0.142 -58.064 1.00 26.18 593 ASP B N 1
ATOM 9856 C CA . ASP B 1 593 ? 14.960 -0.585 -59.078 1.00 25.47 593 ASP B CA 1
ATOM 9857 C C . ASP B 1 593 ? 16.314 0.061 -58.862 1.00 27.78 593 ASP B C 1
ATOM 9858 O O . ASP B 1 593 ? 16.928 0.574 -59.789 1.00 27.60 593 ASP B O 1
ATOM 9863 N N . ASP B 1 594 ? 16.746 0.040 -57.608 1.00 27.50 594 ASP B N 1
ATOM 9864 C CA . ASP B 1 594 ? 18.084 0.445 -57.201 1.00 30.04 594 ASP B CA 1
ATOM 9865 C C . ASP B 1 594 ? 18.326 1.940 -57.345 1.00 30.53 594 ASP B C 1
ATOM 9866 O O . ASP B 1 594 ? 19.434 2.414 -57.121 1.00 32.06 594 ASP B O 1
ATOM 9871 N N . LYS B 1 595 ? 17.291 2.685 -57.709 1.00 30.18 595 LYS B N 1
ATOM 9872 C CA . LYS B 1 595 ? 17.380 4.134 -57.671 1.00 29.18 595 LYS B CA 1
ATOM 9873 C C . LYS B 1 595 ? 17.541 4.558 -56.226 1.00 31.43 595 LYS B C 1
ATOM 9874 O O . LYS B 1 595 ? 17.103 3.854 -55.326 1.00 31.65 595 LYS B O 1
ATOM 9880 N N . PRO B 1 596 ? 18.193 5.702 -55.993 1.00 34.95 596 PRO B N 1
ATOM 9881 C CA . PRO B 1 596 ? 18.317 6.220 -54.630 1.00 33.67 596 PRO B CA 1
ATOM 9882 C C . PRO B 1 596 ? 16.965 6.581 -54.033 1.00 31.15 596 PRO B C 1
ATOM 9883 O O . PRO B 1 596 ? 16.292 7.468 -54.546 1.00 30.68 596 PRO B O 1
ATOM 9887 N N . PHE B 1 597 ? 16.573 5.895 -52.968 1.00 31.89 597 PHE B N 1
ATOM 9888 C CA . PHE B 1 597 ? 15.322 6.205 -52.298 1.00 33.34 597 PHE B CA 1
ATOM 9889 C C . PHE B 1 597 ? 15.537 7.312 -51.272 1.00 35.78 597 PHE B C 1
ATOM 9890 O O . PHE B 1 597 ? 16.664 7.744 -51.041 1.00 35.67 597 PHE B O 1
ATOM 9898 N N . VAL B 1 598 ? 14.456 7.787 -50.666 1.00 39.00 598 VAL B N 1
ATOM 9899 C CA . VAL B 1 598 ? 14.555 8.970 -49.825 1.00 41.37 598 VAL B CA 1
ATOM 9900 C C . VAL B 1 598 ? 15.280 8.656 -48.525 1.00 40.19 598 VAL B C 1
ATOM 9901 O O . VAL B 1 598 ? 15.040 7.634 -47.887 1.00 36.45 598 VAL B O 1
ATOM 9905 N N . GLY B 1 599 ? 16.208 9.533 -48.165 1.00 45.95 599 GLY B N 1
ATOM 9906 C CA . GLY B 1 599 ? 16.986 9.360 -46.956 1.00 45.09 599 GLY B CA 1
ATOM 9907 C C . GLY B 1 599 ? 18.171 8.428 -47.111 1.00 43.44 599 GLY B C 1
ATOM 9908 O O . GLY B 1 599 ? 18.970 8.297 -46.189 1.00 41.84 599 GLY B O 1
ATOM 9909 N N . GLU B 1 600 ? 18.293 7.783 -48.270 1.00 42.22 600 GLU B N 1
ATOM 9910 C CA . GLU B 1 600 ? 19.349 6.797 -48.469 1.00 38.54 600 GLU B CA 1
ATOM 9911 C C . GLU B 1 600 ? 20.712 7.455 -48.486 1.00 40.30 600 GLU B C 1
ATOM 9912 O O . GLU B 1 600 ? 21.626 7.013 -47.797 1.00 39.98 600 GLU B O 1
ATOM 9918 N N . GLY B 1 601 ? 20.845 8.504 -49.288 1.00 43.37 601 GLY B N 1
ATOM 9919 C CA . GLY B 1 601 ? 22.093 9.232 -49.389 1.00 46.55 601 GLY B CA 1
ATOM 9920 C C . GLY B 1 601 ? 22.587 9.669 -48.027 1.00 45.66 601 GLY B C 1
ATOM 9921 O O . GLY B 1 601 ? 23.766 9.512 -47.700 1.00 43.04 601 GLY B O 1
ATOM 9922 N N . LEU B 1 602 ? 21.672 10.209 -47.230 1.00 45.04 602 LEU B N 1
ATOM 9923 C CA . LEU B 1 602 ? 21.982 10.599 -45.865 1.00 44.87 602 LEU B CA 1
ATOM 9924 C C . LEU B 1 602 ? 22.443 9.391 -45.069 1.00 42.23 602 LEU B C 1
ATOM 9925 O O . LEU B 1 602 ? 23.479 9.424 -44.413 1.00 42.64 602 LEU B O 1
ATOM 9930 N N . LEU B 1 603 ? 21.663 8.322 -45.156 1.00 38.04 603 LEU B N 1
ATOM 9931 C CA . LEU B 1 603 ? 21.945 7.080 -44.460 1.00 33.70 603 LEU B CA 1
ATOM 9932 C C . LEU B 1 603 ? 23.276 6.468 -44.869 1.00 32.00 603 LEU B C 1
ATOM 9933 O O . LEU B 1 603 ? 23.911 5.777 -44.085 1.00 31.13 603 LEU B O 1
ATOM 9938 N N . ARG B 1 604 ? 23.688 6.712 -46.106 1.00 35.13 604 ARG B N 1
ATOM 9939 C CA . ARG B 1 604 ? 24.962 6.200 -46.587 1.00 33.45 604 ARG B CA 1
ATOM 9940 C C . ARG B 1 604 ? 26.123 6.985 -46.009 1.00 37.23 604 ARG B C 1
ATOM 9941 O O . ARG B 1 604 ? 27.154 6.417 -45.668 1.00 38.18 604 ARG B O 1
ATOM 9949 N N . LYS B 1 605 ? 25.961 8.295 -45.902 1.00 38.87 605 LYS B N 1
ATOM 9950 C CA . LYS B 1 605 ? 27.027 9.126 -45.376 1.00 37.63 605 LYS B CA 1
ATOM 9951 C C . LYS B 1 605 ? 27.297 8.763 -43.927 1.00 34.82 605 LYS B C 1
ATOM 9952 O O . LYS B 1 605 ? 28.429 8.833 -43.464 1.00 37.63 605 LYS B O 1
ATOM 9958 N N . VAL B 1 606 ? 26.254 8.348 -43.222 1.00 32.30 606 VAL B N 1
ATOM 9959 C CA . VAL B 1 606 ? 26.347 8.107 -41.788 1.00 31.31 606 VAL B CA 1
ATOM 9960 C C . VAL B 1 606 ? 26.863 6.714 -41.432 1.00 32.21 606 VAL B C 1
ATOM 9961 O O . VAL B 1 606 ? 27.500 6.532 -40.400 1.00 34.90 606 VAL B O 1
ATOM 9965 N N . LEU B 1 607 ? 26.611 5.732 -42.287 1.00 31.33 607 LEU B N 1
ATOM 9966 C CA . LEU B 1 607 ? 26.950 4.356 -41.942 1.00 28.71 607 LEU B CA 1
ATOM 9967 C C . LEU B 1 607 ? 28.189 3.816 -42.640 1.00 31.02 607 LEU B C 1
ATOM 9968 O O . LEU B 1 607 ? 28.808 2.871 -42.159 1.00 30.69 607 LEU B O 1
ATOM 9973 N N . LYS B 1 608 ? 28.542 4.400 -43.778 1.00 35.01 608 LYS B N 1
ATOM 9974 C CA . LYS B 1 608 ? 29.702 3.934 -44.518 1.00 34.00 608 LYS B CA 1
ATOM 9975 C C . LYS B 1 608 ? 30.930 4.155 -43.657 1.00 32.27 608 LYS B C 1
ATOM 9976 O O . LYS B 1 608 ? 31.165 5.260 -43.178 1.00 35.27 608 LYS B O 1
ATOM 9982 N N . GLY B 1 609 ? 31.695 3.093 -43.436 1.00 33.62 609 GLY B N 1
ATOM 9983 C CA . GLY B 1 609 ? 32.874 3.166 -42.594 1.00 31.32 609 GLY B CA 1
ATOM 9984 C C . GLY B 1 609 ? 32.592 2.808 -41.148 1.00 29.98 609 GLY B C 1
ATOM 9985 O O . GLY B 1 609 ? 33.490 2.815 -40.321 1.00 31.38 609 GLY B O 1
ATOM 9986 N N . THR B 1 610 ? 31.340 2.488 -40.846 1.00 29.30 610 THR B N 1
ATOM 9987 C CA . THR B 1 610 ? 30.940 2.128 -39.496 1.00 22.87 610 THR B CA 1
ATOM 9988 C C . THR B 1 610 ? 30.731 0.641 -39.354 1.00 23.05 610 THR B C 1
ATOM 9989 O O . THR B 1 610 ? 30.950 -0.113 -40.287 1.00 29.44 610 THR B O 1
ATOM 9993 N N . TYR B 1 611 ? 30.283 0.230 -38.179 1.00 21.19 611 TYR B N 1
ATOM 9994 C CA . TYR B 1 611 ? 30.006 -1.168 -37.896 1.00 19.28 611 TYR B CA 1
ATOM 9995 C C . TYR B 1 611 ? 28.878 -1.660 -38.772 1.00 18.46 611 TYR B C 1
ATOM 9996 O O . TYR B 1 611 ? 28.813 -2.829 -39.111 1.00 22.76 611 TYR B O 1
ATOM 10005 N N . PHE B 1 612 ? 28.005 -0.737 -39.155 1.00 21.08 612 PHE B N 1
ATOM 10006 C CA . PHE B 1 612 ? 26.743 -1.065 -39.803 1.00 19.26 612 PHE B CA 1
ATOM 10007 C C . PHE B 1 612 ? 26.704 -0.816 -41.301 1.00 20.39 612 PHE B C 1
ATOM 10008 O O . PHE B 1 612 ? 25.637 -0.687 -41.874 1.00 22.72 612 PHE B O 1
ATOM 10016 N N . GLU B 1 613 ? 27.861 -0.757 -41.939 1.00 22.03 613 GLU B N 1
ATOM 10017 C CA . GLU B 1 613 ? 27.917 -0.502 -43.368 1.00 22.93 613 GLU B CA 1
ATOM 10018 C C . GLU B 1 613 ? 27.279 -1.634 -44.177 1.00 24.40 613 GLU B C 1
ATOM 10019 O O . GLU B 1 613 ? 26.700 -1.393 -45.232 1.00 27.55 613 GLU B O 1
ATOM 10025 N N . HIS B 1 614 ? 27.378 -2.865 -43.681 1.00 21.47 614 HIS B N 1
ATOM 10026 C CA . HIS B 1 614 ? 26.790 -4.018 -44.359 1.00 18.71 614 HIS B CA 1
ATOM 10027 C C . HIS B 1 614 ? 25.266 -3.939 -44.415 1.00 21.90 614 HIS B C 1
ATOM 10028 O O . HIS B 1 614 ? 24.617 -4.639 -45.184 1.00 22.66 614 HIS B O 1
ATOM 10035 N N . VAL B 1 615 ? 24.697 -3.083 -43.583 1.00 20.29 615 VAL B N 1
ATOM 10036 C CA . VAL B 1 615 ? 23.261 -2.910 -43.541 1.00 20.91 615 VAL B CA 1
ATOM 10037 C C . VAL B 1 615 ? 22.774 -2.219 -44.821 1.00 24.75 615 VAL B C 1
ATOM 10038 O O . VAL B 1 615 ? 21.652 -2.441 -45.276 1.00 24.71 615 VAL B O 1
ATOM 10042 N N . LEU B 1 616 ? 23.637 -1.410 -45.424 1.00 22.68 616 LEU B N 1
ATOM 10043 C CA . LEU B 1 616 ? 23.309 -0.734 -46.675 1.00 21.71 616 LEU B CA 1
ATOM 10044 C C . LEU B 1 616 ? 23.123 -1.716 -47.831 1.00 25.32 616 LEU B C 1
ATOM 10045 O O . LEU B 1 616 ? 23.953 -2.595 -48.047 1.00 25.78 616 LEU B O 1
ATOM 10050 N N . PRO B 1 617 ? 22.036 -1.553 -48.594 1.00 24.21 617 PRO B N 1
ATOM 10051 C CA . PRO B 1 617 ? 21.677 -2.459 -49.685 1.00 24.67 617 PRO B CA 1
ATOM 10052 C C . PRO B 1 617 ? 22.545 -2.262 -50.917 1.00 30.74 617 PRO B C 1
ATOM 10053 O O . PRO B 1 617 ? 23.291 -1.290 -50.984 1.00 32.78 617 PRO B O 1
ATOM 10057 N N . ALA B 1 618 ? 22.435 -3.162 -51.886 1.00 27.64 618 ALA B N 1
ATOM 10058 C CA . ALA B 1 618 ? 23.241 -3.070 -53.093 1.00 29.63 618 ALA B CA 1
ATOM 10059 C C . ALA B 1 618 ? 22.789 -1.930 -53.990 1.00 33.17 618 ALA B C 1
ATOM 10060 O O . ALA B 1 618 ? 21.602 -1.781 -54.259 1.00 35.39 618 ALA B O 1
ATOM 10062 N N . GLY B 1 619 ? 23.741 -1.133 -54.461 1.00 35.44 619 GLY B N 1
ATOM 10063 C CA . GLY B 1 619 ? 23.427 -0.055 -55.376 1.00 37.97 619 GLY B CA 1
ATOM 10064 C C . GLY B 1 619 ? 24.139 1.243 -55.062 1.00 43.87 619 GLY B C 1
ATOM 10065 O O . GLY B 1 619 ? 24.860 1.356 -54.076 1.00 46.07 619 GLY B O 1
ATOM 10066 N N . ALA B 1 620 ? 23.937 2.228 -55.924 1.00 48.93 620 ALA B N 1
ATOM 10067 C CA . ALA B 1 620 ? 24.517 3.551 -55.738 1.00 52.87 620 ALA B CA 1
ATOM 10068 C C . ALA B 1 620 ? 23.426 4.591 -55.905 1.00 49.03 620 ALA B C 1
ATOM 10069 O O . ALA B 1 620 ? 22.350 4.448 -55.327 1.00 48.21 620 ALA B O 1
ATOM 10071 N N . ALA B 1 621 ? 24.082 5.923 -53.442 1.00 64.26 621 ALA B N 1
ATOM 10072 C CA . ALA B 1 621 ? 23.185 7.071 -53.519 1.00 59.44 621 ALA B CA 1
ATOM 10073 C C . ALA B 1 621 ? 23.883 8.326 -53.021 1.00 69.57 621 ALA B C 1
ATOM 10074 O O . ALA B 1 621 ? 24.624 8.281 -52.048 1.00 67.18 621 ALA B O 1
ATOM 10076 N N . GLU B 1 622 ? 23.636 9.451 -53.681 1.00 73.06 622 GLU B N 1
ATOM 10077 C CA . GLU B 1 622 ? 24.264 10.708 -53.295 1.00 73.99 622 GLU B CA 1
ATOM 10078 C C . GLU B 1 622 ? 23.233 11.639 -52.656 1.00 75.96 622 GLU B C 1
ATOM 10079 O O . GLU B 1 622 ? 22.026 11.408 -52.753 1.00 72.82 622 GLU B O 1
ATOM 10085 N N . GLU B 1 623 ? 23.726 12.679 -51.989 1.00 76.45 623 GLU B N 1
ATOM 10086 C CA . GLU B 1 623 ? 22.912 13.510 -51.110 1.00 75.95 623 GLU B CA 1
ATOM 10087 C C . GLU B 1 623 ? 22.154 14.619 -51.853 1.00 81.51 623 GLU B C 1
ATOM 10088 O O . GLU B 1 623 ? 22.579 15.778 -51.881 1.00 80.50 623 GLU B O 1
ATOM 10094 N N . GLU B 1 627 ? 18.288 25.114 -47.137 1.00 100.27 627 GLU B N 1
ATOM 10095 C CA . GLU B 1 627 ? 18.133 23.668 -47.169 1.00 104.65 627 GLU B CA 1
ATOM 10096 C C . GLU B 1 627 ? 17.740 23.090 -48.556 1.00 107.63 627 GLU B C 1
ATOM 10097 O O . GLU B 1 627 ? 16.973 22.129 -48.638 1.00 108.32 627 GLU B O 1
ATOM 10103 N N . SER B 1 628 ? 18.300 23.655 -49.632 1.00 109.15 628 SER B N 1
ATOM 10104 C CA . SER B 1 628 ? 18.260 23.047 -50.969 1.00 110.93 628 SER B CA 1
ATOM 10105 C C . SER B 1 628 ? 16.863 22.622 -51.434 1.00 114.77 628 SER B C 1
ATOM 10106 O O . SER B 1 628 ? 16.013 23.472 -51.696 1.00 110.02 628 SER B O 1
ATOM 10109 N N . PHE B 1 629 ? 16.630 21.310 -51.506 1.00 116.66 629 PHE B N 1
ATOM 10110 C CA . PHE B 1 629 ? 15.319 20.759 -51.862 1.00 114.24 629 PHE B CA 1
ATOM 10111 C C . PHE B 1 629 ? 14.714 20.036 -50.663 1.00 105.15 629 PHE B C 1
ATOM 10112 O O . PHE B 1 629 ? 13.645 19.435 -50.761 1.00 103.40 629 PHE B O 1
ATOM 10120 N N . ILE B 1 630 ? 15.414 20.094 -49.536 1.00 103.74 630 ILE B N 1
ATOM 10121 C CA . ILE B 1 630 ? 14.922 19.525 -48.292 1.00 99.25 630 ILE B CA 1
ATOM 10122 C C . ILE B 1 630 ? 13.621 20.224 -47.920 1.00 97.49 630 ILE B C 1
ATOM 10123 O O . ILE B 1 630 ? 12.736 19.626 -47.311 1.00 93.52 630 ILE B O 1
ATOM 10128 N N . ALA B 1 631 ? 13.499 21.484 -48.325 1.00 96.57 631 ALA B N 1
ATOM 10129 C CA . ALA B 1 631 ? 12.266 22.238 -48.138 1.00 92.45 631 ALA B CA 1
ATOM 10130 C C . ALA B 1 631 ? 11.081 21.625 -48.900 1.00 88.91 631 ALA B C 1
ATOM 10131 O O . ALA B 1 631 ? 9.932 21.754 -48.480 1.00 83.84 631 ALA B O 1
ATOM 10133 N N . GLU B 1 632 ? 11.357 20.953 -50.015 1.00 94.99 632 GLU B N 1
ATOM 10134 C CA . GLU B 1 632 ? 10.290 20.352 -50.811 1.00 94.52 632 GLU B CA 1
ATOM 10135 C C . GLU B 1 632 ? 9.874 18.967 -50.289 1.00 91.52 632 GLU B C 1
ATOM 10136 O O . GLU B 1 632 ? 8.674 18.697 -50.169 1.00 87.13 632 GLU B O 1
ATOM 10142 N N . HIS B 1 633 ? 10.842 18.094 -49.987 1.00 88.85 633 HIS B N 1
ATOM 10143 C CA . HIS B 1 633 ? 10.514 16.756 -49.475 1.00 90.05 633 HIS B CA 1
ATOM 10144 C C . HIS B 1 633 ? 9.777 16.872 -48.154 1.00 84.96 633 HIS B C 1
ATOM 10145 O O . HIS B 1 633 ? 8.875 16.078 -47.868 1.00 81.64 633 HIS B O 1
ATOM 10152 N N . VAL B 1 634 ? 10.181 17.852 -47.347 1.00 83.75 634 VAL B N 1
ATOM 10153 C CA . VAL B 1 634 ? 9.458 18.154 -46.127 1.00 80.31 634 VAL B CA 1
ATOM 10154 C C . VAL B 1 634 ? 8.001 18.339 -46.513 1.00 75.18 634 VAL B C 1
ATOM 10155 O O . VAL B 1 634 ? 7.143 17.618 -46.028 1.00 76.04 634 VAL B O 1
ATOM 10159 N N . ASN B 1 635 ? 7.746 19.247 -47.448 1.00 75.71 635 ASN B N 1
ATOM 10160 C CA . ASN B 1 635 ? 6.382 19.579 -47.845 1.00 76.14 635 ASN B CA 1
ATOM 10161 C C . ASN B 1 635 ? 5.725 18.576 -48.790 1.00 77.03 635 ASN B C 1
ATOM 10162 O O . ASN B 1 635 ? 4.571 18.753 -49.180 1.00 78.86 635 ASN B O 1
ATOM 10167 N N . LYS B 1 636 ? 6.457 17.534 -49.167 1.00 79.01 636 LYS B N 1
ATOM 10168 C CA . LYS B 1 636 ? 5.853 16.419 -49.881 1.00 77.06 636 LYS B CA 1
ATOM 10169 C C . LYS B 1 636 ? 5.497 15.353 -48.859 1.00 75.74 636 LYS B C 1
ATOM 10170 O O . LYS B 1 636 ? 4.412 14.777 -48.885 1.00 73.33 636 LYS B O 1
ATOM 10176 N N . PHE B 1 637 ? 6.431 15.106 -47.951 1.00 76.84 637 PHE B N 1
ATOM 10177 C CA . PHE B 1 637 ? 6.212 14.180 -46.855 1.00 75.92 637 PHE B CA 1
ATOM 10178 C C . PHE B 1 637 ? 5.193 14.754 -45.884 1.00 73.43 637 PHE B C 1
ATOM 10179 O O . PHE B 1 637 ? 4.460 14.016 -45.227 1.00 74.15 637 PHE B O 1
ATOM 10187 N N . ARG B 1 638 ? 5.145 16.079 -45.810 1.00 72.21 638 ARG B N 1
ATOM 10188 C CA . ARG B 1 638 ? 4.215 16.771 -44.927 1.00 72.47 638 ARG B CA 1
ATOM 10189 C C . ARG B 1 638 ? 2.790 16.650 -45.446 1.00 75.19 638 ARG B C 1
ATOM 10190 O O . ARG B 1 638 ? 1.831 16.741 -44.680 1.00 76.13 638 ARG B O 1
ATOM 10198 N N . GLU B 1 639 ? 2.654 16.441 -46.751 1.00 76.28 639 GLU B N 1
ATOM 10199 C CA . GLU B 1 639 ? 1.339 16.379 -47.375 1.00 76.72 639 GLU B CA 1
ATOM 10200 C C . GLU B 1 639 ? 0.864 14.941 -47.478 1.00 73.69 639 GLU B C 1
ATOM 10201 O O . GLU B 1 639 ? -0.332 14.665 -47.450 1.00 74.63 639 GLU B O 1
ATOM 10207 N N . TRP B 1 640 ? 1.818 14.026 -47.583 1.00 74.29 640 TRP B N 1
ATOM 10208 C CA . TRP B 1 640 ? 1.513 12.605 -47.647 1.00 73.77 640 TRP B CA 1
ATOM 10209 C C . TRP B 1 640 ? 0.763 12.167 -46.397 1.00 73.39 640 TRP B C 1
ATOM 10210 O O . TRP B 1 640 ? -0.124 11.315 -46.459 1.00 75.29 640 TRP B O 1
ATOM 10221 N N . VAL B 1 641 ? 1.113 12.769 -45.266 1.00 71.79 641 VAL B N 1
ATOM 10222 C CA . VAL B 1 641 ? 0.428 12.498 -44.008 1.00 73.06 641 VAL B CA 1
ATOM 10223 C C . VAL B 1 641 ? -0.684 13.523 -43.757 1.00 73.62 641 VAL B C 1
ATOM 10224 O O . VAL B 1 641 ? -1.696 13.555 -44.465 1.00 67.21 641 VAL B O 1
#

Solvent-accessible surface area: 44419 Å² total; per-residue (Å²): 83,115,17,6,64,117,2,59,138,7,5,126,62,22,96,52,60,33,146,29,89,14,29,13,41,1,3,113,52,79,10,98,12,22,40,143,39,8,35,8,12,4,4,30,24,3,8,8,15,18,4,35,0,6,10,74,103,86,6,87,115,4,90,2,34,0,17,16,0,19,13,4,0,1,0,0,0,10,0,0,24,33,0,1,68,3,36,10,160,13,0,21,0,2,12,67,65,130,73,10,1,19,33,8,23,16,46,34,54,53,113,89,0,8,10,4,15,11,32,38,48,5,16,13,1,9,12,4,0,0,4,0,0,4,67,0,76,17,64,22,13,63,96,83,4,3,0,0,2,17,4,6,6,1,2,8,8,5,13,10,63,6,97,0,0,0,0,20,85,79,8,110,79,63,95,33,64,110,8,48,10,69,165,119,5,33,25,18,3,39,77,0,22,24,79,29,29,106,105,4,61,73,67,24,0,89,99,58,9,50,119,53,0,26,147,7,29,1,0,20,0,2,26,4,15,27,6,0,1,27,55,0,2,0,28,0,0,0,6,4,8,4,6,16,11,6,6,8,25,0,3,28,22,0,3,7,17,9,10,6,30,11,1,2,28,26,12,0,0,24,7,0,44,138,32,1,82,126,93,26,11,68,43,86,76,88,7,35,8,38,30,2,49,24,90,77,68,140,135,12,25,50,0,83,0,0,26,0,58,56,144,60,144,115,45,120,27,103,10,33,194,63,14,24,0,0,0,37,2,8,40,20,9,12,45,22,40,118,9,66,23,152,65,17,3,138,45,54,25,86,59,111,52,11,0,92,16,24,23,1,88,6,0,50,53,0,20,90,63,24,128,54,0,0,80,0,78,74,0,1,60,39,3,120,78,0,5,8,0,0,0,0,0,6,0,98,76,11,10,2,3,89,42,4,92,106,5,6,27,37,75,1,59,27,8,29,3,0,0,2,1,9,0,0,0,42,61,7,52,1,10,0,1,4,12,0,24,9,8,56,7,10,44,149,16,48,146,62,9,1,5,4,25,0,6,0,1,50,23,109,103,98,0,49,106,30,120,83,26,0,44,93,0,32,0,21,37,0,0,4,2,2,0,54,4,6,36,9,47,118,85,34,115,66,0,34,138,42,4,54,0,69,0,0,6,2,0,1,9,0,0,1,0,12,22,16,25,200,44,11,14,3,106,2,17,5,137,15,11,119,10,1,0,0,0,2,13,1,2,48,9,17,3,2,0,5,64,20,8,1,3,8,0,7,1,0,8,1,0,0,0,85,17,7,68,2,22,4,14,0,14,5,3,10,25,26,5,2,9,41,8,3,52,18,12,5,31,11,16,7,22,35,70,117,102,35,57,14,6,32,26,59,83,30,38,26,85,46,23,10,25,78,18,7,6,10,33,100,159,88,117,49,68,99,5,42,95,53,18,57,140,64,72,104,92,17,124,34,8,128,100,66,124,24,2,72,128,2,56,139,9,5,127,64,16,93,50,67,30,156,29,89,12,12,13,40,1,4,115,52,73,10,106,11,23,39,142,40,7,35,10,9,3,4,30,17,3,10,5,18,16,3,31,0,12,7,85,110,79,8,91,139,7,113,0,24,0,3,9,2,16,6,4,0,2,0,0,0,9,0,1,24,38,0,1,61,4,36,11,151,24,0,18,2,0,14,38,110,67,113,18,2,34,42,23,17,23,51,35,51,51,112,84,0,10,10,26,46,83,6,14,16,1,7,18,4,0,2,4,0,0,8,65,0,75,17,73,24,12,67,92,79,5,4,0,0,2,15,5,4,6,1,1,9,7,7,15,8,62,6,90,0,0,0,0,27,92,85,7,118,82,62,96,32,66,86,6,51,6,69,104,134,3,12,60,10,5,62,88,0,24,25,70,31,28,108,101,3,60,67,73,22,0,88,98,55,8,48,125,50,0,27,151,8,30,2,0,22,0,6,23,3,10,26,6,0,2,29,58,0,2,0,26,0,0,0,8,3,6,4,4,19,15,12,7,7,26,0,5,28,20,0,4,14,18,8,16,12,32,9,3,46,34,28,12,0,0,28,6,0,47,141,36,2,86,134,101,31,14,67,54,73,84,120,3,48,0,63,26,3,40,24,93,73,79,134,144,7,31,52,1,81,0,0,28,0,53,52,132,59,154,115,61,111,25,102,7,35,186,78,12,32,0,0,0,39,1,10,24,18,18,31,39,20,42,106,8,66,24,163,66,35,6,160,50,57,32,83,52,95,64,9,0,91,13,38,10,0,85,4,0,52,47,0,21,90,66,25,133,56,1,1,72,0,79,69,1,1,53,45,14,136,82,0,4,8,0,1,0,0,0,6,0,99,85,8,4,2,4,91,44,3,102,107,4,6,37,40,72,0,63,28,5,18,3,0,0,2,5,9,0,0,0,46,60,10,61,0,15,0,0,4,10,0,34,9,9,50,22,6,43,154,16,44,144,65,7,0,3,2,47,0,6,0,1,48,25,104,102,101,1,49,88,30,136,84,26,0,48,91,0,32,0,14,38,0,0,3,0,1,0,50,4,2,29,18,44,129,84,33,138,41,0,55,149,41,3,54,0,67,1,0,6,1,0,0,6,1,0,2,0,13,22,12,24,189,46,7,15,3,102,2,26,4,137,23,11,126,5,1,0,1,0,3,22,3,2,50,8,26,2,1,0,2,71,15,14,1,2,10,0,5,1,0,10,0,0,0,0,74,19,7,74,1,25,4,16,0,14,4,3,10,25,24,3,2,13,36,9,2,58,23,9,6,34,2,27,14,1,27,62,95,78,34,103,43,0,10,45,51,47,140,20,17,134,38,12,8,30,67,17,6,6,9,37,41,88,18,169,136,114,105,162,42,46,103,66,6,69,119,30,72,143,93,80

GO terms:
  GO:0005504 fatty acid binding (F, IDA)
  GO:0006631 fatty acid metabolic process (P, IDA)
  GO:0070542 response to fatty acid (P, IDA)
  GO:0050151 oleate hydratase activity (F, IDA)
  GO:0050151 oleate hydratase activity (F, EXP)

InterPro domains:
  IPR010354 Oleate hydratase [PF06100] (63-562)
  IPR010354 Oleate hydratase [PTHR37417] (56-590)
  IPR036188 FAD/NAD(P)-binding domain superfamily [G3DSA:3.50.50.60] (1-184)
  IPR036188 FAD/NAD(P)-binding domain superfamily [G3DSA:3.50.50.60] (506-579)
  IPR036188 FAD/NAD(P)-binding domain superfamily [SSF51905] (64-334)

B-factor: mean 28.8, std 13.19, range [11.14, 128.77]

Nearest PDB structures (foldseek):
  4uir-assembly1_B  TM=1.002E+00  e=0.000E+00  Elizabethkingia meningoseptica
  4uir-assembly1_A  TM=9.881E-01  e=0.000E+00  Elizabethkingia meningoseptica
  5z70-assembly1_A  TM=9.583E-01  e=1.368E-80  Stenotrophomonas sp. KCTC 12332
  5z70-assembly2_B-3  TM=9.512E-01  e=1.734E-80  Stenotrophomonas sp. KCTC 12332
  4ia5-assembly1_A  TM=9.189E-01  e=6.527E-66  Lactobacillus acidophilus NCFM

Sequence (1275 aa):
NPITSKFDKVLNASSEYGHVNHEPDSSKEQQRNTPQKSMPFSDQIGNYQRNKGIPVQSYDNSKIYIIGSGIAGMSAAYYFIRDGHVPAKNITFLEQLHIDGGSLDGAGNPTDGYIIRGGREMDMTYENLWDMFQDIPALEMPAPYSVLDEYRLINDNDSNYSKARLINNKGEIKDFSKFGLNKMDQLAIIRLLLKNKEELDDLTIEDYFSESFLKSNFWTFWRTMFAFENWHSLLELKLYMHRFLHAIDGLNDLSSLVFPKYNQYDTFVTPLRKFLQEKGVNIHLNTLVKDLDIHINTEGKVVEGIITEQDGKEVKIPVGKNDYVIVTTGSMTEDTFYGNNKTAPIIGIDNSTSGQSAGWKLWKNLAAKSEIFGKPEKFCSNIEKSAWESATLTCKPSALIDKLKEYSVNDPYSGKTVTGGIITITDSNWLMSFTCNRQPHFPEQPDDVLVLWVYALFMDKEGNYIKKTMLECTGDEILAELCYHLGIEDQLENVQKNTIVRTAFMPYITSMFMPRAKGDRPRVVPEGCKNLGLVGQFVETNNDVVFTMESSVRTARIAVYKLLNLNKQVPDINPLQYDIRHLLKAAKTLNDDKPFVGEGLLRKVLKGTYFEHVLPAGEEHESFIAEHVNKFREWVKGIRGNPITSKFDKVLNASSEYGHVNHEPDSSKEQQRNTPQKSMPFSDQIGNYQRNKGIPVQSYDNSKIYIIGSGIAGMSAAYYFIRDGHVPAKNITFLEQLHIDGGSLDGAGNPTDGYIIREMDMTYENLWDMFQDIPALEMPAPYSVLDEYRLINDNDSNYSKARLINNKGEIKDFSKFGLNKMDQLAIIRLLLKNKEELDDLTIEDYFSESFLKSNFWTFWRTMFAFENWHSLLELKLYMHRFLHAIDGLNDLSSLVFPKYNQYDTFVTPLRKFLQEKGVNIHLNTLVKDLDIHINTEGKVVEGIITEQDGKEVKIPVGKNDYVIVTTGSMTEDTFYGNNKTAPIIGIDNSTSGQSAGWKLWKNLAAKSEIFGKPEKFCSNIEKSAWESATLTCKPSALIDKLKEYSVNDPYSGKTVTGGIITITDSNWLMSFTCNRQPHFPEQPDDVLVLWVYALFMDKEGNYIKKTMLECTGDEILAELCYHLGIEDQLENVQKNTIVRTAFMPYITSMFMPRAKGDRPRVVPEGCKNLGLVGQFVETNNDVVFTMESSVRTARIAVYKLLNLNKQVPDINPLQYDIRHLLKAAKTLNDDKPFVGEGLLRKVLKGTYFEHVLPAGAAEEESFIAEHVNKFREWV

Organism: Elizabethkingia meningoseptica (NCBI:txid238)

Foldseek 3Di:
DVVCVVPCVPLVVDPCRLPDDQFAFPVPDPDDDDPVDDDDHQFPDDCVQLDAWDFPDDCAVAAEEEEAQALLRLLLLQNCCTHVVHQLQRYEYEAAADDGHAQLDWDDDLVQAIDRQDFAWDFPLLRLLCSRQQCFPFLPDHPPGTLVRVLCVFPVPFFFWFPQQEAEPQAHRDDLLAQQADPVQLLLLVVLLVDDLAPQFQPFQLNRGDPSNCLTSNVLLCCVQVVDDRQFGSSQVSLVCQQCLLCSQRSSTLRRTGGFLARCCSSPVVSSVVVSVVSPHYYDYNKAWQEWQWDDDPQFIETFWTWICRPNDIDIGGHDPRYFYEYAQAGLQAPKFKAWQVGFRDDPDALVCFQVGGSSNHLVRVCVVDLQSAASCLQRRHLQNQKWKKKKKKFADFPVLVLQQVRFPDRQLPQHATNSGWRFHSPWQQRKIKGFGGPPNDPPDDSRIGMIMMIGNHQPAQTPQRGDGPSRDHQLVVLCSVSRSNVNNVRSVRRSVGIIMMMIMRSRNRSLRHRRHPSRAHAQQTPRYQRYGYFASRHDGNRDHHPHSSRSSLSSSSNSCVNSSIPRHRRDGNNCCVVLLSVQQSQCNNVSNDDDQPLQVVCVPPPPHPCNNSRYDRHDDPVCVVVSVVVNVVVVVPSVD/DVVCVVCCVPLVPDPCRLVDDFQDFLVPDDDDDDPVDPDDRQFPDDCVQLDAWDFPDDCAVAAEEEEAAALLRLLLLQNCCTHVVYQLQRYEYEYAAQPHHAQQDFDDDLVQATDHNWAFDLLRLLCSRFQCFCFDPDDPPGTLVRLLCVFCVVFFFWFPQQEAEDLAHRDDQLAFQDDPVQLVLLVVLLVDDLQPFFQPFQLNRGDPSNCLTSNVLLVCVQVVDDRGFASSQVSLVCQQCLLQSNRSSTLRRTGDGLAGCCVSPVVSSVVVSVVSNHHYDSFKQFQEFDWDQDPQFIETQWTWIQGPNDIDIDGRDPRYFYEYQQAHQQFQKFKAWAVGFGDRDDALVCWQDGSRSNHLVNVCVVDLLSAASCLLTNHLQNQKWKKKKKKFADFVVLVLQQVGFPDRQLPQHATNSGWHWHSPWFQRKIKGFGGPPNDPPHDSRIGMMMMIGNHQAAATPQGGDGPSPDHQLVVLCSVSSSNVNNVRSVRGSVGMIMMMIMTSNNRSLRHRRHPSRAHAQQTPRYQHYGYAASRHDHSRHHGPDVSRSSLSSSSNSCVNSSIPRHRRDRNSVCVPLLSVQQSQCNNVSNADDPCLQVVQVPPVVHPCNNSHYDHDDHDVVCVVVVCVVVVVVD

CATH classification: 3.50.50.60 (+1 more: 3.30.9.80)

Radius of gyration: 32.64 Å; Cα contacts (8 Å, |Δi|>4): 2868; chains: 2; bounding box: 82×71×103 Å